Protein AF-A0A060Y637-F1 (afdb_monomer_lite)

InterPro domains:
  IPR036872 CH domain superfamily [G3DSA:1.10.418.10] (2-60)
  IPR043936 HOOK, N-terminal [PF19047] (12-56)

Structure (mmCIF, N/CA/C/O backbone):
data_AF-A0A060Y637-F1
#
_entry.id   AF-A0A060Y637-F1
#
loop_
_atom_site.group_PDB
_atom_site.id
_atom_site.type_symbol
_atom_site.label_atom_id
_atom_site.label_alt_id
_atom_site.label_comp_id
_atom_site.label_asym_id
_atom_site.label_entity_id
_atom_site.label_seq_id
_atom_site.pdbx_PDB_ins_code
_atom_site.Cartn_x
_atom_site.Cartn_y
_atom_site.Cartn_z
_atom_site.occupancy
_atom_site.B_iso_or_equiv
_atom_site.auth_seq_id
_atom_site.auth_comp_id
_atom_site.auth_asym_id
_atom_site.auth_atom_id
_atom_site.pdbx_PDB_model_num
ATOM 1 N N . MET A 1 1 ? 32.962 1.278 -113.875 1.00 40.97 1 MET A N 1
ATOM 2 C CA . MET A 1 1 ? 31.748 2.122 -113.823 1.00 40.97 1 MET A CA 1
ATOM 3 C C . MET A 1 1 ? 30.548 1.197 -113.685 1.00 40.97 1 MET A C 1
ATOM 5 O O . MET A 1 1 ? 29.930 0.857 -114.684 1.00 40.97 1 MET A O 1
ATOM 9 N N . SER A 1 2 ? 30.299 0.702 -112.469 1.00 35.88 2 SER A N 1
ATOM 10 C CA . SER A 1 2 ? 29.376 -0.433 -112.253 1.00 35.88 2 SER A CA 1
ATOM 11 C C . SER A 1 2 ? 28.592 -0.347 -110.934 1.00 35.88 2 SER A C 1
ATOM 13 O O . SER A 1 2 ? 27.801 -1.231 -110.637 1.00 35.88 2 SER A O 1
ATOM 15 N N . SER A 1 3 ? 28.829 0.700 -110.139 1.00 38.59 3 SER A N 1
ATOM 16 C CA . SER A 1 3 ? 28.263 0.930 -108.803 1.00 38.59 3 SER A CA 1
ATOM 17 C C . SER A 1 3 ? 27.109 1.941 -108.794 1.00 38.59 3 SER A C 1
ATOM 19 O O . SER A 1 3 ? 26.335 1.987 -107.848 1.00 38.59 3 SER A O 1
ATOM 21 N N . SER A 1 4 ? 26.948 2.737 -109.854 1.00 42.28 4 SER A N 1
ATOM 22 C CA . SER A 1 4 ? 26.045 3.897 -109.900 1.00 42.28 4 SER A CA 1
ATOM 23 C C . SER A 1 4 ? 24.557 3.574 -110.117 1.00 42.28 4 SER A C 1
ATOM 25 O O . SER A 1 4 ? 23.782 4.486 -110.381 1.00 42.28 4 SER A O 1
ATOM 27 N N . PHE A 1 5 ? 24.152 2.300 -110.058 1.00 39.03 5 PHE A N 1
ATOM 28 C CA . PHE A 1 5 ? 22.770 1.862 -110.323 1.00 39.03 5 PHE A CA 1
ATOM 29 C C . PHE A 1 5 ? 22.063 1.226 -109.112 1.00 39.03 5 PHE A C 1
ATOM 31 O O . PHE A 1 5 ? 20.906 0.835 -109.223 1.00 39.03 5 PHE A O 1
ATOM 38 N N . SER A 1 6 ? 22.728 1.135 -107.954 1.00 48.00 6 SER A N 1
ATOM 39 C CA . SER A 1 6 ? 22.127 0.681 -106.686 1.00 48.00 6 SER A CA 1
ATOM 40 C C . SER A 1 6 ? 21.584 1.828 -105.820 1.00 48.00 6 SER A C 1
ATOM 42 O O . SER A 1 6 ? 20.798 1.589 -104.904 1.00 48.00 6 SER A O 1
ATOM 44 N N . SER A 1 7 ? 21.967 3.077 -106.105 1.00 54.47 7 SER A N 1
ATOM 45 C CA . SER A 1 7 ? 21.582 4.264 -105.326 1.00 54.47 7 SER A CA 1
ATOM 46 C C . SER A 1 7 ? 20.120 4.690 -105.511 1.00 54.47 7 SER A C 1
ATOM 48 O O . SER A 1 7 ? 19.537 5.286 -104.605 1.00 54.47 7 SER A O 1
ATOM 50 N N . THR A 1 8 ? 19.497 4.372 -106.649 1.00 58.38 8 THR A N 1
ATOM 51 C CA . THR A 1 8 ? 18.103 4.744 -106.959 1.00 58.38 8 THR A CA 1
ATOM 52 C C . THR A 1 8 ? 17.073 4.010 -106.099 1.00 58.38 8 THR A C 1
ATOM 54 O O . THR A 1 8 ? 16.034 4.583 -105.792 1.00 58.38 8 THR A O 1
ATOM 57 N N . GLY A 1 9 ? 17.363 2.778 -105.665 1.00 66.50 9 GLY A N 1
ATOM 58 C CA . GLY A 1 9 ? 16.527 2.046 -104.706 1.00 66.50 9 GLY A CA 1
ATOM 59 C C . GLY A 1 9 ? 16.561 2.688 -103.317 1.00 66.50 9 GLY A C 1
ATOM 60 O O . GLY A 1 9 ? 15.528 3.125 -102.818 1.00 66.50 9 GLY A O 1
ATOM 61 N N . LYS A 1 10 ? 17.765 2.837 -102.742 1.00 66.00 10 LYS A N 1
ATOM 62 C CA . LYS A 1 10 ? 17.963 3.451 -101.416 1.00 66.00 10 LYS A CA 1
ATOM 63 C C . LYS A 1 10 ? 17.387 4.868 -101.327 1.00 66.00 10 LYS A C 1
ATOM 65 O O . LYS A 1 10 ? 16.640 5.169 -100.405 1.00 66.00 10 LYS A O 1
ATOM 70 N N . SER A 1 11 ? 17.645 5.718 -102.323 1.00 68.50 11 SER A N 1
ATOM 71 C CA . SER A 1 11 ? 17.098 7.086 -102.339 1.00 68.50 11 SER A CA 1
ATOM 72 C C . SER A 1 11 ? 15.568 7.133 -102.475 1.00 68.50 11 SER A C 1
ATOM 74 O O . SER A 1 11 ? 14.938 8.022 -101.907 1.00 68.50 11 SER A O 1
ATOM 76 N N . MET A 1 12 ? 14.937 6.166 -103.152 1.00 75.88 12 MET A N 1
ATOM 77 C CA . MET A 1 12 ? 13.473 6.042 -103.176 1.00 75.88 12 MET A CA 1
ATOM 78 C C . MET A 1 12 ? 12.916 5.626 -101.801 1.00 75.88 12 MET A C 1
ATOM 80 O O . MET A 1 12 ? 11.876 6.135 -101.381 1.00 75.88 12 MET A O 1
ATOM 84 N N . GLU A 1 13 ? 13.616 4.749 -101.074 1.00 76.88 13 GLU A N 1
ATOM 85 C CA . GLU A 1 13 ? 13.266 4.348 -99.703 1.00 76.88 13 GLU A CA 1
ATOM 86 C C . GLU A 1 13 ? 13.460 5.491 -98.695 1.00 76.88 13 GLU A C 1
ATOM 88 O O . GLU A 1 13 ? 12.581 5.724 -97.866 1.00 76.88 13 GLU A O 1
ATOM 93 N N . GLU A 1 14 ? 14.542 6.267 -98.797 1.00 76.94 14 GLU A N 1
ATOM 94 C CA . GLU A 1 14 ? 14.759 7.477 -97.990 1.00 76.94 14 GLU A CA 1
ATOM 95 C C . GLU A 1 14 ? 13.698 8.551 -98.267 1.00 76.94 14 GLU A C 1
ATOM 97 O O . GLU A 1 14 ? 13.168 9.147 -97.329 1.00 76.94 14 GLU A O 1
ATOM 102 N N . VAL A 1 15 ? 13.290 8.742 -99.528 1.00 80.12 15 VAL A N 1
ATOM 103 C CA . VAL A 1 15 ? 12.148 9.609 -99.863 1.00 80.12 15 VAL A CA 1
ATOM 104 C C . VAL A 1 15 ? 10.840 9.059 -99.274 1.00 80.12 15 VAL A C 1
ATOM 106 O O . VAL A 1 15 ? 10.046 9.852 -98.765 1.00 80.12 15 VAL A O 1
ATOM 109 N N . LYS A 1 16 ? 10.614 7.731 -99.240 1.00 82.00 16 LYS A N 1
ATOM 110 C CA . LYS A 1 16 ? 9.460 7.148 -98.516 1.00 82.00 16 LYS A CA 1
ATOM 111 C C . LYS A 1 16 ? 9.541 7.458 -97.016 1.00 82.00 16 LYS A C 1
ATOM 113 O O . LYS A 1 16 ? 8.542 7.894 -96.449 1.00 82.00 16 LYS A O 1
ATOM 118 N N . ARG A 1 17 ? 10.708 7.284 -96.379 1.00 80.19 17 ARG A N 1
ATOM 119 C CA . ARG A 1 17 ? 10.937 7.599 -94.952 1.00 80.19 17 ARG A CA 1
ATOM 120 C C . ARG A 1 17 ? 10.679 9.079 -94.647 1.00 80.19 17 ARG A C 1
ATOM 122 O O . ARG A 1 17 ? 9.985 9.384 -93.683 1.00 80.19 17 ARG A O 1
ATOM 129 N N . LEU A 1 18 ? 11.154 9.995 -95.493 1.00 82.00 18 LEU A N 1
ATOM 130 C CA . LEU A 1 18 ? 10.926 11.436 -95.340 1.00 82.00 18 LEU A CA 1
ATOM 131 C C . LEU A 1 18 ? 9.443 11.813 -95.499 1.00 82.00 18 LEU A C 1
ATOM 133 O O . LEU A 1 18 ? 8.919 12.603 -94.716 1.00 82.00 18 LEU A O 1
ATOM 137 N N . LEU A 1 19 ? 8.741 11.228 -96.476 1.00 83.94 19 LEU A N 1
ATOM 138 C CA . LEU A 1 19 ? 7.300 11.441 -96.658 1.00 83.94 19 LEU A CA 1
ATOM 139 C C . LEU A 1 19 ? 6.477 10.855 -95.498 1.00 83.94 19 LEU A C 1
ATOM 141 O O . LEU A 1 19 ? 5.510 11.482 -95.068 1.00 83.94 19 LEU A O 1
ATOM 145 N N . LEU A 1 20 ? 6.884 9.703 -94.956 1.00 83.19 20 LEU A N 1
ATOM 146 C CA . LEU A 1 20 ? 6.313 9.113 -93.742 1.00 83.19 20 LEU A CA 1
ATOM 147 C C . LEU A 1 20 ? 6.523 10.007 -92.514 1.00 83.19 20 LEU A C 1
ATOM 149 O O . LEU A 1 20 ? 5.576 10.227 -91.765 1.00 83.19 20 LEU A O 1
ATOM 153 N N . LEU A 1 21 ? 7.720 10.573 -92.337 1.00 82.50 21 LEU A N 1
ATOM 154 C CA . LEU A 1 21 ? 8.016 11.513 -91.252 1.00 82.50 21 LEU A CA 1
ATOM 155 C C . LEU A 1 21 ? 7.133 12.768 -91.343 1.00 82.50 21 LEU A C 1
ATOM 157 O O . LEU A 1 21 ? 6.507 13.154 -90.358 1.00 82.50 21 LEU A O 1
ATOM 161 N N . ILE A 1 22 ? 7.012 13.361 -92.536 1.00 83.69 22 ILE A N 1
ATOM 162 C CA . ILE A 1 22 ? 6.140 14.522 -92.781 1.00 83.69 22 ILE A CA 1
ATOM 163 C C . ILE A 1 22 ? 4.667 14.176 -92.500 1.00 83.69 22 ILE A C 1
ATOM 165 O O . ILE A 1 22 ? 3.960 14.977 -91.887 1.00 83.69 22 ILE A O 1
ATOM 169 N N . LEU A 1 23 ? 4.203 12.982 -92.892 1.00 84.88 23 LEU A N 1
ATOM 170 C CA . LEU A 1 23 ? 2.852 12.492 -92.595 1.00 84.88 23 LEU A CA 1
ATOM 171 C C . LEU A 1 23 ? 2.633 12.280 -91.086 1.00 84.88 23 LEU A C 1
ATOM 173 O O . LEU A 1 23 ? 1.582 12.657 -90.567 1.00 84.88 23 LEU A O 1
ATOM 177 N N . GLY A 1 24 ? 3.629 11.744 -90.375 1.00 82.06 24 GLY A N 1
ATOM 178 C CA . GLY A 1 24 ? 3.623 11.601 -88.919 1.00 82.06 24 GLY A CA 1
ATOM 179 C C . GLY A 1 24 ? 3.477 12.951 -88.220 1.00 82.06 24 GLY A C 1
ATOM 180 O O . GLY A 1 24 ? 2.516 13.154 -87.479 1.00 82.06 24 GLY A O 1
ATOM 181 N N . CYS A 1 25 ? 4.343 13.919 -88.541 1.00 82.50 25 CYS A N 1
ATOM 182 C CA . CYS A 1 25 ? 4.243 15.287 -88.024 1.00 82.50 25 CYS A CA 1
ATOM 183 C C . CYS A 1 25 ? 2.884 15.938 -88.345 1.00 82.50 25 CYS A C 1
ATOM 185 O O . CYS A 1 25 ? 2.314 16.624 -87.498 1.00 82.50 25 CYS A O 1
ATOM 187 N N . ALA A 1 26 ? 2.336 15.708 -89.542 1.00 82.81 26 ALA A N 1
ATOM 188 C CA . ALA A 1 26 ? 1.042 16.250 -89.952 1.00 82.81 26 ALA A CA 1
ATOM 189 C C . ALA A 1 26 ? -0.138 15.672 -89.144 1.00 82.81 26 ALA A C 1
ATOM 191 O O . ALA A 1 26 ? -1.065 16.406 -88.805 1.00 82.81 26 ALA A O 1
ATOM 192 N N . VAL A 1 27 ? -0.112 14.381 -88.799 1.00 81.38 27 VAL A N 1
ATOM 193 C CA . VAL A 1 27 ? -1.200 13.721 -88.049 1.00 81.38 27 VAL A CA 1
ATOM 194 C C . VAL A 1 27 ? -1.046 13.855 -86.529 1.00 81.38 27 VAL A C 1
ATOM 196 O O . VAL A 1 27 ? -2.046 13.845 -85.811 1.00 81.38 27 VAL A O 1
ATOM 199 N N . GLN A 1 28 ? 0.178 14.027 -86.030 1.00 76.62 28 GLN A N 1
ATOM 200 C CA . GLN A 1 28 ? 0.453 14.228 -84.603 1.00 76.62 28 GLN A CA 1
ATOM 201 C C . GLN A 1 28 ? 0.360 15.701 -84.159 1.00 76.62 28 GLN A C 1
ATOM 203 O O . GLN A 1 28 ? 0.325 15.965 -82.959 1.00 76.62 28 GLN A O 1
ATOM 208 N N . CYS A 1 29 ? 0.281 16.670 -85.081 1.00 81.56 29 CYS A N 1
ATOM 209 C CA . CYS A 1 29 ? 0.175 18.085 -84.714 1.00 81.56 29 CYS A CA 1
ATOM 210 C C . CYS A 1 29 ? -1.186 18.457 -84.090 1.00 81.56 29 CYS A C 1
ATOM 212 O O . CYS A 1 29 ? -2.215 17.823 -84.335 1.00 81.56 29 CYS A O 1
ATOM 214 N N . GLU A 1 30 ? -1.216 19.567 -83.346 1.00 80.38 30 GLU A N 1
ATOM 215 C CA . GLU A 1 30 ? -2.426 20.114 -82.705 1.00 80.38 30 GLU A CA 1
ATOM 216 C C . GLU A 1 30 ? -3.590 20.355 -83.688 1.00 80.38 30 GLU A C 1
ATOM 218 O O . GLU A 1 30 ? -4.753 20.304 -83.298 1.00 80.38 30 GLU A O 1
ATOM 223 N N . ARG A 1 31 ? -3.292 20.583 -84.977 1.00 82.50 31 ARG A N 1
ATOM 224 C CA . ARG A 1 31 ? -4.277 20.876 -86.036 1.00 82.50 31 ARG A CA 1
ATOM 225 C C . ARG A 1 31 ? -4.587 19.690 -86.952 1.00 82.50 31 ARG A C 1
ATOM 227 O O . ARG A 1 31 ? -5.079 19.881 -88.065 1.00 82.50 31 ARG A O 1
ATOM 234 N N . LYS A 1 32 ? -4.327 18.463 -86.489 1.00 83.31 32 LYS A N 1
ATOM 235 C CA . LYS A 1 32 ? -4.593 17.207 -87.215 1.00 83.31 32 LYS A CA 1
ATOM 236 C C . LYS A 1 32 ? -5.991 17.118 -87.839 1.00 83.31 32 LYS A C 1
ATOM 238 O O . LYS A 1 32 ? -6.143 16.522 -88.900 1.00 83.31 32 LYS A O 1
ATOM 243 N N . GLU A 1 33 ? -6.999 17.744 -87.234 1.00 83.75 33 GLU A N 1
ATOM 244 C CA . GLU A 1 33 ? -8.377 17.755 -87.740 1.00 83.75 33 GLU A CA 1
ATOM 245 C C . GLU A 1 33 ? -8.492 18.433 -89.116 1.00 83.75 33 GLU A C 1
ATOM 247 O O . GLU A 1 33 ? -9.048 17.831 -90.035 1.00 83.75 33 GLU A O 1
ATOM 252 N N . GLU A 1 34 ? -7.857 19.598 -89.320 1.00 83.31 34 GLU A N 1
ATOM 253 C CA . GLU A 1 34 ? -7.819 20.269 -90.632 1.00 83.31 34 GLU A CA 1
ATOM 254 C C . GLU A 1 34 ? -7.186 19.386 -91.724 1.00 83.31 34 GLU A C 1
ATOM 256 O O . GLU A 1 34 ? -7.480 19.521 -92.912 1.00 83.31 34 GLU A O 1
ATOM 261 N N . ILE A 1 35 ? -6.239 18.532 -91.333 1.00 83.75 35 ILE A N 1
ATOM 262 C CA . ILE A 1 35 ? -5.458 17.676 -92.231 1.00 83.75 35 ILE A CA 1
ATOM 263 C C . ILE A 1 35 ? -6.250 16.407 -92.557 1.00 83.75 35 ILE A C 1
ATOM 265 O O . ILE A 1 35 ? -6.316 16.007 -93.718 1.00 83.75 35 ILE A O 1
ATOM 269 N N . ILE A 1 36 ? -6.945 15.838 -91.571 1.00 83.44 36 ILE A N 1
ATOM 270 C CA . ILE A 1 36 ? -7.905 14.744 -91.755 1.00 83.44 36 ILE A CA 1
ATOM 271 C C . ILE A 1 36 ? -9.058 15.180 -92.673 1.00 83.44 36 ILE A C 1
ATOM 273 O O . ILE A 1 36 ? -9.468 14.403 -93.534 1.00 83.44 36 ILE A O 1
ATOM 277 N N . GLU A 1 37 ? -9.563 16.412 -92.559 1.00 85.62 37 GLU A N 1
ATOM 278 C CA . GLU A 1 37 ? -10.556 16.946 -93.504 1.00 85.62 37 GLU A CA 1
ATOM 279 C C . GLU A 1 37 ? -10.006 17.070 -94.929 1.00 85.62 37 GLU A C 1
ATOM 281 O O . GLU A 1 37 ? -10.662 16.630 -95.873 1.00 85.62 37 GLU A O 1
ATOM 286 N N . LYS A 1 38 ? -8.777 17.573 -95.102 1.00 84.62 38 LYS A N 1
ATOM 287 C CA . LYS A 1 38 ? -8.119 17.646 -96.421 1.00 84.62 38 LYS A CA 1
ATOM 288 C C . LYS A 1 38 ? -7.898 16.251 -97.032 1.00 84.62 38 LYS A C 1
ATOM 290 O O . LYS A 1 38 ? -8.083 16.088 -98.234 1.00 84.62 38 LYS A O 1
ATOM 295 N N . ILE A 1 39 ? -7.587 15.232 -96.222 1.00 83.88 39 ILE A N 1
ATOM 296 C CA . ILE A 1 39 ? -7.476 13.831 -96.672 1.00 83.88 39 ILE A CA 1
ATOM 297 C C . ILE A 1 39 ? -8.848 13.266 -97.085 1.00 83.88 39 ILE A C 1
ATOM 299 O O . ILE A 1 39 ? -8.940 12.612 -98.121 1.00 83.88 39 ILE A O 1
ATOM 303 N N . LYS A 1 40 ? -9.929 13.569 -96.350 1.00 84.31 40 LYS A N 1
ATOM 304 C CA . LYS A 1 40 ? -11.310 13.144 -96.682 1.00 84.31 40 LYS A CA 1
ATOM 305 C C . LYS A 1 40 ? -11.843 13.696 -98.016 1.00 84.31 40 LYS A C 1
ATOM 307 O O . LYS A 1 40 ? -12.863 13.203 -98.494 1.00 84.31 40 LYS A O 1
ATOM 312 N N . LEU A 1 41 ? -11.183 14.692 -98.615 1.00 88.00 41 LEU A N 1
ATOM 313 C CA . LEU A 1 41 ? -11.508 15.232 -99.944 1.00 88.00 41 LEU A CA 1
ATOM 314 C C . LEU A 1 41 ? -10.811 14.490 -101.102 1.00 88.00 41 LEU A C 1
ATOM 316 O O . LEU A 1 41 ? -11.107 14.769 -102.263 1.00 88.00 41 LEU A O 1
ATOM 320 N N . LEU A 1 42 ? -9.891 13.565 -100.811 1.00 86.50 42 LEU A N 1
ATOM 321 C CA . LEU A 1 42 ? -9.225 12.732 -101.817 1.00 86.50 42 LEU A CA 1
ATOM 322 C C . LEU A 1 42 ? -10.116 11.559 -102.256 1.00 86.50 42 LEU A C 1
ATOM 324 O O . LEU A 1 42 ? -11.121 11.237 -101.628 1.00 86.50 42 LEU A O 1
ATOM 328 N N . ASP A 1 43 ? -9.732 10.880 -103.328 1.00 87.44 43 ASP A N 1
ATOM 329 C CA . ASP A 1 43 ? -10.356 9.640 -103.786 1.00 87.44 43 ASP A CA 1
ATOM 330 C C . ASP A 1 43 ? -10.068 8.452 -102.852 1.00 87.44 43 ASP A C 1
ATOM 332 O O . ASP A 1 43 ? -9.023 8.378 -102.207 1.00 87.44 43 ASP A O 1
ATOM 336 N N . ILE A 1 44 ? -11.010 7.504 -102.789 1.00 87.50 44 ILE A N 1
ATOM 337 C CA . ILE A 1 44 ? -11.054 6.436 -101.772 1.00 87.50 44 ILE A CA 1
ATOM 338 C C . ILE A 1 44 ? -9.789 5.560 -101.779 1.00 87.50 44 ILE A C 1
ATOM 340 O O . ILE A 1 44 ? -9.315 5.174 -100.713 1.00 87.50 44 ILE A O 1
ATOM 344 N N . GLU A 1 45 ? -9.199 5.291 -102.946 1.00 87.31 45 GLU A N 1
ATOM 345 C CA . GLU A 1 45 ? -7.948 4.525 -103.054 1.00 87.31 45 GLU A CA 1
ATOM 346 C C . GLU A 1 45 ? -6.766 5.274 -102.418 1.00 87.31 45 GLU A C 1
ATOM 348 O O . GLU A 1 45 ? -6.012 4.691 -101.635 1.00 87.31 45 GLU A O 1
ATOM 353 N N . ARG A 1 46 ? -6.642 6.587 -102.669 1.00 87.06 46 ARG A N 1
ATOM 354 C CA . ARG A 1 46 ? -5.628 7.431 -102.016 1.00 87.06 46 ARG A CA 1
ATOM 355 C C . ARG A 1 46 ? -5.908 7.617 -100.527 1.00 87.06 46 ARG A C 1
ATOM 357 O O . ARG A 1 46 ? -4.959 7.593 -99.749 1.00 87.06 46 ARG A O 1
ATOM 364 N N . GLN A 1 47 ? -7.172 7.730 -100.109 1.00 83.81 47 GLN A N 1
ATOM 365 C CA . GLN A 1 47 ? -7.530 7.746 -98.685 1.00 83.81 47 GLN A CA 1
ATOM 366 C C . GLN A 1 47 ? -7.091 6.455 -97.985 1.00 83.81 47 GLN A C 1
ATOM 368 O O . GLN A 1 47 ? -6.411 6.527 -96.966 1.00 83.81 47 GLN A O 1
ATOM 373 N N . ALA A 1 48 ? -7.417 5.282 -98.538 1.00 85.25 48 ALA A N 1
ATOM 374 C CA . ALA A 1 48 ? -7.038 3.992 -97.964 1.00 85.25 48 ALA A CA 1
ATOM 375 C C . ALA A 1 48 ? -5.510 3.812 -97.904 1.00 85.25 48 ALA A C 1
ATOM 377 O O . ALA A 1 48 ? -4.975 3.406 -96.871 1.00 85.25 48 ALA A O 1
ATOM 378 N N . ALA A 1 49 ? -4.797 4.187 -98.973 1.00 86.44 49 ALA A N 1
ATOM 379 C CA . ALA A 1 49 ? -3.338 4.164 -99.000 1.00 86.44 49 ALA A CA 1
ATOM 380 C C . ALA A 1 49 ? -2.727 5.092 -97.935 1.00 86.44 49 ALA A C 1
ATOM 382 O O . ALA A 1 49 ? -1.826 4.673 -97.209 1.00 86.44 49 ALA A O 1
ATOM 383 N N . ILE A 1 50 ? -3.228 6.324 -97.792 1.00 86.81 50 ILE A N 1
ATOM 384 C CA . ILE A 1 50 ? -2.760 7.267 -96.766 1.00 86.81 50 ILE A CA 1
ATOM 385 C C . ILE A 1 50 ? -3.077 6.739 -95.362 1.00 86.81 50 ILE A C 1
ATOM 387 O O . ILE A 1 50 ? -2.187 6.732 -94.521 1.00 86.81 50 ILE A O 1
ATOM 391 N N . VAL A 1 51 ? -4.285 6.225 -95.106 1.00 85.94 51 VAL A N 1
ATOM 392 C CA . VAL A 1 51 ? -4.668 5.651 -93.800 1.00 85.94 51 VAL A CA 1
ATOM 393 C C . VAL A 1 51 ? -3.753 4.488 -93.398 1.00 85.94 51 VAL A C 1
ATOM 395 O O . VAL A 1 51 ? -3.341 4.429 -92.241 1.00 85.94 51 VAL A O 1
ATOM 398 N N . SER A 1 52 ? -3.351 3.625 -94.338 1.00 85.44 52 SER A N 1
ATOM 399 C CA . SER A 1 52 ? -2.378 2.555 -94.064 1.00 85.44 52 SER A CA 1
ATOM 400 C C . SER A 1 52 ? -1.008 3.099 -93.634 1.00 85.44 52 SER A C 1
ATOM 402 O O . SER A 1 52 ? -0.400 2.561 -92.711 1.00 85.44 52 SER A O 1
ATOM 404 N N . HIS A 1 53 ? -0.527 4.180 -94.257 1.00 85.69 53 HIS A N 1
ATOM 405 C CA . HIS A 1 53 ? 0.734 4.826 -93.869 1.00 85.69 53 HIS A CA 1
ATOM 406 C C . HIS A 1 53 ? 0.587 5.665 -92.582 1.00 85.69 53 HIS A C 1
ATOM 408 O O . HIS A 1 53 ? 1.549 5.816 -91.838 1.00 85.69 53 HIS A O 1
ATOM 414 N N . ILE A 1 54 ? -0.615 6.160 -92.258 1.00 84.00 54 ILE A N 1
ATOM 415 C CA . ILE A 1 54 ? -0.908 6.780 -90.956 1.00 84.00 54 ILE A CA 1
ATOM 416 C C . ILE A 1 54 ? -0.822 5.734 -89.840 1.00 84.00 54 ILE A C 1
ATOM 418 O O . ILE A 1 54 ? -0.226 6.006 -88.800 1.00 84.00 54 ILE A O 1
ATOM 422 N N . GLN A 1 55 ? -1.353 4.526 -90.049 1.00 82.44 55 GLN A N 1
ATOM 423 C CA . GLN A 1 55 ? -1.202 3.412 -89.104 1.00 82.44 55 GLN A CA 1
ATOM 424 C C . GLN A 1 55 ? 0.286 3.031 -88.923 1.00 82.44 55 GLN A C 1
ATOM 426 O O . GLN A 1 55 ? 0.737 2.874 -87.788 1.00 82.44 55 GLN A O 1
ATOM 431 N N . GLU A 1 56 ? 1.076 3.014 -90.008 1.00 82.81 56 GLU A N 1
ATOM 432 C CA . GLU A 1 56 ? 2.541 2.789 -90.003 1.00 82.81 56 GLU A CA 1
ATOM 433 C C . GLU A 1 56 ? 3.322 3.797 -89.118 1.00 82.81 56 GLU A C 1
ATOM 435 O O . GLU A 1 56 ? 4.386 3.443 -88.606 1.00 82.81 56 GLU A O 1
ATOM 440 N N . VAL A 1 57 ? 2.795 5.012 -88.881 1.00 79.56 57 VAL A N 1
ATOM 441 C CA . VAL A 1 57 ? 3.436 6.084 -88.069 1.00 79.56 57 VAL A CA 1
ATOM 442 C C . VAL A 1 57 ? 2.668 6.493 -86.801 1.00 79.56 57 VAL A C 1
ATOM 444 O O . VAL A 1 57 ? 3.020 7.476 -86.150 1.00 79.56 57 VAL A O 1
ATOM 447 N N . THR A 1 58 ? 1.609 5.765 -86.435 1.00 74.06 58 THR A N 1
ATOM 448 C CA . THR A 1 58 ? 0.835 6.020 -85.198 1.00 74.06 58 THR A CA 1
ATOM 449 C C . THR A 1 58 ? 0.535 4.767 -84.377 1.00 74.06 58 THR A C 1
ATOM 451 O O . THR A 1 58 ? 0.214 4.892 -83.200 1.00 74.06 58 THR A O 1
ATOM 454 N N . GLN A 1 59 ? 0.629 3.571 -84.968 1.00 70.50 59 GLN A N 1
ATOM 455 C CA . GLN A 1 59 ? 0.287 2.300 -84.314 1.00 70.50 59 GLN A CA 1
ATOM 456 C C . GLN A 1 59 ? 1.405 1.249 -84.407 1.00 70.50 59 GLN A C 1
ATOM 458 O O . GLN A 1 59 ? 1.370 0.263 -83.673 1.00 70.50 59 GLN A O 1
ATOM 463 N N . ASN A 1 60 ? 2.413 1.444 -85.268 1.00 73.56 60 ASN A N 1
ATOM 464 C CA . ASN A 1 60 ? 3.578 0.564 -85.305 1.00 73.56 60 ASN A CA 1
ATOM 465 C C . ASN A 1 60 ? 4.539 0.872 -84.145 1.00 73.56 60 ASN A C 1
ATOM 467 O O . ASN A 1 60 ? 5.242 1.884 -84.162 1.00 73.56 60 ASN A O 1
ATOM 471 N N . GLN A 1 61 ? 4.609 -0.046 -83.180 1.00 64.56 61 GLN A N 1
ATOM 472 C CA . GLN A 1 61 ? 5.482 0.048 -82.007 1.00 64.56 61 GLN A CA 1
ATOM 473 C C . GLN A 1 61 ? 6.976 0.119 -82.359 1.00 64.56 61 GLN A C 1
ATOM 475 O O . GLN A 1 61 ? 7.751 0.613 -81.553 1.00 64.56 61 GLN A O 1
ATOM 480 N N . GLU A 1 62 ? 7.406 -0.313 -83.552 1.00 67.12 62 GLU A N 1
ATOM 481 C CA . GLU A 1 62 ? 8.811 -0.151 -83.960 1.00 67.12 62 GLU A CA 1
ATOM 482 C C . GLU A 1 62 ? 9.191 1.293 -84.321 1.00 67.12 62 GLU A C 1
ATOM 484 O O . GLU A 1 62 ? 10.350 1.666 -84.140 1.00 67.12 62 GLU A O 1
ATOM 489 N N . ASN A 1 63 ? 8.224 2.095 -84.784 1.00 65.94 63 ASN A N 1
ATOM 490 C CA . ASN A 1 63 ? 8.438 3.441 -85.330 1.00 65.94 63 ASN A CA 1
ATOM 491 C C . ASN A 1 63 ? 8.046 4.574 -84.362 1.00 65.94 63 ASN A C 1
ATOM 493 O O . ASN A 1 63 ? 8.408 5.726 -84.593 1.00 65.94 63 ASN A O 1
ATOM 497 N N . VAL A 1 64 ? 7.251 4.280 -83.326 1.00 68.81 64 VAL A N 1
ATOM 498 C CA . VAL A 1 64 ? 6.615 5.289 -82.465 1.00 68.81 64 VAL A CA 1
ATOM 499 C C . VAL A 1 64 ? 7.103 5.145 -81.026 1.00 68.81 64 VAL A C 1
ATOM 501 O O . VAL A 1 64 ? 6.741 4.203 -80.325 1.00 68.81 64 VAL A O 1
ATOM 504 N N . LEU A 1 65 ? 7.897 6.117 -80.574 1.00 67.81 65 LEU A N 1
ATOM 505 C CA . LEU A 1 65 ? 8.260 6.276 -79.166 1.00 67.81 65 LEU A CA 1
ATOM 506 C C . LEU A 1 65 ? 7.063 6.836 -78.389 1.00 67.81 65 LEU A C 1
ATOM 508 O O . LEU A 1 65 ? 6.791 8.035 -78.446 1.00 67.81 65 LEU A O 1
ATOM 512 N N . ASP A 1 66 ? 6.356 5.975 -77.660 1.00 64.06 66 ASP A N 1
ATOM 513 C CA . ASP A 1 66 ? 5.311 6.424 -76.742 1.00 64.06 66 ASP A CA 1
ATOM 514 C C . ASP A 1 66 ? 5.933 7.116 -75.515 1.00 64.06 66 ASP A C 1
ATOM 516 O O . ASP A 1 66 ? 6.841 6.586 -74.869 1.00 64.06 66 ASP A O 1
ATOM 520 N N . LEU A 1 67 ? 5.440 8.317 -75.210 1.00 65.81 67 LEU A N 1
ATOM 521 C CA . LEU A 1 67 ? 5.897 9.184 -74.120 1.00 65.81 67 LEU A CA 1
ATOM 522 C C . LEU A 1 67 ? 4.831 9.377 -73.028 1.00 65.81 67 LEU A C 1
ATOM 524 O O . LEU A 1 67 ? 5.106 10.043 -72.034 1.00 65.81 67 LEU A O 1
ATOM 528 N N . GLN A 1 68 ? 3.640 8.776 -73.163 1.00 61.78 68 GLN A N 1
ATOM 529 C CA . GLN A 1 68 ? 2.522 8.941 -72.214 1.00 61.78 68 GLN A CA 1
ATOM 530 C C . GLN A 1 68 ? 2.866 8.507 -70.775 1.00 61.78 68 GLN A C 1
ATOM 532 O O . GLN A 1 68 ? 2.301 9.023 -69.814 1.00 61.78 68 GLN A O 1
ATOM 537 N N . TRP A 1 69 ? 3.838 7.605 -70.603 1.00 63.12 69 TRP A N 1
ATOM 538 C CA . TRP A 1 69 ? 4.342 7.174 -69.292 1.00 63.12 69 TRP A CA 1
ATOM 539 C C . TRP A 1 69 ? 5.081 8.276 -68.512 1.00 63.12 69 TRP A C 1
ATOM 541 O O . TRP A 1 69 ? 5.294 8.115 -67.314 1.00 63.12 69 TRP A O 1
ATOM 551 N N . LEU A 1 70 ? 5.457 9.391 -69.152 1.00 60.25 70 LEU A N 1
ATOM 552 C CA . LEU A 1 70 ? 6.089 10.534 -68.485 1.00 60.25 70 LEU A CA 1
ATOM 553 C C . LEU A 1 70 ? 5.076 11.402 -67.705 1.00 60.25 70 LEU A C 1
ATOM 555 O O . LEU A 1 70 ? 5.481 12.207 -66.869 1.00 60.25 70 LEU A O 1
ATOM 559 N N . GLU A 1 71 ? 3.771 11.242 -67.962 1.00 56.88 71 GLU A N 1
ATOM 560 C CA . GLU A 1 71 ? 2.700 12.058 -67.365 1.00 56.88 71 GLU A CA 1
ATOM 561 C C . GLU A 1 71 ? 1.914 11.348 -66.239 1.00 56.88 71 GLU A C 1
ATOM 563 O O . GLU A 1 71 ? 1.121 11.996 -65.551 1.00 56.88 71 GLU A O 1
ATOM 568 N N . LEU A 1 72 ? 2.139 10.047 -65.995 1.00 56.19 72 LEU A N 1
ATOM 569 C CA . LEU A 1 72 ? 1.522 9.304 -64.882 1.00 56.19 72 LEU A CA 1
ATOM 570 C C . LEU A 1 72 ? 2.484 9.155 -63.681 1.00 56.19 72 LEU A C 1
ATOM 572 O O . LEU A 1 72 ? 3.555 8.575 -63.850 1.00 56.19 72 LEU A O 1
ATOM 576 N N . PRO A 1 73 ? 2.116 9.603 -62.457 1.00 55.78 73 PRO A N 1
ATOM 577 C CA . PRO A 1 73 ? 3.020 9.560 -61.297 1.00 55.78 73 PRO A CA 1
ATOM 578 C C . PRO A 1 73 ? 3.337 8.165 -60.735 1.00 55.78 73 PRO A C 1
ATOM 580 O O . PRO A 1 73 ? 4.415 7.975 -60.179 1.00 55.78 73 PRO A O 1
ATOM 583 N N . ASP A 1 74 ? 2.410 7.211 -60.856 1.00 58.69 74 ASP A N 1
ATOM 584 C CA . ASP A 1 74 ? 2.497 5.877 -60.252 1.00 58.69 74 ASP A CA 1
ATOM 585 C C . ASP A 1 74 ? 2.109 4.802 -61.283 1.00 58.69 74 ASP A C 1
ATOM 587 O O . ASP A 1 74 ? 0.933 4.640 -61.608 1.00 58.69 74 ASP A O 1
ATOM 591 N N . MET A 1 75 ? 3.095 4.043 -61.772 1.00 61.16 75 MET A N 1
ATOM 592 C CA . MET A 1 75 ? 2.897 2.849 -62.607 1.00 61.16 75 MET A CA 1
ATOM 593 C C . MET A 1 75 ? 3.550 1.625 -61.943 1.00 61.16 75 MET A C 1
ATOM 595 O O . MET A 1 75 ? 4.644 1.751 -61.384 1.00 61.16 75 MET A O 1
ATOM 599 N N . PRO A 1 76 ? 2.921 0.434 -61.984 1.00 65.38 76 PRO A N 1
ATOM 600 C CA . PRO A 1 76 ? 3.450 -0.759 -61.329 1.00 65.38 76 PRO A CA 1
ATOM 601 C C . PRO A 1 76 ? 4.762 -1.232 -61.971 1.00 65.38 76 PRO A C 1
ATOM 603 O O . PRO A 1 76 ? 4.897 -1.319 -63.192 1.00 65.38 76 PRO A O 1
ATOM 606 N N . THR A 1 77 ? 5.730 -1.607 -61.132 1.00 61.62 77 THR A N 1
ATOM 607 C CA . THR A 1 77 ? 7.098 -1.965 -61.550 1.00 61.62 77 THR A CA 1
ATOM 608 C C . THR A 1 77 ? 7.155 -3.130 -62.547 1.00 61.62 77 THR A C 1
ATOM 610 O O . THR A 1 77 ? 8.082 -3.208 -63.349 1.00 61.62 77 THR A O 1
ATOM 613 N N . GLU A 1 78 ? 6.158 -4.018 -62.521 1.00 69.00 78 GLU A N 1
ATOM 614 C CA . GLU A 1 78 ? 6.042 -5.179 -63.415 1.00 69.00 78 GLU A CA 1
ATOM 615 C C . GLU A 1 78 ? 5.759 -4.783 -64.880 1.00 69.00 78 GLU A C 1
ATOM 617 O O . GLU A 1 78 ? 6.153 -5.506 -65.793 1.00 69.00 78 GLU A O 1
ATOM 622 N N . GLU A 1 79 ? 5.151 -3.614 -65.119 1.00 65.06 79 GLU A N 1
ATOM 623 C CA . GLU A 1 79 ? 4.902 -3.059 -66.462 1.00 65.06 79 GLU A CA 1
ATOM 624 C C . GLU A 1 79 ? 6.014 -2.087 -66.904 1.00 65.06 79 GLU A C 1
ATOM 626 O O . GLU A 1 79 ? 6.314 -1.963 -68.094 1.00 65.06 79 GLU A O 1
ATOM 631 N N . LEU A 1 80 ? 6.695 -1.449 -65.946 1.00 70.06 80 LEU A N 1
ATOM 632 C CA . LEU A 1 80 ? 7.830 -0.555 -66.199 1.00 70.06 80 LEU A CA 1
ATOM 633 C C . LEU A 1 80 ? 9.062 -1.296 -66.756 1.00 70.06 80 LEU A C 1
ATOM 635 O O . LEU A 1 80 ? 9.796 -0.761 -67.590 1.00 70.06 80 LEU A O 1
ATOM 639 N N . ASP A 1 81 ? 9.301 -2.529 -66.313 1.00 72.44 81 ASP A N 1
ATOM 640 C CA . ASP A 1 81 ? 10.460 -3.343 -66.699 1.00 72.44 81 ASP A CA 1
ATOM 641 C C . ASP A 1 81 ? 10.455 -3.771 -68.195 1.00 72.44 81 ASP A C 1
ATOM 643 O O . ASP A 1 81 ? 11.480 -3.597 -68.861 1.00 72.44 81 ASP A O 1
ATOM 647 N N . PRO A 1 82 ? 9.343 -4.238 -68.810 1.00 72.62 82 PRO A N 1
ATOM 648 C CA . PRO A 1 82 ? 9.279 -4.425 -70.265 1.00 72.62 82 PRO A CA 1
ATOM 649 C C . PRO A 1 82 ? 9.250 -3.101 -71.049 1.00 72.62 82 PRO A C 1
ATOM 651 O O . PRO A 1 82 ? 9.896 -3.009 -72.095 1.00 72.62 82 PRO A O 1
ATOM 654 N N . LEU A 1 83 ? 8.567 -2.060 -70.553 1.00 71.12 83 LEU A N 1
ATOM 655 C CA . LEU A 1 83 ? 8.484 -0.761 -71.238 1.00 71.12 83 LEU A CA 1
ATOM 656 C C . LEU A 1 83 ? 9.858 -0.079 -71.348 1.00 71.12 83 LEU A C 1
ATOM 658 O O . LEU A 1 83 ? 10.255 0.366 -72.426 1.00 71.12 83 LEU A O 1
ATOM 662 N N . SER A 1 84 ? 10.622 -0.056 -70.253 1.00 71.94 84 SER A N 1
ATOM 663 C CA . SER A 1 84 ? 11.977 0.509 -70.219 1.00 71.94 84 SER A CA 1
ATOM 664 C C . SER A 1 84 ? 12.969 -0.274 -71.086 1.00 71.94 84 SER A C 1
ATOM 666 O O . SER A 1 84 ? 13.833 0.336 -71.716 1.00 71.94 84 SER A O 1
ATOM 668 N N . ARG A 1 85 ? 12.819 -1.603 -71.204 1.00 78.56 85 ARG A N 1
ATOM 669 C CA . ARG A 1 85 ? 13.602 -2.427 -72.144 1.00 78.56 85 ARG A CA 1
ATOM 670 C C . ARG A 1 85 ? 13.287 -2.099 -73.596 1.00 78.56 85 ARG A C 1
ATOM 672 O O . ARG A 1 85 ? 14.222 -1.924 -74.373 1.00 78.56 85 ARG A O 1
ATOM 679 N N . ASN A 1 86 ? 12.011 -1.961 -73.953 1.00 76.19 86 ASN A N 1
ATOM 680 C CA . ASN A 1 86 ? 11.624 -1.548 -75.301 1.00 76.19 86 ASN A CA 1
ATOM 681 C C . ASN A 1 86 ? 12.186 -0.154 -75.612 1.00 76.19 86 ASN A C 1
ATOM 683 O O . ASN A 1 86 ? 12.898 0.005 -76.600 1.00 76.19 86 ASN A O 1
ATOM 687 N N . MET A 1 87 ? 11.997 0.830 -74.724 1.00 75.88 87 MET A N 1
ATOM 688 C CA . MET A 1 87 ? 12.596 2.163 -74.873 1.00 75.88 87 MET A CA 1
ATOM 689 C C . MET A 1 87 ? 14.124 2.104 -75.040 1.00 75.88 87 MET A C 1
ATOM 691 O O . MET A 1 87 ? 14.660 2.763 -75.928 1.00 75.88 87 MET A O 1
ATOM 695 N N . ALA A 1 88 ? 14.834 1.293 -74.250 1.00 77.12 88 ALA A N 1
ATOM 696 C CA . ALA A 1 88 ? 16.281 1.120 -74.388 1.00 77.12 88 ALA A CA 1
ATOM 697 C C . ALA A 1 88 ? 16.685 0.493 -75.737 1.00 77.12 88 ALA A C 1
ATOM 699 O O . ALA A 1 88 ? 17.736 0.844 -76.275 1.00 77.12 88 ALA A O 1
ATOM 700 N N . LEU A 1 89 ? 15.857 -0.389 -76.311 1.00 80.25 89 LEU A N 1
ATOM 701 C CA . LEU A 1 89 ? 16.054 -0.947 -77.652 1.00 80.25 89 LEU A CA 1
ATOM 702 C C . LEU A 1 89 ? 15.805 0.095 -78.754 1.00 80.25 89 LEU A C 1
ATOM 704 O O . LEU A 1 89 ? 16.620 0.184 -79.667 1.00 80.25 89 LEU A O 1
ATOM 708 N N . HIS A 1 90 ? 14.756 0.922 -78.665 1.00 80.00 90 HIS A N 1
ATOM 709 C CA . HIS A 1 90 ? 14.527 2.011 -79.630 1.00 80.00 90 HIS A CA 1
ATOM 710 C C . HIS A 1 90 ? 15.617 3.087 -79.545 1.00 80.00 90 HIS A C 1
ATOM 712 O O . HIS A 1 90 ? 16.139 3.512 -80.570 1.00 80.00 90 HIS A O 1
ATOM 718 N N . LEU A 1 91 ? 16.022 3.488 -78.334 1.00 79.12 91 LEU A N 1
ATOM 719 C CA . LEU A 1 91 ? 17.131 4.426 -78.134 1.00 79.12 91 LEU A CA 1
ATOM 720 C C . LEU A 1 91 ? 18.466 3.854 -78.626 1.00 79.12 91 LEU A C 1
ATOM 722 O O . LEU A 1 91 ? 19.299 4.617 -79.106 1.00 79.12 91 LEU A O 1
ATOM 726 N N . ARG A 1 92 ? 18.673 2.531 -78.543 1.00 83.06 92 ARG A N 1
ATOM 727 C CA . ARG A 1 92 ? 19.834 1.875 -79.155 1.00 83.06 92 ARG A CA 1
ATOM 728 C C . ARG A 1 92 ? 19.752 1.912 -80.678 1.00 83.06 92 ARG A C 1
ATOM 730 O O . ARG A 1 92 ? 20.646 2.498 -81.267 1.00 83.06 92 ARG A O 1
ATOM 737 N N . LYS A 1 93 ? 18.654 1.438 -81.285 1.00 82.06 93 LYS A N 1
ATOM 738 C CA . LYS A 1 93 ? 18.427 1.532 -82.741 1.00 82.06 93 LYS A CA 1
ATOM 739 C C . LYS A 1 93 ? 18.668 2.954 -83.266 1.00 82.06 93 LYS A C 1
ATOM 741 O O . LYS A 1 93 ? 19.384 3.112 -84.238 1.00 82.06 93 LYS A O 1
ATOM 746 N N . LEU A 1 94 ? 18.157 3.988 -82.591 1.00 79.75 94 LEU A N 1
ATOM 747 C CA . LEU A 1 94 ? 18.358 5.391 -82.983 1.00 79.75 94 LEU A CA 1
ATOM 748 C C . LEU A 1 94 ? 19.797 5.903 -82.796 1.00 79.75 94 LEU A C 1
ATOM 750 O O . LEU A 1 94 ? 20.201 6.828 -83.495 1.00 79.75 94 LEU A O 1
ATOM 754 N N . ILE A 1 95 ? 20.570 5.350 -81.857 1.00 81.12 95 ILE A N 1
ATOM 755 C CA . ILE A 1 95 ? 22.008 5.635 -81.725 1.00 81.12 95 ILE A CA 1
ATOM 756 C C . ILE A 1 95 ? 22.782 4.935 -82.843 1.00 81.12 95 ILE A C 1
ATOM 758 O O . ILE A 1 95 ? 23.616 5.572 -83.478 1.00 81.12 95 ILE A O 1
ATOM 762 N N . ASP A 1 96 ? 22.464 3.671 -83.110 1.00 82.75 96 ASP A N 1
ATOM 763 C CA . ASP A 1 96 ? 23.107 2.861 -84.140 1.00 82.75 96 ASP A CA 1
ATOM 764 C C . ASP A 1 96 ? 22.816 3.456 -85.542 1.00 82.75 96 ASP A C 1
ATOM 766 O O . ASP A 1 96 ? 23.743 3.738 -86.294 1.00 82.75 96 ASP A O 1
ATOM 770 N N . GLU A 1 97 ? 21.557 3.800 -85.852 1.00 80.31 97 GLU A N 1
ATOM 771 C CA . GLU A 1 97 ? 21.144 4.505 -87.082 1.00 80.31 97 GLU A CA 1
ATOM 772 C C . GLU A 1 97 ? 21.768 5.907 -87.208 1.00 80.31 97 GLU A C 1
ATOM 774 O O . GLU A 1 97 ? 22.139 6.326 -88.307 1.00 80.31 97 GLU A O 1
ATOM 779 N N . ARG A 1 98 ? 21.907 6.651 -86.098 1.00 84.56 98 ARG A N 1
ATOM 780 C CA . ARG A 1 98 ? 22.612 7.945 -86.083 1.00 84.56 98 ARG A CA 1
ATOM 781 C C . ARG A 1 98 ? 24.081 7.762 -86.440 1.00 84.56 98 ARG A C 1
ATOM 783 O O . ARG A 1 98 ? 24.613 8.590 -87.174 1.00 84.56 98 ARG A O 1
ATOM 790 N N . ASP A 1 99 ? 24.725 6.729 -85.912 1.00 83.25 99 ASP A N 1
ATOM 791 C CA . ASP A 1 99 ? 26.150 6.494 -86.118 1.00 83.25 99 ASP A CA 1
ATOM 792 C C . ASP A 1 99 ? 26.424 5.927 -87.519 1.00 83.25 99 ASP A C 1
ATOM 794 O O . ASP A 1 99 ? 27.333 6.427 -88.175 1.00 83.25 99 ASP A O 1
ATOM 798 N N . GLU A 1 100 ? 25.559 5.064 -88.068 1.00 83.25 100 GLU A N 1
ATOM 799 C CA . GLU A 1 100 ? 25.555 4.721 -89.504 1.00 83.25 100 GLU A CA 1
ATOM 800 C C . GLU A 1 100 ? 25.391 5.974 -90.389 1.00 83.25 100 GLU A C 1
ATOM 802 O O . GLU A 1 100 ? 26.108 6.149 -91.376 1.00 83.25 100 GLU A O 1
ATOM 807 N N . CYS A 1 101 ? 24.485 6.894 -90.031 1.00 75.94 101 CYS A N 1
ATOM 808 C CA . CYS A 1 101 ? 24.330 8.163 -90.750 1.00 75.94 101 CYS A CA 1
ATOM 809 C C . CYS A 1 101 ? 25.553 9.082 -90.591 1.00 75.94 101 CYS A C 1
ATOM 811 O O . CYS A 1 101 ? 25.900 9.798 -91.529 1.00 75.94 101 CYS A O 1
ATOM 813 N N . ALA A 1 102 ? 26.212 9.085 -89.431 1.00 78.00 102 ALA A N 1
ATOM 814 C CA . ALA A 1 102 ? 27.416 9.872 -89.186 1.00 78.00 102 ALA A CA 1
ATOM 815 C C . ALA A 1 102 ? 28.615 9.315 -89.967 1.00 78.00 102 ALA A C 1
ATOM 817 O O . ALA A 1 102 ? 29.349 10.095 -90.574 1.00 78.00 102 ALA A O 1
ATOM 818 N N . GLU A 1 103 ? 28.772 7.991 -90.024 1.00 82.12 103 GLU A N 1
ATOM 819 C CA . GLU A 1 103 ? 29.751 7.315 -90.877 1.00 82.12 103 GLU A CA 1
ATOM 820 C C . GLU A 1 103 ? 29.477 7.615 -92.354 1.00 82.12 103 GLU A C 1
ATOM 822 O O . GLU A 1 103 ? 30.377 8.099 -93.032 1.00 82.12 103 GLU A O 1
ATOM 827 N N . ALA A 1 104 ? 28.236 7.491 -92.835 1.00 79.31 104 ALA A N 1
ATOM 828 C CA . ALA A 1 104 ? 27.876 7.851 -94.210 1.00 79.31 104 ALA A CA 1
ATOM 829 C C . ALA A 1 104 ? 28.122 9.343 -94.530 1.00 79.31 104 ALA A C 1
ATOM 831 O O . ALA A 1 104 ? 28.585 9.681 -95.620 1.00 79.31 104 ALA A O 1
ATOM 832 N N . ILE A 1 105 ? 27.869 10.259 -93.586 1.00 79.56 105 ILE A N 1
ATOM 833 C CA . ILE A 1 105 ? 28.209 11.687 -93.727 1.00 79.56 105 ILE A CA 1
ATOM 834 C C . ILE A 1 105 ? 29.728 11.891 -93.785 1.00 79.56 105 ILE A C 1
ATOM 836 O O . ILE A 1 105 ? 30.190 12.753 -94.538 1.00 79.56 105 ILE A O 1
ATOM 840 N N . VAL A 1 106 ? 30.506 11.122 -93.019 1.00 80.31 106 VAL A N 1
ATOM 841 C CA . VAL A 1 106 ? 31.975 11.147 -93.041 1.00 80.31 106 VAL A CA 1
ATOM 842 C C . VAL A 1 106 ? 32.518 10.546 -94.339 1.00 80.31 106 VAL A C 1
ATOM 844 O O . VAL A 1 106 ? 33.400 11.160 -94.931 1.00 80.31 106 VAL A O 1
ATOM 847 N N . GLU A 1 107 ? 31.970 9.439 -94.841 1.00 81.56 107 GLU A N 1
ATOM 848 C CA . GLU A 1 107 ? 32.321 8.852 -96.141 1.00 81.56 107 GLU A CA 1
ATOM 849 C C . GLU A 1 107 ? 32.015 9.818 -97.289 1.00 81.56 107 GLU A C 1
ATOM 851 O O . GLU A 1 107 ? 32.907 10.128 -98.071 1.00 81.56 107 GLU A O 1
ATOM 856 N N . LEU A 1 108 ? 30.806 10.387 -97.353 1.00 78.38 108 LEU A N 1
ATOM 857 C CA . LEU A 1 108 ? 30.434 11.384 -98.369 1.00 78.38 108 LEU A CA 1
ATOM 858 C C . LEU A 1 108 ? 31.240 12.688 -98.234 1.00 78.38 108 LEU A C 1
ATOM 860 O O . LEU A 1 108 ? 31.500 13.371 -99.224 1.00 78.38 108 LEU A O 1
ATOM 864 N N . THR A 1 109 ? 31.669 13.036 -97.018 1.00 75.81 109 THR A N 1
ATOM 865 C CA . THR A 1 109 ? 32.592 14.150 -96.757 1.00 75.81 109 THR A CA 1
ATOM 866 C C . THR A 1 109 ? 33.997 13.842 -97.265 1.00 75.81 109 THR A C 1
ATOM 868 O O . THR A 1 109 ? 34.586 14.688 -97.932 1.00 75.81 109 THR A O 1
ATOM 871 N N . GLN A 1 110 ? 34.510 12.636 -97.027 1.00 78.94 110 GLN A N 1
ATOM 872 C CA . GLN A 1 110 ? 35.800 12.191 -97.548 1.00 78.94 110 GLN A CA 1
ATOM 873 C C . GLN A 1 110 ? 35.770 12.016 -99.068 1.00 78.94 110 GLN A C 1
ATOM 875 O O . GLN A 1 110 ? 36.728 12.403 -99.722 1.00 78.94 110 GLN A O 1
ATOM 880 N N . GLU A 1 111 ? 34.684 11.508 -99.658 1.00 77.25 111 GLU A N 1
ATOM 881 C CA . GLU A 1 111 ? 34.530 11.386 -101.111 1.00 77.25 111 GLU A CA 1
ATOM 882 C C . GLU A 1 111 ? 34.430 12.771 -101.766 1.00 77.25 111 GLU A C 1
ATOM 884 O O . GLU A 1 111 ? 35.110 13.024 -102.762 1.00 77.25 111 GLU A O 1
ATOM 889 N N . ARG A 1 112 ? 33.687 13.715 -101.164 1.00 76.38 112 ARG A N 1
ATOM 890 C CA . ARG A 1 112 ? 33.703 15.135 -101.557 1.00 76.38 112 ARG A CA 1
ATOM 891 C C . ARG A 1 112 ? 35.119 15.702 -101.509 1.00 76.38 112 ARG A C 1
ATOM 893 O O . ARG A 1 112 ? 35.573 16.249 -102.509 1.00 76.38 112 ARG A O 1
ATOM 900 N N . ASP A 1 113 ? 35.812 15.581 -100.380 1.00 75.00 113 ASP A N 1
ATOM 901 C CA . ASP A 1 113 ? 37.137 16.180 -100.187 1.00 75.00 113 ASP A CA 1
ATOM 902 C C . ASP A 1 113 ? 38.202 15.501 -101.068 1.00 75.00 113 ASP A C 1
ATOM 904 O O . ASP A 1 113 ? 39.103 16.165 -101.580 1.00 75.00 113 ASP A O 1
ATOM 908 N N . TYR A 1 114 ? 38.048 14.206 -101.350 1.00 73.12 114 TYR A N 1
ATOM 909 C CA . TYR A 1 114 ? 38.850 13.452 -102.311 1.00 73.12 114 TYR A CA 1
ATOM 910 C C . TYR A 1 114 ? 38.610 13.936 -103.746 1.00 73.12 114 TYR A C 1
ATOM 912 O O . TYR A 1 114 ? 39.572 14.273 -104.436 1.00 73.12 114 TYR A O 1
ATOM 920 N N . LEU A 1 115 ? 37.356 14.076 -104.187 1.00 70.00 115 LEU A N 1
ATOM 921 C CA . LEU A 1 115 ? 37.009 14.650 -105.495 1.00 70.00 115 LEU A CA 1
ATOM 922 C C . LEU A 1 115 ? 37.447 16.120 -105.620 1.00 70.00 115 LEU A C 1
ATOM 924 O O . LEU A 1 115 ? 37.856 16.560 -106.695 1.00 70.00 115 LEU A O 1
ATOM 928 N N . GLN A 1 116 ? 37.428 16.867 -104.517 1.00 61.06 116 GLN A N 1
ATOM 929 C CA . GLN A 1 116 ? 37.924 18.239 -104.435 1.00 61.06 116 GLN A CA 1
ATOM 930 C C . GLN A 1 116 ? 39.464 18.291 -104.478 1.00 61.06 116 GLN A C 1
ATOM 932 O O . GLN A 1 116 ? 40.018 19.203 -105.087 1.00 61.06 116 GLN A O 1
ATOM 937 N N . SER A 1 117 ? 40.157 17.272 -103.952 1.00 58.09 117 SER A N 1
ATOM 938 C CA . SER A 1 117 ? 41.608 17.074 -104.120 1.00 58.09 117 SER A CA 1
ATOM 939 C C . SER A 1 117 ? 42.009 16.569 -105.516 1.00 58.09 117 SER A C 1
ATOM 941 O O . SER A 1 117 ? 43.139 16.789 -105.944 1.00 58.09 117 SER A O 1
ATOM 943 N N . GLN A 1 118 ? 41.085 15.941 -106.256 1.00 51.28 118 GLN A N 1
ATOM 944 C CA . GLN A 1 118 ? 41.283 15.546 -107.656 1.00 51.28 118 GLN A CA 1
ATOM 945 C C . GLN A 1 118 ? 41.086 16.698 -108.659 1.00 51.28 118 GLN A C 1
ATOM 947 O O . GLN A 1 118 ? 41.339 16.509 -109.852 1.00 51.28 118 GLN A O 1
ATOM 952 N N . GLN A 1 119 ? 40.693 17.903 -108.224 1.00 43.12 119 GLN A N 1
ATOM 953 C CA . GLN A 1 119 ? 40.793 19.078 -109.094 1.00 43.12 119 GLN A CA 1
ATOM 954 C C . GLN A 1 119 ? 42.275 19.420 -109.343 1.00 43.12 119 GLN A C 1
ATOM 956 O O . GLN A 1 119 ? 43.025 19.620 -108.386 1.00 43.12 119 GLN A O 1
ATOM 961 N N . PRO A 1 120 ? 42.729 19.521 -110.608 1.00 46.09 120 PRO A N 1
ATOM 962 C CA . PRO A 1 120 ? 44.147 19.665 -110.915 1.00 46.09 120 PRO A CA 1
ATOM 963 C C . PRO A 1 120 ? 44.665 21.076 -110.604 1.00 46.09 120 PRO A C 1
ATOM 965 O O . PRO A 1 120 ? 44.653 21.966 -111.454 1.00 46.09 120 PRO A O 1
ATOM 968 N N . SER A 1 121 ? 45.204 21.257 -109.399 1.00 39.28 121 SER A N 1
ATOM 969 C CA . SER A 1 121 ? 46.165 22.326 -109.116 1.00 39.28 121 SER A CA 1
ATOM 970 C C . SER A 1 121 ? 47.578 21.804 -109.357 1.00 39.28 121 SER A C 1
ATOM 972 O O . SER A 1 121 ? 48.123 21.052 -108.552 1.00 39.28 121 SER A O 1
ATOM 974 N N . ASN A 1 122 ? 48.188 22.211 -110.473 1.00 42.50 122 ASN A N 1
ATOM 975 C CA . ASN A 1 122 ? 49.623 22.025 -110.680 1.00 42.50 122 ASN A CA 1
ATOM 976 C C . ASN A 1 122 ? 50.393 22.697 -109.534 1.00 42.50 122 ASN A C 1
ATOM 978 O O . ASN A 1 122 ? 50.227 23.895 -109.348 1.00 42.50 122 ASN A O 1
ATOM 982 N N . HIS A 1 123 ? 51.268 21.965 -108.844 1.00 36.97 123 HIS A N 1
ATOM 983 C CA . HIS A 1 123 ? 52.682 22.318 -108.644 1.00 36.97 123 HIS A CA 1
ATOM 984 C C . HIS A 1 123 ? 53.418 21.115 -108.023 1.00 36.97 123 HIS A C 1
ATOM 986 O O . HIS A 1 123 ? 52.896 20.435 -107.145 1.00 36.97 123 HIS A O 1
ATOM 992 N N . LEU A 1 124 ? 54.607 20.803 -108.546 1.00 39.19 124 LEU A N 1
ATOM 993 C CA . LEU A 1 124 ? 55.333 19.560 -108.258 1.00 39.19 124 LEU A CA 1
ATOM 994 C C . LEU A 1 124 ? 56.022 19.576 -106.888 1.00 39.19 124 LEU A C 1
ATOM 996 O O . LEU A 1 124 ? 56.569 20.595 -106.471 1.00 39.19 124 LEU A O 1
ATOM 1000 N N . GLY A 1 125 ? 56.085 18.407 -106.248 1.00 36.12 125 GLY A N 1
ATOM 1001 C CA . GLY A 1 125 ? 57.058 18.132 -105.192 1.00 36.12 125 GLY A CA 1
ATOM 1002 C C . GLY A 1 125 ? 58.365 17.546 -105.746 1.00 36.12 125 GLY A C 1
ATOM 1003 O O . GLY A 1 125 ? 58.353 16.964 -106.824 1.00 36.12 125 GLY A O 1
ATOM 1004 N N . TYR A 1 126 ? 59.445 17.721 -104.971 1.00 41.88 126 TYR A N 1
ATOM 1005 C CA . TYR A 1 126 ? 60.473 16.735 -104.565 1.00 41.88 126 TYR A CA 1
ATOM 1006 C C . TYR A 1 126 ? 61.012 15.681 -105.576 1.00 41.88 126 TYR A C 1
ATOM 1008 O O . TYR A 1 126 ? 60.228 15.066 -106.293 1.00 41.88 126 TYR A O 1
ATOM 1016 N N . PRO A 1 127 ? 62.333 15.355 -105.552 1.00 45.88 127 PRO A N 1
ATOM 1017 C CA . PRO A 1 127 ? 63.063 15.102 -104.299 1.00 45.88 127 PRO A CA 1
ATOM 1018 C C . PRO A 1 127 ? 64.520 15.618 -104.174 1.00 45.88 127 PRO A C 1
ATOM 1020 O O . PRO A 1 127 ? 65.109 16.193 -105.081 1.00 45.88 127 PRO A O 1
ATOM 1023 N N . ASN A 1 128 ? 65.055 15.390 -102.968 1.00 40.41 128 ASN A N 1
ATOM 1024 C CA . ASN A 1 128 ? 66.469 15.396 -102.535 1.00 40.41 128 ASN A CA 1
ATOM 1025 C C . ASN A 1 128 ? 67.167 14.075 -103.005 1.00 40.41 128 ASN A C 1
ATOM 1027 O O . ASN A 1 128 ? 66.441 13.247 -103.563 1.00 40.41 128 ASN A O 1
ATOM 1031 N N . PRO A 1 129 ? 68.450 13.743 -102.689 1.00 65.62 129 PRO A N 1
ATOM 1032 C CA . PRO A 1 129 ? 69.539 14.491 -102.015 1.00 65.62 129 PRO A CA 1
ATOM 1033 C C . PRO A 1 129 ? 70.938 14.382 -102.706 1.00 65.62 129 PRO A C 1
ATOM 1035 O O . PRO A 1 129 ? 71.051 13.722 -103.726 1.00 65.62 129 PRO A O 1
ATOM 1038 N N . GLU A 1 130 ? 72.005 14.984 -102.133 1.00 31.45 130 GLU A N 1
ATOM 1039 C CA . GLU A 1 130 ? 73.294 14.321 -101.745 1.00 31.45 130 GLU A CA 1
ATOM 1040 C C . GLU A 1 130 ? 74.552 15.236 -101.597 1.00 31.45 130 GLU A C 1
ATOM 1042 O O . GLU A 1 130 ? 74.713 16.251 -102.263 1.00 31.45 130 GLU A O 1
ATOM 1047 N N . ARG A 1 131 ? 75.432 14.802 -100.672 1.00 34.72 131 ARG A N 1
ATOM 1048 C CA . ARG A 1 131 ? 76.916 14.893 -100.550 1.00 34.72 131 ARG A CA 1
ATOM 1049 C C . ARG A 1 131 ? 77.732 16.205 -100.734 1.00 34.72 131 ARG A C 1
ATOM 1051 O O . ARG A 1 131 ? 78.071 16.624 -101.829 1.00 34.72 131 ARG A O 1
ATOM 1058 N N . THR A 1 132 ? 78.247 16.674 -99.586 1.00 35.16 132 THR A N 1
ATOM 1059 C CA . THR A 1 132 ? 79.688 16.650 -99.196 1.00 35.16 132 THR A CA 1
ATOM 1060 C C . THR A 1 132 ? 80.758 17.519 -99.909 1.00 35.16 132 THR A C 1
ATOM 1062 O O . THR A 1 132 ? 81.296 17.151 -100.942 1.00 35.16 132 THR A O 1
ATOM 1065 N N . ASP A 1 133 ? 81.195 18.549 -99.165 1.00 34.16 133 ASP A N 1
ATOM 1066 C CA . ASP A 1 133 ? 82.556 19.122 -99.001 1.00 34.16 133 ASP A CA 1
ATOM 1067 C C . ASP A 1 133 ? 83.368 19.859 -100.101 1.00 34.16 133 ASP A C 1
ATOM 1069 O O . ASP A 1 133 ? 83.497 19.456 -101.247 1.00 34.16 133 ASP A O 1
ATOM 1073 N N . LEU A 1 134 ? 84.064 20.897 -99.596 1.00 38.59 134 LEU A N 1
ATOM 1074 C CA . LEU A 1 134 ? 85.375 21.461 -99.987 1.00 38.59 134 LEU A CA 1
ATOM 1075 C C . LEU A 1 134 ? 85.659 21.926 -101.438 1.00 38.59 134 LEU A C 1
ATOM 1077 O O . LEU A 1 134 ? 85.778 21.139 -102.367 1.00 38.59 134 LEU A O 1
ATOM 1081 N N . GLY A 1 135 ? 86.078 23.197 -101.564 1.00 33.50 135 GLY A N 1
ATOM 1082 C CA . GLY A 1 135 ? 87.021 23.632 -102.614 1.00 33.50 135 GLY A CA 1
ATOM 1083 C C . GLY A 1 135 ? 86.676 24.949 -103.317 1.00 33.50 135 GLY A C 1
ATOM 1084 O O . GLY A 1 135 ? 85.600 25.109 -103.877 1.00 33.50 135 GLY A O 1
ATOM 1085 N N . LEU A 1 136 ? 87.605 25.913 -103.315 1.00 44.69 136 LEU A N 1
ATOM 1086 C CA . LEU A 1 136 ? 87.430 27.223 -103.962 1.00 44.69 136 LEU A CA 1
ATOM 1087 C C . LEU A 1 136 ? 87.284 27.116 -105.494 1.00 44.69 136 LEU A C 1
ATOM 1089 O O . LEU A 1 136 ? 88.214 26.688 -106.173 1.00 44.69 136 LEU A O 1
ATOM 1093 N N . GLY A 1 137 ? 86.196 27.665 -106.041 1.00 32.97 137 GLY A N 1
ATOM 1094 C CA . GLY A 1 137 ? 86.045 27.929 -107.478 1.00 32.97 137 GLY A CA 1
ATOM 1095 C C . GLY A 1 137 ? 84.680 28.532 -107.816 1.00 32.97 137 GLY A C 1
ATOM 1096 O O . GLY A 1 137 ? 83.685 27.822 -107.851 1.00 32.97 137 GLY A O 1
ATOM 1097 N N . GLY A 1 138 ? 84.606 29.850 -108.037 1.00 38.41 138 GLY A N 1
ATOM 1098 C CA . GLY A 1 138 ? 83.362 30.511 -108.474 1.00 38.41 138 GLY A CA 1
ATOM 1099 C C . GLY A 1 138 ? 82.987 30.171 -109.931 1.00 38.41 138 GLY A C 1
ATOM 1100 O O . GLY A 1 138 ? 83.858 29.700 -110.664 1.00 38.41 138 GLY A O 1
ATOM 1101 N N . PRO A 1 139 ? 81.752 30.482 -110.391 1.00 49.41 139 PRO A N 1
ATOM 1102 C CA . PRO A 1 139 ? 81.144 31.795 -110.143 1.00 49.41 139 PRO A CA 1
ATOM 1103 C C . PRO A 1 139 ? 79.626 31.831 -109.836 1.00 49.41 139 PRO A C 1
ATOM 1105 O O . PRO A 1 139 ? 78.870 30.947 -110.200 1.00 49.41 139 PRO A O 1
ATOM 1108 N N . ILE A 1 140 ? 79.193 32.966 -109.266 1.00 46.56 140 ILE A N 1
ATOM 1109 C CA . ILE A 1 140 ? 77.838 33.561 -109.336 1.00 46.56 140 ILE A CA 1
ATOM 1110 C C . ILE A 1 140 ? 76.643 32.630 -109.034 1.00 46.56 140 ILE A C 1
ATOM 1112 O O . ILE A 1 140 ? 76.129 31.943 -109.908 1.00 46.56 140 ILE A O 1
ATOM 1116 N N . CYS A 1 141 ? 76.027 32.830 -107.864 1.00 36.53 141 CYS A N 1
ATOM 1117 C CA . CYS A 1 141 ? 74.581 32.651 -107.722 1.00 36.53 141 CYS A CA 1
ATOM 1118 C C . CYS A 1 141 ? 73.963 33.905 -107.082 1.00 36.53 141 CYS A C 1
ATOM 1120 O O . CYS A 1 141 ? 74.176 34.201 -105.903 1.00 36.53 141 CYS A O 1
ATOM 1122 N N . ARG A 1 142 ? 73.241 34.700 -107.884 1.00 45.12 142 ARG A N 1
ATOM 1123 C CA . ARG A 1 142 ? 72.493 35.875 -107.410 1.00 45.12 142 ARG A CA 1
ATOM 1124 C C . ARG A 1 142 ? 71.127 35.429 -106.878 1.00 45.12 142 ARG A C 1
ATOM 1126 O O . ARG A 1 142 ? 70.130 35.594 -107.570 1.00 45.12 142 ARG A O 1
ATOM 1133 N N . LEU A 1 143 ? 71.083 34.938 -105.638 1.00 47.94 143 LEU A N 1
ATOM 1134 C CA . LEU A 1 143 ? 69.851 35.044 -104.844 1.00 47.94 143 LEU A CA 1
ATOM 1135 C C . LEU A 1 143 ? 69.465 36.523 -104.748 1.00 47.94 143 LEU A C 1
ATOM 1137 O O . LEU A 1 143 ? 70.346 37.372 -104.533 1.00 47.94 143 LEU A O 1
ATOM 1141 N N . SER A 1 144 ? 68.181 36.827 -104.902 1.00 52.88 144 SER A N 1
ATOM 1142 C CA . SER A 1 144 ? 67.688 38.195 -104.836 1.00 52.88 144 SER A CA 1
ATOM 1143 C C . SER A 1 144 ? 67.848 38.784 -103.429 1.00 52.88 144 SER A C 1
ATOM 1145 O O . SER A 1 144 ? 68.135 38.097 -102.440 1.00 52.88 144 SER A O 1
ATOM 1147 N N . LYS A 1 145 ? 67.655 40.103 -103.328 1.00 57.66 145 LYS A N 1
ATOM 1148 C CA . LYS A 1 145 ? 67.416 40.739 -102.030 1.00 57.66 145 LYS A CA 1
ATOM 1149 C C . LYS A 1 145 ? 66.112 40.234 -101.413 1.00 57.66 145 LYS A C 1
ATOM 1151 O O . LYS A 1 145 ? 66.104 40.054 -100.200 1.00 57.66 145 LYS A O 1
ATOM 1156 N N . GLU A 1 146 ? 65.087 39.958 -102.228 1.00 59.59 146 GLU A N 1
ATOM 1157 C CA . GLU A 1 146 ? 63.802 39.429 -101.756 1.00 59.59 146 GLU A CA 1
ATOM 1158 C C . GLU A 1 146 ? 63.977 38.090 -101.022 1.00 59.59 146 GLU A C 1
ATOM 1160 O O . GLU A 1 146 ? 63.659 38.016 -99.841 1.00 59.59 146 GLU A O 1
ATOM 1165 N N . ASP A 1 147 ? 64.569 37.060 -101.643 1.00 61.44 147 ASP A N 1
ATOM 1166 C CA . ASP A 1 147 ? 64.739 35.721 -101.034 1.00 61.44 147 ASP A CA 1
ATOM 1167 C C . ASP A 1 147 ? 65.412 35.784 -99.652 1.00 61.44 147 ASP A C 1
ATOM 1169 O O . ASP A 1 147 ? 65.006 35.136 -98.685 1.00 61.44 147 ASP A O 1
ATOM 1173 N N . ARG A 1 148 ? 66.445 36.629 -99.545 1.00 64.88 148 ARG A N 1
ATOM 1174 C CA . ARG A 1 148 ? 67.224 36.821 -98.316 1.00 64.88 148 ARG A CA 1
ATOM 1175 C C . ARG A 1 148 ? 66.488 37.661 -97.268 1.00 64.88 148 ARG A C 1
ATOM 1177 O O . ARG A 1 148 ? 66.846 37.602 -96.095 1.00 64.88 148 ARG A O 1
ATOM 1184 N N . GLN A 1 149 ? 65.483 38.434 -97.676 1.00 73.69 149 GLN A N 1
ATOM 1185 C CA . GLN A 1 149 ? 64.550 39.126 -96.789 1.00 73.69 149 GLN A CA 1
ATOM 1186 C C . GLN A 1 149 ? 63.419 38.191 -96.339 1.00 73.69 149 GLN A C 1
ATOM 1188 O O . GLN A 1 149 ? 63.111 38.185 -95.152 1.00 73.69 149 GLN A O 1
ATOM 1193 N N . HIS A 1 150 ? 62.874 37.343 -97.218 1.00 78.62 150 HIS A N 1
ATOM 1194 C CA . HIS A 1 150 ? 61.869 36.334 -96.864 1.00 78.62 150 HIS A CA 1
ATOM 1195 C C . HIS A 1 150 ? 62.400 35.351 -95.812 1.00 78.62 150 HIS A C 1
ATOM 1197 O O . HIS A 1 150 ? 61.818 35.248 -94.734 1.00 78.62 150 HIS A O 1
ATOM 1203 N N . LEU A 1 151 ? 63.578 34.755 -96.033 1.00 77.25 151 LEU A N 1
ATOM 1204 C CA . LEU A 1 151 ? 64.245 33.901 -95.037 1.00 77.25 151 LEU A CA 1
ATOM 1205 C C . LEU A 1 151 ? 64.542 34.633 -93.713 1.00 77.25 151 LEU A C 1
ATOM 1207 O O . LEU A 1 151 ? 64.495 34.031 -92.642 1.00 77.25 151 LEU A O 1
ATOM 1211 N N . ALA A 1 152 ? 64.826 35.940 -93.754 1.00 80.88 152 ALA A N 1
ATOM 1212 C CA . ALA A 1 152 ? 65.027 36.737 -92.543 1.00 80.88 152 ALA A CA 1
ATOM 1213 C C . ALA A 1 152 ? 63.712 37.021 -91.792 1.00 80.88 152 ALA A C 1
ATOM 1215 O O . ALA A 1 152 ? 63.724 37.070 -90.561 1.00 80.88 152 ALA A O 1
ATOM 1216 N N . VAL A 1 153 ? 62.589 37.170 -92.504 1.00 88.06 153 VAL A N 1
ATOM 1217 C CA . VAL A 1 153 ? 61.241 37.285 -91.923 1.00 88.06 153 VAL A CA 1
ATOM 1218 C C . VAL A 1 153 ? 60.805 35.953 -91.315 1.00 88.06 153 VAL A C 1
ATOM 1220 O O . VAL A 1 153 ? 60.402 35.938 -90.159 1.00 88.06 153 VAL A O 1
ATOM 1223 N N . GLU A 1 154 ? 60.987 34.824 -92.000 1.00 86.62 154 GLU A N 1
ATOM 1224 C CA . GLU A 1 154 ? 60.677 33.491 -91.456 1.00 86.62 154 GLU A CA 1
ATOM 1225 C C . GLU A 1 154 ? 61.507 33.161 -90.203 1.00 86.62 154 GLU A C 1
ATOM 1227 O O . GLU A 1 154 ? 60.993 32.616 -89.218 1.00 86.62 154 GLU A O 1
ATOM 1232 N N . LEU A 1 155 ? 62.789 33.546 -90.186 1.00 83.19 155 LEU A N 1
ATOM 1233 C CA . LEU A 1 155 ? 63.651 33.408 -89.010 1.00 83.19 155 LEU A CA 1
ATOM 1234 C C . LEU A 1 155 ? 63.228 34.372 -87.885 1.00 83.19 155 LEU A C 1
ATOM 1236 O O . LEU A 1 155 ? 63.271 34.009 -86.708 1.00 83.19 155 LEU A O 1
ATOM 1240 N N . ALA A 1 156 ? 62.752 35.578 -88.210 1.00 89.56 156 ALA A N 1
ATOM 1241 C CA . ALA A 1 156 ? 62.166 36.491 -87.230 1.00 89.56 156 ALA A CA 1
ATOM 1242 C C . ALA A 1 156 ? 60.842 35.955 -86.652 1.00 89.56 156 ALA A C 1
ATOM 1244 O O . ALA A 1 156 ? 60.653 36.019 -85.437 1.00 89.56 156 ALA A O 1
ATOM 1245 N N . ASP A 1 157 ? 59.975 35.364 -87.475 1.00 92.31 157 ASP A N 1
ATOM 1246 C CA . ASP A 1 157 ? 58.679 34.804 -87.082 1.00 92.31 157 ASP A CA 1
ATOM 1247 C C . ASP A 1 157 ? 58.819 33.531 -86.250 1.00 92.31 157 ASP A C 1
ATOM 1249 O O . ASP A 1 157 ? 58.147 33.382 -85.230 1.00 92.31 157 ASP A O 1
ATOM 1253 N N . THR A 1 158 ? 59.720 32.620 -86.619 1.00 86.19 158 THR A N 1
ATOM 1254 C CA . THR A 1 158 ? 60.047 31.447 -85.787 1.00 86.19 158 THR A CA 1
ATOM 1255 C C . THR A 1 158 ? 60.664 31.871 -84.452 1.00 86.19 158 THR A C 1
ATOM 1257 O O . THR A 1 158 ? 60.280 31.352 -83.403 1.00 86.19 158 THR A O 1
ATOM 1260 N N . LYS A 1 159 ? 61.522 32.899 -84.442 1.00 90.25 159 LYS A N 1
ATOM 1261 C CA . LYS A 1 159 ? 62.064 33.508 -83.215 1.00 90.25 159 LYS A CA 1
ATOM 1262 C C . LYS A 1 159 ? 61.005 34.259 -82.392 1.00 90.25 159 LYS A C 1
ATOM 1264 O O . LYS A 1 159 ? 61.114 34.304 -81.167 1.00 90.25 159 LYS A O 1
ATOM 1269 N N . ALA A 1 160 ? 59.971 34.817 -83.022 1.00 94.00 160 ALA A N 1
ATOM 1270 C CA . ALA A 1 160 ? 58.834 35.452 -82.353 1.00 94.00 160 ALA A CA 1
ATOM 1271 C C . ALA A 1 160 ? 57.835 34.426 -81.790 1.00 94.00 160 ALA A C 1
ATOM 1273 O O . ALA A 1 160 ? 57.311 34.632 -80.697 1.00 94.00 160 ALA A O 1
ATOM 1274 N N . LYS A 1 161 ? 57.614 33.302 -82.485 1.00 94.50 161 LYS A N 1
ATOM 1275 C CA . LYS A 1 161 ? 56.883 32.130 -81.973 1.00 94.50 161 LYS A CA 1
ATOM 1276 C C . LYS A 1 161 ? 57.603 31.551 -80.749 1.00 94.50 161 LYS A C 1
ATOM 1278 O O . LYS A 1 161 ? 56.992 31.437 -79.696 1.00 94.50 161 LYS A O 1
ATOM 1283 N N . LEU A 1 162 ? 58.919 31.325 -80.832 1.00 90.81 162 LEU A N 1
ATOM 1284 C CA . LEU A 1 162 ? 59.731 30.838 -79.707 1.00 90.81 162 LEU A CA 1
ATOM 1285 C C . LEU A 1 162 ? 59.719 31.781 -78.489 1.00 90.81 162 LEU A C 1
ATOM 1287 O O . LEU A 1 162 ? 59.784 31.310 -77.358 1.00 90.81 162 LEU A O 1
ATOM 1291 N N . ARG A 1 163 ? 59.643 33.103 -78.694 1.00 94.44 163 ARG A N 1
ATOM 1292 C CA . ARG A 1 163 ? 59.468 34.071 -77.596 1.00 94.44 163 ARG A CA 1
ATOM 1293 C C . ARG A 1 163 ? 58.096 33.951 -76.940 1.00 94.44 163 ARG A C 1
ATOM 1295 O O . ARG A 1 163 ? 58.043 33.886 -75.719 1.00 94.44 163 ARG A O 1
ATOM 1302 N N . ARG A 1 164 ? 57.022 33.876 -77.733 1.00 95.12 164 ARG A N 1
ATOM 1303 C CA . ARG A 1 164 ? 55.658 33.688 -77.218 1.00 95.12 164 ARG A CA 1
ATOM 1304 C C . ARG A 1 164 ? 55.540 32.398 -76.417 1.00 95.12 164 ARG A C 1
ATOM 1306 O O . ARG A 1 164 ? 55.191 32.470 -75.252 1.00 95.12 164 ARG A O 1
ATOM 1313 N N . SER A 1 165 ? 56.008 31.269 -76.944 1.00 90.06 165 SER A N 1
ATOM 1314 C CA . SER A 1 165 ? 55.980 30.000 -76.203 1.00 90.06 165 SER A CA 1
ATOM 1315 C C . SER A 1 165 ? 56.904 29.944 -74.980 1.00 90.06 165 SER A C 1
ATOM 1317 O O . SER A 1 165 ? 56.721 29.077 -74.135 1.00 90.06 165 SER A O 1
ATOM 1319 N N . ARG A 1 166 ? 57.874 30.860 -74.835 1.00 93.06 166 ARG A N 1
ATOM 1320 C CA . ARG A 1 166 ? 58.604 31.045 -73.566 1.00 93.06 166 ARG A CA 1
ATOM 1321 C C . ARG A 1 166 ? 57.803 31.865 -72.563 1.00 93.06 166 ARG A C 1
ATOM 1323 O O . ARG A 1 166 ? 57.682 31.429 -71.429 1.00 93.06 166 ARG A O 1
ATOM 1330 N N . GLN A 1 167 ? 57.210 32.977 -72.991 1.00 95.44 167 GLN A N 1
ATOM 1331 C CA . GLN A 1 167 ? 56.327 33.779 -72.145 1.00 95.44 167 GLN A CA 1
ATOM 1332 C C . GLN A 1 167 ? 55.112 32.957 -71.672 1.00 95.44 167 GLN A C 1
ATOM 1334 O O . GLN A 1 167 ? 54.806 32.945 -70.489 1.00 95.44 167 GLN A O 1
ATOM 1339 N N . GLU A 1 168 ? 54.488 32.185 -72.566 1.00 94.88 168 GLU A N 1
ATOM 1340 C CA . GLU A 1 168 ? 53.402 31.245 -72.251 1.00 94.88 168 GLU A CA 1
ATOM 1341 C C . GLU A 1 168 ? 53.840 30.196 -71.209 1.00 94.88 168 GLU A C 1
ATOM 1343 O O . GLU A 1 168 ? 53.054 29.835 -70.338 1.00 94.88 168 GLU A O 1
ATOM 1348 N N . LEU A 1 169 ? 55.091 29.714 -71.252 1.00 91.50 169 LEU A N 1
ATOM 1349 C CA . LEU A 1 169 ? 55.637 28.812 -70.228 1.00 91.50 169 LEU A CA 1
ATOM 1350 C C . LEU A 1 169 ? 55.908 29.533 -68.900 1.00 91.50 169 LEU A C 1
ATOM 1352 O O . LEU A 1 169 ? 55.598 28.980 -67.849 1.00 91.50 169 LEU A O 1
ATOM 1356 N N . GLU A 1 170 ? 56.451 30.750 -68.936 1.00 95.44 170 GLU A N 1
ATOM 1357 C CA . GLU A 1 170 ? 56.726 31.579 -67.754 1.00 95.44 170 GLU A CA 1
ATOM 1358 C C . GLU A 1 170 ? 55.413 31.917 -67.014 1.00 95.44 170 GLU A C 1
ATOM 1360 O O . GLU A 1 170 ? 55.274 31.587 -65.833 1.00 95.44 170 GLU A O 1
ATOM 1365 N N . GLU A 1 171 ? 54.393 32.405 -67.729 1.00 96.31 171 GLU A N 1
ATOM 1366 C CA . GLU A 1 171 ? 53.030 32.636 -67.218 1.00 96.31 171 GLU A CA 1
ATOM 1367 C C . GLU A 1 171 ? 52.388 31.351 -66.659 1.00 96.31 171 GLU A C 1
ATOM 1369 O O . GLU A 1 171 ? 51.690 31.386 -65.643 1.00 96.31 171 GLU A O 1
ATOM 1374 N N . LYS A 1 172 ? 52.637 30.186 -67.278 1.00 95.25 172 LYS A N 1
ATOM 1375 C CA . LYS A 1 172 ? 52.156 28.895 -66.755 1.00 95.25 172 LYS A CA 1
ATOM 1376 C C . LYS A 1 172 ? 52.911 28.433 -65.511 1.00 95.25 172 LYS A C 1
ATOM 1378 O O . LYS A 1 172 ? 52.301 27.764 -64.679 1.00 95.25 172 LYS A O 1
ATOM 1383 N N . THR A 1 173 ? 54.184 28.793 -65.336 1.00 94.00 173 THR A N 1
ATOM 1384 C CA . THR A 1 173 ? 54.909 28.516 -64.084 1.00 94.00 173 THR A CA 1
ATOM 1385 C C . THR A 1 173 ? 54.471 29.419 -62.933 1.00 94.00 173 THR A C 1
ATOM 1387 O O . THR A 1 173 ? 54.352 28.925 -61.814 1.00 94.00 173 THR A O 1
ATOM 1390 N N . GLU A 1 174 ? 54.148 30.688 -63.195 1.00 95.81 174 GLU A N 1
ATOM 1391 C CA . GLU A 1 174 ? 53.567 31.598 -62.196 1.00 95.81 174 GLU A CA 1
ATOM 1392 C C . GLU A 1 174 ? 52.184 31.095 -61.746 1.00 95.81 174 GLU A C 1
ATOM 1394 O O . GLU A 1 174 ? 51.972 30.831 -60.563 1.00 95.81 174 GLU A O 1
ATOM 1399 N N . GLN A 1 175 ? 51.301 30.776 -62.702 1.00 95.12 175 GLN A N 1
ATOM 1400 C CA . GLN A 1 175 ? 49.995 30.166 -62.420 1.00 95.12 175 GLN A CA 1
ATOM 1401 C C . GLN A 1 175 ? 50.108 28.842 -61.643 1.00 95.12 175 GLN A C 1
ATOM 1403 O O . GLN A 1 175 ? 49.253 28.549 -60.808 1.00 95.12 175 GLN A O 1
ATOM 1408 N N . LEU A 1 176 ? 51.141 28.025 -61.886 1.00 93.81 176 LEU A N 1
ATOM 1409 C CA . LEU A 1 176 ? 51.372 26.793 -61.123 1.00 93.81 176 LEU A CA 1
ATOM 1410 C C . LEU A 1 176 ? 51.738 27.100 -59.663 1.00 93.81 176 LEU A C 1
ATOM 1412 O O . LEU A 1 176 ? 51.216 26.440 -58.765 1.00 93.81 176 LEU A O 1
ATOM 1416 N N . MET A 1 177 ? 52.588 28.101 -59.419 1.00 96.69 177 MET A N 1
ATOM 1417 C CA . MET A 1 177 ? 52.981 28.516 -58.067 1.00 96.69 177 MET A CA 1
ATOM 1418 C C . MET A 1 177 ? 51.802 29.076 -57.261 1.00 96.69 177 MET A C 1
ATOM 1420 O O . MET A 1 177 ? 51.616 28.660 -56.118 1.00 96.69 177 MET A O 1
ATOM 1424 N N . ASP A 1 178 ? 50.961 29.922 -57.861 1.00 96.69 178 ASP A N 1
ATOM 1425 C CA . ASP A 1 178 ? 49.757 30.454 -57.204 1.00 96.69 178 ASP A CA 1
ATOM 1426 C C . ASP A 1 178 ? 48.781 29.336 -56.813 1.00 96.69 178 ASP A C 1
ATOM 1428 O O . ASP A 1 178 ? 48.367 29.234 -55.656 1.00 96.69 178 ASP A O 1
ATOM 1432 N N . ASN A 1 179 ? 48.468 28.431 -57.751 1.00 93.88 179 ASN A N 1
ATOM 1433 C CA . ASN A 1 179 ? 47.618 27.269 -57.473 1.00 93.88 179 ASN A CA 1
ATOM 1434 C C . ASN A 1 179 ? 48.219 26.369 -56.382 1.00 93.88 179 ASN A C 1
ATOM 1436 O O . ASN A 1 179 ? 47.488 25.808 -55.567 1.00 93.88 179 ASN A O 1
ATOM 1440 N N . LYS A 1 180 ? 49.549 26.236 -56.333 1.00 96.81 180 LYS A N 1
ATOM 1441 C CA . LYS A 1 180 ? 50.231 25.446 -55.305 1.00 96.81 180 LYS A CA 1
ATOM 1442 C C . LYS A 1 180 ? 50.115 26.086 -53.920 1.00 96.81 180 LYS A C 1
ATOM 1444 O O . LYS A 1 180 ? 49.837 25.373 -52.961 1.00 96.81 180 LYS A O 1
ATOM 1449 N N . HIS A 1 181 ? 50.275 27.404 -53.811 1.00 97.31 181 HIS A N 1
ATOM 1450 C CA . HIS A 1 181 ? 50.091 28.113 -52.545 1.00 97.31 181 HIS A CA 1
ATOM 1451 C C . HIS A 1 181 ? 48.626 28.123 -52.082 1.00 97.31 181 HIS A C 1
ATOM 1453 O O . HIS A 1 181 ? 48.374 28.026 -50.882 1.00 97.31 181 HIS A O 1
ATOM 1459 N N . GLU A 1 182 ? 47.657 28.150 -53.001 1.00 96.50 182 GLU A N 1
ATOM 1460 C CA . GLU A 1 182 ? 46.238 27.981 -52.662 1.00 96.50 182 GLU A CA 1
ATOM 1461 C C . GLU A 1 182 ? 45.932 26.559 -52.153 1.00 96.50 182 GLU A C 1
ATOM 1463 O O . GLU A 1 182 ? 45.220 26.404 -51.161 1.00 96.50 182 GLU A O 1
ATOM 1468 N N . VAL A 1 183 ? 46.535 25.516 -52.738 1.00 93.31 183 VAL A N 1
ATOM 1469 C CA . VAL A 1 183 ? 46.461 24.143 -52.197 1.00 93.31 183 VAL A CA 1
ATOM 1470 C C . VAL A 1 183 ? 47.108 24.056 -50.809 1.00 93.31 183 VAL A C 1
ATOM 1472 O O . VAL A 1 183 ? 46.488 23.531 -49.887 1.00 93.31 183 VAL A O 1
ATOM 1475 N N . GLU A 1 184 ? 48.302 24.627 -50.616 1.00 97.00 184 GLU A N 1
ATOM 1476 C CA . GLU A 1 184 ? 48.980 24.684 -49.309 1.00 97.00 184 GLU A CA 1
ATOM 1477 C C . GLU A 1 184 ? 48.127 25.436 -48.254 1.00 97.00 184 GLU A C 1
ATOM 1479 O O . GLU A 1 184 ? 48.076 25.034 -47.087 1.00 97.00 184 GLU A O 1
ATOM 1484 N N . ARG A 1 185 ? 47.389 26.483 -48.657 1.00 97.94 185 ARG A N 1
ATOM 1485 C CA . ARG A 1 185 ? 46.431 27.217 -47.809 1.00 97.94 185 ARG A CA 1
ATOM 1486 C C . ARG A 1 185 ? 45.215 26.359 -47.434 1.00 97.94 185 ARG A C 1
ATOM 1488 O O . ARG A 1 185 ? 44.839 26.322 -46.259 1.00 97.94 185 ARG A O 1
ATOM 1495 N N . LEU A 1 186 ? 44.620 25.669 -48.407 1.00 96.56 186 LEU A N 1
ATOM 1496 C CA . LEU A 1 186 ? 43.462 24.790 -48.219 1.00 96.56 186 LEU A CA 1
ATOM 1497 C C . LEU A 1 186 ? 43.800 23.553 -47.370 1.00 96.56 186 LEU A C 1
ATOM 1499 O O . LEU A 1 186 ? 42.982 23.139 -46.550 1.00 96.56 186 LEU A O 1
ATOM 1503 N N . ASP A 1 187 ? 45.013 23.004 -47.482 1.00 96.00 187 ASP A N 1
ATOM 1504 C CA . ASP A 1 187 ? 45.491 21.915 -46.620 1.00 96.00 187 ASP A CA 1
ATOM 1505 C C . ASP A 1 187 ? 45.573 22.347 -45.146 1.00 96.00 187 ASP A C 1
ATOM 1507 O O . ASP A 1 187 ? 45.146 21.610 -44.251 1.00 96.00 187 ASP A O 1
ATOM 1511 N N . LEU A 1 188 ? 46.070 23.559 -44.872 1.00 97.81 188 LEU A N 1
ATOM 1512 C CA . LEU A 1 188 ? 46.113 24.125 -43.518 1.00 97.81 188 LEU A CA 1
ATOM 1513 C C . LEU A 1 188 ? 44.708 24.416 -42.963 1.00 97.81 188 LEU A C 1
ATOM 1515 O O . LEU A 1 188 ? 44.466 24.231 -41.769 1.00 97.81 188 LEU A O 1
ATOM 1519 N N . GLU A 1 189 ? 43.775 24.849 -43.809 1.00 96.69 189 GLU A N 1
ATOM 1520 C CA . GLU A 1 189 ? 42.370 25.064 -43.443 1.00 96.69 189 GLU A CA 1
ATOM 1521 C C . GLU A 1 189 ? 41.657 23.734 -43.140 1.00 96.69 189 GLU A C 1
ATOM 1523 O O . GLU A 1 189 ? 41.054 23.578 -42.077 1.00 96.69 189 GLU A O 1
ATOM 1528 N N . MET A 1 190 ? 41.843 22.717 -43.987 1.00 93.88 190 MET A N 1
ATOM 1529 C CA . MET A 1 190 ? 41.374 21.351 -43.744 1.00 93.88 190 MET A CA 1
ATOM 1530 C C . MET A 1 190 ? 41.953 20.760 -42.448 1.00 93.88 190 MET A C 1
ATOM 1532 O O . MET A 1 190 ? 41.246 20.050 -41.728 1.00 93.88 190 MET A O 1
ATOM 1536 N N . GLN A 1 191 ? 43.224 21.020 -42.128 1.00 97.19 191 GLN A N 1
ATOM 1537 C CA . GLN A 1 191 ? 43.837 20.551 -40.881 1.00 97.19 191 GLN A CA 1
ATOM 1538 C C . GLN A 1 191 ? 43.202 21.199 -39.641 1.00 97.19 191 GLN A C 1
ATOM 1540 O O . GLN A 1 191 ? 42.952 20.485 -38.668 1.00 97.19 191 GLN A O 1
ATOM 1545 N N . LYS A 1 192 ? 42.876 22.499 -39.679 1.00 97.94 192 LYS A N 1
ATOM 1546 C CA . LYS A 1 192 ? 42.141 23.181 -38.596 1.00 97.94 192 LYS A CA 1
ATOM 1547 C C . LYS A 1 192 ? 40.744 22.594 -38.416 1.00 97.94 192 LYS A C 1
ATOM 1549 O O . LYS A 1 192 ? 40.429 22.120 -37.329 1.00 97.94 192 LYS A O 1
ATOM 1554 N N . LEU A 1 193 ? 39.968 22.490 -39.497 1.00 95.06 193 LEU A N 1
ATOM 1555 C CA . LEU A 1 193 ? 38.618 21.913 -39.468 1.00 95.06 193 LEU A CA 1
ATOM 1556 C C . LEU A 1 193 ? 38.614 20.458 -38.958 1.00 95.06 193 LEU A C 1
ATOM 1558 O O . LEU A 1 193 ? 37.700 20.049 -38.244 1.00 95.06 193 LEU A O 1
ATOM 1562 N N . LYS A 1 194 ? 39.658 19.669 -39.255 1.00 95.88 194 LYS A N 1
ATOM 1563 C CA . LYS A 1 194 ? 39.848 18.322 -38.683 1.00 95.88 194 LYS A CA 1
ATOM 1564 C C . LYS A 1 194 ? 40.128 18.351 -37.174 1.00 95.88 194 LYS A C 1
ATOM 1566 O O . LYS A 1 194 ? 39.609 17.495 -36.459 1.00 95.88 194 LYS A O 1
ATOM 1571 N N . GLN A 1 195 ? 40.916 19.307 -36.678 1.00 96.88 195 GLN A N 1
ATOM 1572 C CA . GLN A 1 195 ? 41.175 19.471 -35.240 1.00 96.88 195 GLN A CA 1
ATOM 1573 C C . GLN A 1 195 ? 39.922 19.945 -34.489 1.00 96.88 195 GLN A C 1
ATOM 1575 O O . GLN A 1 195 ? 39.578 19.364 -33.461 1.00 96.88 195 GLN A O 1
ATOM 1580 N N . GLU A 1 196 ? 39.203 20.927 -35.031 1.00 96.31 196 GLU A N 1
ATOM 1581 C CA . GLU A 1 196 ? 37.940 21.444 -34.487 1.00 96.31 196 GLU A CA 1
ATOM 1582 C C . GLU A 1 196 ? 36.863 20.350 -34.439 1.00 96.31 196 GLU A C 1
ATOM 1584 O O . GLU A 1 196 ? 36.243 20.134 -33.400 1.00 96.31 196 GLU A O 1
ATOM 1589 N N . ASN A 1 197 ? 36.701 19.562 -35.507 1.00 93.31 197 ASN A N 1
ATOM 1590 C CA . ASN A 1 197 ? 35.783 18.418 -35.523 1.00 93.31 197 ASN A CA 1
ATOM 1591 C C . ASN A 1 197 ? 36.168 17.362 -34.462 1.00 93.31 197 ASN A C 1
ATOM 1593 O O . ASN A 1 197 ? 35.313 16.869 -33.730 1.00 93.31 197 ASN A O 1
ATOM 1597 N N . MET A 1 198 ? 37.462 17.074 -34.277 1.00 96.06 198 MET A N 1
ATOM 1598 C CA . MET A 1 198 ? 37.928 16.176 -33.208 1.00 96.06 198 MET A CA 1
ATOM 1599 C C . MET A 1 198 ? 37.652 16.711 -31.790 1.00 96.06 198 MET A C 1
ATOM 1601 O O . MET A 1 198 ? 37.359 15.910 -30.895 1.00 96.06 198 MET A O 1
ATOM 1605 N N . GLN A 1 199 ? 37.699 18.033 -31.585 1.00 96.50 199 GLN A N 1
ATOM 1606 C CA . GLN A 1 199 ? 37.316 18.692 -30.328 1.00 96.50 199 GLN A CA 1
ATOM 1607 C C . GLN A 1 199 ? 35.799 18.617 -30.104 1.00 96.50 199 GLN A C 1
ATOM 1609 O O . GLN A 1 199 ? 35.365 18.095 -29.078 1.00 96.50 199 GLN A O 1
ATOM 1614 N N . LEU A 1 200 ? 34.991 18.990 -31.101 1.00 94.81 200 LEU A N 1
ATOM 1615 C CA . LEU A 1 200 ? 33.527 18.874 -31.062 1.00 94.81 200 LEU A CA 1
ATOM 1616 C C . LEU A 1 200 ? 33.066 17.426 -30.828 1.00 94.81 200 LEU A C 1
ATOM 1618 O O . LEU A 1 200 ? 32.116 17.185 -30.087 1.00 94.81 200 LEU A O 1
ATOM 1622 N N . LEU A 1 201 ? 33.768 16.429 -31.377 1.00 95.94 201 LEU A N 1
ATOM 1623 C CA . LEU A 1 201 ? 33.518 15.015 -31.085 1.00 95.94 201 LEU A CA 1
ATOM 1624 C C . LEU A 1 201 ? 33.888 14.631 -29.643 1.00 95.94 201 LEU A C 1
ATOM 1626 O O . LEU A 1 201 ? 33.285 13.713 -29.088 1.00 95.94 201 LEU A O 1
ATOM 1630 N N . ALA A 1 202 ? 34.889 15.263 -29.023 1.00 96.69 202 ALA A N 1
ATOM 1631 C CA . ALA A 1 202 ? 35.208 15.070 -27.604 1.00 96.69 202 ALA A CA 1
ATOM 1632 C C . ALA A 1 202 ? 34.140 15.703 -26.694 1.00 96.69 202 ALA A C 1
ATOM 1634 O O . ALA A 1 202 ? 33.640 15.032 -25.792 1.00 96.69 202 ALA A O 1
ATOM 1635 N N . GLU A 1 203 ? 33.702 16.925 -26.993 1.00 94.94 203 GLU A N 1
ATOM 1636 C CA . GLU A 1 203 ? 32.603 17.604 -26.292 1.00 94.94 203 GLU A CA 1
ATOM 1637 C C . GLU A 1 203 ? 31.277 16.846 -26.447 1.00 94.94 203 GLU A C 1
ATOM 1639 O O . GLU A 1 203 ? 30.585 16.563 -25.471 1.00 94.94 203 GLU A O 1
ATOM 1644 N N . ALA A 1 204 ? 30.963 16.365 -27.651 1.00 92.88 204 ALA A N 1
ATOM 1645 C CA . ALA A 1 204 ? 29.811 15.500 -27.892 1.00 92.88 204 ALA A CA 1
ATOM 1646 C C . ALA A 1 204 ? 29.917 14.126 -27.198 1.00 92.88 204 ALA A C 1
ATOM 1648 O O . ALA A 1 204 ? 28.941 13.373 -27.207 1.00 92.88 204 ALA A O 1
ATOM 1649 N N . ARG A 1 205 ? 31.069 13.749 -26.623 1.00 97.00 205 ARG A N 1
ATOM 1650 C CA . ARG A 1 205 ? 31.215 12.570 -25.748 1.00 97.00 205 ARG A CA 1
ATOM 1651 C C . ARG A 1 205 ? 31.032 12.939 -24.273 1.00 97.00 205 ARG A C 1
ATOM 1653 O O . ARG A 1 205 ? 30.288 12.234 -23.597 1.00 97.00 205 ARG A O 1
ATOM 1660 N N . SER A 1 206 ? 31.592 14.051 -23.789 1.00 95.12 206 SER A N 1
ATOM 1661 C CA . SER A 1 206 ? 31.350 14.510 -22.408 1.00 95.12 206 SER A CA 1
ATOM 1662 C C . SER A 1 206 ? 29.892 14.924 -22.177 1.00 95.12 206 SER A C 1
ATOM 1664 O O . SER A 1 206 ? 29.301 14.527 -21.180 1.00 95.12 206 SER A O 1
ATOM 1666 N N . VAL A 1 207 ? 29.250 15.600 -23.136 1.00 95.44 207 VAL A N 1
ATOM 1667 C CA . VAL A 1 207 ? 27.811 15.933 -23.085 1.00 95.44 207 VAL A CA 1
ATOM 1668 C C . VAL A 1 207 ? 26.921 14.683 -23.058 1.00 95.44 207 VAL A C 1
ATOM 1670 O O . VAL A 1 207 ? 25.829 14.737 -22.497 1.00 95.44 207 VAL A O 1
ATOM 1673 N N . ARG A 1 208 ? 27.365 13.549 -23.623 1.00 96.88 208 ARG A N 1
ATOM 1674 C CA . ARG A 1 208 ? 26.667 12.260 -23.463 1.00 96.88 208 ARG A CA 1
ATOM 1675 C C . ARG A 1 208 ? 26.842 11.713 -22.048 1.00 96.88 208 ARG A C 1
ATOM 1677 O O . ARG A 1 208 ? 25.835 11.525 -21.382 1.00 96.88 208 ARG A O 1
ATOM 1684 N N . ALA A 1 209 ? 28.075 11.620 -21.548 1.00 95.38 209 ALA A N 1
ATOM 1685 C CA . ALA A 1 209 ? 28.336 11.181 -20.174 1.00 95.38 209 ALA A CA 1
ATOM 1686 C C . ALA A 1 209 ? 27.564 12.010 -19.123 1.00 95.38 209 ALA A C 1
ATOM 1688 O O . ALA A 1 209 ? 26.958 11.443 -18.221 1.00 95.38 209 ALA A O 1
ATOM 1689 N N . TYR A 1 210 ? 27.484 13.337 -19.279 1.00 95.44 210 TYR A N 1
ATOM 1690 C CA . TYR A 1 210 ? 26.688 14.189 -18.386 1.00 95.44 210 TYR A CA 1
ATOM 1691 C C . TYR A 1 210 ? 25.170 13.976 -18.510 1.00 95.44 210 TYR A C 1
ATOM 1693 O O . TYR A 1 210 ? 24.452 14.191 -17.536 1.00 95.44 210 TYR A O 1
ATOM 1701 N N . ARG A 1 211 ? 24.651 13.547 -19.671 1.00 96.56 211 ARG A N 1
ATOM 1702 C CA . ARG A 1 211 ? 23.245 13.116 -19.786 1.00 96.56 211 ARG A CA 1
ATOM 1703 C C . ARG A 1 211 ? 23.029 11.795 -19.059 1.00 96.56 211 ARG A C 1
ATOM 1705 O O . ARG A 1 211 ? 22.106 11.719 -18.259 1.00 96.56 211 ARG A O 1
ATOM 1712 N N . ASP A 1 212 ? 23.918 10.826 -19.259 1.00 95.81 212 ASP A N 1
ATOM 1713 C CA . ASP A 1 212 ? 23.865 9.522 -18.591 1.00 95.81 212 ASP A CA 1
ATOM 1714 C C . ASP A 1 212 ? 23.930 9.682 -17.053 1.00 95.81 212 ASP A C 1
ATOM 1716 O O . ASP A 1 212 ? 23.171 9.047 -16.319 1.00 95.81 212 ASP A O 1
ATOM 1720 N N . GLU A 1 213 ? 24.765 10.601 -16.548 1.00 95.50 213 GLU A N 1
ATOM 1721 C CA . GLU A 1 213 ? 24.812 10.988 -15.129 1.00 95.50 213 GLU A CA 1
ATOM 1722 C C . GLU A 1 213 ? 23.515 11.661 -14.648 1.00 95.50 213 GLU A C 1
ATOM 1724 O O . GLU A 1 213 ? 23.005 11.314 -13.580 1.00 95.50 213 GLU A O 1
ATOM 1729 N N . VAL A 1 214 ? 22.958 12.604 -15.418 1.00 95.69 214 VAL A N 1
ATOM 1730 C CA . VAL A 1 214 ? 21.692 13.285 -15.088 1.00 95.69 214 VAL A CA 1
ATOM 1731 C C . VAL A 1 214 ? 20.513 12.312 -15.081 1.00 95.69 214 VAL A C 1
ATOM 1733 O O . VAL A 1 214 ? 19.664 12.400 -14.194 1.00 95.69 214 VAL A O 1
ATOM 1736 N N . ASP A 1 215 ? 20.460 11.359 -16.007 1.00 96.75 215 ASP A N 1
ATOM 1737 C CA . ASP A 1 215 ? 19.410 10.341 -16.057 1.00 96.75 215 ASP A CA 1
ATOM 1738 C C . ASP A 1 215 ? 19.569 9.315 -14.923 1.00 96.75 215 ASP A C 1
ATOM 1740 O O . ASP A 1 215 ? 18.596 9.022 -14.224 1.00 96.75 215 ASP A O 1
ATOM 1744 N N . ALA A 1 216 ? 20.798 8.907 -14.588 1.00 95.94 216 ALA A N 1
ATOM 1745 C CA . ALA A 1 216 ? 21.068 8.118 -13.383 1.00 95.94 216 ALA A CA 1
ATOM 1746 C C . ALA A 1 216 ? 20.748 8.872 -12.071 1.00 95.94 216 ALA A C 1
ATOM 1748 O O . ALA A 1 216 ? 20.461 8.243 -11.048 1.00 95.94 216 ALA A O 1
ATOM 1749 N N . LEU A 1 217 ? 20.799 10.210 -12.056 1.00 94.56 217 LEU A N 1
ATOM 1750 C CA . LEU A 1 217 ? 20.337 11.036 -10.931 1.00 94.56 217 LEU A CA 1
ATOM 1751 C C . LEU A 1 217 ? 18.806 11.164 -10.897 1.00 94.56 217 LEU A C 1
ATOM 1753 O O . LEU A 1 217 ? 18.228 11.103 -9.811 1.00 94.56 217 LEU A O 1
ATOM 1757 N N . ARG A 1 218 ? 18.137 11.257 -12.053 1.00 97.00 218 ARG A N 1
ATOM 1758 C CA . ARG A 1 218 ? 16.666 11.230 -12.167 1.00 97.00 218 ARG A CA 1
ATOM 1759 C C . ARG A 1 218 ? 16.084 9.904 -11.679 1.00 97.00 218 ARG A C 1
ATOM 1761 O O . ARG A 1 218 ? 15.123 9.922 -10.915 1.00 97.00 218 ARG A O 1
ATOM 1768 N N . GLU A 1 219 ? 16.688 8.768 -12.030 1.00 96.50 219 GLU A N 1
ATOM 1769 C CA . GLU A 1 219 ? 16.278 7.460 -11.499 1.00 96.50 219 GLU A CA 1
ATOM 1770 C C . GLU A 1 219 ? 16.452 7.365 -9.976 1.00 96.50 219 GLU A C 1
ATOM 1772 O O . GLU A 1 219 ? 15.587 6.823 -9.285 1.00 96.50 219 GLU A O 1
ATOM 1777 N N . LYS A 1 220 ? 17.543 7.922 -9.428 1.00 96.19 220 LYS A N 1
ATOM 1778 C CA . LYS A 1 220 ? 17.765 7.984 -7.973 1.00 96.19 220 LYS A CA 1
ATOM 1779 C C . LYS A 1 220 ? 16.722 8.860 -7.279 1.00 96.19 220 LYS A C 1
ATOM 1781 O O . LYS A 1 220 ? 16.188 8.425 -6.264 1.00 96.19 220 LYS A O 1
ATOM 1786 N N . ALA A 1 221 ? 16.394 10.030 -7.831 1.00 94.62 221 ALA A N 1
ATOM 1787 C CA . ALA A 1 221 ? 15.337 10.899 -7.308 1.00 94.62 221 ALA A CA 1
ATOM 1788 C C . ALA A 1 221 ? 13.973 10.186 -7.323 1.00 94.62 221 ALA A C 1
ATOM 1790 O O . ALA A 1 221 ? 13.375 9.995 -6.270 1.00 94.62 221 ALA A O 1
ATOM 1791 N N . ALA A 1 222 ? 13.570 9.632 -8.471 1.00 96.00 222 ALA A N 1
ATOM 1792 C CA . ALA A 1 222 ? 12.323 8.875 -8.603 1.00 96.00 222 ALA A CA 1
ATOM 1793 C C . ALA A 1 222 ? 12.266 7.612 -7.717 1.00 96.00 222 ALA A C 1
ATOM 1795 O O . ALA A 1 222 ? 11.181 7.103 -7.430 1.00 96.00 222 ALA A O 1
ATOM 1796 N N . LYS A 1 223 ? 13.416 7.075 -7.282 1.00 98.06 223 LYS A N 1
ATOM 1797 C CA . LYS A 1 223 ? 13.491 6.013 -6.268 1.00 98.06 223 LYS A CA 1
ATOM 1798 C C . LYS A 1 223 ? 13.305 6.552 -4.845 1.00 98.06 223 LYS A C 1
ATOM 1800 O O . LYS A 1 223 ? 12.658 5.872 -4.053 1.00 98.06 223 LYS A O 1
ATOM 1805 N N . VAL A 1 224 ? 13.840 7.732 -4.523 1.00 96.69 224 VAL A N 1
ATOM 1806 C CA . VAL A 1 224 ? 13.588 8.411 -3.239 1.00 96.69 224 VAL A CA 1
ATOM 1807 C C . VAL A 1 224 ? 12.103 8.747 -3.111 1.00 96.69 224 VAL A C 1
ATOM 1809 O O . VAL A 1 224 ? 11.499 8.319 -2.136 1.00 96.69 224 VAL A O 1
ATOM 1812 N N . ASP A 1 225 ? 11.485 9.346 -4.134 1.00 96.56 225 ASP A N 1
ATOM 1813 C CA . ASP A 1 225 ? 10.048 9.671 -4.136 1.00 96.56 225 ASP A CA 1
ATOM 1814 C C . ASP A 1 225 ? 9.177 8.437 -3.825 1.00 96.56 225 ASP A C 1
ATOM 1816 O O . ASP A 1 225 ? 8.267 8.484 -2.995 1.00 96.56 225 ASP A O 1
ATOM 1820 N N . ARG A 1 226 ? 9.490 7.285 -4.443 1.00 97.56 226 ARG A N 1
ATOM 1821 C CA . ARG A 1 226 ? 8.809 6.007 -4.161 1.00 97.56 226 ARG A CA 1
ATOM 1822 C C . ARG A 1 226 ? 8.993 5.583 -2.705 1.00 97.56 226 ARG A C 1
ATOM 1824 O O . ARG A 1 226 ? 8.001 5.293 -2.040 1.00 97.56 226 ARG A O 1
ATOM 1831 N N . LEU A 1 227 ? 10.227 5.590 -2.200 1.00 96.00 227 LEU A N 1
ATOM 1832 C CA . LEU A 1 227 ? 10.525 5.233 -0.811 1.00 96.00 227 LEU A CA 1
ATOM 1833 C C . LEU A 1 227 ? 9.839 6.175 0.190 1.00 96.00 227 LEU A C 1
ATOM 1835 O O . LEU A 1 227 ? 9.352 5.698 1.208 1.00 96.00 227 LEU A O 1
ATOM 1839 N N . ASP A 1 228 ? 9.715 7.470 -0.107 1.00 95.81 228 ASP A N 1
ATOM 1840 C CA . ASP A 1 228 ? 8.992 8.421 0.744 1.00 95.81 228 ASP A CA 1
ATOM 1841 C C . ASP A 1 228 ? 7.470 8.200 0.714 1.00 95.81 228 ASP A C 1
ATOM 1843 O O . ASP A 1 228 ? 6.816 8.322 1.756 1.00 95.81 228 ASP A O 1
ATOM 1847 N N . THR A 1 229 ? 6.886 7.780 -0.418 1.00 97.25 229 THR A N 1
ATOM 1848 C CA . THR A 1 229 ? 5.475 7.335 -0.443 1.00 97.25 229 THR A CA 1
ATOM 1849 C C . THR A 1 229 ? 5.259 6.025 0.321 1.00 97.25 229 THR A C 1
ATOM 1851 O O . THR A 1 229 ? 4.289 5.908 1.072 1.00 97.25 229 THR A O 1
ATOM 1854 N N . GLU A 1 230 ? 6.177 5.058 0.218 1.00 96.94 230 GLU A N 1
ATOM 1855 C CA . GLU A 1 230 ? 6.135 3.811 0.995 1.00 96.94 230 GLU A CA 1
ATOM 1856 C C . GLU A 1 230 ? 6.304 4.071 2.500 1.00 96.94 230 GLU A C 1
ATOM 1858 O O . GLU A 1 230 ? 5.582 3.494 3.315 1.00 96.94 230 GLU A O 1
ATOM 1863 N N . LEU A 1 231 ? 7.206 4.980 2.876 1.00 96.12 231 LEU A N 1
ATOM 1864 C CA . LEU A 1 231 ? 7.461 5.399 4.254 1.00 96.12 231 LEU A CA 1
ATOM 1865 C C . LEU A 1 231 ? 6.266 6.170 4.832 1.00 96.12 231 LEU A C 1
ATOM 1867 O O . LEU A 1 231 ? 5.901 5.952 5.988 1.00 96.12 231 LEU A O 1
ATOM 187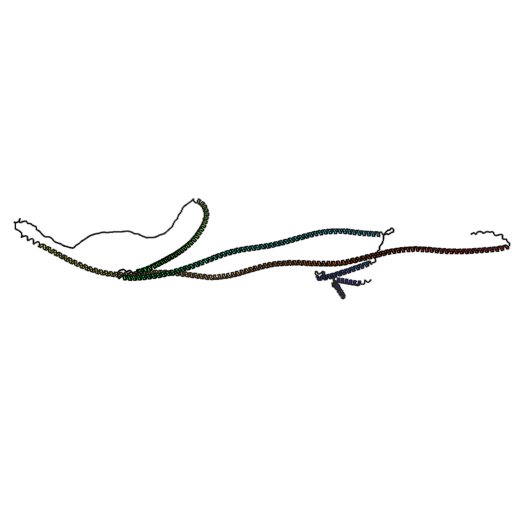1 N N . SER A 1 232 ? 5.610 7.014 4.034 1.00 97.19 232 SER A N 1
ATOM 1872 C CA . SER A 1 232 ? 4.369 7.704 4.415 1.00 97.19 232 SER A CA 1
ATOM 1873 C C . SER A 1 232 ? 3.224 6.714 4.635 1.00 97.19 232 SER A C 1
ATOM 1875 O O . SER A 1 232 ? 2.603 6.726 5.696 1.00 97.19 232 SER A O 1
ATOM 1877 N N . ARG A 1 233 ? 3.041 5.748 3.729 1.00 97.69 233 ARG A N 1
ATOM 1878 C CA . ARG A 1 233 ? 2.068 4.657 3.899 1.00 97.69 233 ARG A CA 1
ATOM 1879 C C . ARG A 1 233 ? 2.385 3.751 5.096 1.00 97.69 233 ARG A C 1
ATOM 1881 O O . ARG A 1 233 ? 1.481 3.222 5.742 1.00 97.69 233 ARG A O 1
ATOM 1888 N N . CYS A 1 234 ? 3.662 3.562 5.431 1.00 94.25 234 CYS A N 1
ATOM 1889 C CA . CYS A 1 234 ? 4.058 2.869 6.658 1.00 94.25 234 CYS A CA 1
ATOM 1890 C C . CYS A 1 234 ? 3.763 3.696 7.918 1.00 94.25 234 CYS A C 1
ATOM 1892 O O . CYS A 1 234 ? 3.361 3.111 8.922 1.00 94.25 234 CYS A O 1
ATOM 1894 N N . LYS A 1 235 ? 3.889 5.032 7.873 1.00 97.31 235 LYS A N 1
ATOM 1895 C CA . LYS A 1 235 ? 3.436 5.919 8.959 1.00 97.31 235 LYS A CA 1
ATOM 1896 C C . LYS A 1 235 ? 1.922 5.838 9.141 1.00 97.31 235 LYS A C 1
ATOM 1898 O O . LYS A 1 235 ? 1.488 5.680 10.273 1.00 97.31 235 LYS A O 1
ATOM 1903 N N . GLU A 1 236 ? 1.124 5.905 8.077 1.00 96.94 236 GLU A N 1
ATOM 1904 C CA . GLU A 1 236 ? -0.344 5.754 8.143 1.00 96.94 236 GLU A CA 1
ATOM 1905 C C . GLU A 1 236 ? -0.731 4.445 8.847 1.00 96.94 236 GLU A C 1
ATOM 1907 O O . GLU A 1 236 ? -1.397 4.467 9.880 1.00 96.94 236 GLU A O 1
ATOM 1912 N N . ARG A 1 237 ? -0.171 3.316 8.393 1.00 97.31 237 ARG A N 1
ATOM 1913 C CA . ARG A 1 237 ? -0.376 2.000 9.023 1.00 97.31 237 ARG A CA 1
ATOM 1914 C C . ARG A 1 237 ? 0.096 1.929 10.479 1.00 97.31 237 ARG A C 1
ATOM 1916 O O . ARG A 1 237 ? -0.430 1.125 11.244 1.00 97.31 237 ARG A O 1
ATOM 1923 N N . LEU A 1 238 ? 1.085 2.733 10.878 1.00 96.38 238 LEU A N 1
ATOM 1924 C CA . LEU A 1 238 ? 1.498 2.848 12.278 1.00 96.38 238 LEU A CA 1
ATOM 1925 C C . LEU A 1 238 ? 0.432 3.584 13.107 1.00 96.38 238 LEU A C 1
ATOM 1927 O O . LEU A 1 238 ? 0.134 3.149 14.216 1.00 96.38 238 LEU A O 1
ATOM 1931 N N . HIS A 1 239 ? -0.177 4.649 12.571 1.00 97.56 239 HIS A N 1
ATOM 1932 C CA . HIS A 1 239 ? -1.291 5.345 13.226 1.00 97.56 239 HIS A CA 1
ATOM 1933 C C . HIS A 1 239 ? -2.517 4.430 13.356 1.00 97.56 239 HIS A C 1
ATOM 1935 O O . HIS A 1 239 ? -3.099 4.383 14.437 1.00 97.56 239 HIS A O 1
ATOM 1941 N N . ASP A 1 240 ? -2.843 3.635 12.328 1.00 98.06 240 ASP A N 1
ATOM 1942 C CA . ASP A 1 240 ? -3.886 2.600 12.413 1.00 98.06 240 ASP A CA 1
ATOM 1943 C C . ASP A 1 240 ? -3.601 1.618 13.562 1.00 98.06 240 ASP A C 1
ATOM 1945 O O . ASP A 1 240 ? -4.464 1.345 14.394 1.00 98.06 240 ASP A O 1
ATOM 1949 N N . VAL A 1 241 ? -2.369 1.100 13.647 1.00 96.69 241 VAL A N 1
ATOM 1950 C CA . VAL A 1 241 ? -1.952 0.171 14.711 1.00 96.69 241 VAL A CA 1
ATOM 1951 C C . VAL A 1 241 ? -2.005 0.828 16.094 1.00 96.69 241 VAL A C 1
ATOM 1953 O O . VAL A 1 241 ? -2.429 0.174 17.045 1.00 96.69 241 VAL A O 1
ATOM 1956 N N . HIS A 1 242 ? -1.637 2.105 16.227 1.00 96.25 242 HIS A N 1
ATOM 1957 C CA . HIS A 1 242 ? -1.797 2.848 17.480 1.00 96.25 242 HIS A CA 1
ATOM 1958 C C . HIS A 1 242 ? -3.274 3.037 17.853 1.00 96.25 242 HIS A C 1
ATOM 1960 O O . HIS A 1 242 ? -3.635 2.769 18.996 1.00 96.25 242 HIS A O 1
ATOM 1966 N N . PHE A 1 243 ? -4.134 3.407 16.901 1.00 98.31 243 PHE A N 1
ATOM 1967 C CA . PHE A 1 243 ? -5.578 3.532 17.112 1.00 98.31 243 PHE A CA 1
ATOM 1968 C C . PHE A 1 243 ? -6.205 2.203 17.560 1.00 98.31 243 PHE A C 1
ATOM 1970 O O . PHE A 1 243 ? -6.894 2.157 18.579 1.00 98.31 243 PHE A O 1
ATOM 1977 N N . TYR A 1 244 ? -5.911 1.098 16.867 1.00 97.94 244 TYR A N 1
ATOM 1978 C CA . TYR A 1 244 ? -6.394 -0.225 17.270 1.00 97.94 244 TYR A CA 1
ATOM 1979 C C . TYR A 1 244 ? -5.801 -0.690 18.606 1.00 97.94 244 TYR A C 1
ATOM 1981 O O . TYR A 1 244 ? -6.503 -1.358 19.361 1.00 97.94 244 TYR A O 1
ATOM 1989 N N . LYS A 1 245 ? -4.553 -0.324 18.939 1.00 98.19 245 LYS A N 1
ATOM 1990 C CA . LYS A 1 245 ? -3.966 -0.593 20.262 1.00 98.19 245 LYS A CA 1
ATOM 1991 C C . LYS A 1 245 ? -4.767 0.112 21.356 1.00 98.19 245 LYS A C 1
ATOM 1993 O O . LYS A 1 245 ? -5.244 -0.569 22.256 1.00 98.19 245 LYS A O 1
ATOM 1998 N N . THR A 1 246 ? -4.971 1.426 21.240 1.00 97.94 246 THR A N 1
ATOM 1999 C CA . THR A 1 246 ? -5.750 2.209 22.210 1.00 97.94 246 THR A CA 1
ATOM 2000 C C . THR A 1 246 ? -7.180 1.686 22.318 1.00 97.94 246 THR A C 1
ATOM 2002 O O . THR A 1 246 ? -7.635 1.428 23.426 1.00 97.94 246 THR A O 1
ATOM 2005 N N . ARG A 1 247 ? -7.856 1.381 21.200 1.00 98.31 247 ARG A N 1
ATOM 2006 C CA . ARG A 1 247 ? -9.220 0.827 21.243 1.00 98.31 247 ARG A CA 1
ATOM 2007 C C . ARG A 1 247 ? -9.296 -0.565 21.889 1.00 98.31 247 ARG A C 1
ATOM 2009 O O . ARG A 1 247 ? -10.315 -0.912 22.476 1.00 98.31 247 ARG A O 1
ATOM 2016 N N . VAL A 1 248 ? -8.238 -1.372 21.801 1.00 97.69 248 VAL A N 1
ATOM 2017 C CA . VAL A 1 248 ? -8.130 -2.666 22.504 1.00 97.69 248 VAL A CA 1
ATOM 2018 C C . VAL A 1 248 ? -7.756 -2.491 23.983 1.00 97.69 248 VAL A C 1
ATOM 2020 O O . VAL A 1 248 ? -8.035 -3.379 24.782 1.00 97.69 248 VAL A O 1
ATOM 2023 N N . GLU A 1 249 ? -7.145 -1.372 24.365 1.00 96.69 249 GLU A N 1
ATOM 2024 C CA . GLU A 1 249 ? -6.860 -1.024 25.763 1.00 96.69 249 GLU A CA 1
ATOM 2025 C C . GLU A 1 249 ? -8.129 -0.488 26.449 1.00 96.69 249 GLU A C 1
ATOM 2027 O O . GLU A 1 249 ? -8.532 -1.068 27.454 1.00 96.69 249 GLU A O 1
ATOM 2032 N N . GLU A 1 250 ? -8.861 0.440 25.820 1.00 97.00 250 GLU A N 1
ATOM 2033 C CA . GLU A 1 250 ? -10.224 0.849 26.218 1.00 97.00 250 GLU A CA 1
ATOM 2034 C C . GLU A 1 250 ? -11.139 -0.370 26.435 1.00 97.00 250 GLU A C 1
ATOM 2036 O O . GLU A 1 250 ? -11.700 -0.562 27.510 1.00 97.00 250 GLU A O 1
ATOM 2041 N N . LEU A 1 251 ? -11.225 -1.270 25.445 1.00 97.31 251 LEU A N 1
ATOM 2042 C CA . LEU A 1 251 ? -12.067 -2.466 25.542 1.00 97.31 251 LEU A CA 1
ATOM 2043 C C . LEU A 1 251 ? -11.603 -3.466 26.617 1.00 97.31 251 LEU A C 1
ATOM 2045 O O . LEU A 1 251 ? -12.386 -4.335 27.000 1.00 97.31 251 LEU A O 1
ATOM 2049 N N . ARG A 1 252 ? -10.361 -3.391 27.112 1.00 97.38 252 ARG A N 1
ATOM 2050 C CA . ARG A 1 252 ? -9.914 -4.192 28.268 1.00 97.38 252 ARG A CA 1
ATOM 2051 C C . ARG A 1 252 ? -10.343 -3.563 29.586 1.00 97.38 252 ARG A C 1
ATOM 2053 O O . ARG A 1 252 ? -10.699 -4.310 30.488 1.00 97.38 252 ARG A O 1
ATOM 2060 N N . GLU A 1 253 ? -10.342 -2.239 29.682 1.00 97.31 253 GLU A N 1
ATOM 2061 C CA . GLU A 1 253 ? -10.839 -1.498 30.847 1.00 97.31 253 GLU A CA 1
ATOM 2062 C C . GLU A 1 253 ? -12.371 -1.640 30.966 1.00 97.31 253 GLU A C 1
ATOM 2064 O O . GLU A 1 253 ? -12.878 -1.983 32.038 1.00 97.31 253 GLU A O 1
ATOM 2069 N N . ASP A 1 254 ? -13.098 -1.550 29.843 1.00 97.38 254 ASP A N 1
ATOM 2070 C CA . ASP A 1 254 ? -14.528 -1.890 29.752 1.00 97.38 254 ASP A CA 1
ATOM 2071 C C . ASP A 1 254 ? -14.792 -3.331 30.244 1.00 97.38 254 ASP A C 1
ATOM 2073 O O . ASP A 1 254 ? -15.656 -3.570 31.086 1.00 97.38 254 ASP A O 1
ATOM 2077 N N . ASN A 1 255 ? -14.024 -4.321 29.766 1.00 96.50 255 ASN A N 1
ATOM 2078 C CA . ASN A 1 255 ? -14.196 -5.715 30.198 1.00 96.50 255 ASN A CA 1
ATOM 2079 C C . ASN A 1 255 ? -13.767 -5.960 31.657 1.00 96.50 255 ASN A C 1
ATOM 2081 O O . ASN A 1 255 ? -14.345 -6.826 32.310 1.00 96.50 255 ASN A O 1
ATOM 2085 N N . ALA A 1 256 ? -12.788 -5.220 32.185 1.00 97.31 256 ALA A N 1
ATOM 2086 C CA . ALA A 1 256 ? -12.383 -5.319 33.586 1.00 97.31 256 ALA A CA 1
ATOM 2087 C C . ALA A 1 256 ? -13.503 -4.831 34.515 1.00 97.31 256 ALA A C 1
ATOM 2089 O O . ALA A 1 256 ? -13.924 -5.574 35.399 1.00 97.31 256 ALA A O 1
ATOM 2090 N N . THR A 1 257 ? -14.071 -3.652 34.252 1.00 97.94 257 THR A N 1
ATOM 2091 C CA . THR A 1 257 ? -15.191 -3.112 35.047 1.00 97.94 257 THR A CA 1
ATOM 2092 C C . THR A 1 257 ? -16.471 -3.952 34.914 1.00 97.94 257 THR A C 1
ATOM 2094 O O . THR A 1 257 ? -17.201 -4.137 35.892 1.00 97.94 257 THR A O 1
ATOM 2097 N N . LEU A 1 258 ? -16.726 -4.559 33.746 1.00 97.69 258 LEU A N 1
ATOM 2098 C CA . LEU A 1 258 ? -17.795 -5.555 33.574 1.00 97.69 258 LEU A CA 1
ATOM 2099 C C . LEU A 1 258 ? -17.545 -6.845 34.376 1.00 97.69 258 LEU A C 1
ATOM 2101 O O . LEU A 1 258 ? -18.489 -7.433 34.903 1.00 97.69 258 LEU A O 1
ATOM 2105 N N . MET A 1 259 ? -16.291 -7.283 34.518 1.00 97.62 259 MET A N 1
ATOM 2106 C CA . MET A 1 259 ? -15.942 -8.425 35.369 1.00 97.62 259 MET A CA 1
ATOM 2107 C C . MET A 1 259 ? -16.045 -8.093 36.864 1.00 97.62 259 MET A C 1
ATOM 2109 O O . MET A 1 259 ? -16.566 -8.912 37.615 1.00 97.62 259 MET A O 1
ATOM 2113 N N . GLU A 1 260 ? -15.630 -6.898 37.290 1.00 97.69 260 GLU A N 1
ATOM 2114 C CA . GLU A 1 260 ? -15.758 -6.421 38.677 1.00 97.69 260 GLU A CA 1
ATOM 2115 C C . GLU A 1 260 ? -17.230 -6.297 39.100 1.00 97.69 260 GLU A C 1
ATOM 2117 O O . GLU A 1 260 ? -17.639 -6.822 40.141 1.00 97.69 260 GLU A O 1
ATOM 2122 N N . THR A 1 261 ? -18.062 -5.672 38.259 1.00 97.69 261 THR A N 1
ATOM 2123 C CA . THR A 1 261 ? -19.513 -5.578 38.492 1.00 97.69 261 THR A CA 1
ATOM 2124 C C . THR A 1 261 ? -20.191 -6.948 38.457 1.00 97.69 261 THR A C 1
ATOM 2126 O O . THR A 1 261 ? -21.060 -7.205 39.291 1.00 97.69 261 THR A O 1
ATOM 2129 N N . LYS A 1 262 ? -19.756 -7.873 37.587 1.00 97.94 262 LYS A N 1
ATOM 2130 C CA . LYS A 1 262 ? -20.190 -9.278 37.632 1.00 97.94 262 LYS A CA 1
ATOM 2131 C C . LYS A 1 262 ? -19.842 -9.934 38.970 1.00 97.94 262 LYS A C 1
ATOM 2133 O O . LYS A 1 262 ? -20.733 -10.526 39.575 1.00 97.94 262 LYS A O 1
ATOM 2138 N N . THR A 1 263 ? -18.601 -9.825 39.453 1.00 97.81 263 THR A N 1
ATOM 2139 C CA . THR A 1 263 ? -18.210 -10.432 40.739 1.00 97.81 263 THR A CA 1
ATOM 2140 C C . THR A 1 263 ? -18.994 -9.847 41.911 1.00 97.81 263 THR A C 1
ATOM 2142 O O . THR A 1 263 ? -19.481 -10.606 42.743 1.00 97.81 263 THR A O 1
ATOM 2145 N N . LEU A 1 264 ? -19.238 -8.532 41.923 1.00 98.06 264 LEU A N 1
ATOM 2146 C CA . LEU A 1 264 ? -20.069 -7.878 42.938 1.00 98.06 264 LEU A CA 1
ATOM 2147 C C . LEU A 1 264 ? -21.522 -8.392 42.922 1.00 98.06 264 LEU A C 1
ATOM 2149 O O . LEU A 1 264 ? -22.128 -8.583 43.976 1.00 98.06 264 LEU A O 1
ATOM 2153 N N . LEU A 1 265 ? -22.092 -8.650 41.740 1.00 96.88 265 LEU A N 1
ATOM 2154 C CA . LEU A 1 265 ? -23.429 -9.242 41.607 1.00 96.88 265 LEU A CA 1
ATOM 2155 C C . LEU A 1 265 ? -23.456 -10.725 42.015 1.00 96.88 265 LEU A C 1
ATOM 2157 O O . LEU A 1 265 ? -24.428 -11.170 42.627 1.00 96.88 265 LEU A O 1
ATOM 2161 N N . GLU A 1 266 ? -22.396 -11.487 41.735 1.00 97.25 266 GLU A N 1
ATOM 2162 C CA . GLU A 1 266 ? -22.240 -12.873 42.201 1.00 97.25 266 GLU A CA 1
ATOM 2163 C C . GLU A 1 266 ? -22.106 -12.945 43.735 1.00 97.25 266 GLU A C 1
ATOM 2165 O O . GLU A 1 266 ? -22.740 -13.799 44.360 1.00 97.25 266 GLU A O 1
ATOM 2170 N N . GLU A 1 267 ? -21.390 -12.005 44.360 1.00 97.38 267 GLU A N 1
ATOM 2171 C CA . GLU A 1 267 ? -21.315 -11.842 45.819 1.00 97.38 267 GLU A CA 1
ATOM 2172 C C . GLU A 1 267 ? -22.665 -11.440 46.431 1.00 97.38 267 GLU A C 1
ATOM 2174 O O . GLU A 1 267 ? -23.108 -12.056 47.403 1.00 97.38 267 GLU A O 1
ATOM 2179 N N . GLN A 1 268 ? -23.372 -10.464 45.850 1.00 97.19 268 GLN A N 1
ATOM 2180 C CA . GLN A 1 268 ? -24.712 -10.066 46.306 1.00 97.19 268 GLN A CA 1
ATOM 2181 C C . GLN A 1 268 ? -25.727 -11.211 46.181 1.00 97.19 268 GLN A C 1
ATOM 2183 O O . GLN A 1 268 ? -26.563 -11.401 47.073 1.00 97.19 268 GLN A O 1
ATOM 2188 N N . LEU A 1 269 ? -25.645 -12.013 45.114 1.00 95.81 269 LEU A N 1
ATOM 2189 C CA . LEU A 1 269 ? -26.452 -13.218 44.933 1.00 95.81 269 LEU A CA 1
ATOM 2190 C C . LEU A 1 269 ? -26.080 -14.301 45.957 1.00 95.81 269 LEU A C 1
ATOM 2192 O O . LEU A 1 269 ? -26.975 -14.914 46.539 1.00 95.81 269 LEU A O 1
ATOM 2196 N N . GLY A 1 270 ? -24.788 -14.504 46.226 1.00 97.50 270 GLY A N 1
ATOM 2197 C CA . GLY A 1 270 ? -24.287 -15.416 47.258 1.00 97.50 270 GLY A CA 1
ATOM 2198 C C . GLY A 1 270 ? -24.766 -15.036 48.660 1.00 97.50 270 GLY A C 1
ATOM 2199 O O . GLY A 1 270 ? -25.346 -15.863 49.361 1.00 97.50 270 GLY A O 1
ATOM 2200 N N . ALA A 1 271 ? -24.639 -13.763 49.037 1.00 97.12 271 ALA A N 1
ATOM 2201 C CA . ALA A 1 271 ? -25.157 -13.233 50.296 1.00 97.12 271 ALA A CA 1
ATOM 2202 C C . ALA A 1 271 ? -26.688 -13.351 50.390 1.00 97.12 271 ALA A C 1
ATOM 2204 O O . ALA A 1 271 ? -27.230 -13.562 51.474 1.00 97.12 271 ALA A O 1
ATOM 2205 N N . SER A 1 272 ? -27.400 -13.226 49.267 1.00 92.19 272 SER A N 1
ATOM 2206 C CA . SER A 1 272 ? -28.857 -13.401 49.221 1.00 92.19 272 SER A CA 1
ATOM 2207 C C . SER A 1 272 ? -29.270 -14.863 49.390 1.00 92.19 272 SER A C 1
ATOM 2209 O O . SER A 1 272 ? -30.200 -15.128 50.146 1.00 92.19 272 SER A O 1
ATOM 2211 N N . ARG A 1 273 ? -28.531 -15.808 48.792 1.00 96.75 273 ARG A N 1
ATOM 2212 C CA . ARG A 1 273 ? -28.693 -17.251 49.034 1.00 96.75 273 ARG A CA 1
ATOM 2213 C C . ARG A 1 273 ? -28.422 -17.606 50.495 1.00 96.75 273 ARG A C 1
ATOM 2215 O O . ARG A 1 273 ? -29.313 -18.147 51.130 1.00 96.75 273 ARG A O 1
ATOM 2222 N N . GLY A 1 274 ? -27.305 -17.160 51.072 1.00 96.50 274 GLY A N 1
ATOM 2223 C CA . GLY A 1 274 ? -26.990 -17.407 52.487 1.00 96.50 274 GLY A CA 1
ATOM 2224 C C . GLY A 1 274 ? -28.043 -16.866 53.470 1.00 96.50 274 GLY A C 1
ATOM 2225 O O . GLY A 1 274 ? -28.303 -17.488 54.499 1.00 96.50 274 GLY A O 1
ATOM 2226 N N . ARG A 1 275 ? -28.718 -15.750 53.143 1.00 96.50 275 ARG A N 1
ATOM 2227 C CA . ARG A 1 275 ? -29.891 -15.280 53.910 1.00 96.50 275 ARG A CA 1
ATOM 2228 C C . ARG A 1 275 ? -31.099 -16.210 53.762 1.00 96.50 275 ARG A C 1
ATOM 2230 O O . ARG A 1 275 ? -31.785 -16.441 54.752 1.00 96.50 275 ARG A O 1
ATOM 2237 N N . CYS A 1 276 ? -31.352 -16.757 52.572 1.00 95.44 276 CYS A N 1
ATOM 2238 C CA . CYS A 1 276 ? -32.376 -17.784 52.372 1.00 95.44 276 CYS A CA 1
ATOM 2239 C C . CYS A 1 276 ? -32.030 -19.086 53.109 1.00 95.44 276 CYS A C 1
ATOM 2241 O O . CYS A 1 276 ? -32.911 -19.668 53.732 1.00 95.44 276 CYS A O 1
ATOM 2243 N N . ASP A 1 277 ? -30.773 -19.528 53.098 1.00 96.50 277 ASP A N 1
ATOM 2244 C CA . ASP A 1 277 ? -30.336 -20.751 53.780 1.00 96.50 277 ASP A CA 1
ATOM 2245 C C . ASP A 1 277 ? -30.528 -20.624 55.303 1.00 96.50 277 ASP A C 1
ATOM 2247 O O . ASP A 1 277 ? -31.168 -21.476 55.923 1.00 96.50 277 ASP A O 1
ATOM 2251 N N . LYS A 1 278 ? -30.109 -19.497 55.903 1.00 97.12 278 LYS A N 1
ATOM 2252 C CA . LYS A 1 278 ? -30.361 -19.201 57.327 1.00 97.12 278 LYS A CA 1
ATOM 2253 C C . LYS A 1 278 ? -31.857 -19.067 57.646 1.00 97.12 278 LYS A C 1
ATOM 2255 O O . LYS A 1 278 ? -32.262 -19.397 58.758 1.00 97.12 278 LYS A O 1
ATOM 2260 N N . LEU A 1 279 ? -32.689 -18.627 56.697 1.00 95.62 279 LEU A N 1
ATOM 2261 C CA . LEU A 1 279 ? -34.148 -18.611 56.857 1.00 95.62 279 LEU A CA 1
ATOM 2262 C C . LEU A 1 279 ? -34.713 -20.042 56.917 1.00 95.62 279 LEU A C 1
ATOM 2264 O O . LEU A 1 279 ? -35.455 -20.338 57.848 1.00 95.62 279 LEU A O 1
ATOM 2268 N N . HIS A 1 280 ? -34.296 -20.949 56.026 1.00 96.12 280 HIS A N 1
ATOM 2269 C CA . HIS A 1 280 ? -34.699 -22.365 56.081 1.00 96.12 280 HIS A CA 1
ATOM 2270 C C . HIS A 1 280 ? -34.219 -23.065 57.368 1.00 96.12 280 HIS A C 1
ATOM 2272 O O . HIS A 1 280 ? -34.931 -23.909 57.916 1.00 96.12 280 HIS A O 1
ATOM 2278 N N . GLU A 1 281 ? -33.035 -22.716 57.889 1.00 96.50 281 GLU A N 1
ATOM 2279 C CA . GLU A 1 281 ? -32.585 -23.186 59.208 1.00 96.50 281 GLU A CA 1
ATOM 2280 C C . GLU A 1 281 ? -33.522 -22.709 60.329 1.00 96.50 281 GLU A C 1
ATOM 2282 O O . GLU A 1 281 ? -33.970 -23.523 61.135 1.00 96.50 281 GLU A O 1
ATOM 2287 N N . LEU A 1 282 ? -33.882 -21.420 60.347 1.00 95.19 282 LEU A N 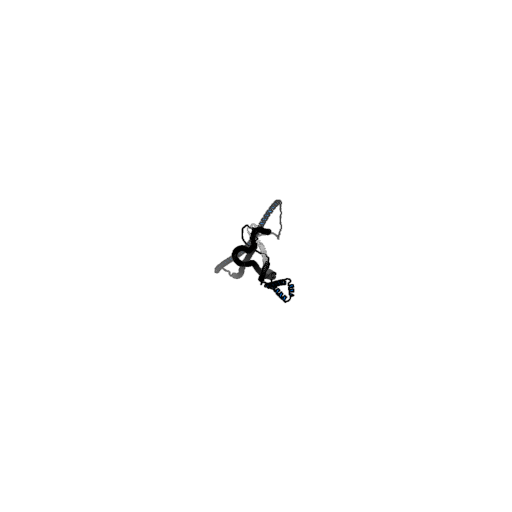1
ATOM 2288 C CA . LEU A 1 282 ? -34.802 -20.854 61.340 1.00 95.19 282 LEU A CA 1
ATOM 2289 C C . LEU A 1 282 ? -36.227 -21.416 61.214 1.00 95.19 282 LEU A C 1
ATOM 2291 O O . LEU A 1 282 ? -36.890 -21.618 62.228 1.00 95.19 282 LEU A O 1
ATOM 2295 N N . GLU A 1 283 ? -36.706 -21.721 60.005 1.00 96.38 283 GLU A N 1
ATOM 2296 C CA . GLU A 1 283 ? -37.985 -22.414 59.797 1.00 96.38 283 GLU A CA 1
ATOM 2297 C C . GLU A 1 283 ? -37.947 -23.850 60.330 1.00 96.38 283 GLU A C 1
ATOM 2299 O O . GLU A 1 283 ? -38.880 -24.283 61.008 1.00 96.38 283 GLU A O 1
ATOM 2304 N N . LYS A 1 284 ? -36.849 -24.579 60.098 1.00 97.31 284 LYS A N 1
ATOM 2305 C CA . LYS A 1 284 ? -36.629 -25.920 60.657 1.00 97.31 284 LYS A CA 1
ATOM 2306 C C . LYS A 1 284 ? -36.583 -25.892 62.188 1.00 97.31 284 LYS A C 1
ATOM 2308 O O . LYS A 1 284 ? -37.216 -26.734 62.824 1.00 97.31 284 LYS A O 1
ATOM 2313 N N . GLU A 1 285 ? -35.887 -24.923 62.780 1.00 96.50 285 GLU A N 1
ATOM 2314 C CA . GLU A 1 285 ? -35.882 -24.681 64.230 1.00 96.50 285 GLU A CA 1
ATOM 2315 C C . GLU A 1 285 ? -37.298 -24.335 64.738 1.00 96.50 285 GLU A C 1
ATOM 2317 O O . GLU A 1 285 ? -37.750 -24.893 65.738 1.00 96.50 285 GLU A O 1
ATOM 2322 N N . ASN A 1 286 ? -38.058 -23.499 64.016 1.00 94.31 286 ASN A N 1
ATOM 2323 C CA . ASN A 1 286 ? -39.440 -23.147 64.365 1.00 94.31 286 ASN A CA 1
ATOM 2324 C C . ASN A 1 286 ? -40.377 -24.367 64.338 1.00 94.31 286 ASN A C 1
ATOM 2326 O O . ASN A 1 286 ? -41.183 -24.539 65.249 1.00 94.31 286 ASN A O 1
ATOM 2330 N N . LEU A 1 287 ? -40.251 -25.242 63.335 1.00 96.94 287 LEU A N 1
ATOM 2331 C CA . LEU A 1 287 ? -41.007 -26.496 63.244 1.00 96.94 287 LEU A CA 1
ATOM 2332 C C . LEU A 1 287 ? -40.644 -27.470 64.376 1.00 96.94 287 LEU A C 1
ATOM 2334 O O . LEU A 1 287 ? -41.537 -28.089 64.953 1.00 96.94 287 LEU A O 1
ATOM 2338 N N . GLN A 1 288 ? -39.365 -27.567 64.750 1.00 96.81 288 GLN A N 1
ATOM 2339 C CA . GLN A 1 288 ? -38.933 -28.370 65.902 1.00 96.81 288 GLN A CA 1
ATOM 2340 C C . GLN A 1 288 ? -39.485 -27.829 67.228 1.00 96.81 288 GLN A C 1
ATOM 2342 O O . GLN A 1 288 ? -39.927 -28.612 68.067 1.00 96.81 288 GLN A O 1
ATOM 2347 N N . LEU A 1 289 ? -39.507 -26.506 67.414 1.00 95.75 289 LEU A N 1
ATOM 2348 C CA . LEU A 1 289 ? -40.107 -25.874 68.593 1.00 95.75 289 LEU A CA 1
ATOM 2349 C C . LEU A 1 289 ? -41.630 -26.062 68.637 1.00 95.75 289 LEU A C 1
ATOM 2351 O O . LEU A 1 289 ? -42.166 -26.322 69.709 1.00 95.75 289 LEU A O 1
ATOM 2355 N N . ARG A 1 290 ? -42.325 -26.010 67.490 1.00 97.25 290 ARG A N 1
ATOM 2356 C CA . ARG A 1 290 ? -43.760 -26.343 67.402 1.00 97.25 290 ARG A CA 1
ATOM 2357 C C . ARG A 1 290 ? -44.044 -27.800 67.758 1.00 97.25 290 ARG A C 1
ATOM 2359 O O . ARG A 1 290 ? -45.022 -28.041 68.452 1.00 97.25 290 ARG A O 1
ATOM 2366 N N . SER A 1 291 ? -43.200 -28.741 67.321 1.00 96.62 291 SER A N 1
ATOM 2367 C CA . SER A 1 291 ? -43.320 -30.152 67.720 1.00 96.62 291 SER A CA 1
ATOM 2368 C C . SER A 1 291 ? -43.204 -30.284 69.235 1.00 96.62 291 SER A C 1
ATOM 2370 O O . SER A 1 291 ? -44.157 -30.718 69.861 1.00 96.62 291 SER A O 1
ATOM 2372 N N . LYS A 1 292 ? -42.112 -29.781 69.831 1.00 97.44 292 LYS A N 1
ATOM 2373 C CA . LYS A 1 292 ? -41.898 -29.828 71.288 1.00 97.44 292 LYS A CA 1
ATOM 2374 C C . LYS A 1 292 ? -43.030 -29.182 72.085 1.00 97.44 292 LYS A C 1
ATOM 2376 O O . LYS A 1 292 ? -43.384 -29.673 73.149 1.00 97.44 292 LYS A O 1
ATOM 2381 N N . LEU A 1 293 ? -43.580 -28.072 71.591 1.00 95.69 293 LEU A N 1
ATOM 2382 C CA . LEU A 1 293 ? -44.713 -27.409 72.231 1.00 95.69 293 LEU A CA 1
ATOM 2383 C C . LEU A 1 293 ? -45.970 -28.284 72.158 1.00 95.69 293 LEU A C 1
ATOM 2385 O O . LEU A 1 293 ? -46.660 -28.404 73.161 1.00 95.69 293 LEU A O 1
ATOM 2389 N N . HIS A 1 294 ? -46.228 -28.943 71.026 1.00 97.31 294 HIS A N 1
ATOM 2390 C CA . HIS A 1 294 ? -47.325 -29.904 70.902 1.00 97.31 294 HIS A CA 1
ATOM 2391 C C . HIS A 1 294 ? -47.124 -31.147 71.785 1.00 97.31 294 HIS A C 1
ATOM 2393 O O . HIS A 1 294 ? -48.081 -31.601 72.405 1.00 97.31 294 HIS A O 1
ATOM 2399 N N . ASP A 1 295 ? -45.893 -31.654 71.894 1.00 96.81 295 ASP A N 1
ATOM 2400 C CA . ASP A 1 295 ? -45.539 -32.768 72.781 1.00 96.81 295 ASP A CA 1
ATOM 2401 C C . ASP A 1 295 ? -45.868 -32.401 74.248 1.00 96.81 295 ASP A C 1
ATOM 2403 O O . ASP A 1 295 ? -46.629 -33.105 74.909 1.00 96.81 295 ASP A O 1
ATOM 2407 N N . VAL A 1 296 ? -45.433 -31.221 74.714 1.00 95.44 296 VAL A N 1
ATOM 2408 C CA . VAL A 1 296 ? -45.745 -30.690 76.060 1.00 95.44 296 VAL A CA 1
ATOM 2409 C C . VAL A 1 296 ? -47.240 -30.384 76.249 1.00 95.44 296 VAL A C 1
ATOM 2411 O O . VAL A 1 296 ? -47.772 -30.547 77.347 1.00 95.44 296 VAL A O 1
ATOM 2414 N N . GLU A 1 297 ? -47.959 -29.961 75.205 1.00 96.12 297 GLU A N 1
ATOM 2415 C CA . GLU A 1 297 ? -49.421 -29.823 75.261 1.00 96.12 297 GLU A CA 1
ATOM 2416 C C . GLU A 1 297 ? -50.126 -31.174 75.422 1.00 96.12 297 GLU A C 1
ATOM 2418 O O . GLU A 1 297 ? -51.121 -31.244 76.143 1.00 96.12 297 GLU A O 1
ATOM 2423 N N . MET A 1 298 ? -49.618 -32.241 74.796 1.00 95.12 298 MET A N 1
ATOM 2424 C CA . MET A 1 298 ? -50.132 -33.599 74.980 1.00 95.12 298 MET A CA 1
ATOM 2425 C C . MET A 1 298 ? -49.826 -34.135 76.377 1.00 95.12 298 MET A C 1
ATOM 2427 O O . MET A 1 298 ? -50.745 -34.654 77.010 1.00 95.12 298 MET A O 1
ATOM 2431 N N . ASP A 1 299 ? -48.609 -33.941 76.892 1.00 95.69 299 ASP A N 1
ATOM 2432 C CA . ASP A 1 299 ? -48.245 -34.321 78.263 1.00 95.69 299 ASP A CA 1
ATOM 2433 C C . ASP A 1 299 ? -49.163 -33.616 79.278 1.00 95.69 299 ASP A C 1
ATOM 2435 O O . ASP A 1 299 ? -49.889 -34.284 80.021 1.00 95.69 299 ASP A O 1
ATOM 2439 N N . ARG A 1 300 ? -49.282 -32.280 79.201 1.00 95.50 300 ARG A N 1
ATOM 2440 C CA . ARG A 1 300 ? -50.213 -31.472 80.014 1.00 95.50 300 ARG A CA 1
ATOM 2441 C C . ARG A 1 300 ? -51.662 -31.957 79.904 1.00 95.50 300 ARG A C 1
ATOM 2443 O O . ARG A 1 300 ? -52.388 -31.995 80.898 1.00 95.50 300 ARG A O 1
ATOM 2450 N N . ASP A 1 301 ? -52.112 -32.319 78.706 1.00 96.00 301 ASP A N 1
ATOM 2451 C CA . ASP A 1 301 ? -53.466 -32.827 78.488 1.00 96.00 301 ASP A CA 1
ATOM 2452 C C . ASP A 1 301 ? -53.640 -34.282 78.961 1.00 96.00 301 ASP A C 1
ATOM 2454 O O . ASP A 1 301 ? -54.783 -34.723 79.117 1.00 96.00 301 ASP A O 1
ATOM 2458 N N . THR A 1 302 ? -52.568 -35.045 79.207 1.00 95.69 302 THR A N 1
ATOM 2459 C CA . THR A 1 302 ? -52.629 -36.323 79.940 1.00 95.69 302 THR A CA 1
ATOM 2460 C C . THR A 1 302 ? -52.613 -36.115 81.450 1.00 95.69 302 THR A C 1
ATOM 2462 O O . THR A 1 302 ? -53.480 -36.676 82.119 1.00 95.69 302 THR A O 1
ATOM 2465 N N . ASP A 1 303 ? -51.764 -35.229 81.979 1.00 94.38 303 ASP A N 1
ATOM 2466 C CA . ASP A 1 303 ? -51.764 -34.846 83.397 1.00 94.38 303 ASP A CA 1
ATOM 2467 C C . ASP A 1 303 ? -53.117 -34.277 83.824 1.00 94.38 303 ASP A C 1
ATOM 2469 O O . ASP A 1 303 ? -53.646 -34.646 84.869 1.00 94.38 303 ASP A O 1
ATOM 2473 N N . LYS A 1 304 ? -53.747 -33.450 82.981 1.00 96.88 304 LYS A N 1
ATOM 2474 C CA . LYS A 1 304 ? -55.104 -32.942 83.217 1.00 96.88 304 LYS A CA 1
ATOM 2475 C C . LYS A 1 304 ? -56.126 -34.074 83.371 1.00 96.88 304 LYS A C 1
ATOM 2477 O O . LYS A 1 304 ? -56.912 -34.038 84.312 1.00 96.88 304 LYS A O 1
ATOM 2482 N N . LYS A 1 305 ? -56.085 -35.094 82.504 1.00 96.00 305 LYS A N 1
ATOM 2483 C CA . LYS A 1 305 ? -56.955 -36.284 82.612 1.00 96.00 305 LYS A CA 1
ATOM 2484 C C . LYS A 1 305 ? -56.624 -37.119 83.851 1.00 96.00 305 LYS A C 1
ATOM 2486 O O . LYS A 1 305 ? -57.517 -37.709 84.450 1.00 96.00 305 LYS A O 1
ATOM 2491 N N . HIS A 1 306 ? -55.352 -37.173 84.245 1.00 95.69 306 HIS A N 1
ATOM 2492 C CA . HIS A 1 306 ? -54.918 -37.915 85.425 1.00 95.69 306 HIS A CA 1
ATOM 2493 C C . HIS A 1 306 ? -55.351 -37.214 86.722 1.00 95.69 306 HIS A C 1
ATOM 2495 O O . HIS A 1 306 ? -55.828 -37.876 87.639 1.00 95.69 306 HIS A O 1
ATOM 2501 N N . LEU A 1 307 ? -55.286 -35.879 86.766 1.00 92.56 307 LEU A N 1
ATOM 2502 C CA . LEU A 1 307 ? -55.854 -35.043 87.827 1.00 92.56 307 LEU A CA 1
ATOM 2503 C C . LEU A 1 307 ? -57.384 -35.140 87.878 1.00 92.56 307 LEU A C 1
ATOM 2505 O O . LEU A 1 307 ? -57.935 -35.249 88.967 1.00 92.56 307 LEU A O 1
ATOM 2509 N N . GLU A 1 308 ? -58.068 -35.147 86.731 1.00 94.38 308 GLU A N 1
ATOM 2510 C CA . GLU A 1 308 ? -59.518 -35.386 86.652 1.00 94.38 308 GLU A CA 1
ATOM 2511 C C . GLU A 1 308 ? -59.880 -36.758 87.249 1.00 94.38 308 GLU A C 1
ATOM 2513 O O . GLU A 1 308 ? -60.716 -36.822 88.150 1.00 94.38 308 GLU A O 1
ATOM 2518 N N . GLY A 1 309 ? -59.172 -37.826 86.865 1.00 94.00 309 GLY A N 1
ATOM 2519 C CA . GLY A 1 309 ? -59.344 -39.161 87.452 1.00 94.00 309 GLY A CA 1
ATOM 2520 C C . GLY A 1 309 ? -59.038 -39.221 88.955 1.00 94.00 309 GLY A C 1
ATOM 2521 O O . GLY A 1 309 ? -59.804 -39.810 89.709 1.00 94.00 309 GLY A O 1
ATOM 2522 N N . LEU A 1 310 ? -57.978 -38.557 89.428 1.00 93.62 310 LEU A N 1
ATOM 2523 C CA . LEU A 1 310 ? -57.661 -38.470 90.862 1.00 93.62 310 LEU A CA 1
ATOM 2524 C C . LEU A 1 310 ? -58.710 -37.668 91.651 1.00 93.62 310 LEU A C 1
ATOM 2526 O O . LEU A 1 310 ? -58.945 -37.960 92.822 1.00 93.62 310 LEU A O 1
ATOM 2530 N N . ILE A 1 311 ? -59.359 -36.673 91.040 1.00 93.44 311 ILE A N 1
ATOM 2531 C CA . ILE A 1 311 ? -60.483 -35.944 91.645 1.00 93.44 311 ILE A CA 1
ATOM 2532 C C . ILE A 1 311 ? -61.723 -36.845 91.725 1.00 93.44 311 ILE A C 1
ATOM 2534 O O . ILE A 1 311 ? -62.390 -36.850 92.760 1.00 93.44 311 ILE A O 1
ATOM 2538 N N . GLU A 1 312 ? -62.009 -37.640 90.690 1.00 94.00 312 GLU A N 1
ATOM 2539 C CA . GLU A 1 312 ? -63.086 -38.639 90.707 1.00 94.00 312 GLU A CA 1
ATOM 2540 C C . GLU A 1 312 ? -62.837 -39.730 91.765 1.00 94.00 312 GLU A C 1
ATOM 2542 O O . GLU A 1 312 ? -63.721 -40.004 92.578 1.00 94.00 312 GLU A O 1
ATOM 2547 N N . GLU A 1 313 ? -61.627 -40.293 91.835 1.00 92.88 313 GLU A N 1
ATOM 2548 C CA . GLU A 1 313 ? -61.230 -41.261 92.869 1.00 92.88 313 GLU A CA 1
ATOM 2549 C C . GLU A 1 313 ? -61.335 -40.667 94.279 1.00 92.88 313 GLU A C 1
ATOM 2551 O O . GLU A 1 313 ? -61.907 -41.294 95.170 1.00 92.88 313 GLU A O 1
ATOM 2556 N N . ASN A 1 314 ? -60.845 -39.444 94.496 1.00 90.62 314 ASN A N 1
ATOM 2557 C CA . ASN A 1 314 ? -60.911 -38.782 95.800 1.00 90.62 314 ASN A CA 1
ATOM 2558 C C . ASN A 1 314 ? -62.364 -38.449 96.196 1.00 90.62 314 ASN A C 1
ATOM 2560 O O . ASN A 1 314 ? -62.745 -38.625 97.350 1.00 90.62 314 ASN A O 1
ATOM 2564 N N . MET A 1 315 ? -63.219 -38.067 95.241 1.00 93.25 315 MET A N 1
ATOM 2565 C CA . MET A 1 315 ? -64.658 -37.891 95.472 1.00 93.25 315 MET A CA 1
ATOM 2566 C C . MET A 1 315 ? -65.349 -39.219 95.827 1.00 93.25 315 MET A C 1
ATOM 2568 O O . MET A 1 315 ? -66.169 -39.255 96.746 1.00 93.25 315 MET A O 1
ATOM 2572 N N . LEU A 1 316 ? -65.005 -40.321 95.153 1.00 93.94 316 LEU A N 1
ATOM 2573 C CA . LEU A 1 316 ? -65.510 -41.661 95.478 1.00 93.94 316 LEU A CA 1
ATOM 2574 C C . LEU A 1 316 ? -65.030 -42.136 96.858 1.00 93.94 316 LEU A C 1
ATOM 2576 O O . LEU A 1 316 ? -65.823 -42.694 97.618 1.00 93.94 316 LEU A O 1
ATOM 2580 N N . LEU A 1 317 ? -63.772 -41.868 97.218 1.00 90.81 317 LEU A N 1
ATOM 2581 C CA . LEU A 1 317 ? -63.221 -42.151 98.544 1.00 90.81 317 LEU A CA 1
ATOM 2582 C C . LEU A 1 317 ? -63.889 -41.304 99.632 1.00 90.81 317 LEU A C 1
ATOM 2584 O O . LEU A 1 317 ? -64.230 -41.845 100.680 1.00 90.81 317 LEU A O 1
ATOM 2588 N N . GLU A 1 318 ? -64.160 -40.019 99.392 1.00 90.00 318 GLU A N 1
ATOM 2589 C CA . GLU A 1 318 ? -64.872 -39.160 100.346 1.00 90.00 318 GLU A CA 1
ATOM 2590 C C . GLU A 1 318 ? -66.338 -39.607 100.526 1.00 90.00 318 GLU A C 1
ATOM 2592 O O . GLU A 1 318 ? -66.862 -39.604 101.642 1.00 90.00 318 GLU A O 1
ATOM 2597 N N . ILE A 1 319 ? -67.002 -40.063 99.455 1.00 90.62 319 ILE A N 1
ATOM 2598 C CA . ILE A 1 319 ? -68.335 -40.686 99.520 1.00 90.62 319 ILE A CA 1
ATOM 2599 C C . ILE A 1 319 ? -68.283 -41.993 100.322 1.00 90.62 319 ILE A C 1
ATOM 2601 O O . ILE A 1 319 ? -69.099 -42.179 101.226 1.00 90.62 319 ILE A O 1
ATOM 2605 N N . SER A 1 320 ? -67.309 -42.866 100.052 1.00 86.88 320 SER A N 1
ATOM 2606 C CA . SER A 1 320 ? -67.114 -44.126 100.781 1.00 86.88 320 SER A CA 1
ATOM 2607 C C . SER A 1 320 ? -66.779 -43.887 102.257 1.00 86.88 320 SER A C 1
ATOM 2609 O O . SER A 1 320 ? -67.276 -44.604 103.124 1.00 86.88 320 SER A O 1
ATOM 2611 N N . GLN A 1 321 ? -65.985 -42.859 102.570 1.00 88.38 321 GLN A N 1
ATOM 2612 C CA . GLN A 1 321 ? -65.678 -42.448 103.937 1.00 88.38 321 GLN A CA 1
ATOM 2613 C C . GLN A 1 321 ? -66.934 -41.929 104.641 1.00 88.38 321 GLN A C 1
ATOM 2615 O O . GLN A 1 321 ? -67.194 -42.317 105.776 1.00 88.38 321 GLN A O 1
ATOM 2620 N N . LYS A 1 322 ? -67.753 -41.102 103.979 1.00 89.44 322 LYS A N 1
ATOM 2621 C CA . LYS A 1 322 ? -69.039 -40.629 104.523 1.00 89.44 322 LYS A CA 1
ATOM 2622 C C . LYS A 1 322 ? -70.015 -41.784 104.757 1.00 89.44 322 LYS A C 1
ATOM 2624 O O . LYS A 1 322 ? -70.684 -41.800 105.786 1.00 89.44 322 LYS A O 1
ATOM 2629 N N . GLN A 1 323 ? -70.068 -42.770 103.861 1.00 84.75 323 GLN A N 1
ATOM 2630 C CA . GLN A 1 323 ? -70.861 -43.992 104.041 1.00 84.75 323 GLN A CA 1
ATOM 2631 C C . GLN A 1 323 ? -70.365 -44.805 105.244 1.00 84.75 323 GLN A C 1
ATOM 2633 O O . GLN A 1 323 ? -71.142 -45.045 106.163 1.00 84.75 323 GLN A O 1
ATOM 2638 N N . SER A 1 324 ? -69.066 -45.105 105.318 1.00 81.00 324 SER A N 1
ATOM 2639 C CA . SER A 1 324 ? -68.464 -45.837 106.442 1.00 81.00 324 SER A CA 1
ATOM 2640 C C . SER A 1 324 ? -68.582 -45.094 107.783 1.00 81.00 324 SER A C 1
ATOM 2642 O O . SER A 1 324 ? -68.798 -45.717 108.822 1.00 81.00 324 SER A O 1
ATOM 2644 N N . MET A 1 325 ? -68.521 -43.758 107.787 1.00 78.31 325 MET A N 1
ATOM 2645 C CA . MET A 1 325 ? -68.786 -42.930 108.971 1.00 78.31 325 MET A CA 1
ATOM 2646 C C . MET A 1 325 ? -70.260 -42.978 109.393 1.00 78.31 325 MET A C 1
ATOM 2648 O O . MET A 1 325 ? -70.538 -43.027 110.588 1.00 78.31 325 MET A O 1
ATOM 2652 N N . ASN A 1 326 ? -71.202 -43.010 108.445 1.00 83.38 326 ASN A N 1
ATOM 2653 C CA . ASN A 1 326 ? -72.628 -43.178 108.742 1.00 83.38 326 ASN A CA 1
ATOM 2654 C C . ASN A 1 326 ? -72.935 -44.588 109.273 1.00 83.38 326 ASN A C 1
ATOM 2656 O O . ASN A 1 326 ? -73.682 -44.722 110.237 1.00 83.38 326 ASN A O 1
ATOM 2660 N N . GLU A 1 327 ? -72.323 -45.629 108.705 1.00 80.31 327 GLU A N 1
ATOM 2661 C CA . GLU A 1 327 ? -72.394 -47.008 109.211 1.00 80.31 327 GLU A CA 1
ATOM 2662 C C . GLU A 1 327 ? -71.784 -47.114 110.615 1.00 80.31 327 GLU A C 1
ATOM 2664 O O . GLU A 1 327 ? -72.394 -47.687 111.514 1.00 80.31 327 GLU A O 1
ATOM 2669 N N . SER A 1 328 ? -70.631 -46.479 110.847 1.00 73.88 328 SER A N 1
ATOM 2670 C CA . SER A 1 328 ? -69.983 -46.410 112.164 1.00 73.88 328 SER A CA 1
ATOM 2671 C C . SER A 1 328 ? -70.817 -45.631 113.185 1.00 73.88 328 SER A C 1
ATOM 2673 O O . SER A 1 328 ? -70.860 -46.009 114.353 1.00 73.88 328 SER A O 1
ATOM 2675 N N . ALA A 1 329 ? -71.522 -44.577 112.766 1.00 71.88 329 ALA A N 1
ATOM 2676 C CA . ALA A 1 329 ? -72.472 -43.857 113.612 1.00 71.88 329 ALA A CA 1
ATOM 2677 C C . ALA A 1 329 ? -73.734 -44.690 113.900 1.00 71.88 329 ALA A C 1
ATOM 2679 O O . ALA A 1 329 ? -74.257 -44.637 115.012 1.00 71.88 329 ALA A O 1
ATOM 2680 N N . HIS A 1 330 ? -74.196 -45.499 112.943 1.00 73.44 330 HIS A N 1
ATOM 2681 C CA . HIS A 1 330 ? -75.331 -46.404 113.125 1.00 73.44 330 HIS A CA 1
ATOM 2682 C C . HIS A 1 330 ? -74.985 -47.565 114.073 1.00 73.44 330 HIS A C 1
ATOM 2684 O O . HIS A 1 330 ? -75.761 -47.856 114.982 1.00 73.44 330 HIS A O 1
ATOM 2690 N N . LEU A 1 331 ? -73.798 -48.162 113.927 1.00 70.06 331 LEU A N 1
ATOM 2691 C CA . LEU A 1 331 ? -73.243 -49.157 114.851 1.00 70.06 331 LEU A CA 1
ATOM 2692 C C . LEU A 1 331 ? -72.943 -48.546 116.227 1.00 70.06 331 LEU A C 1
ATOM 2694 O O . LEU A 1 331 ? -73.190 -49.178 117.248 1.00 70.06 331 LEU A O 1
ATOM 2698 N N . GLY A 1 332 ? -72.465 -47.300 116.278 1.00 65.00 332 GLY A N 1
ATOM 2699 C CA . GLY A 1 332 ? -72.298 -46.544 117.520 1.00 65.00 332 GLY A CA 1
ATOM 2700 C C . GLY A 1 332 ? -73.626 -46.330 118.248 1.00 65.00 332 GLY A C 1
ATOM 2701 O O . GLY A 1 332 ? -73.701 -46.532 119.456 1.00 65.00 332 GLY A O 1
ATOM 2702 N N . TRP A 1 333 ? -74.693 -46.010 117.512 1.00 65.12 333 TRP A N 1
ATOM 2703 C CA . TRP A 1 333 ? -76.052 -45.908 118.046 1.00 65.12 333 TRP A CA 1
ATOM 2704 C C . TRP A 1 333 ? -76.578 -47.260 118.552 1.00 65.12 333 TRP A C 1
ATOM 2706 O O . TRP A 1 333 ? -77.142 -47.312 119.642 1.00 65.12 333 TRP A O 1
ATOM 2716 N N . GLU A 1 334 ? -76.339 -48.366 117.838 1.00 66.44 334 GLU A N 1
ATOM 2717 C CA . GLU A 1 334 ? -76.682 -49.718 118.315 1.00 66.44 334 GLU A CA 1
ATOM 2718 C C . GLU A 1 334 ? -75.894 -50.109 119.578 1.00 66.44 334 GLU A C 1
ATOM 2720 O O . GLU A 1 334 ? -76.473 -50.617 120.542 1.00 66.44 334 GLU A O 1
ATOM 2725 N N . LEU A 1 335 ? -74.597 -49.796 119.634 1.00 57.88 335 LEU A N 1
ATOM 2726 C CA . LEU A 1 335 ? -73.764 -49.984 120.824 1.00 57.88 335 LEU A CA 1
ATOM 2727 C C . LEU A 1 335 ? -74.237 -49.116 122.001 1.00 57.88 335 LEU A C 1
ATOM 2729 O O . LEU A 1 335 ? -74.207 -49.581 123.137 1.00 57.88 335 LEU A O 1
ATOM 2733 N N . GLU A 1 336 ? -74.745 -47.904 121.762 1.00 54.53 336 GLU A N 1
ATOM 2734 C CA . GLU A 1 336 ? -75.307 -47.043 122.813 1.00 54.53 336 GLU A CA 1
ATOM 2735 C C . GLU A 1 336 ? -76.724 -47.460 123.269 1.00 54.53 336 GLU A C 1
ATOM 2737 O O . GLU A 1 336 ? -77.177 -47.043 124.342 1.00 54.53 336 GLU A O 1
ATOM 2742 N N . GLN A 1 337 ? -77.426 -48.298 122.495 1.00 51.00 337 GLN A N 1
ATOM 2743 C CA . GLN A 1 337 ? -78.617 -49.023 122.961 1.00 51.00 337 GLN A CA 1
ATOM 2744 C C . GLN A 1 337 ? -78.225 -50.250 123.798 1.00 51.00 337 GLN A C 1
ATOM 2746 O O . GLN A 1 337 ? -78.838 -50.511 124.835 1.00 51.00 337 GLN A O 1
ATOM 2751 N N . LEU A 1 338 ? -77.179 -50.982 123.397 1.00 47.97 338 LEU A N 1
ATOM 2752 C CA . LEU A 1 338 ? -76.676 -52.143 124.142 1.00 47.97 338 LEU A CA 1
ATOM 2753 C C . LEU A 1 338 ? -76.035 -51.742 125.481 1.00 47.97 338 LEU A C 1
ATOM 2755 O O . LEU A 1 338 ? -76.323 -52.369 126.495 1.00 47.97 338 LEU A O 1
ATOM 2759 N N . ALA A 1 339 ? -75.277 -50.643 125.524 1.00 44.69 339 ALA A N 1
ATOM 2760 C CA . ALA A 1 339 ? -74.656 -50.103 126.739 1.00 44.69 339 ALA A CA 1
ATOM 2761 C C . ALA A 1 339 ? -75.658 -49.620 127.810 1.00 44.69 339 ALA A C 1
ATOM 2763 O O . ALA A 1 339 ? -75.254 -49.268 128.916 1.00 44.69 339 ALA A O 1
ATOM 2764 N N . LYS A 1 340 ? -76.966 -49.604 127.511 1.00 43.09 340 LYS A N 1
ATOM 2765 C CA . LYS A 1 340 ? -78.034 -49.333 128.489 1.00 43.09 340 LYS A CA 1
ATOM 2766 C C . LYS A 1 340 ? -78.550 -50.600 129.194 1.00 43.09 340 LYS A C 1
ATOM 2768 O O . LYS A 1 340 ? -79.472 -50.493 129.998 1.00 43.09 340 LYS A O 1
ATOM 2773 N N . ASN A 1 341 ? -77.958 -51.776 128.944 1.00 36.91 341 ASN A N 1
ATOM 2774 C CA . ASN A 1 341 ? -78.226 -53.017 129.680 1.00 36.91 341 ASN A CA 1
ATOM 2775 C C . ASN A 1 341 ? -76.920 -53.734 130.092 1.00 36.91 341 ASN A C 1
ATOM 2777 O O . ASN A 1 341 ? -76.083 -54.027 129.246 1.00 36.91 341 ASN A O 1
ATOM 2781 N N . ASN A 1 342 ? -76.832 -54.106 131.377 1.00 32.81 342 ASN A N 1
ATOM 2782 C CA . ASN A 1 342 ? -75.723 -54.777 132.088 1.00 32.81 342 ASN A CA 1
ATOM 2783 C C . ASN A 1 342 ? -74.431 -53.973 132.348 1.00 32.81 342 ASN A C 1
ATOM 2785 O O . ASN A 1 342 ? -73.567 -53.833 131.487 1.00 32.81 342 ASN A O 1
ATOM 2789 N N . ASP A 1 343 ? -74.219 -53.642 133.625 1.00 31.56 343 ASP A N 1
ATOM 2790 C CA . ASP A 1 343 ? -72.884 -53.493 134.213 1.00 31.56 343 ASP A CA 1
ATOM 2791 C C . ASP A 1 343 ? -72.212 -54.869 134.404 1.00 31.56 343 ASP A C 1
ATOM 2793 O O . ASP A 1 343 ? -72.857 -55.791 134.914 1.00 31.56 343 ASP A O 1
ATOM 2797 N N . ASN A 1 344 ? -70.913 -54.992 134.086 1.00 31.16 344 ASN A N 1
ATOM 2798 C CA . ASN A 1 344 ? -69.820 -55.387 135.010 1.00 31.16 344 ASN A CA 1
ATOM 2799 C C . ASN A 1 344 ? -68.567 -55.954 134.297 1.00 31.16 344 ASN A C 1
ATOM 2801 O O . ASN A 1 344 ? -68.662 -56.785 133.404 1.00 31.16 344 ASN A O 1
ATOM 2805 N N . ASN A 1 345 ? -67.403 -55.559 134.825 1.00 31.53 345 ASN A N 1
ATOM 2806 C CA . ASN A 1 345 ? -66.082 -56.212 134.808 1.00 31.53 345 ASN A CA 1
ATOM 2807 C C . ASN A 1 345 ? -65.502 -56.830 133.511 1.00 31.53 345 ASN A C 1
ATOM 2809 O O . ASN A 1 345 ? -65.750 -57.982 133.180 1.00 31.53 345 ASN A O 1
ATOM 2813 N N . ASP A 1 346 ? -64.564 -56.080 132.923 1.00 33.38 346 ASP A N 1
ATOM 2814 C CA . ASP A 1 346 ? -63.104 -56.320 133.004 1.00 33.38 346 ASP A CA 1
ATOM 2815 C C . ASP A 1 346 ? -62.468 -57.651 132.509 1.00 33.38 346 ASP A C 1
ATOM 2817 O O . ASP A 1 346 ? -62.929 -58.757 132.764 1.00 33.38 346 ASP A O 1
ATOM 2821 N N . MET A 1 347 ? -61.272 -57.494 131.924 1.00 36.81 347 MET A N 1
ATOM 2822 C CA . MET A 1 347 ? -60.227 -58.506 131.687 1.00 36.81 347 MET A CA 1
ATOM 2823 C C . MET A 1 347 ? -60.495 -59.688 130.722 1.00 36.81 347 MET A C 1
ATOM 2825 O O . MET A 1 347 ? -60.983 -60.735 131.125 1.00 36.81 347 MET A O 1
ATOM 2829 N N . HIS A 1 348 ? -59.939 -59.618 129.499 1.00 35.84 348 HIS A N 1
ATOM 2830 C CA . HIS A 1 348 ? -59.074 -60.687 128.945 1.00 35.84 348 HIS A CA 1
ATOM 2831 C C . HIS A 1 348 ? -58.329 -60.234 127.668 1.00 35.84 348 HIS A C 1
ATOM 2833 O O . HIS A 1 348 ? -58.939 -59.776 126.706 1.00 35.84 348 HIS A O 1
ATOM 2839 N N . LYS A 1 349 ? -56.999 -60.416 127.622 1.00 48.19 349 LYS A N 1
ATOM 2840 C CA . LYS A 1 349 ? -56.174 -60.282 126.401 1.00 48.19 349 LYS A CA 1
ATOM 2841 C C . LYS A 1 349 ? -55.811 -61.665 125.852 1.00 48.19 349 LYS A C 1
ATOM 2843 O O . LYS A 1 349 ? -55.345 -62.485 126.638 1.00 48.19 349 LYS A O 1
ATOM 2848 N N . SER A 1 350 ? -55.907 -61.880 124.534 1.00 57.00 350 SER A N 1
ATOM 2849 C CA . SER A 1 350 ? -54.978 -62.731 123.757 1.00 57.00 350 SER A CA 1
ATOM 2850 C C . SER A 1 350 ? -55.203 -62.611 122.233 1.00 57.00 350 SER A C 1
ATOM 2852 O O . SER A 1 350 ? -56.203 -62.050 121.789 1.00 57.00 350 SER A O 1
ATOM 2854 N N . PHE A 1 351 ? -54.275 -63.173 121.451 1.00 47.59 351 PHE A N 1
ATOM 2855 C CA . PHE A 1 351 ? -54.292 -63.444 120.001 1.00 47.59 351 PHE A CA 1
ATOM 2856 C C . PHE A 1 351 ? -54.378 -62.260 119.017 1.00 47.59 351 PHE A C 1
ATOM 2858 O O . PHE A 1 351 ? -53.589 -62.209 118.076 1.00 47.59 351 PHE A O 1
ATOM 2865 N N . VAL A 1 352 ? -55.259 -61.272 119.220 1.00 55.97 352 VAL A N 1
ATOM 2866 C CA . VAL A 1 352 ? -55.392 -60.124 118.288 1.00 55.97 352 VAL A CA 1
ATOM 2867 C C . VAL A 1 352 ? -54.082 -59.331 118.172 1.00 55.97 352 VAL A C 1
ATOM 2869 O O . VAL A 1 352 ? -53.762 -58.817 117.104 1.00 55.97 352 VAL A O 1
ATOM 2872 N N . PHE A 1 353 ? -53.289 -59.276 119.247 1.00 53.97 353 PHE A N 1
ATOM 2873 C CA . PHE A 1 353 ? -52.032 -58.528 119.280 1.00 53.97 353 PHE A CA 1
ATOM 2874 C C . PHE A 1 353 ? -50.958 -59.100 118.339 1.00 53.97 353 PHE A C 1
ATOM 2876 O O . PHE A 1 353 ? -50.289 -58.324 117.672 1.00 53.97 353 PHE A O 1
ATOM 2883 N N . GLU A 1 354 ? -50.824 -60.425 118.217 1.00 57.69 354 GLU A N 1
ATOM 2884 C CA . GLU A 1 354 ? -49.779 -61.053 117.384 1.00 57.69 354 GLU A CA 1
ATOM 2885 C C . GLU A 1 354 ? -50.076 -60.907 115.884 1.00 57.69 354 GLU A C 1
ATOM 2887 O O . GLU A 1 354 ? -49.184 -60.603 115.088 1.00 57.69 354 GLU A O 1
ATOM 2892 N N . LEU A 1 355 ? -51.350 -61.042 115.493 1.00 59.31 355 LEU A N 1
ATOM 2893 C CA . LEU A 1 355 ? -51.788 -60.721 114.132 1.00 59.31 355 LEU A CA 1
ATOM 2894 C C . LEU A 1 355 ? -51.636 -59.226 113.838 1.00 59.31 355 LEU A C 1
ATOM 2896 O O . LEU A 1 355 ? -51.164 -58.875 112.759 1.00 59.31 355 LEU A O 1
ATOM 2900 N N . ASN A 1 356 ? -51.967 -58.352 114.794 1.00 57.12 356 ASN A N 1
ATOM 2901 C CA . ASN A 1 356 ? -51.781 -56.914 114.633 1.00 57.12 356 ASN A CA 1
ATOM 2902 C C . ASN A 1 356 ? -50.300 -56.522 114.560 1.00 57.12 356 ASN A C 1
ATOM 2904 O O . ASN A 1 356 ? -49.968 -55.628 113.796 1.00 57.12 356 ASN A O 1
ATOM 2908 N N . GLU A 1 357 ? -49.398 -57.177 115.290 1.00 61.19 357 GLU A N 1
ATOM 2909 C CA . GLU A 1 357 ? -47.956 -56.906 115.239 1.00 61.19 357 GLU A CA 1
ATOM 2910 C C . GLU A 1 357 ? -47.330 -57.424 113.934 1.00 61.19 357 GLU A C 1
ATOM 2912 O O . GLU A 1 357 ? -46.535 -56.721 113.310 1.00 61.19 357 GLU A O 1
ATOM 2917 N N . SER A 1 358 ? -47.762 -58.590 113.436 1.00 60.28 358 SER A N 1
ATOM 2918 C CA . SER A 1 358 ? -47.359 -59.089 112.112 1.00 60.28 358 SER A CA 1
ATOM 2919 C C . SER A 1 358 ? -47.880 -58.203 110.974 1.00 60.28 358 SER A C 1
ATOM 2921 O O . SER A 1 358 ? -47.118 -57.831 110.076 1.00 60.28 358 SER A O 1
ATOM 2923 N N . ALA A 1 359 ? -49.158 -57.809 111.035 1.00 62.88 359 ALA A N 1
ATOM 2924 C CA . ALA A 1 359 ? -49.767 -56.890 110.082 1.00 62.88 359 ALA A CA 1
ATOM 2925 C C . ALA A 1 359 ? -49.094 -55.515 110.148 1.00 62.88 359 ALA A C 1
ATOM 2927 O O . ALA A 1 359 ? -48.611 -55.049 109.125 1.00 62.88 359 ALA A O 1
ATOM 2928 N N . SER A 1 360 ? -48.957 -54.920 111.337 1.00 60.34 360 SER A N 1
ATOM 2929 C CA . SER A 1 360 ? -48.309 -53.618 111.540 1.00 60.34 360 SER A CA 1
ATOM 2930 C C . SER A 1 360 ? -46.829 -53.637 111.179 1.00 60.34 360 SER A C 1
ATOM 2932 O O . SER A 1 360 ? -46.333 -52.636 110.696 1.00 60.34 360 SER A O 1
ATOM 2934 N N . SER A 1 361 ? -46.097 -54.745 111.327 1.00 69.31 361 SER A N 1
ATOM 2935 C CA . SER A 1 361 ? -44.701 -54.818 110.862 1.00 69.31 361 SER A CA 1
ATOM 2936 C C . SER A 1 361 ? -44.606 -54.783 109.330 1.00 69.31 361 SER A C 1
ATOM 2938 O O . SER A 1 361 ? -43.704 -54.159 108.767 1.00 69.31 361 SER A O 1
ATOM 2940 N N . ARG A 1 362 ? -45.567 -55.407 108.635 1.00 73.38 362 ARG A N 1
ATOM 2941 C CA . ARG A 1 362 ? -45.673 -55.369 107.168 1.00 73.38 362 ARG A CA 1
ATOM 2942 C C . ARG A 1 362 ? -46.223 -54.037 106.664 1.00 73.38 362 ARG A C 1
ATOM 2944 O O . ARG A 1 362 ? -45.723 -53.520 105.673 1.00 73.38 362 ARG A O 1
ATOM 2951 N N . LEU A 1 363 ? -47.208 -53.485 107.366 1.00 73.06 363 LEU A N 1
ATOM 2952 C CA . LEU A 1 363 ? -47.861 -52.221 107.057 1.00 73.06 363 LEU A CA 1
ATOM 2953 C C . LEU A 1 363 ? -46.914 -51.054 107.350 1.00 73.06 363 LEU A C 1
ATOM 2955 O O . LEU A 1 363 ? -46.749 -50.239 106.468 1.00 73.06 363 LEU A O 1
ATOM 2959 N N . LEU A 1 364 ? -46.150 -51.060 108.449 1.00 74.94 364 LEU A N 1
ATOM 2960 C CA . LEU A 1 364 ? -45.086 -50.083 108.732 1.00 74.94 364 LEU A CA 1
ATOM 2961 C C . LEU A 1 364 ? -43.905 -50.195 107.752 1.00 74.94 364 LEU A C 1
ATOM 2963 O O . LEU A 1 364 ? -43.241 -49.200 107.470 1.00 74.94 364 LEU A O 1
ATOM 2967 N N . LYS A 1 365 ? -43.617 -51.390 107.214 1.00 77.69 365 LYS A N 1
ATOM 2968 C CA . LYS A 1 365 ? -42.665 -51.528 106.099 1.00 77.69 365 LYS A CA 1
ATOM 2969 C C . LYS A 1 365 ? -43.213 -50.912 104.822 1.00 77.69 365 LYS A C 1
ATOM 2971 O O . LYS A 1 365 ? -42.519 -50.100 104.231 1.00 77.69 365 LYS A O 1
ATOM 2976 N N . LEU A 1 366 ? -44.449 -51.230 104.445 1.00 74.88 366 LEU A N 1
ATOM 2977 C CA . LEU A 1 366 ? -45.101 -50.624 103.286 1.00 74.88 366 LEU A CA 1
ATOM 2978 C C . LEU A 1 366 ? -45.359 -49.125 103.484 1.00 74.88 366 LEU A C 1
ATOM 2980 O O . LEU A 1 366 ? -45.289 -48.393 102.516 1.00 74.88 366 LEU A O 1
ATOM 2984 N N . GLU A 1 367 ? -45.565 -48.631 104.702 1.00 74.75 367 GLU A N 1
ATOM 2985 C CA . GLU A 1 367 ? -45.628 -47.204 105.029 1.00 74.75 367 GLU A CA 1
ATOM 2986 C C . GLU A 1 367 ? -44.250 -46.566 104.961 1.00 74.75 367 GLU A C 1
ATOM 2988 O O . GLU A 1 367 ? -44.172 -45.437 104.520 1.00 74.75 367 GLU A O 1
ATOM 2993 N N . LYS A 1 368 ? -43.156 -47.244 105.327 1.00 79.62 368 LYS A N 1
ATOM 2994 C CA . LYS A 1 368 ? -41.797 -46.708 105.131 1.00 79.62 368 LYS A CA 1
ATOM 2995 C C . LYS A 1 368 ? -41.308 -46.798 103.692 1.00 79.62 368 LYS A C 1
ATOM 2997 O O . LYS A 1 368 ? -40.525 -45.955 103.276 1.00 79.62 368 LYS A O 1
ATOM 3002 N N . GLU A 1 369 ? -41.760 -47.783 102.930 1.00 79.25 369 GLU A N 1
ATOM 3003 C CA . GLU A 1 369 ? -41.485 -47.908 101.499 1.00 79.25 369 GLU A CA 1
ATOM 3004 C C . GLU A 1 369 ? -42.378 -46.947 100.701 1.00 79.25 369 GLU A C 1
ATOM 3006 O O . GLU A 1 369 ? -41.888 -46.314 99.778 1.00 79.25 369 GLU A O 1
ATOM 3011 N N . ASN A 1 370 ? -43.634 -46.725 101.102 1.00 72.75 370 ASN A N 1
ATOM 3012 C CA . ASN A 1 370 ? -44.536 -45.740 100.496 1.00 72.75 370 ASN A CA 1
ATOM 3013 C C . ASN A 1 370 ? -44.247 -44.312 100.986 1.00 72.75 370 ASN A C 1
ATOM 3015 O O . ASN A 1 370 ? -44.329 -43.406 100.182 1.00 72.75 370 ASN A O 1
ATOM 3019 N N . GLN A 1 371 ? -43.805 -44.078 102.227 1.00 76.06 371 GLN A N 1
ATOM 3020 C CA . GLN A 1 371 ? -43.204 -42.797 102.643 1.00 76.06 371 GLN A CA 1
ATOM 3021 C C . GLN A 1 371 ? -41.846 -42.595 101.979 1.00 76.06 371 GLN A C 1
ATOM 3023 O O . GLN A 1 371 ? -41.534 -41.481 101.609 1.00 76.06 371 GLN A O 1
ATOM 3028 N N . GLY A 1 372 ? -41.045 -43.644 101.781 1.00 79.06 372 GLY A N 1
ATOM 3029 C CA . GLY A 1 372 ? -39.782 -43.557 101.046 1.00 79.06 372 GLY A CA 1
ATOM 3030 C C . GLY A 1 372 ? -39.997 -43.229 99.570 1.00 79.06 372 GLY A C 1
ATOM 3031 O O . GLY A 1 372 ? -39.280 -42.404 99.020 1.00 79.06 372 GLY A O 1
ATOM 3032 N N . LEU A 1 373 ? -41.024 -43.810 98.943 1.00 77.50 373 LEU A N 1
ATOM 3033 C CA . LEU A 1 373 ? -41.447 -43.490 97.581 1.00 77.50 373 LEU A CA 1
ATOM 3034 C C . LEU A 1 373 ? -42.192 -42.156 97.505 1.00 77.50 373 LEU A C 1
ATOM 3036 O O . LEU A 1 373 ? -42.005 -41.450 96.531 1.00 77.50 373 LEU A O 1
ATOM 3040 N N . GLN A 1 374 ? -42.978 -41.761 98.508 1.00 73.81 374 GLN A N 1
ATOM 3041 C CA . GLN A 1 374 ? -43.596 -40.434 98.578 1.00 73.81 374 GLN A CA 1
ATOM 3042 C C . GLN A 1 374 ? -42.544 -39.359 98.813 1.00 73.81 374 GLN A C 1
ATOM 3044 O O . GLN A 1 374 ? -42.615 -38.348 98.143 1.00 73.81 374 GLN A O 1
ATOM 3049 N N . SER A 1 375 ? -41.543 -39.578 99.667 1.00 77.06 375 SER A N 1
ATOM 3050 C CA . SER A 1 375 ? -40.382 -38.698 99.812 1.00 77.06 375 SER A CA 1
ATOM 3051 C C . SER A 1 375 ? -39.538 -38.691 98.548 1.00 77.06 375 SER A C 1
ATOM 3053 O O . SER A 1 375 ? -39.186 -37.614 98.116 1.00 77.06 375 SER A O 1
ATOM 3055 N N . ALA A 1 376 ? -39.294 -39.819 97.877 1.00 79.94 376 ALA A N 1
ATOM 3056 C CA . ALA A 1 376 ? -38.578 -39.816 96.598 1.00 79.94 376 ALA A CA 1
ATOM 3057 C C . ALA A 1 376 ? -39.386 -39.150 95.468 1.00 79.94 376 ALA A C 1
ATOM 3059 O O . ALA A 1 376 ? -38.810 -38.470 94.632 1.00 79.94 376 ALA A O 1
ATOM 3060 N N . ILE A 1 377 ? -40.714 -39.298 95.434 1.00 76.69 377 ILE A N 1
ATOM 3061 C CA . ILE A 1 377 ? -41.607 -38.607 94.489 1.00 76.69 377 ILE A CA 1
ATOM 3062 C C . ILE A 1 377 ? -41.743 -37.129 94.861 1.00 76.69 377 ILE A C 1
ATOM 3064 O O . ILE A 1 377 ? -41.858 -36.305 93.966 1.00 76.69 377 ILE A O 1
ATOM 3068 N N . GLN A 1 378 ? -41.705 -36.776 96.145 1.00 80.00 378 GLN A N 1
ATOM 3069 C CA . GLN A 1 378 ? -41.722 -35.399 96.627 1.00 80.00 378 GLN A CA 1
ATOM 3070 C C . GLN A 1 378 ? -40.379 -34.726 96.347 1.00 80.00 378 GLN A C 1
ATOM 3072 O O . GLN A 1 378 ? -40.390 -33.639 95.809 1.00 80.00 378 GLN A O 1
ATOM 3077 N N . GLU A 1 379 ? -39.245 -35.387 96.577 1.00 78.69 379 GLU A N 1
ATOM 3078 C CA . GLU A 1 379 ? -37.897 -34.938 96.206 1.00 78.69 379 GLU A CA 1
ATOM 3079 C C . GLU A 1 379 ? -37.737 -34.859 94.684 1.00 78.69 379 GLU A C 1
ATOM 3081 O O . GLU A 1 379 ? -37.143 -33.910 94.195 1.00 78.69 379 GLU A O 1
ATOM 3086 N N . LEU A 1 380 ? -38.302 -35.791 93.905 1.00 76.00 380 LEU A N 1
ATOM 3087 C CA . LEU A 1 380 ? -38.316 -35.704 92.439 1.00 76.00 380 LEU A CA 1
ATOM 3088 C C . LEU A 1 380 ? -39.286 -34.635 91.925 1.00 76.00 380 LEU A C 1
ATOM 3090 O O . LEU A 1 380 ? -39.005 -34.032 90.898 1.00 76.00 380 LEU A O 1
ATOM 3094 N N . ARG A 1 381 ? -40.397 -34.358 92.618 1.00 79.06 381 ARG A N 1
ATOM 3095 C CA . ARG A 1 381 ? -41.301 -33.241 92.300 1.00 79.06 381 ARG A CA 1
ATOM 3096 C C . ARG A 1 381 ? -40.721 -31.906 92.727 1.00 79.06 381 ARG A C 1
ATOM 3098 O O . ARG A 1 381 ? -40.868 -30.958 91.983 1.00 79.06 381 ARG A O 1
ATOM 3105 N N . GLU A 1 382 ? -40.044 -31.823 93.861 1.00 76.44 382 GLU A N 1
ATOM 3106 C CA . GLU A 1 382 ? -39.353 -30.627 94.343 1.00 76.44 382 GLU A CA 1
ATOM 3107 C C . GLU A 1 382 ? -38.088 -30.370 93.526 1.00 76.44 382 GLU A C 1
ATOM 3109 O O . GLU A 1 382 ? -37.809 -29.219 93.241 1.00 76.44 382 GLU A O 1
ATOM 3114 N N . ALA A 1 383 ? -37.390 -31.403 93.043 1.00 77.81 383 ALA A N 1
ATOM 3115 C CA . ALA A 1 383 ? -36.312 -31.263 92.066 1.00 77.81 383 ALA A CA 1
ATOM 3116 C C . ALA A 1 383 ? -36.831 -31.000 90.644 1.00 77.81 383 ALA A C 1
ATOM 3118 O O . ALA A 1 383 ? -36.155 -30.322 89.884 1.00 77.81 383 ALA A O 1
ATOM 3119 N N . SER A 1 384 ? -38.015 -31.490 90.257 1.00 74.50 384 SER A N 1
ATOM 3120 C CA . SER A 1 384 ? -38.641 -31.125 88.977 1.00 74.50 384 SER A CA 1
ATOM 3121 C C . SER A 1 384 ? -39.167 -29.694 89.019 1.00 74.50 384 SER A C 1
ATOM 3123 O O . SER A 1 384 ? -38.954 -28.956 88.071 1.00 74.50 384 SER A O 1
ATOM 3125 N N . LEU A 1 385 ? -39.782 -29.278 90.129 1.00 79.12 385 LEU A N 1
ATOM 3126 C CA . LEU A 1 385 ? -40.213 -27.905 90.374 1.00 79.12 385 LEU A CA 1
ATOM 3127 C C . LEU A 1 385 ? -39.014 -26.979 90.544 1.00 79.12 385 LEU A C 1
ATOM 3129 O O . LEU A 1 385 ? -39.059 -25.892 90.000 1.00 79.12 385 LEU A O 1
ATOM 3133 N N . SER A 1 386 ? -37.922 -27.393 91.199 1.00 76.81 386 SER A N 1
ATOM 3134 C CA . SER A 1 386 ? -36.698 -26.588 91.239 1.00 76.81 386 SER A CA 1
ATOM 3135 C C . SER A 1 386 ? -35.984 -26.581 89.894 1.00 76.81 386 SER A C 1
ATOM 3137 O O . SER A 1 386 ? -35.323 -25.605 89.602 1.00 76.81 386 SER A O 1
ATOM 3139 N N . LEU A 1 387 ? -36.114 -27.612 89.050 1.00 79.56 387 LEU A N 1
ATOM 3140 C CA . LEU A 1 387 ? -35.580 -27.602 87.684 1.00 79.56 387 LEU A CA 1
ATOM 3141 C C . LEU A 1 387 ? -36.468 -26.788 86.731 1.00 79.56 387 LEU A C 1
ATOM 3143 O O . LEU A 1 387 ? -35.954 -26.214 85.778 1.00 79.56 387 LEU A O 1
ATOM 3147 N N . GLU A 1 388 ? -37.780 -26.716 86.956 1.00 77.50 388 GLU A N 1
ATOM 3148 C CA . GLU A 1 388 ? -38.699 -25.805 86.263 1.00 77.50 388 GLU A CA 1
ATOM 3149 C C . GLU A 1 388 ? -38.532 -24.364 86.752 1.00 77.50 388 GLU A C 1
ATOM 3151 O O . GLU A 1 388 ? -38.545 -23.451 85.937 1.00 77.50 388 GLU A O 1
ATOM 3156 N N . GLU A 1 389 ? -38.307 -24.150 88.048 1.00 78.00 389 GLU A N 1
ATOM 3157 C CA . GLU A 1 389 ? -38.000 -22.856 88.658 1.00 78.00 389 GLU A CA 1
ATOM 3158 C C . GLU A 1 389 ? -36.587 -22.403 88.274 1.00 78.00 389 GLU A C 1
ATOM 3160 O O . GLU A 1 389 ? -36.422 -21.249 87.913 1.00 78.00 389 GLU A O 1
ATOM 3165 N N . ASP A 1 390 ? -35.586 -23.287 88.212 1.00 75.81 390 ASP A N 1
ATOM 3166 C CA . ASP A 1 390 ? -34.255 -22.996 87.659 1.00 75.81 390 ASP A CA 1
ATOM 3167 C C . ASP A 1 390 ? -34.305 -22.793 86.140 1.00 75.81 390 ASP A C 1
ATOM 3169 O O . ASP A 1 390 ? -33.545 -21.980 85.625 1.00 75.81 390 ASP A O 1
ATOM 3173 N N . GLN A 1 391 ? -35.200 -23.460 85.398 1.00 79.62 391 GLN A N 1
ATOM 3174 C CA . GLN A 1 391 ? -35.425 -23.171 83.974 1.00 79.62 391 GLN A CA 1
ATOM 3175 C C . GLN A 1 391 ? -36.160 -21.847 83.768 1.00 79.62 391 GLN A C 1
ATOM 3177 O O . GLN A 1 391 ? -35.795 -21.099 82.867 1.00 79.62 391 GLN A O 1
ATOM 3182 N N . LEU A 1 392 ? -37.153 -21.514 84.594 1.00 80.88 392 LEU A N 1
ATOM 3183 C CA . LEU A 1 392 ? -37.829 -20.218 84.578 1.00 80.88 392 LEU A CA 1
ATOM 3184 C C . LEU A 1 392 ? -36.852 -19.115 84.973 1.00 80.88 392 LEU A C 1
ATOM 3186 O O . LEU A 1 392 ? -36.693 -18.175 84.208 1.00 80.88 392 LEU A O 1
ATOM 3190 N N . ASN A 1 393 ? -36.108 -19.278 86.066 1.00 80.38 393 ASN A N 1
ATOM 3191 C CA . ASN A 1 393 ? -35.030 -18.388 86.482 1.00 80.38 393 ASN A CA 1
ATOM 3192 C C . ASN A 1 393 ? -33.933 -18.303 85.417 1.00 80.38 393 ASN A C 1
ATOM 3194 O O . ASN A 1 393 ? -33.426 -17.216 85.188 1.00 80.38 393 ASN A O 1
ATOM 3198 N N . ALA A 1 394 ? -33.578 -19.381 84.711 1.00 77.31 394 ALA A N 1
ATOM 3199 C CA . ALA A 1 394 ? -32.626 -19.324 83.602 1.00 77.31 394 ALA A CA 1
ATOM 3200 C C . ALA A 1 394 ? -33.209 -18.606 82.378 1.00 77.31 394 ALA A C 1
ATOM 3202 O O . ALA A 1 394 ? -32.509 -17.808 81.771 1.00 77.31 394 ALA A O 1
ATOM 3203 N N . MET A 1 395 ? -34.482 -18.809 82.030 1.00 78.44 395 MET A N 1
ATOM 3204 C CA . MET A 1 395 ? -35.159 -18.098 80.936 1.00 78.44 395 MET A CA 1
ATOM 3205 C C . MET A 1 395 ? -35.464 -16.634 81.282 1.00 78.44 395 MET A C 1
ATOM 3207 O O . MET A 1 395 ? -35.534 -15.792 80.386 1.00 78.44 395 MET A O 1
ATOM 3211 N N . GLU A 1 396 ? -35.648 -16.307 82.557 1.00 81.12 396 GLU A N 1
ATOM 3212 C CA . GLU A 1 396 ? -35.776 -14.945 83.064 1.00 81.12 396 GLU A CA 1
ATOM 3213 C C . GLU A 1 396 ? -34.407 -14.282 83.145 1.00 81.12 396 GLU A C 1
ATOM 3215 O O . GLU A 1 396 ? -34.261 -13.209 82.580 1.00 81.12 396 GLU A O 1
ATOM 3220 N N . LEU A 1 397 ? -33.370 -14.942 83.663 1.00 81.56 397 LEU A N 1
ATOM 3221 C CA . LEU A 1 397 ? -31.981 -14.483 83.582 1.00 81.56 397 LEU A CA 1
ATOM 3222 C C . LEU A 1 397 ? -31.474 -14.416 82.138 1.00 81.56 397 LEU A C 1
ATOM 3224 O O . LEU A 1 397 ? -30.626 -13.583 81.857 1.00 81.56 397 LEU A O 1
ATOM 3228 N N . GLU A 1 398 ? -31.976 -15.210 81.192 1.00 77.44 398 GLU A N 1
ATOM 3229 C CA . GLU A 1 398 ? -31.688 -15.051 79.762 1.00 77.44 398 GLU A CA 1
ATOM 3230 C C . GLU A 1 398 ? -32.486 -13.901 79.150 1.00 77.44 398 GLU A C 1
ATOM 3232 O O . GLU A 1 398 ? -31.935 -13.160 78.341 1.00 77.44 398 GLU A O 1
ATOM 3237 N N . ARG A 1 399 ? -33.751 -13.676 79.530 1.00 85.25 399 ARG A N 1
ATOM 3238 C CA . ARG A 1 399 ? -34.500 -12.476 79.110 1.00 85.25 399 ARG A CA 1
ATOM 3239 C C . ARG A 1 399 ? -33.910 -11.202 79.703 1.00 85.25 399 ARG A C 1
ATOM 3241 O O . ARG A 1 399 ? -33.856 -10.187 79.010 1.00 85.25 399 ARG A O 1
ATOM 3248 N N . GLU A 1 400 ? -33.440 -11.250 80.942 1.00 83.00 400 GLU A N 1
ATOM 3249 C CA . GLU A 1 400 ? -32.745 -10.169 81.619 1.00 83.00 400 GLU A CA 1
ATOM 3250 C C . GLU A 1 400 ? -31.343 -9.999 81.055 1.00 83.00 400 GLU A C 1
ATOM 3252 O O . GLU A 1 400 ? -31.009 -8.871 80.740 1.00 83.00 400 GLU A O 1
ATOM 3257 N N . ASN A 1 401 ? -30.558 -11.050 80.797 1.00 79.75 401 ASN A N 1
ATOM 3258 C CA . ASN A 1 401 ? -29.260 -10.916 80.126 1.00 79.75 401 ASN A CA 1
ATOM 3259 C C . ASN A 1 401 ? -29.414 -10.454 78.678 1.00 79.75 401 ASN A C 1
ATOM 3261 O O . ASN A 1 401 ? -28.694 -9.560 78.271 1.00 79.75 401 ASN A O 1
ATOM 3265 N N . GLN A 1 402 ? -30.383 -10.937 77.899 1.00 84.94 402 GLN A N 1
ATOM 3266 C CA . GLN A 1 402 ? -30.672 -10.378 76.572 1.00 84.94 402 GLN A CA 1
ATOM 3267 C C . GLN A 1 402 ? -31.201 -8.943 76.667 1.00 84.94 402 GLN A C 1
ATOM 3269 O O . GLN A 1 402 ? -30.914 -8.122 75.799 1.00 84.94 402 GLN A O 1
ATOM 3274 N N . GLY A 1 403 ? -31.979 -8.620 77.699 1.00 84.88 403 GLY A N 1
ATOM 3275 C CA . GLY A 1 403 ? -32.480 -7.277 77.974 1.00 84.88 403 GLY A CA 1
ATOM 3276 C C . GLY A 1 403 ? -31.379 -6.323 78.433 1.00 84.88 403 GLY A C 1
ATOM 3277 O O . GLY A 1 403 ? -31.397 -5.157 78.054 1.00 84.88 403 GLY A O 1
ATOM 3278 N N . LEU A 1 404 ? -30.405 -6.815 79.196 1.00 81.88 404 LEU A N 1
ATOM 3279 C CA . LEU A 1 404 ? -29.217 -6.125 79.683 1.00 81.88 404 LEU A CA 1
ATOM 3280 C C . LEU A 1 404 ? -28.166 -6.021 78.585 1.00 81.88 404 LEU A C 1
ATOM 3282 O O . LEU A 1 404 ? -27.590 -4.958 78.468 1.00 81.88 404 LEU A O 1
ATOM 3286 N N . SER A 1 405 ? -27.993 -7.016 77.716 1.00 83.56 405 SER A N 1
ATOM 3287 C CA . SER A 1 405 ? -27.203 -6.930 76.484 1.00 83.56 405 SER A CA 1
ATOM 3288 C C . SER A 1 405 ? -27.825 -5.930 75.521 1.00 83.56 405 SER A C 1
ATOM 3290 O O . SER A 1 405 ? -27.129 -5.025 75.098 1.00 83.56 405 SER A O 1
ATOM 3292 N N . LYS A 1 406 ? -29.140 -5.962 75.268 1.00 87.56 406 LYS A N 1
ATOM 3293 C CA . LYS A 1 406 ? -29.815 -4.938 74.445 1.00 87.56 406 LYS A CA 1
ATOM 3294 C C . LYS A 1 406 ? -29.783 -3.554 75.104 1.00 87.56 406 LYS A C 1
ATOM 3296 O O . LYS A 1 406 ? -29.720 -2.548 74.403 1.00 87.56 406 LYS A O 1
ATOM 3301 N N . LYS A 1 407 ? -29.800 -3.463 76.441 1.00 86.75 407 LYS A N 1
ATOM 3302 C CA . LYS A 1 407 ? -29.540 -2.210 77.177 1.00 86.75 407 LYS A CA 1
ATOM 3303 C C . LYS A 1 407 ? -28.066 -1.810 77.113 1.00 86.75 407 LYS A C 1
ATOM 3305 O O . LYS A 1 407 ? -27.824 -0.622 77.042 1.00 86.75 407 LYS A O 1
ATOM 3310 N N . LEU A 1 408 ? -27.108 -2.733 77.102 1.00 82.06 408 LEU A N 1
ATOM 3311 C CA . LEU A 1 408 ? -25.669 -2.474 77.008 1.00 82.06 408 LEU A CA 1
ATOM 3312 C C . LEU A 1 408 ? -25.275 -2.086 75.588 1.00 82.06 408 LEU A C 1
ATOM 3314 O O . LEU A 1 408 ? -24.516 -1.153 75.443 1.00 82.06 408 LEU A O 1
ATOM 3318 N N . GLU A 1 409 ? -25.841 -2.692 74.548 1.00 85.56 409 GLU A N 1
ATOM 3319 C CA . GLU A 1 409 ? -25.726 -2.262 73.149 1.00 85.56 409 GLU A CA 1
ATOM 3320 C C . GLU A 1 409 ? -26.317 -0.860 72.964 1.00 85.56 409 GLU A C 1
ATOM 3322 O O . GLU A 1 409 ? -25.695 0.005 72.351 1.00 85.56 409 GLU A O 1
ATOM 3327 N N . ARG A 1 410 ? -27.496 -0.589 73.545 1.00 85.94 410 ARG A N 1
ATOM 3328 C CA . ARG A 1 410 ? -28.090 0.760 73.554 1.00 85.94 410 ARG A CA 1
ATOM 3329 C C . ARG A 1 410 ? -27.251 1.747 74.355 1.00 85.94 410 ARG A C 1
ATOM 3331 O O . ARG A 1 410 ? -26.998 2.833 73.868 1.00 85.94 410 ARG A O 1
ATOM 3338 N N . MET A 1 411 ? -26.785 1.386 75.545 1.00 81.31 411 MET A N 1
ATOM 3339 C CA . MET A 1 411 ? -25.922 2.235 76.368 1.00 81.31 411 MET A CA 1
ATOM 3340 C C . MET A 1 411 ? -24.533 2.393 75.757 1.00 81.31 411 MET A C 1
ATOM 3342 O O . MET A 1 411 ? -23.938 3.431 75.966 1.00 81.31 411 MET A O 1
ATOM 3346 N N . GLN A 1 412 ? -24.028 1.431 74.985 1.00 83.06 412 GLN A N 1
ATOM 3347 C CA . GLN A 1 412 ? -22.764 1.511 74.257 1.00 83.06 412 GLN A CA 1
ATOM 3348 C C . GLN A 1 412 ? -22.923 2.407 73.031 1.00 83.06 412 GLN A C 1
ATOM 3350 O O . GLN A 1 412 ? -22.114 3.299 72.848 1.00 83.06 412 GLN A O 1
ATOM 3355 N N . THR A 1 413 ? -23.993 2.259 72.245 1.00 85.62 413 THR A N 1
ATOM 3356 C CA . THR A 1 413 ? -24.291 3.185 71.137 1.00 85.62 413 THR A CA 1
ATOM 3357 C C . THR A 1 413 ? -24.624 4.590 71.632 1.00 85.62 413 THR A C 1
ATOM 3359 O O . THR A 1 413 ? -24.188 5.547 71.006 1.00 85.62 413 THR A O 1
ATOM 3362 N N . LEU A 1 414 ? -25.298 4.744 72.776 1.00 85.12 414 LEU A N 1
ATOM 3363 C CA . LEU A 1 414 ? -25.494 6.035 73.444 1.00 85.12 414 LEU A CA 1
ATOM 3364 C C . LEU A 1 414 ? -24.198 6.570 74.062 1.00 85.12 414 LEU A C 1
ATOM 3366 O O . LEU A 1 414 ? -23.992 7.770 74.026 1.00 85.12 414 LEU A O 1
ATOM 3370 N N . LEU A 1 415 ? -23.309 5.719 74.582 1.00 86.00 415 LEU A N 1
ATOM 3371 C CA . LEU A 1 415 ? -21.990 6.109 75.096 1.00 86.00 415 LEU A CA 1
ATOM 3372 C C . LEU A 1 415 ? -21.025 6.460 73.959 1.00 86.00 415 LEU A C 1
ATOM 3374 O O . LEU A 1 415 ? -20.148 7.288 74.151 1.00 86.00 415 LEU A O 1
ATOM 3378 N N . ASP A 1 416 ? -21.165 5.852 72.785 1.00 86.06 416 ASP A N 1
ATOM 3379 C CA . ASP A 1 416 ? -20.366 6.149 71.597 1.00 86.06 416 ASP A CA 1
ATOM 3380 C C . ASP A 1 416 ? -20.932 7.364 70.838 1.00 86.06 416 ASP A C 1
ATOM 3382 O O . ASP A 1 416 ? -20.160 8.147 70.294 1.00 86.06 416 ASP A O 1
ATOM 3386 N N . GLN A 1 417 ? -22.248 7.608 70.902 1.00 84.06 417 GLN A N 1
ATOM 3387 C CA . GLN A 1 417 ? -22.873 8.884 70.526 1.00 84.06 417 GLN A CA 1
ATOM 3388 C C . GLN A 1 417 ? -22.528 10.006 71.519 1.00 84.06 417 GLN A C 1
ATOM 3390 O O . GLN A 1 417 ? -22.205 11.107 71.087 1.00 84.06 417 GLN A O 1
ATOM 3395 N N . GLU A 1 418 ? -22.526 9.747 72.830 1.00 76.25 418 GLU A N 1
ATOM 3396 C CA . GLU A 1 418 ? -22.001 10.668 73.848 1.00 76.25 418 GLU A CA 1
ATOM 3397 C C . GLU A 1 418 ? -20.515 10.922 73.593 1.00 76.25 418 GLU A C 1
ATOM 3399 O O . GLU A 1 418 ? -20.127 12.072 73.508 1.00 76.25 418 GLU A O 1
ATOM 3404 N N . LYS A 1 419 ? -19.677 9.902 73.352 1.00 84.62 419 LYS A N 1
ATOM 3405 C CA . LYS A 1 419 ? -18.264 10.107 72.976 1.00 84.62 419 LYS A CA 1
ATOM 3406 C C . LYS A 1 419 ? -18.138 10.975 71.734 1.00 84.62 419 LYS A C 1
ATOM 3408 O O . LYS A 1 419 ? -17.397 11.946 71.792 1.00 84.62 419 LYS A O 1
ATOM 3413 N N . GLN A 1 420 ? -18.865 10.675 70.656 1.00 81.12 420 GLN A N 1
ATOM 3414 C CA . GLN A 1 420 ? -18.824 11.483 69.439 1.00 81.12 420 GLN A CA 1
ATOM 3415 C C . GLN A 1 420 ? -19.253 12.923 69.731 1.00 81.12 420 GLN A C 1
ATOM 3417 O O . GLN A 1 420 ? -18.498 13.840 69.449 1.00 81.12 420 GLN A O 1
ATOM 3422 N N . THR A 1 421 ? -20.386 13.134 70.404 1.00 76.94 421 THR A N 1
ATOM 3423 C CA . THR A 1 421 ? -20.835 14.484 70.774 1.00 76.94 421 THR A CA 1
ATOM 3424 C C . THR A 1 421 ? -19.921 15.163 71.790 1.00 76.94 421 THR A C 1
ATOM 3426 O O . THR A 1 421 ? -19.814 16.378 71.743 1.00 76.94 421 THR A O 1
ATOM 3429 N N . THR A 1 422 ? -19.200 14.445 72.656 1.00 79.00 422 THR A N 1
ATOM 3430 C CA . THR A 1 422 ? -18.157 15.024 73.519 1.00 79.00 422 THR A CA 1
ATOM 3431 C C . THR A 1 422 ? -16.885 15.334 72.749 1.00 79.00 422 THR A C 1
ATOM 3433 O O . THR A 1 422 ? -16.261 16.322 73.087 1.00 79.00 422 THR A O 1
ATOM 3436 N N . GLN A 1 423 ? -16.532 14.602 71.689 1.00 80.25 423 GLN A N 1
ATOM 3437 C CA . GLN A 1 423 ? -15.429 14.954 70.785 1.00 80.25 423 GLN A CA 1
ATOM 3438 C C . GLN A 1 423 ? -15.799 16.153 69.905 1.00 80.25 423 GLN A C 1
ATOM 3440 O O . GLN A 1 423 ? -15.002 17.076 69.761 1.00 80.25 423 GLN A O 1
ATOM 3445 N N . ASP A 1 424 ? -17.032 16.201 69.398 1.00 84.00 424 ASP A N 1
ATOM 3446 C CA . ASP A 1 424 ? -17.582 17.340 68.662 1.00 84.00 424 ASP A CA 1
ATOM 3447 C C . ASP A 1 424 ? -17.688 18.570 69.581 1.00 84.00 424 ASP A C 1
ATOM 3449 O O . ASP A 1 424 ? -17.309 19.675 69.196 1.00 84.00 424 ASP A O 1
ATOM 3453 N N . MET A 1 425 ? -18.135 18.384 70.829 1.00 76.75 425 MET A N 1
ATOM 3454 C CA . MET A 1 425 ? -18.180 19.426 71.859 1.00 76.75 425 MET A CA 1
ATOM 3455 C C . MET A 1 425 ? -16.802 19.759 72.435 1.00 76.75 425 MET A C 1
ATOM 3457 O O . MET A 1 425 ? -16.640 20.864 72.934 1.00 76.75 425 MET A O 1
ATOM 3461 N N . GLU A 1 426 ? -15.803 18.877 72.361 1.00 77.81 426 GLU A N 1
ATOM 3462 C CA . GLU A 1 426 ? -14.406 19.176 72.698 1.00 77.81 426 GLU A CA 1
ATOM 3463 C C . GLU A 1 426 ? -13.736 19.964 71.575 1.00 77.81 426 GLU A C 1
ATOM 3465 O O . GLU A 1 426 ? -13.057 20.938 71.874 1.00 77.81 426 GLU A O 1
ATOM 3470 N N . GLY A 1 427 ? -14.019 19.660 70.306 1.00 83.06 427 GLY A N 1
ATOM 3471 C CA . GLY A 1 427 ? -13.646 20.498 69.164 1.00 83.06 427 GLY A CA 1
ATOM 3472 C C . GLY A 1 427 ? -14.306 21.878 69.229 1.00 83.06 427 GLY A C 1
ATOM 3473 O O . GLY A 1 427 ? -13.620 22.899 69.177 1.00 83.06 427 GLY A O 1
ATOM 3474 N N . LEU A 1 428 ? -15.622 21.931 69.466 1.00 81.44 428 LEU A N 1
ATOM 3475 C CA . LEU A 1 428 ? -16.347 23.183 69.707 1.00 81.44 428 LEU A CA 1
ATOM 3476 C C . LEU A 1 428 ? -15.862 23.901 70.969 1.00 81.44 428 LEU A C 1
ATOM 3478 O O . LEU A 1 428 ? -15.856 25.123 70.980 1.00 81.44 428 LEU A O 1
ATOM 3482 N N . LYS A 1 429 ? -15.432 23.194 72.020 1.00 75.12 429 LYS A N 1
ATOM 3483 C CA . LYS A 1 429 ? -14.830 23.782 73.229 1.00 75.12 429 LYS A CA 1
ATOM 3484 C C . LYS A 1 429 ? -13.412 24.267 72.977 1.00 75.12 429 LYS A C 1
ATOM 3486 O O . LYS A 1 429 ? -13.032 25.267 73.564 1.00 75.12 429 LYS A O 1
ATOM 3491 N N . GLU A 1 430 ? -12.627 23.623 72.122 1.00 82.31 430 GLU A N 1
ATOM 3492 C CA . GLU A 1 430 ? -11.339 24.151 71.686 1.00 82.31 430 GLU A CA 1
ATOM 3493 C C . GLU A 1 430 ? -11.525 25.416 70.847 1.00 82.31 430 GLU A C 1
ATOM 3495 O O . GLU A 1 430 ? -10.788 26.380 71.036 1.00 82.31 430 GLU A O 1
ATOM 3500 N N . ASP A 1 431 ? -12.501 25.446 69.941 1.00 83.75 431 ASP A N 1
ATOM 3501 C CA . ASP A 1 431 ? -12.810 26.631 69.138 1.00 83.75 431 ASP A CA 1
ATOM 3502 C C . ASP A 1 431 ? -13.443 27.744 69.983 1.00 83.75 431 ASP A C 1
ATOM 3504 O O . ASP A 1 431 ? -13.030 28.900 69.878 1.00 83.75 431 ASP A O 1
ATOM 3508 N N . LEU A 1 432 ? -14.320 27.401 70.928 1.00 74.69 432 LEU A N 1
ATOM 3509 C CA . LEU A 1 432 ? -14.810 28.317 71.956 1.00 74.69 432 LEU A CA 1
ATOM 3510 C C . LEU A 1 432 ? -13.715 28.732 72.939 1.00 74.69 432 LEU A C 1
ATOM 3512 O O . LEU A 1 432 ? -13.807 29.840 73.429 1.00 74.69 432 LEU A O 1
ATOM 3516 N N . LEU A 1 433 ? -12.661 27.947 73.191 1.00 76.56 433 LEU A N 1
ATOM 3517 C CA . LEU A 1 433 ? -11.481 28.377 73.959 1.00 76.56 433 LEU A CA 1
ATOM 3518 C C . LEU A 1 433 ? -10.587 29.301 73.128 1.00 76.56 433 LEU A C 1
ATOM 3520 O O . LEU A 1 433 ? -10.029 30.258 73.659 1.00 76.56 433 LEU A O 1
ATOM 3524 N N . LYS A 1 434 ? -10.464 29.067 71.816 1.00 80.56 434 LYS A N 1
ATOM 3525 C CA . LYS A 1 434 ? -9.788 29.985 70.885 1.00 80.56 434 LYS A CA 1
ATOM 3526 C C . LYS A 1 434 ? -10.548 31.315 70.814 1.00 80.56 434 LYS A C 1
ATOM 3528 O O . LYS A 1 434 ? -9.901 32.358 70.732 1.00 80.56 434 LYS A O 1
ATOM 3533 N N . ASP A 1 435 ? -11.879 31.306 70.882 1.00 80.12 435 ASP A N 1
ATOM 3534 C CA . ASP A 1 435 ? -12.725 32.507 70.913 1.00 80.12 435 ASP A CA 1
ATOM 3535 C C . ASP A 1 435 ? -12.858 33.134 72.308 1.00 80.12 435 ASP A C 1
ATOM 3537 O O . ASP A 1 435 ? -12.810 34.356 72.421 1.00 80.12 435 ASP A O 1
ATOM 3541 N N . GLU A 1 436 ? -12.893 32.350 73.382 1.00 73.25 436 GLU A N 1
ATOM 3542 C CA . GLU A 1 436 ? -12.829 32.813 74.770 1.00 73.25 436 GLU A CA 1
ATOM 3543 C C . GLU A 1 436 ? -11.484 33.486 75.019 1.00 73.25 436 GLU A C 1
ATOM 3545 O O . GLU A 1 436 ? -11.460 34.615 75.475 1.00 73.25 436 GLU A O 1
ATOM 3550 N N . GLN A 1 437 ? -10.359 32.933 74.564 1.00 73.81 437 GLN A N 1
ATOM 3551 C CA . GLN A 1 437 ? -9.065 33.622 74.634 1.00 73.81 437 GLN A CA 1
ATOM 3552 C C . GLN A 1 437 ? -8.975 34.888 73.760 1.00 73.81 437 GLN A C 1
ATOM 3554 O O . GLN A 1 437 ? -8.045 35.680 73.952 1.00 73.81 437 GLN A O 1
ATOM 3559 N N . LYS A 1 438 ? -9.874 35.099 72.786 1.00 74.88 438 LYS A N 1
ATOM 3560 C CA . LYS A 1 438 ? -10.018 36.386 72.072 1.00 74.88 438 LYS A CA 1
ATOM 3561 C C . LYS A 1 438 ? -10.917 37.338 72.870 1.00 74.88 438 LYS A C 1
ATOM 3563 O O . LYS A 1 438 ? -10.583 38.516 73.000 1.00 74.88 438 LYS A O 1
ATOM 3568 N N . LEU A 1 439 ? -12.016 36.827 73.426 1.00 70.50 439 LEU A N 1
ATOM 3569 C CA . LEU A 1 439 ? -13.030 37.569 74.173 1.00 70.50 439 LEU A CA 1
ATOM 3570 C C . LEU A 1 439 ? -12.559 37.976 75.569 1.00 70.50 439 LEU A C 1
ATOM 3572 O O . LEU A 1 439 ? -12.754 39.125 75.931 1.00 70.50 439 LEU A O 1
ATOM 3576 N N . GLU A 1 440 ? -11.866 37.123 76.313 1.00 69.44 440 GLU A N 1
ATOM 3577 C CA . GLU A 1 440 ? -11.183 37.400 77.580 1.00 69.44 440 GLU A CA 1
ATOM 3578 C C . GLU A 1 440 ? -10.161 38.523 77.389 1.00 69.44 440 GLU A C 1
ATOM 3580 O O . GLU A 1 440 ? -10.248 39.551 78.054 1.00 69.44 440 GLU A O 1
ATOM 3585 N N . LYS A 1 441 ? -9.331 38.451 76.338 1.00 72.44 441 LYS A N 1
ATOM 3586 C CA . LYS A 1 441 ? -8.453 39.564 75.932 1.00 72.44 441 LYS A CA 1
ATOM 3587 C C . LYS A 1 441 ? -9.209 40.845 75.551 1.00 72.44 441 LYS A C 1
ATOM 3589 O O . LYS A 1 441 ? -8.566 41.885 75.401 1.00 72.44 441 LYS A O 1
ATOM 3594 N N . THR A 1 442 ? -10.531 40.831 75.351 1.00 70.94 442 THR A N 1
ATOM 3595 C CA . THR A 1 442 ? -11.376 42.047 75.252 1.00 70.94 442 THR A CA 1
ATOM 3596 C C . THR A 1 442 ? -12.143 42.364 76.539 1.00 70.94 442 THR A C 1
ATOM 3598 O O . THR A 1 442 ? -12.417 43.531 76.802 1.00 70.94 442 THR A O 1
ATOM 3601 N N . LEU A 1 443 ? -12.438 41.366 77.371 1.00 64.50 443 LEU A N 1
ATOM 3602 C CA . LEU A 1 443 ? -13.159 41.498 78.628 1.00 64.50 443 LEU A CA 1
ATOM 3603 C C . LEU A 1 443 ? -12.245 41.967 79.751 1.00 64.50 443 LEU A C 1
ATOM 3605 O O . LEU A 1 443 ? -12.686 42.824 80.493 1.00 64.50 443 LEU A O 1
ATOM 3609 N N . GLU A 1 444 ? -10.975 41.562 79.833 1.00 65.56 444 GLU A N 1
ATOM 3610 C CA . GLU A 1 444 ? -9.987 42.188 80.728 1.00 65.56 444 GLU A CA 1
ATOM 3611 C C . GLU A 1 444 ? -9.935 43.707 80.497 1.00 65.56 444 GLU A C 1
ATOM 3613 O O . GLU A 1 444 ? -10.060 44.495 81.438 1.00 65.56 444 GLU A O 1
ATOM 3618 N N . ARG A 1 445 ? -9.872 44.118 79.219 1.00 63.91 445 ARG A N 1
ATOM 3619 C CA . ARG A 1 445 ? -9.926 45.527 78.792 1.00 63.91 445 ARG A CA 1
ATOM 3620 C C . ARG A 1 445 ? -11.213 46.242 79.227 1.00 63.91 445 ARG A C 1
ATOM 3622 O O . ARG A 1 445 ? -11.155 47.432 79.494 1.00 63.91 445 ARG A O 1
ATOM 3629 N N . LEU A 1 446 ? -12.344 45.542 79.336 1.00 56.22 446 LEU A N 1
ATOM 3630 C CA . LEU A 1 446 ? -13.637 46.106 79.760 1.00 56.22 446 LEU A CA 1
ATOM 3631 C C . LEU A 1 446 ? -13.939 45.918 81.262 1.00 56.22 446 LEU A C 1
ATOM 3633 O O . LEU A 1 446 ? -14.802 46.601 81.811 1.00 56.22 446 LEU A O 1
ATOM 3637 N N . HIS A 1 447 ? -13.261 44.999 81.948 1.00 50.34 447 HIS A N 1
ATOM 3638 C CA . HIS A 1 447 ? -13.512 44.630 83.344 1.00 50.34 447 HIS A CA 1
ATOM 3639 C C . HIS A 1 447 ? -12.731 45.533 84.303 1.00 50.34 447 HIS A C 1
ATOM 3641 O O . HIS A 1 447 ? -13.264 45.911 85.348 1.00 50.34 447 HIS A O 1
ATOM 3647 N N . VAL A 1 448 ? -11.533 45.978 83.895 1.00 56.19 448 VAL A N 1
ATOM 3648 C CA . VAL A 1 448 ? -10.813 47.092 84.538 1.00 56.19 448 VAL A CA 1
ATOM 3649 C C . VAL A 1 448 ? -11.670 48.367 84.532 1.00 56.19 448 VAL A C 1
ATOM 3651 O O . VAL A 1 448 ? -11.798 49.016 85.570 1.00 56.19 448 VAL A O 1
ATOM 3654 N N . ASP A 1 449 ? -12.330 48.676 83.411 1.00 51.72 449 ASP A N 1
ATOM 3655 C CA . ASP A 1 449 ? -13.241 49.825 83.305 1.00 51.72 449 ASP A CA 1
ATOM 3656 C C . ASP A 1 449 ? -14.519 49.648 84.150 1.00 51.72 449 ASP A C 1
ATOM 3658 O O . ASP A 1 449 ? -14.987 50.591 84.795 1.00 51.72 449 ASP A O 1
ATOM 3662 N N . LYS A 1 450 ? -15.103 48.439 84.166 1.00 42.31 450 LYS A N 1
ATOM 3663 C CA . LYS A 1 450 ? -16.445 48.204 84.728 1.00 42.31 450 LYS A CA 1
ATOM 3664 C C . LYS A 1 450 ? -16.483 47.912 86.232 1.00 42.31 450 LYS A C 1
ATOM 3666 O O . LYS A 1 450 ? -17.472 48.262 86.875 1.00 42.31 450 LYS A O 1
ATOM 3671 N N . ASN A 1 451 ? -15.428 47.360 86.837 1.00 40.84 451 ASN A N 1
ATOM 3672 C CA . ASN A 1 451 ? -15.409 47.023 88.275 1.00 40.84 451 ASN A CA 1
ATOM 3673 C C . ASN A 1 451 ? -15.377 48.235 89.231 1.00 40.84 451 ASN A C 1
ATOM 3675 O O . ASN A 1 451 ? -15.209 48.072 90.440 1.00 40.84 451 ASN A O 1
ATOM 3679 N N . ARG A 1 452 ? -15.568 49.462 88.729 1.00 46.34 452 ARG A N 1
ATOM 3680 C CA . ARG A 1 452 ? -15.577 50.686 89.542 1.00 46.34 452 ARG A CA 1
ATOM 3681 C C . ARG A 1 452 ? -16.947 51.060 90.135 1.00 46.34 452 ARG A C 1
ATOM 3683 O O . ARG A 1 452 ? -16.976 51.972 90.961 1.00 46.34 452 ARG A O 1
ATOM 3690 N N . GLN A 1 453 ? -18.068 50.433 89.732 1.00 30.38 453 GLN A N 1
ATOM 3691 C CA . GLN A 1 453 ? -19.432 50.886 90.102 1.00 30.38 453 GLN A CA 1
ATOM 3692 C C . GLN A 1 453 ? -20.520 49.778 90.248 1.00 30.38 453 GLN A C 1
ATOM 3694 O O . GLN A 1 453 ? -21.091 49.355 89.252 1.00 30.38 453 GLN A O 1
ATOM 3699 N N . ALA A 1 454 ? -20.908 49.471 91.505 1.00 29.88 454 ALA A N 1
ATOM 3700 C CA . ALA A 1 454 ? -22.219 48.936 91.977 1.00 29.88 454 ALA A CA 1
ATOM 3701 C C . ALA A 1 454 ? -22.760 47.570 91.435 1.00 29.88 454 ALA A C 1
ATOM 3703 O O . ALA A 1 454 ? -22.273 47.036 90.451 1.00 29.88 454 ALA A O 1
ATOM 3704 N N . GLY A 1 455 ? -23.783 46.916 92.028 1.00 29.67 455 GLY A N 1
ATOM 3705 C CA . GLY A 1 455 ? -24.380 47.066 93.375 1.00 29.67 455 GLY A CA 1
ATOM 3706 C C . GLY A 1 455 ? -25.898 46.737 93.528 1.00 29.67 455 GLY A C 1
ATOM 3707 O O . GLY A 1 455 ? -26.732 47.547 93.145 1.00 29.67 455 GLY A O 1
ATOM 3708 N N . THR A 1 456 ? -26.241 45.655 94.261 1.00 30.50 456 THR A N 1
ATOM 3709 C CA . THR A 1 456 ? -27.524 45.329 94.986 1.00 30.50 456 THR A CA 1
ATOM 3710 C C . THR A 1 456 ? -28.859 44.909 94.291 1.00 30.50 456 THR A C 1
ATOM 3712 O O . THR A 1 456 ? -29.314 45.568 93.367 1.00 30.50 456 THR A O 1
ATOM 3715 N N . LYS A 1 457 ? -29.571 43.944 94.950 1.00 28.75 457 LYS A N 1
ATOM 3716 C CA . LYS A 1 457 ? -31.046 43.605 94.957 1.00 28.75 457 LYS A CA 1
ATOM 3717 C C . LYS A 1 457 ? -31.648 42.827 93.740 1.00 28.75 457 LYS A C 1
ATOM 3719 O O . LYS A 1 457 ? -31.077 42.906 92.667 1.00 28.75 457 LYS A O 1
ATOM 3724 N N . CYS A 1 458 ? -32.764 42.050 93.806 1.00 26.62 458 CYS A N 1
ATOM 3725 C CA . CYS A 1 458 ? -33.724 41.667 94.888 1.00 26.62 458 CYS A CA 1
ATOM 3726 C C . CYS A 1 458 ? -34.559 40.357 94.612 1.00 26.62 458 CYS A C 1
ATOM 3728 O O . CYS A 1 458 ? -34.499 39.820 93.516 1.00 26.62 458 CYS A O 1
ATOM 3730 N N . THR A 1 459 ? -35.348 39.921 95.623 1.00 26.41 459 THR A N 1
ATOM 3731 C CA . THR A 1 459 ? -36.596 39.064 95.725 1.00 26.41 459 THR A CA 1
ATOM 3732 C C . THR A 1 459 ? -37.406 38.655 94.455 1.00 26.41 459 THR A C 1
ATOM 3734 O O . THR A 1 459 ? -37.371 39.407 93.494 1.00 26.41 459 THR A O 1
ATOM 3737 N N . SER A 1 460 ? -38.216 37.571 94.303 1.00 27.14 460 SER A N 1
ATOM 3738 C CA . SER A 1 460 ? -39.028 36.629 95.159 1.00 27.14 460 SER A CA 1
ATOM 3739 C C . SER A 1 460 ? -40.415 37.162 95.665 1.00 27.14 460 SER A C 1
ATOM 3741 O O . SER A 1 460 ? -40.547 38.374 95.777 1.00 27.14 460 SER A O 1
ATOM 3743 N N . THR A 1 461 ? -41.537 36.434 95.935 1.00 28.73 461 THR A N 1
ATOM 3744 C CA . THR A 1 461 ? -41.934 34.998 96.175 1.00 28.73 461 THR A CA 1
ATOM 3745 C C . THR A 1 461 ? -43.409 34.684 95.685 1.00 28.73 461 THR A C 1
ATOM 3747 O O . THR A 1 461 ? -43.878 35.392 94.802 1.00 28.73 461 THR A O 1
ATOM 3750 N N . PHE A 1 462 ? -44.154 33.717 96.301 1.00 24.50 462 PHE A N 1
ATOM 3751 C CA . PHE A 1 462 ? -45.636 33.427 96.257 1.00 24.50 462 PHE A CA 1
ATOM 3752 C C . PHE A 1 462 ? -46.202 32.552 95.086 1.00 24.50 462 PHE A C 1
ATOM 3754 O O . PHE A 1 462 ? -45.596 32.533 94.026 1.00 24.50 462 PHE A O 1
ATOM 3761 N N . THR A 1 463 ? -47.281 31.721 95.184 1.00 27.95 463 THR A N 1
ATOM 3762 C CA . THR A 1 463 ? -48.492 31.628 96.078 1.00 27.95 463 THR A CA 1
ATOM 3763 C C . THR A 1 463 ? -49.183 30.217 96.138 1.00 27.95 463 THR A C 1
ATOM 3765 O O . THR A 1 463 ? -49.293 29.588 95.097 1.00 27.95 463 THR A O 1
ATOM 3768 N N . HIS A 1 464 ? -49.813 29.854 97.287 1.00 26.91 464 HIS A N 1
ATOM 3769 C CA . HIS A 1 464 ? -51.129 29.140 97.509 1.00 26.91 464 HIS A CA 1
ATOM 3770 C C . HIS A 1 464 ? -51.445 27.695 96.977 1.00 26.91 464 HIS A C 1
ATOM 3772 O O . HIS A 1 464 ? -50.826 27.249 96.027 1.00 26.91 464 HIS A O 1
ATOM 3778 N N . ALA A 1 465 ? -52.470 26.927 97.449 1.00 27.66 465 ALA A N 1
ATOM 3779 C CA . ALA A 1 465 ? -53.202 26.802 98.752 1.00 27.66 465 ALA A CA 1
ATOM 3780 C C . ALA A 1 465 ? -54.310 25.682 98.755 1.00 27.66 465 ALA A C 1
ATOM 3782 O O . ALA A 1 465 ? -54.722 25.243 97.685 1.00 27.66 465 ALA A O 1
ATOM 3783 N N . LYS A 1 466 ? -54.897 25.403 99.953 1.00 27.62 466 LYS A N 1
ATOM 3784 C CA . LYS A 1 466 ? -56.175 24.689 100.318 1.00 27.62 466 LYS A CA 1
ATOM 3785 C C . LYS A 1 466 ? -56.113 23.172 100.636 1.00 27.62 466 LYS A C 1
ATOM 3787 O O . LYS A 1 466 ? -55.303 22.492 100.028 1.00 27.62 466 LYS A O 1
ATOM 3792 N N . CYS A 1 467 ? -56.959 22.519 101.470 1.00 29.34 467 CYS A N 1
ATOM 3793 C CA . CYS A 1 467 ? -57.915 22.791 102.603 1.00 29.34 467 CYS A CA 1
ATOM 3794 C C . CYS A 1 467 ? -59.130 21.804 102.510 1.00 29.34 467 CYS A C 1
ATOM 3796 O O . CYS A 1 467 ? -59.407 21.390 101.392 1.00 29.34 467 CYS A O 1
ATOM 3798 N N . THR A 1 468 ? -60.004 21.453 103.489 1.00 27.70 468 THR A N 1
ATOM 3799 C CA . THR A 1 468 ? -60.110 21.381 104.990 1.00 27.70 468 THR A CA 1
ATOM 3800 C C . THR A 1 468 ? -61.538 20.806 105.337 1.00 27.70 468 THR A C 1
ATOM 3802 O O . THR A 1 468 ? -62.298 20.573 104.404 1.00 27.70 468 THR A O 1
ATOM 3805 N N . ILE A 1 469 ? -61.941 20.688 106.630 1.00 29.11 469 ILE A N 1
ATOM 3806 C CA . ILE A 1 469 ? -63.338 20.643 107.205 1.00 29.11 469 ILE A CA 1
ATOM 3807 C C . ILE A 1 469 ? -63.925 19.234 107.545 1.00 29.11 469 ILE A C 1
ATOM 3809 O O . ILE A 1 469 ? -63.655 18.277 106.834 1.00 29.11 469 ILE A O 1
ATOM 3813 N N . SER A 1 470 ? -64.831 19.060 108.537 1.00 26.20 470 SER A N 1
ATOM 3814 C CA . SER A 1 470 ? -64.661 19.069 110.024 1.00 26.20 470 SER A CA 1
ATOM 3815 C C . SER A 1 470 ? -65.990 18.870 110.817 1.00 26.20 470 SER A C 1
ATOM 3817 O O . SER A 1 470 ? -67.014 19.365 110.371 1.00 26.20 470 SER A O 1
ATOM 3819 N N . TRP A 1 471 ? -65.924 18.241 112.012 1.00 28.62 471 TRP A N 1
ATOM 3820 C CA . TRP A 1 471 ? -66.613 18.502 113.323 1.00 28.62 471 TRP A CA 1
ATOM 3821 C C . TRP A 1 471 ? -67.924 19.336 113.412 1.00 28.62 471 TRP A C 1
ATOM 3823 O O . TRP A 1 471 ? -68.003 20.387 112.780 1.00 28.62 471 TRP A O 1
ATOM 3833 N N . PRO A 1 472 ? -68.906 18.978 114.292 1.00 38.78 472 PRO A N 1
ATOM 3834 C CA . PRO A 1 472 ? -68.815 19.138 115.777 1.00 38.78 472 PRO A CA 1
ATOM 3835 C C . PRO A 1 472 ? -69.503 18.010 116.617 1.00 38.78 472 PRO A C 1
ATOM 3837 O O . PRO A 1 472 ? -70.059 17.089 116.037 1.00 38.78 472 PRO A O 1
ATOM 3840 N N . GLY A 1 473 ? -69.553 17.982 117.968 1.00 26.78 473 GLY A N 1
ATOM 3841 C CA . GLY A 1 473 ? -68.911 18.777 119.043 1.00 26.78 473 GLY A CA 1
ATOM 3842 C C . GLY A 1 473 ? -69.635 18.691 120.425 1.00 26.78 473 GLY A C 1
ATOM 3843 O O . GLY A 1 473 ? -70.846 18.520 120.466 1.00 26.78 473 GLY A O 1
ATOM 3844 N N . GLY A 1 474 ? -68.908 18.865 121.550 1.00 27.98 474 GLY A N 1
ATOM 3845 C CA . GLY A 1 474 ? -69.423 18.903 122.955 1.00 27.98 474 GLY A CA 1
ATOM 3846 C C . GLY A 1 474 ? -69.417 17.535 123.682 1.00 27.98 474 GLY A C 1
ATOM 3847 O O . GLY A 1 474 ? -69.797 16.551 123.068 1.00 27.98 474 GLY A O 1
ATOM 3848 N N . LYS A 1 475 ? -68.919 17.285 124.915 1.00 29.42 475 LYS A N 1
ATOM 3849 C CA . LYS A 1 475 ? -68.624 18.007 126.194 1.00 29.42 475 LYS A CA 1
ATOM 3850 C C . LYS A 1 475 ? -69.800 18.229 127.171 1.00 29.42 475 LYS A C 1
ATOM 3852 O O . LYS A 1 475 ? -70.530 19.190 126.984 1.00 29.42 475 LYS A O 1
ATOM 3857 N N . LEU A 1 476 ? -69.849 17.445 128.269 1.00 27.70 476 LEU A N 1
ATOM 3858 C CA . LEU A 1 476 ? -70.344 17.750 129.645 1.00 27.70 476 LEU A CA 1
ATOM 3859 C C . LEU A 1 476 ? -70.265 16.469 130.537 1.00 27.70 476 LEU A C 1
ATOM 3861 O O . LEU A 1 476 ? -70.045 15.385 130.012 1.00 27.70 476 LEU A O 1
ATOM 3865 N N . SER A 1 477 ? -70.487 16.526 131.863 1.00 27.05 477 SER A N 1
ATOM 3866 C CA . SER A 1 477 ? -69.443 16.765 132.889 1.00 27.05 477 SER A CA 1
ATOM 3867 C C . SER A 1 477 ? -69.932 16.535 134.351 1.00 27.05 477 SER A C 1
ATOM 3869 O O . SER A 1 477 ? -70.696 17.358 134.844 1.00 27.05 477 SER A O 1
ATOM 3871 N N . ARG A 1 478 ? -69.312 15.585 135.090 1.00 32.53 478 ARG A N 1
ATOM 3872 C CA . ARG A 1 478 ? -69.168 15.505 136.584 1.00 32.53 478 ARG A CA 1
ATOM 3873 C C . ARG A 1 478 ? -70.396 15.193 137.497 1.00 32.53 478 ARG A C 1
ATOM 3875 O O . ARG A 1 478 ? -71.538 15.334 137.094 1.00 32.53 478 ARG A O 1
ATOM 3882 N N . VAL A 1 479 ? -70.055 14.912 138.780 1.00 28.23 479 VAL A N 1
ATOM 3883 C CA . VAL A 1 479 ? -70.849 14.854 140.054 1.00 28.23 479 VAL A CA 1
ATOM 3884 C C . VAL A 1 479 ? -71.572 13.501 140.319 1.00 28.23 479 VAL A C 1
ATOM 3886 O O . VAL A 1 479 ? -72.291 13.048 139.442 1.00 28.23 479 VAL A O 1
ATOM 3889 N N . LEU A 1 480 ? -71.253 12.671 141.347 1.00 29.31 480 LEU A N 1
ATOM 3890 C CA . LEU A 1 480 ? -71.428 12.721 142.845 1.00 29.31 480 LEU A CA 1
ATOM 3891 C C . LEU A 1 480 ? -72.920 12.696 143.302 1.00 29.31 480 LEU A C 1
ATOM 3893 O O . LEU A 1 480 ? -73.743 13.270 142.609 1.00 29.31 480 LEU A O 1
ATOM 3897 N N . THR A 1 481 ? -73.423 12.052 144.380 1.00 27.62 481 THR A N 1
ATOM 3898 C CA . THR A 1 481 ? -73.074 11.911 145.839 1.00 27.62 481 THR A CA 1
ATOM 3899 C C . THR A 1 481 ? -73.964 10.736 146.393 1.00 27.62 481 THR A C 1
ATOM 3901 O O . THR A 1 481 ? -75.036 10.559 145.825 1.00 27.62 481 THR A O 1
ATOM 3904 N N . VAL A 1 482 ? -73.677 9.794 147.327 1.00 35.41 482 VAL A N 1
ATOM 3905 C CA . VAL A 1 482 ? -73.047 9.721 148.687 1.00 35.41 482 VAL A CA 1
ATOM 3906 C C . VAL A 1 482 ? -73.971 10.265 149.820 1.00 35.41 482 VAL A C 1
ATOM 3908 O O . VAL A 1 482 ? -74.496 11.356 149.651 1.00 35.41 482 VAL A O 1
ATOM 3911 N N . ALA A 1 483 ? -74.248 9.634 150.990 1.00 32.94 483 ALA A N 1
ATOM 3912 C CA . ALA A 1 483 ? -73.840 8.345 151.619 1.00 32.94 483 ALA A CA 1
ATOM 3913 C C . ALA A 1 483 ? -75.054 7.396 151.948 1.00 32.94 483 ALA A C 1
ATOM 3915 O O . ALA A 1 483 ? -75.694 7.012 150.979 1.00 32.94 483 ALA A O 1
ATOM 3916 N N . LEU A 1 484 ? -75.474 6.932 153.158 1.00 25.30 484 LEU A N 1
ATOM 3917 C CA . LEU A 1 484 ? -75.108 7.103 154.596 1.00 25.30 484 LEU A CA 1
ATOM 3918 C C . LEU A 1 484 ? -75.688 5.933 155.483 1.00 25.30 484 LEU A C 1
ATOM 3920 O O . LEU A 1 484 ? -76.615 5.262 155.043 1.00 25.30 484 LEU A O 1
ATOM 3924 N N . VAL A 1 485 ? -75.160 5.671 156.702 1.00 34.00 485 VAL A N 1
ATOM 3925 C CA . VAL A 1 485 ? -75.506 4.579 157.694 1.00 34.00 485 VAL A CA 1
ATOM 3926 C C . VAL A 1 485 ? -75.025 4.978 159.134 1.00 34.00 485 VAL A C 1
ATOM 3928 O O . VAL A 1 485 ? -74.400 6.044 159.167 1.00 34.00 485 VAL A O 1
ATOM 3931 N N . PRO A 1 486 ? -75.203 4.264 160.307 1.00 51.50 486 PRO A N 1
ATOM 3932 C CA . PRO A 1 486 ? -75.533 2.834 160.629 1.00 51.50 486 PRO A CA 1
ATOM 3933 C C . PRO A 1 486 ? -76.481 2.605 161.886 1.00 51.50 486 PRO A C 1
ATOM 3935 O O . PRO A 1 486 ? -77.293 3.477 162.169 1.00 51.50 486 PRO A O 1
ATOM 3938 N N . LEU A 1 487 ? -76.305 1.493 162.666 1.00 25.03 487 LEU A N 1
ATOM 3939 C CA . LEU A 1 487 ? -76.715 1.167 164.089 1.00 25.03 487 LEU A CA 1
ATOM 3940 C C . LEU A 1 487 ? -77.961 0.252 164.350 1.00 25.03 487 LEU A C 1
ATOM 3942 O O . LEU A 1 487 ? -78.889 0.275 163.554 1.00 25.03 487 LEU A O 1
ATOM 3946 N N . MET A 1 488 ? -78.133 -0.473 165.491 1.00 25.02 488 MET A N 1
ATOM 3947 C CA . MET A 1 488 ? -77.255 -1.404 166.276 1.00 25.02 488 MET A CA 1
ATOM 3948 C C . MET A 1 488 ? -77.982 -2.077 167.497 1.00 25.02 488 MET A C 1
ATOM 3950 O O . MET A 1 488 ? -78.705 -1.401 168.214 1.00 25.02 488 MET A O 1
ATOM 3954 N N . SER A 1 489 ? -77.638 -3.343 167.817 1.00 26.12 489 SER A N 1
ATOM 3955 C CA . SER A 1 489 ? -77.612 -4.017 169.159 1.00 26.12 489 SER A CA 1
ATOM 3956 C C . SER A 1 489 ? -78.861 -4.395 170.029 1.00 26.12 489 SER A C 1
ATOM 3958 O O . SER A 1 489 ? -79.588 -3.537 170.509 1.00 26.12 489 SER A O 1
ATOM 3960 N N . SER A 1 490 ? -78.877 -5.679 170.460 1.00 27.94 490 SER A N 1
ATOM 3961 C CA . SER A 1 490 ? -79.006 -6.190 171.866 1.00 27.94 490 SER A CA 1
ATOM 3962 C C . SER A 1 490 ? -80.327 -6.697 172.533 1.00 27.94 490 SER A C 1
ATOM 3964 O O . SER A 1 490 ? -81.252 -5.938 172.782 1.00 27.94 490 SER A O 1
ATOM 3966 N N . PHE A 1 491 ? -80.258 -7.968 172.994 1.00 23.48 491 PHE A N 1
ATOM 3967 C CA . PHE A 1 491 ? -80.717 -8.595 174.273 1.00 23.48 491 PHE A CA 1
ATOM 3968 C C . PHE A 1 491 ? -82.199 -8.712 174.745 1.00 23.48 491 PHE A C 1
ATOM 3970 O O . PHE A 1 491 ? -82.863 -7.716 174.977 1.00 23.48 491 PHE A O 1
ATOM 3977 N N . CYS A 1 492 ? -82.572 -9.972 175.080 1.00 27.34 492 CYS A N 1
ATOM 3978 C CA . CYS A 1 492 ? -83.399 -10.520 176.198 1.00 27.34 492 CYS A CA 1
ATOM 3979 C C . CYS A 1 492 ? -84.759 -9.876 176.609 1.00 27.34 492 CYS A C 1
ATOM 3981 O O . CYS A 1 492 ? -84.945 -8.674 176.555 1.00 27.34 492 CYS A O 1
ATOM 3983 N N . HIS A 1 493 ? -85.773 -10.599 177.122 1.00 24.59 493 HIS A N 1
ATOM 3984 C CA . HIS A 1 493 ? -85.837 -11.960 177.711 1.00 24.59 493 HIS A CA 1
ATOM 3985 C C . HIS A 1 493 ? -87.193 -12.665 177.335 1.00 24.59 493 HIS A C 1
ATOM 3987 O O . HIS A 1 493 ? -87.642 -12.428 176.222 1.00 24.59 493 HIS A O 1
ATOM 3993 N N . LEU A 1 494 ? -87.924 -13.546 178.057 1.00 24.22 494 LEU A N 1
ATOM 3994 C CA . LEU A 1 494 ? -87.954 -14.025 179.461 1.00 24.22 494 LEU A CA 1
ATOM 3995 C C . LEU A 1 494 ? -88.447 -15.511 179.565 1.00 24.22 494 LEU A C 1
ATOM 3997 O O . LEU A 1 494 ? -87.916 -16.365 178.864 1.00 24.22 494 LEU A O 1
ATOM 4001 N N . THR A 1 495 ? -89.395 -15.827 180.466 1.00 26.39 495 THR A N 1
ATOM 4002 C CA . THR A 1 495 ? -89.850 -17.136 181.030 1.00 26.39 495 THR A CA 1
ATOM 4003 C C . THR A 1 495 ? -91.250 -16.934 181.717 1.00 26.39 495 THR A C 1
ATOM 4005 O O . THR A 1 495 ? -91.755 -15.817 181.622 1.00 26.39 495 THR A O 1
ATOM 4008 N N . VAL A 1 496 ? -92.005 -17.826 182.413 1.00 35.44 496 VAL A N 1
ATOM 4009 C CA . VAL A 1 496 ? -91.937 -19.246 182.897 1.00 35.44 496 VAL A CA 1
ATOM 4010 C C . VAL A 1 496 ? -93.368 -19.767 183.273 1.00 35.44 496 VAL A C 1
ATOM 4012 O O . VAL A 1 496 ? -94.324 -19.005 183.139 1.00 35.44 496 VAL A O 1
ATOM 4015 N N . PHE A 1 497 ? -93.553 -20.998 183.809 1.00 28.19 497 PHE A N 1
ATOM 4016 C CA . PHE A 1 497 ? -94.838 -21.467 184.403 1.00 28.19 497 PHE A CA 1
ATOM 4017 C C . PHE A 1 497 ? -94.714 -22.297 185.730 1.00 28.19 497 PHE A C 1
ATOM 4019 O O . PHE A 1 497 ? -94.146 -23.379 185.690 1.00 28.19 497 PHE A O 1
ATOM 4026 N N . MET A 1 498 ? -95.287 -21.781 186.849 1.00 39.97 498 MET A N 1
ATOM 4027 C CA . MET A 1 498 ? -95.809 -22.368 188.146 1.00 39.97 498 MET A CA 1
ATOM 4028 C C . MET A 1 498 ? -95.036 -23.467 188.955 1.00 39.97 498 MET A C 1
ATOM 4030 O O . MET A 1 498 ? -94.326 -24.267 188.369 1.00 39.97 498 MET A O 1
ATOM 4034 N N . CYS A 1 499 ? -95.125 -23.648 190.303 1.00 39.56 499 CYS A N 1
ATOM 4035 C CA . CYS A 1 499 ? -95.979 -23.172 191.450 1.00 39.56 499 CYS A CA 1
ATOM 4036 C C . CYS A 1 499 ? -95.093 -23.004 192.762 1.00 39.56 499 CYS A C 1
ATOM 4038 O O . CYS A 1 499 ? -93.914 -22.745 192.563 1.00 39.56 499 CYS A O 1
ATOM 4040 N N . VAL A 1 500 ? -95.402 -23.078 194.093 1.00 38.28 500 VAL A N 1
ATOM 4041 C CA . VAL A 1 500 ? -96.542 -23.397 195.029 1.00 38.28 500 VAL A CA 1
ATOM 4042 C C . VAL A 1 500 ? -96.337 -22.721 196.443 1.00 38.28 500 VAL A C 1
ATOM 4044 O O . VAL A 1 500 ? -95.470 -21.857 196.543 1.00 38.28 500 VAL A O 1
ATOM 4047 N N . ARG A 1 501 ? -97.118 -23.002 197.529 1.00 46.53 501 ARG A N 1
ATOM 4048 C CA . ARG A 1 501 ? -97.185 -22.162 198.783 1.00 46.53 501 ARG A CA 1
ATOM 4049 C C . ARG A 1 501 ? -97.748 -22.813 200.094 1.00 46.53 501 ARG A C 1
ATOM 4051 O O . ARG A 1 501 ? -98.720 -23.544 199.947 1.00 46.53 501 ARG A O 1
ATOM 4058 N N . GLN A 1 502 ? -97.288 -22.429 201.326 1.00 42.62 502 GLN A N 1
ATOM 4059 C CA . GLN A 1 502 ? -98.030 -22.203 202.640 1.00 42.62 502 GLN A CA 1
ATOM 4060 C C . GLN A 1 502 ? -97.098 -22.043 203.901 1.00 42.62 502 GLN A C 1
ATOM 4062 O O . GLN A 1 502 ? -95.925 -22.342 203.730 1.00 42.62 502 GLN A O 1
ATOM 4067 N N . ILE A 1 503 ? -97.437 -21.601 205.153 1.00 43.47 503 ILE A N 1
ATOM 4068 C CA . ILE A 1 503 ? -98.628 -20.996 205.866 1.00 43.47 503 ILE A CA 1
ATOM 4069 C C . ILE A 1 503 ? -98.201 -19.960 206.992 1.00 43.47 503 ILE A C 1
ATOM 4071 O O . ILE A 1 503 ? -97.312 -19.174 206.687 1.00 43.47 503 ILE A O 1
ATOM 4075 N N . SER A 1 504 ? -98.818 -19.857 208.205 1.00 52.91 504 SER A N 1
ATOM 4076 C CA . SER A 1 504 ? -98.534 -18.855 209.296 1.00 52.91 504 SER A CA 1
ATOM 4077 C C . SER A 1 504 ? -99.026 -19.258 210.740 1.00 52.91 504 SER A C 1
ATOM 4079 O O . SER A 1 504 ? -99.330 -20.430 210.944 1.00 52.91 504 SER A O 1
ATOM 4081 N N . GLU A 1 505 ? -99.052 -18.315 211.711 1.00 58.28 505 GLU A N 1
ATOM 4082 C CA . GLU A 1 505 ? -98.933 -18.412 213.206 1.00 58.28 505 GLU A CA 1
ATOM 4083 C C . GLU A 1 505 ? -100.245 -18.371 214.064 1.00 58.28 505 GLU A C 1
ATOM 4085 O O . GLU A 1 505 ? -101.343 -18.275 213.517 1.00 58.28 505 GLU A O 1
ATOM 4090 N N . LEU A 1 506 ? -100.122 -18.384 215.416 1.00 43.25 506 LEU A N 1
ATOM 4091 C CA . LEU A 1 506 ? -101.163 -18.043 216.422 1.00 43.25 506 LEU A CA 1
ATOM 4092 C C . LEU A 1 506 ? -100.590 -17.505 217.768 1.00 43.25 506 LEU A C 1
ATOM 4094 O O . LEU A 1 506 ? -99.489 -17.886 218.152 1.00 43.25 506 LEU A O 1
ATOM 4098 N N . GLU A 1 507 ? -101.427 -16.742 218.497 1.00 39.97 507 GLU A N 1
ATOM 4099 C CA . GLU A 1 507 ? -101.387 -16.386 219.945 1.00 39.97 507 GLU A CA 1
ATOM 4100 C C . GLU A 1 507 ? -100.221 -15.521 220.512 1.00 39.97 507 GLU A C 1
ATOM 4102 O O . GLU A 1 507 ? -99.109 -15.525 220.001 1.00 39.97 507 GLU A O 1
ATOM 4107 N N . GLN A 1 508 ? -100.408 -14.708 221.571 1.00 36.03 508 GLN A N 1
ATOM 4108 C CA . GLN A 1 508 ? -101.575 -14.523 222.463 1.00 36.03 508 GLN A CA 1
ATOM 4109 C C . GLN A 1 508 ? -101.747 -13.053 222.918 1.00 36.03 508 GLN A C 1
ATOM 4111 O O . GLN A 1 508 ? -100.769 -12.316 223.051 1.00 36.03 508 GLN A O 1
ATOM 4116 N N . GLU A 1 509 ? -102.979 -12.639 223.236 1.00 49.12 509 GLU A N 1
ATOM 4117 C CA . GLU A 1 509 ? -103.221 -11.484 224.118 1.00 49.12 509 GLU A CA 1
ATOM 4118 C C . GLU A 1 509 ? -102.847 -11.823 225.576 1.00 49.12 509 GLU A C 1
ATOM 4120 O O . GLU A 1 509 ? -102.941 -12.979 225.978 1.00 49.12 509 GLU A O 1
ATOM 4125 N N . LYS A 1 510 ? -102.585 -10.808 226.415 1.00 37.19 510 LYS A N 1
ATOM 4126 C CA . LYS A 1 510 ? -103.554 -10.398 227.459 1.00 37.19 510 LYS A CA 1
ATOM 4127 C C . LYS A 1 510 ? -103.089 -9.149 228.209 1.00 37.19 510 LYS A C 1
ATOM 4129 O O . LYS A 1 510 ? -102.082 -9.167 228.911 1.00 37.19 510 LYS A O 1
ATOM 4134 N N . GLU A 1 511 ? -103.872 -8.081 228.110 1.00 55.84 511 GLU A N 1
ATOM 4135 C CA . GLU A 1 511 ? -103.669 -6.851 228.880 1.00 55.84 511 GLU A CA 1
ATOM 4136 C C . GLU A 1 511 ? -104.523 -6.841 230.164 1.00 55.84 511 GLU A C 1
ATOM 4138 O O . GLU A 1 511 ? -105.480 -7.603 230.289 1.00 55.84 511 GLU A O 1
ATOM 4143 N N . HIS A 1 512 ? -104.176 -5.951 231.100 1.00 49.03 512 HIS A N 1
ATOM 4144 C CA . HIS A 1 512 ? -104.873 -5.653 232.359 1.00 49.03 512 HIS A CA 1
ATOM 4145 C C . HIS A 1 512 ? -105.098 -6.849 233.316 1.00 49.03 512 HIS A C 1
ATOM 4147 O O . HIS A 1 512 ? -105.880 -7.763 233.087 1.00 49.03 512 HIS A O 1
ATOM 4153 N N . LEU A 1 513 ? -104.473 -6.901 234.495 1.00 46.84 513 LEU A N 1
ATOM 4154 C CA . LEU A 1 513 ? -104.066 -5.803 235.381 1.00 46.84 513 LEU A CA 1
ATOM 4155 C C . LEU A 1 513 ? -105.234 -4.866 235.753 1.00 46.84 513 LEU A C 1
ATOM 4157 O O . LEU A 1 513 ? -105.332 -3.718 235.326 1.00 46.84 513 LEU A O 1
ATOM 4161 N N . SER A 1 514 ? -106.072 -5.345 236.666 1.00 39.91 514 SER A N 1
ATOM 4162 C CA . SER A 1 514 ? -106.164 -4.667 237.961 1.00 39.91 514 SER A CA 1
ATOM 4163 C C . SER A 1 514 ? -105.732 -5.674 239.024 1.00 39.91 514 SER A C 1
ATOM 4165 O O . SER A 1 514 ? -106.161 -6.822 239.036 1.00 39.91 514 SER A O 1
ATOM 4167 N N . GLN A 1 515 ? -104.701 -5.361 239.801 1.00 40.81 515 GLN A N 1
ATOM 4168 C CA . GLN A 1 515 ? -104.908 -4.674 241.072 1.00 40.81 515 GLN A CA 1
ATOM 4169 C C . GLN A 1 515 ? -106.026 -5.330 241.886 1.00 40.81 515 GLN A C 1
ATOM 4171 O O . GLN A 1 515 ? -107.124 -4.813 242.040 1.00 40.81 515 GLN A O 1
ATOM 4176 N N . ALA A 1 516 ? -105.681 -6.486 242.449 1.00 37.94 516 ALA A N 1
ATOM 4177 C CA . ALA A 1 516 ? -105.536 -6.559 243.894 1.00 37.94 516 ALA A CA 1
ATOM 4178 C C . ALA A 1 516 ? -106.609 -5.788 244.686 1.00 37.94 516 ALA A C 1
ATOM 4180 O O . ALA A 1 516 ? -106.332 -4.748 245.280 1.00 37.94 516 ALA A O 1
ATOM 4181 N N . VAL A 1 517 ? -107.781 -6.407 244.814 1.00 44.06 517 VAL A N 1
ATOM 4182 C CA . VAL A 1 517 ? -108.604 -6.304 246.024 1.00 44.06 517 VAL A CA 1
ATOM 4183 C C . VAL A 1 517 ? -108.272 -7.525 246.900 1.00 44.06 517 VAL A C 1
ATOM 4185 O O . VAL A 1 517 ? -108.869 -8.583 246.761 1.00 44.06 517 VAL A O 1
ATOM 4188 N N . SER A 1 518 ? -107.265 -7.510 247.775 1.00 50.25 518 SER A N 1
ATOM 4189 C CA . SER A 1 518 ? -106.273 -6.466 248.079 1.00 50.25 518 SER A CA 1
ATOM 4190 C C . SER A 1 518 ? -105.003 -7.129 248.626 1.00 50.25 518 SER A C 1
ATOM 4192 O O . SER A 1 518 ? -104.948 -7.462 249.809 1.00 50.25 518 SER A O 1
ATOM 4194 N N . SER A 1 519 ? -104.031 -7.399 247.747 1.00 41.38 519 SER A N 1
ATOM 4195 C CA . SER A 1 519 ? -102.836 -8.228 248.017 1.00 41.38 519 SER A CA 1
ATOM 4196 C C . SER A 1 519 ? -103.161 -9.601 248.627 1.00 41.38 519 SER A C 1
ATOM 4198 O O . SER A 1 519 ? -102.449 -10.079 249.502 1.00 41.38 519 SER A O 1
ATOM 4200 N N . LEU A 1 520 ? -104.235 -10.225 248.117 1.00 43.31 520 LEU A N 1
ATOM 4201 C CA . LEU A 1 520 ? -104.930 -11.401 248.662 1.00 43.31 520 LEU A CA 1
ATOM 4202 C C . LEU A 1 520 ? -105.570 -11.141 250.042 1.00 43.31 520 LEU A C 1
ATOM 4204 O O . LEU A 1 520 ? -104.873 -10.755 250.968 1.00 43.31 520 LEU A O 1
ATOM 4208 N N . ARG A 1 521 ? -106.823 -11.585 250.245 1.00 44.12 521 ARG A N 1
ATOM 4209 C CA . ARG A 1 521 ? -107.342 -12.150 251.528 1.00 44.12 521 ARG A CA 1
ATOM 4210 C C . ARG A 1 521 ? -106.526 -13.331 252.118 1.00 44.12 521 ARG A C 1
ATOM 4212 O O . ARG A 1 521 ? -106.961 -13.937 253.083 1.00 44.12 521 ARG A O 1
ATOM 4219 N N . GLN A 1 522 ? -105.412 -13.681 251.467 1.00 52.06 522 GLN A N 1
ATOM 4220 C CA . GLN A 1 522 ? -104.590 -14.897 251.538 1.00 52.06 522 GLN A CA 1
ATOM 4221 C C . GLN A 1 522 ? -105.349 -16.234 251.388 1.00 52.06 522 GLN A C 1
ATOM 4223 O O . GLN A 1 522 ? -105.564 -16.944 252.361 1.00 52.06 522 GLN A O 1
ATOM 4228 N N . HIS A 1 523 ? -105.633 -16.606 250.126 1.00 43.75 523 HIS A N 1
ATOM 4229 C CA . HIS A 1 523 ? -106.418 -17.786 249.696 1.00 43.75 523 HIS A CA 1
ATOM 4230 C C . HIS A 1 523 ? -107.919 -17.704 250.104 1.00 43.75 523 HIS A C 1
ATOM 4232 O O . HIS A 1 523 ? -108.253 -17.125 251.127 1.00 43.75 523 HIS A O 1
ATOM 4238 N N . ALA A 1 524 ? -108.906 -18.182 249.336 1.00 46.88 524 ALA A N 1
ATOM 4239 C CA . ALA A 1 524 ? -108.903 -18.876 248.042 1.00 46.88 524 ALA A CA 1
ATOM 4240 C C . ALA A 1 524 ? -110.156 -18.502 247.198 1.00 46.88 524 ALA A C 1
ATOM 4242 O O . ALA A 1 524 ? -111.133 -18.024 247.763 1.00 46.88 524 ALA A O 1
ATOM 4243 N N . GLN A 1 525 ? -110.266 -18.828 245.902 1.00 45.56 525 GLN A N 1
ATOM 4244 C CA . GLN A 1 525 ? -109.406 -18.540 244.731 1.00 45.56 525 GLN A CA 1
ATOM 4245 C C . GLN A 1 525 ? -109.993 -19.225 243.477 1.00 45.56 525 GLN A C 1
ATOM 4247 O O . GLN A 1 525 ? -110.496 -20.329 243.601 1.00 45.56 525 GLN A O 1
ATOM 4252 N N . VAL A 1 526 ? -109.827 -18.596 242.299 1.00 52.22 526 VAL A N 1
ATOM 4253 C CA . VAL A 1 526 ? -109.896 -19.194 240.938 1.00 52.22 526 VAL A CA 1
ATOM 4254 C C . VAL A 1 526 ? -111.191 -19.954 240.565 1.00 52.22 526 VAL A C 1
ATOM 4256 O O . VAL A 1 526 ? -111.366 -21.090 240.975 1.00 52.22 526 VAL A O 1
ATOM 4259 N N . ASP A 1 527 ? -112.053 -19.348 239.722 1.00 51.69 527 ASP A N 1
ATOM 4260 C CA . ASP A 1 527 ? -112.477 -19.938 238.417 1.00 51.69 527 ASP A CA 1
ATOM 4261 C C . ASP A 1 527 ? -113.599 -19.166 237.676 1.00 51.69 527 ASP A C 1
ATOM 4263 O O . ASP A 1 527 ? -113.598 -19.085 236.448 1.00 51.69 527 ASP A O 1
ATOM 4267 N N . SER A 1 528 ? -114.604 -18.635 238.381 1.00 49.78 528 SER A N 1
ATOM 4268 C CA . SER A 1 528 ? -115.976 -18.596 237.826 1.00 49.78 528 SER A CA 1
ATOM 4269 C C . SER A 1 528 ? -116.296 -17.594 236.701 1.00 49.78 528 SER A C 1
ATOM 4271 O O . SER A 1 528 ? -117.206 -17.863 235.919 1.00 49.78 528 SER A O 1
ATOM 4273 N N . GLU A 1 529 ? -115.610 -16.453 236.583 1.00 49.41 529 GLU A N 1
ATOM 4274 C CA . GLU A 1 529 ? -116.060 -15.343 235.707 1.00 49.41 529 GLU A CA 1
ATOM 4275 C C . GLU A 1 529 ? -115.400 -15.280 234.314 1.00 49.41 529 GLU A C 1
ATOM 4277 O O . GLU A 1 529 ? -115.725 -14.409 233.509 1.00 49.41 529 GLU A O 1
ATOM 4282 N N . ALA A 1 530 ? -114.505 -16.214 233.974 1.00 53.03 530 ALA A N 1
ATOM 4283 C CA . ALA A 1 530 ? -113.771 -16.172 232.701 1.00 53.03 530 ALA A CA 1
ATOM 4284 C C . ALA A 1 530 ? -114.637 -16.425 231.443 1.00 53.03 530 ALA A C 1
ATOM 4286 O O . ALA A 1 530 ? -114.248 -16.038 230.344 1.00 53.03 530 ALA A O 1
ATOM 4287 N N . ARG A 1 531 ? -115.806 -17.067 231.582 1.00 55.94 531 ARG A N 1
ATOM 4288 C CA . ARG A 1 531 ? -116.501 -17.758 230.473 1.00 55.94 531 ARG A CA 1
ATOM 4289 C C . ARG A 1 531 ? -117.448 -16.912 229.608 1.00 55.94 531 ARG A C 1
ATOM 4291 O O . ARG A 1 531 ? -118.039 -17.454 228.682 1.00 55.94 531 ARG A O 1
ATOM 4298 N N . PHE A 1 532 ? -117.646 -15.622 229.895 1.00 51.16 532 PHE A N 1
ATOM 4299 C CA . PHE A 1 532 ? -118.690 -14.835 229.208 1.00 51.16 532 PHE A CA 1
ATOM 4300 C C . PHE A 1 532 ? -118.221 -14.083 227.947 1.00 51.16 532 PHE A C 1
ATOM 4302 O O . PHE A 1 532 ? -119.040 -13.778 227.089 1.00 51.16 532 PHE A O 1
ATOM 4309 N N . ARG A 1 533 ? -116.922 -13.776 227.800 1.00 52.91 533 ARG A N 1
ATOM 4310 C CA . ARG A 1 533 ? -116.424 -12.918 226.696 1.00 52.91 533 ARG A CA 1
ATOM 4311 C C . ARG A 1 533 ? -116.017 -13.661 225.419 1.00 52.91 533 ARG A C 1
ATOM 4313 O O . ARG A 1 533 ? -115.794 -13.023 224.398 1.00 52.91 533 ARG A O 1
ATOM 4320 N N . GLU A 1 534 ? -115.914 -14.982 225.477 1.00 56.16 534 GLU A N 1
ATOM 4321 C CA . GLU A 1 534 ? -115.372 -15.818 224.394 1.00 56.16 534 GLU A CA 1
ATOM 4322 C C . GLU A 1 534 ? -116.403 -16.090 223.278 1.00 56.16 534 GLU A C 1
ATOM 4324 O O . GLU A 1 534 ? -116.044 -16.321 222.131 1.00 56.16 534 GLU A O 1
ATOM 4329 N N . VAL A 1 535 ? -117.702 -15.990 223.591 1.00 61.34 535 VAL A N 1
ATOM 4330 C CA . VAL A 1 535 ? -118.809 -16.421 222.711 1.00 61.34 535 VAL A CA 1
ATOM 4331 C C . VAL A 1 535 ? -119.266 -15.339 221.712 1.00 61.34 535 VAL A C 1
ATOM 4333 O O . VAL A 1 535 ? -119.854 -15.654 220.676 1.00 61.34 535 VAL A O 1
ATOM 4336 N N . GLU A 1 536 ? -119.007 -14.053 221.979 1.00 57.56 536 GLU A N 1
ATOM 4337 C CA . GLU A 1 536 ? -119.469 -12.950 221.111 1.00 57.56 536 GLU A CA 1
ATOM 4338 C C . GLU A 1 536 ? -118.541 -12.655 219.916 1.00 57.56 536 GLU A C 1
ATOM 4340 O O . GLU A 1 536 ? -118.966 -12.020 218.945 1.00 57.56 536 GLU A O 1
ATOM 4345 N N . THR A 1 537 ? -117.282 -13.099 219.953 1.00 58.84 537 THR A N 1
ATOM 4346 C CA . THR A 1 537 ? -116.273 -12.784 218.926 1.00 58.84 537 THR A CA 1
ATOM 4347 C C . THR A 1 537 ? -116.337 -13.722 217.719 1.00 58.84 537 THR A C 1
ATOM 4349 O O . THR A 1 537 ? -116.319 -13.244 216.581 1.00 58.84 537 THR A O 1
ATOM 4352 N N . GLU A 1 538 ? -116.483 -15.035 217.934 1.00 61.00 538 GLU A N 1
ATOM 4353 C CA . GLU A 1 538 ? -116.475 -16.045 216.861 1.00 61.00 538 GLU A CA 1
ATOM 4354 C C . GLU A 1 538 ? -117.572 -15.812 215.804 1.00 61.00 538 GLU A C 1
ATOM 4356 O O . GLU A 1 538 ? -117.333 -15.931 214.598 1.00 61.00 538 GLU A O 1
ATOM 4361 N N . ASN A 1 539 ? -118.769 -15.398 216.238 1.00 55.47 539 ASN A N 1
ATOM 4362 C CA . ASN A 1 539 ? -119.937 -15.238 215.363 1.00 55.47 539 ASN A CA 1
ATOM 4363 C C . ASN A 1 539 ? -119.764 -14.173 214.261 1.00 55.47 539 ASN A C 1
ATOM 4365 O O . ASN A 1 539 ? -120.423 -14.247 213.224 1.00 55.47 539 ASN A O 1
ATOM 4369 N N . ARG A 1 540 ? -118.872 -13.186 214.434 1.00 63.28 540 ARG A N 1
ATOM 4370 C CA . ARG A 1 540 ? -118.643 -12.148 213.408 1.00 63.28 540 ARG A CA 1
ATOM 4371 C C . ARG A 1 540 ? -117.745 -12.611 212.262 1.00 63.28 540 ARG A C 1
ATOM 4373 O O . ARG A 1 540 ? -117.882 -12.098 211.153 1.00 63.28 540 ARG A O 1
ATOM 4380 N N . VAL A 1 541 ? -116.854 -13.576 212.494 1.00 63.88 541 VAL A N 1
ATOM 4381 C CA . VAL A 1 541 ? -115.857 -14.004 211.494 1.00 63.88 541 VAL A CA 1
ATOM 4382 C C . VAL A 1 541 ? -116.508 -14.804 210.359 1.00 63.88 541 VAL A C 1
ATOM 4384 O O . VAL A 1 541 ? -116.186 -14.601 209.187 1.00 63.88 541 VAL A O 1
ATOM 4387 N N . LEU A 1 542 ? -117.482 -15.663 210.683 1.00 61.34 542 LEU A N 1
ATOM 4388 C CA . LEU A 1 542 ? -118.142 -16.555 209.720 1.00 61.34 542 LEU A CA 1
ATOM 4389 C C . LEU A 1 542 ? -118.859 -15.811 208.578 1.00 61.34 542 LEU A C 1
ATOM 4391 O O . LEU A 1 542 ? -118.846 -16.278 207.436 1.00 61.34 542 LEU A O 1
ATOM 4395 N N . HIS A 1 543 ? -119.429 -14.633 208.847 1.00 54.41 543 HIS A N 1
ATOM 4396 C CA . HIS A 1 543 ? -120.149 -13.852 207.836 1.00 54.41 543 HIS A CA 1
ATOM 4397 C C . HIS A 1 543 ? -119.248 -13.293 206.720 1.00 54.41 543 HIS A C 1
ATOM 4399 O O . HIS A 1 543 ? -119.707 -13.155 205.585 1.00 54.41 543 HIS A O 1
ATOM 4405 N N . GLN A 1 544 ? -117.966 -13.021 206.993 1.00 62.09 544 GLN A N 1
ATOM 4406 C CA . GLN A 1 544 ? -117.063 -12.419 206.003 1.00 62.09 544 GLN A CA 1
ATOM 4407 C C . GLN A 1 544 ? -116.530 -13.437 204.976 1.00 62.09 544 GLN A C 1
ATOM 4409 O O . GLN A 1 544 ? -116.180 -13.075 203.848 1.00 62.09 544 GLN A O 1
ATOM 4414 N N . THR A 1 545 ? -116.483 -14.722 205.331 1.00 63.91 545 THR A N 1
ATOM 4415 C CA . THR A 1 545 ? -115.923 -15.779 204.472 1.00 63.91 545 THR A CA 1
ATOM 4416 C C . THR A 1 545 ? -116.840 -16.128 203.296 1.00 63.91 545 THR A C 1
ATOM 4418 O O . THR A 1 545 ? -116.362 -16.359 202.185 1.00 63.91 545 THR A O 1
ATOM 4421 N N . ILE A 1 546 ? -118.160 -16.118 203.514 1.00 59.56 546 ILE A N 1
ATOM 4422 C CA . ILE A 1 546 ? -119.164 -16.583 202.539 1.00 59.56 546 ILE A CA 1
ATOM 4423 C C . ILE A 1 546 ? -119.270 -15.643 201.324 1.00 59.56 546 ILE A C 1
ATOM 4425 O O . ILE A 1 546 ? -119.417 -16.100 200.193 1.00 59.56 546 ILE A O 1
ATOM 4429 N N . ILE A 1 547 ? -119.140 -14.329 201.524 1.00 66.56 547 ILE A N 1
ATOM 4430 C CA . ILE A 1 547 ? -119.263 -13.334 200.440 1.00 66.56 547 ILE A CA 1
ATOM 4431 C C . ILE A 1 547 ? -118.101 -13.453 199.432 1.00 66.56 547 ILE A C 1
ATOM 4433 O O . ILE A 1 547 ? -118.276 -13.241 198.230 1.00 66.56 547 ILE A O 1
ATOM 4437 N N . ASN A 1 548 ? -116.912 -13.840 199.903 1.00 64.50 548 ASN A N 1
ATOM 4438 C CA . ASN A 1 548 ? -115.685 -13.867 199.103 1.00 64.50 548 ASN A CA 1
ATOM 4439 C C . ASN A 1 548 ? -115.543 -15.089 198.177 1.00 64.50 548 ASN A C 1
ATOM 4441 O O . ASN A 1 548 ? -114.697 -15.076 197.280 1.00 64.50 548 ASN A O 1
ATOM 4445 N N . THR A 1 549 ? -116.344 -16.144 198.359 1.00 64.94 549 THR A N 1
ATOM 4446 C CA . THR A 1 549 ? -116.328 -17.320 197.470 1.00 64.94 549 THR A CA 1
ATOM 4447 C C . THR A 1 549 ? -117.241 -17.136 196.257 1.00 64.94 549 THR A C 1
ATOM 4449 O O . THR A 1 549 ? -116.843 -17.480 195.142 1.00 64.94 549 THR A O 1
ATOM 4452 N N . GLY A 1 550 ? -118.417 -16.521 196.432 1.00 58.72 550 GLY A N 1
ATOM 4453 C CA . GLY A 1 550 ? -119.391 -16.311 195.352 1.00 58.72 550 GLY A CA 1
ATOM 4454 C C . GLY A 1 550 ? -118.876 -15.440 194.198 1.00 58.72 550 GLY A C 1
ATOM 4455 O O . GLY A 1 550 ? -119.132 -15.736 193.031 1.00 58.72 550 GLY A O 1
ATOM 4456 N N . THR A 1 551 ? -118.082 -14.406 194.491 1.00 63.81 551 THR A N 1
ATOM 4457 C CA . THR A 1 551 ? -117.589 -13.448 193.478 1.00 63.81 551 THR A CA 1
ATOM 4458 C C . THR A 1 551 ? -116.537 -14.020 192.522 1.00 63.81 551 THR A C 1
ATOM 4460 O O . THR A 1 551 ? -116.347 -13.476 191.433 1.00 63.81 551 THR A O 1
ATOM 4463 N N . LYS A 1 552 ? -115.864 -15.126 192.874 1.00 64.50 552 LYS A N 1
ATOM 4464 C CA . LYS A 1 552 ? -114.904 -15.797 191.976 1.00 64.50 552 LYS A CA 1
ATOM 4465 C C . LYS A 1 552 ? -115.581 -16.647 190.901 1.00 64.50 552 LYS A C 1
ATOM 4467 O O . LYS A 1 552 ? -115.075 -16.695 189.783 1.00 64.50 552 LYS A O 1
ATOM 4472 N N . LEU A 1 553 ? -116.709 -17.287 191.220 1.00 59.75 553 LEU A N 1
ATOM 4473 C CA . LEU A 1 553 ? -117.395 -18.226 190.321 1.00 59.75 553 LEU A CA 1
ATOM 4474 C C . LEU A 1 553 ? -117.890 -17.536 189.040 1.00 59.75 553 LEU A C 1
ATOM 4476 O O . LEU A 1 553 ? -117.524 -17.944 187.938 1.00 59.75 553 LEU A O 1
ATOM 4480 N N . ALA A 1 554 ? -118.602 -16.415 189.190 1.00 56.94 554 ALA A N 1
ATOM 4481 C CA . ALA A 1 554 ? -119.156 -15.638 188.075 1.00 56.94 554 ALA A CA 1
ATOM 4482 C C . ALA A 1 554 ? -118.098 -15.117 187.076 1.00 56.94 554 ALA A C 1
ATOM 4484 O O . ALA A 1 554 ? -118.421 -14.792 185.933 1.00 56.94 554 ALA A O 1
ATOM 4485 N N . ARG A 1 555 ? -116.821 -15.030 187.480 1.00 62.81 555 ARG A N 1
ATOM 4486 C CA . ARG A 1 555 ? -115.738 -14.522 186.623 1.00 62.81 555 ARG A CA 1
ATOM 4487 C C . ARG A 1 555 ? -115.207 -15.570 185.638 1.00 62.81 555 ARG A C 1
ATOM 4489 O O . ARG A 1 555 ? -114.711 -15.188 184.582 1.00 62.81 555 ARG A O 1
ATOM 4496 N N . LEU A 1 556 ? -115.330 -16.860 185.961 1.00 67.25 556 LEU A N 1
ATOM 4497 C CA . LEU A 1 556 ? -114.869 -17.963 185.109 1.00 67.25 556 LEU A CA 1
ATOM 4498 C C . LEU A 1 556 ? -115.881 -18.292 183.998 1.00 67.25 556 LEU A C 1
ATOM 4500 O O . LEU A 1 556 ? -115.485 -18.515 182.855 1.00 67.25 556 LEU A O 1
ATOM 4504 N N . GLU A 1 557 ? -117.186 -18.234 184.290 1.00 58.56 557 GLU A N 1
ATOM 4505 C CA . GLU A 1 557 ? -118.244 -18.472 183.290 1.00 58.56 557 GLU A CA 1
ATOM 4506 C C . GLU A 1 557 ? -118.195 -17.483 182.113 1.00 58.56 557 GLU A C 1
ATOM 4508 O O . GLU A 1 557 ? -118.490 -17.845 180.972 1.00 58.56 557 GLU A O 1
ATOM 4513 N N . ALA A 1 558 ? -117.792 -16.235 182.374 1.00 62.06 558 ALA A N 1
ATOM 4514 C CA . ALA A 1 558 ? -117.633 -15.213 181.343 1.00 62.06 558 ALA A CA 1
ATOM 4515 C C . ALA A 1 558 ? -116.503 -15.551 180.351 1.00 62.06 558 ALA A C 1
ATOM 4517 O O . ALA A 1 558 ? -116.652 -15.325 179.152 1.00 62.06 558 ALA A O 1
ATOM 4518 N N . GLN A 1 559 ? -115.396 -16.130 180.831 1.00 64.50 559 GLN A N 1
ATOM 4519 C CA . GLN A 1 559 ? -114.239 -16.465 179.993 1.00 64.50 559 GLN A CA 1
ATOM 4520 C C . GLN A 1 559 ? -114.540 -17.635 179.043 1.00 64.50 559 GLN A C 1
ATOM 4522 O O . GLN A 1 559 ? -114.136 -17.598 177.881 1.00 64.50 559 GLN A O 1
ATOM 4527 N N . GLY A 1 560 ? -115.325 -18.625 179.487 1.00 59.03 560 GLY A N 1
ATOM 4528 C CA . GLY A 1 560 ? -115.726 -19.762 178.648 1.00 59.03 560 GLY A CA 1
ATOM 4529 C C . GLY A 1 560 ? -116.527 -19.370 177.397 1.00 59.03 560 GLY A C 1
ATOM 4530 O O . GLY A 1 560 ? -116.384 -20.008 176.359 1.00 59.03 560 GLY A O 1
ATOM 4531 N N . LYS A 1 561 ? -117.320 -18.290 177.462 1.00 61.16 561 LYS A N 1
ATOM 4532 C CA . LYS A 1 561 ? -118.140 -17.795 176.335 1.00 61.16 561 LYS A CA 1
ATOM 4533 C C . LYS A 1 561 ? -117.366 -16.956 175.309 1.00 61.16 561 LYS A C 1
ATOM 4535 O O . LYS A 1 561 ? -117.892 -16.695 174.228 1.00 61.16 561 LYS A O 1
ATOM 4540 N N . GLN A 1 562 ? -116.149 -16.522 175.640 1.00 61.34 562 GLN A N 1
ATOM 4541 C CA . GLN A 1 562 ? -115.277 -15.781 174.727 1.00 61.34 562 GLN A CA 1
ATOM 4542 C C . GLN A 1 562 ? -114.599 -16.746 173.740 1.00 61.34 562 GLN A C 1
ATOM 4544 O O . GLN A 1 562 ? -114.755 -16.606 172.528 1.00 61.34 562 GLN A O 1
ATOM 4549 N N . ALA A 1 563 ? -113.935 -17.783 174.266 1.00 60.28 563 ALA A N 1
ATOM 4550 C CA . ALA A 1 563 ? -113.128 -18.726 173.487 1.00 60.28 563 ALA A CA 1
ATOM 4551 C C . ALA A 1 563 ? -113.917 -19.492 172.405 1.00 60.28 563 ALA A C 1
ATOM 4553 O O . ALA A 1 563 ? -113.368 -19.834 171.360 1.00 60.28 563 ALA A O 1
ATOM 4554 N N . THR A 1 564 ? -115.216 -19.737 172.613 1.00 57.25 564 THR A N 1
ATOM 4555 C CA . THR A 1 564 ? -116.061 -20.439 171.632 1.00 57.25 564 THR A CA 1
ATOM 4556 C C . THR A 1 564 ? -116.276 -19.656 170.336 1.00 57.25 564 THR A C 1
ATOM 4558 O O . THR A 1 564 ? -116.404 -20.279 169.288 1.00 57.25 564 THR A O 1
ATOM 4561 N N . LYS A 1 565 ? -116.286 -18.314 170.373 1.00 64.81 565 LYS A N 1
ATOM 4562 C CA . LYS A 1 565 ? -116.503 -17.488 169.167 1.00 64.81 565 LYS A CA 1
ATOM 4563 C C . LYS A 1 565 ? -115.278 -17.414 168.260 1.00 64.81 565 LYS A C 1
ATOM 4565 O O . LYS A 1 565 ? -115.408 -17.282 167.048 1.00 64.81 565 LYS A O 1
ATOM 4570 N N . GLU A 1 566 ? -114.084 -17.481 168.840 1.00 63.50 566 GLU A N 1
ATOM 4571 C CA . GLU A 1 566 ? -112.831 -17.313 168.097 1.00 63.50 566 GLU A CA 1
ATOM 4572 C C . GLU A 1 566 ? -112.588 -18.504 167.147 1.00 63.50 566 GLU A C 1
ATOM 4574 O O . GLU A 1 566 ? -112.147 -18.310 166.013 1.00 63.50 566 GLU A O 1
ATOM 4579 N N . LEU A 1 567 ? -113.000 -19.716 167.545 1.00 63.75 567 LEU A N 1
ATOM 4580 C CA . LEU A 1 567 ? -112.903 -20.932 166.727 1.00 63.75 567 LEU A CA 1
ATOM 4581 C C . LEU A 1 567 ? -113.761 -20.907 165.449 1.00 63.75 567 LEU A C 1
ATOM 4583 O O . LEU A 1 567 ? -113.320 -21.426 164.424 1.00 63.75 567 LEU A O 1
ATOM 4587 N N . GLU A 1 568 ? -114.952 -20.302 165.474 1.00 57.91 568 GLU A N 1
ATOM 4588 C CA . GLU A 1 568 ? -115.825 -20.235 164.290 1.00 57.91 568 GLU A CA 1
ATOM 4589 C C . GLU A 1 568 ? -115.191 -19.368 163.188 1.00 57.91 568 GLU A C 1
ATOM 4591 O O . GLU A 1 568 ? -115.097 -19.797 162.036 1.00 57.91 568 GLU A O 1
ATOM 4596 N N . THR A 1 569 ? -114.622 -18.213 163.557 1.00 65.38 569 THR A N 1
ATOM 4597 C CA . THR A 1 569 ? -113.979 -17.277 162.609 1.00 65.38 569 THR A CA 1
ATOM 4598 C C . THR A 1 569 ? -112.743 -17.844 161.898 1.00 65.38 569 THR A C 1
ATOM 4600 O O . THR A 1 569 ? -112.394 -17.405 160.800 1.00 65.38 569 THR A O 1
ATOM 4603 N N . LEU A 1 570 ? -112.070 -18.833 162.496 1.00 68.12 570 LEU A N 1
ATOM 4604 C CA . LEU A 1 570 ? -110.926 -19.512 161.882 1.00 68.12 570 LEU A CA 1
ATOM 4605 C C . LEU A 1 570 ? -111.358 -20.538 160.824 1.00 68.12 570 LEU A C 1
ATOM 4607 O O . LEU A 1 570 ? -110.608 -20.780 159.878 1.00 68.12 570 LEU A O 1
ATOM 4611 N N . ARG A 1 571 ? -112.562 -21.112 160.949 1.00 71.00 571 ARG A N 1
ATOM 4612 C CA . ARG A 1 571 ? -113.082 -22.122 160.018 1.00 71.00 571 ARG A CA 1
ATOM 4613 C C . ARG A 1 571 ? -113.454 -21.515 158.667 1.00 71.00 571 ARG A C 1
ATOM 4615 O O . ARG A 1 571 ? -112.995 -22.004 157.638 1.00 71.00 571 ARG A O 1
ATOM 4622 N N . GLU A 1 572 ? -114.224 -20.427 158.670 1.00 67.81 572 GLU A N 1
ATOM 4623 C CA . GLU A 1 572 ? -114.655 -19.723 157.447 1.00 67.81 572 GLU A CA 1
ATOM 4624 C C . GLU A 1 572 ? -113.453 -19.279 156.595 1.00 67.81 572 GLU A C 1
ATOM 4626 O O . GLU A 1 572 ? -113.442 -19.403 155.368 1.00 67.81 572 GLU A O 1
ATOM 4631 N N . ARG A 1 573 ? -112.391 -18.829 157.273 1.00 69.75 573 ARG A N 1
ATOM 4632 C CA . ARG A 1 573 ? -111.142 -18.352 156.670 1.00 69.75 573 ARG A CA 1
ATOM 4633 C C . ARG A 1 573 ? -110.313 -19.457 156.003 1.00 69.75 573 ARG A C 1
ATOM 4635 O O . ARG A 1 573 ? -109.495 -19.148 155.140 1.00 69.75 573 ARG A O 1
ATOM 4642 N N . GLY A 1 574 ? -110.529 -20.724 156.366 1.00 68.88 574 GLY A N 1
ATOM 4643 C CA . GLY A 1 574 ? -109.940 -21.877 155.679 1.00 68.88 574 GLY A CA 1
ATOM 4644 C C . GLY A 1 574 ? -110.571 -22.103 154.303 1.00 68.88 574 GLY A C 1
ATOM 4645 O O . GLY A 1 574 ? -109.867 -22.142 153.294 1.00 68.88 574 GLY A O 1
ATOM 4646 N N . GLU A 1 575 ? -111.904 -22.154 154.238 1.00 70.31 575 GLU A N 1
ATOM 4647 C CA . GLU A 1 575 ? -112.620 -22.414 152.981 1.00 70.31 575 GLU A CA 1
ATOM 4648 C C . GLU A 1 575 ? -112.449 -21.291 151.936 1.00 70.31 575 GLU A C 1
ATOM 4650 O O . GLU A 1 575 ? -112.618 -21.506 150.734 1.00 70.31 575 GLU A O 1
ATOM 4655 N N . GLU A 1 576 ? -112.158 -20.055 152.356 1.00 68.12 576 GLU A N 1
ATOM 4656 C CA . GLU A 1 576 ? -111.870 -18.957 151.421 1.00 68.12 576 GLU A CA 1
ATOM 4657 C C . GLU A 1 576 ? -110.520 -19.145 150.698 1.00 68.12 576 GLU A C 1
ATOM 4659 O O . GLU A 1 576 ? -110.362 -18.714 149.553 1.00 68.12 576 GLU A O 1
ATOM 4664 N N . LEU A 1 577 ? -109.549 -19.805 151.341 1.00 71.12 577 LEU A N 1
ATOM 4665 C CA . LEU A 1 577 ? -108.233 -20.077 150.760 1.00 71.12 577 LEU A CA 1
ATOM 4666 C C . LEU A 1 577 ? -108.303 -21.197 149.716 1.00 71.12 577 LEU A C 1
ATOM 4668 O O . LEU A 1 577 ? -107.791 -21.017 148.613 1.00 71.12 577 LEU A O 1
ATOM 4672 N N . GLU A 1 578 ? -109.005 -22.297 150.000 1.00 68.81 578 GLU A N 1
ATOM 4673 C CA . GLU A 1 578 ? -109.181 -23.408 149.046 1.00 68.81 578 GLU A CA 1
ATOM 4674 C C . GLU A 1 578 ? -109.811 -22.940 147.724 1.00 68.81 578 GLU A C 1
ATOM 4676 O O . GLU A 1 578 ? -109.331 -23.270 146.635 1.00 68.81 578 GLU A O 1
ATOM 4681 N N . ARG A 1 579 ? -110.843 -22.086 147.806 1.00 74.50 579 ARG A N 1
ATOM 4682 C CA . ARG A 1 579 ? -111.499 -21.497 146.626 1.00 74.50 579 ARG A CA 1
ATOM 4683 C C . ARG A 1 579 ? -110.513 -20.689 145.768 1.00 74.50 579 ARG A C 1
ATOM 4685 O O . ARG A 1 579 ? -110.567 -20.788 144.541 1.00 74.50 579 ARG A O 1
ATOM 4692 N N . LYS A 1 580 ? -109.579 -19.955 146.390 1.00 73.31 580 LYS A N 1
ATOM 4693 C CA . LYS A 1 580 ? -108.528 -19.185 145.695 1.00 73.31 580 LYS A CA 1
ATOM 4694 C C . LYS A 1 580 ? -107.485 -20.092 145.035 1.00 73.31 580 LYS A C 1
ATOM 4696 O O . LYS A 1 580 ? -107.111 -19.819 143.895 1.00 73.31 580 LYS A O 1
ATOM 4701 N N . THR A 1 581 ? -107.077 -21.187 145.679 1.00 71.69 581 THR A N 1
ATOM 4702 C CA . THR A 1 581 ? -106.126 -22.157 145.101 1.00 71.69 581 THR A CA 1
ATOM 4703 C C . THR A 1 581 ? -106.640 -22.718 143.773 1.00 71.69 581 THR A C 1
ATOM 4705 O O . THR A 1 581 ? -105.968 -22.575 142.752 1.00 71.69 581 THR A O 1
ATOM 4708 N N . THR A 1 582 ? -107.883 -23.219 143.733 1.00 73.25 582 THR A N 1
ATOM 4709 C CA . THR A 1 582 ? -108.435 -23.798 142.488 1.00 73.25 582 THR A CA 1
ATOM 4710 C C . THR A 1 582 ? -108.617 -22.772 141.361 1.00 73.25 582 THR A C 1
ATOM 4712 O O . THR A 1 582 ? -108.694 -23.135 140.185 1.00 73.25 582 THR A O 1
ATOM 4715 N N . HIS A 1 583 ? -108.721 -21.477 141.676 1.00 79.62 583 HIS A N 1
ATOM 4716 C CA . HIS A 1 583 ? -108.779 -20.423 140.661 1.00 79.62 583 HIS A CA 1
ATOM 4717 C C . HIS A 1 583 ? -107.402 -20.188 140.016 1.00 79.62 583 HIS A C 1
ATOM 4719 O O . HIS A 1 583 ? -107.304 -20.092 138.791 1.00 79.62 583 HIS A O 1
ATOM 4725 N N . LEU A 1 584 ? -106.336 -20.179 140.823 1.00 77.38 584 LEU A N 1
ATOM 4726 C CA . LEU A 1 584 ? -104.955 -20.037 140.348 1.00 77.38 584 LEU A CA 1
ATOM 4727 C C . LEU A 1 584 ? -104.513 -21.221 139.474 1.00 77.38 584 LEU A C 1
ATOM 4729 O O . LEU A 1 584 ? -103.824 -21.015 138.477 1.00 77.38 584 LEU A O 1
ATOM 4733 N N . GLU A 1 585 ? -104.947 -22.442 139.791 1.00 74.88 585 GLU A N 1
ATOM 4734 C CA . GLU A 1 585 ? -104.633 -23.640 138.998 1.00 74.88 585 GLU A CA 1
ATOM 4735 C C . GLU A 1 585 ? -105.224 -23.570 137.580 1.00 74.88 585 GLU A C 1
ATOM 4737 O O . GLU A 1 585 ? -104.502 -23.763 136.602 1.00 74.88 585 GLU A O 1
ATOM 4742 N N . ARG A 1 586 ? -106.500 -23.178 137.444 1.00 79.88 586 ARG A N 1
ATOM 4743 C CA . ARG A 1 586 ? -107.143 -22.976 136.129 1.00 79.88 586 ARG A CA 1
ATOM 4744 C C . ARG A 1 586 ? -106.463 -21.870 135.310 1.00 79.88 586 ARG A C 1
ATOM 4746 O O . ARG A 1 586 ? -106.311 -22.010 134.098 1.00 79.88 586 ARG A O 1
ATOM 4753 N N . SER A 1 587 ? -106.028 -20.794 135.971 1.00 77.19 587 SER A N 1
ATOM 4754 C CA . SER A 1 587 ? -105.277 -19.697 135.342 1.00 77.19 587 SER A CA 1
ATOM 4755 C C . SER A 1 587 ? -103.910 -20.166 134.817 1.00 77.19 587 SER A C 1
ATOM 4757 O O . SER A 1 587 ? -103.559 -19.916 133.662 1.00 77.19 587 SER A O 1
ATOM 4759 N N . LYS A 1 588 ? -103.176 -20.950 135.620 1.00 80.75 588 LYS A N 1
ATOM 4760 C CA . LYS A 1 588 ? -101.902 -21.574 135.232 1.00 80.75 588 LYS A CA 1
ATOM 4761 C C . LYS A 1 588 ? -102.050 -22.463 133.992 1.00 80.75 588 LYS A C 1
ATOM 4763 O O . LYS A 1 588 ? -101.236 -22.352 133.077 1.00 80.75 588 LYS A O 1
ATOM 4768 N N . GLU A 1 589 ? -103.082 -23.306 133.930 1.00 82.25 589 GLU A N 1
ATOM 4769 C CA . GLU A 1 589 ? -103.338 -24.135 132.744 1.00 82.25 589 GLU A CA 1
ATOM 4770 C C . GLU A 1 589 ? -103.621 -23.305 131.485 1.00 82.25 589 GLU A C 1
ATOM 4772 O O . GLU A 1 589 ? -103.175 -23.667 130.397 1.00 82.25 589 GLU A O 1
ATOM 4777 N N . GLN A 1 590 ? -104.372 -22.204 131.604 1.00 81.81 590 GLN A N 1
ATOM 4778 C CA . GLN A 1 590 ? -104.663 -21.342 130.458 1.00 81.81 590 GLN A CA 1
ATOM 4779 C C . GLN A 1 590 ? -103.380 -20.709 129.904 1.00 81.81 590 GLN A C 1
ATOM 4781 O O . GLN A 1 590 ? -103.117 -20.829 128.707 1.00 81.81 590 GLN A O 1
ATOM 4786 N N . LEU A 1 591 ? -102.535 -20.151 130.775 1.00 79.44 591 LEU A N 1
ATOM 4787 C CA . LEU A 1 591 ? -101.236 -19.596 130.385 1.00 79.44 591 LEU A CA 1
ATOM 4788 C C . LEU A 1 591 ? -100.326 -20.649 129.726 1.00 79.44 591 LEU A C 1
ATOM 4790 O O . LEU A 1 591 ? -99.616 -20.337 128.772 1.00 79.44 591 LEU A O 1
ATOM 4794 N N . GLN A 1 592 ? -100.373 -21.913 130.164 1.00 80.00 592 GLN A N 1
ATOM 4795 C CA . GLN A 1 592 ? -99.625 -22.998 129.514 1.00 80.00 592 GLN A CA 1
ATOM 4796 C C . GLN A 1 592 ? -100.106 -23.287 128.079 1.00 80.00 592 GLN A C 1
ATOM 4798 O O . GLN A 1 592 ? -99.276 -23.573 127.214 1.00 80.00 592 GLN A O 1
ATOM 4803 N N . ARG A 1 593 ? -101.413 -23.173 127.792 1.00 83.94 593 ARG A N 1
ATOM 4804 C CA . ARG A 1 593 ? -101.953 -23.303 126.421 1.00 83.94 593 ARG A CA 1
ATOM 4805 C C . ARG A 1 593 ? -101.537 -22.123 125.540 1.00 83.94 593 ARG A C 1
ATOM 4807 O O . ARG A 1 593 ? -101.145 -22.328 124.393 1.00 83.94 593 ARG A O 1
ATOM 4814 N N . GLU A 1 594 ? -101.570 -20.908 126.083 1.00 81.25 594 GLU A N 1
ATOM 4815 C CA . GLU A 1 594 ? -101.157 -19.691 125.374 1.00 81.25 594 GLU A CA 1
ATOM 4816 C C . GLU A 1 594 ? -99.661 -19.742 125.014 1.00 81.25 594 GLU A C 1
ATOM 4818 O O . GLU A 1 594 ? -99.315 -19.568 123.844 1.00 81.25 594 GLU A O 1
ATOM 4823 N N . VAL A 1 595 ? -98.784 -20.126 125.952 1.00 82.81 595 VAL A N 1
ATOM 4824 C CA . VAL A 1 595 ? -97.344 -20.349 125.695 1.00 82.81 595 VAL A CA 1
ATOM 4825 C C . VAL A 1 595 ? -97.101 -21.417 124.620 1.00 82.81 595 VAL A C 1
ATOM 4827 O O . VAL A 1 595 ? -96.254 -21.220 123.748 1.00 82.81 595 VAL A O 1
ATOM 4830 N N . ALA A 1 596 ? -97.852 -22.524 124.630 1.00 82.62 596 ALA A N 1
ATOM 4831 C CA . ALA A 1 596 ? -97.740 -23.554 123.595 1.00 82.62 596 ALA A CA 1
ATOM 4832 C C . ALA A 1 596 ? -98.149 -23.029 122.204 1.00 82.62 596 ALA A C 1
ATOM 4834 O O . ALA A 1 596 ? -97.461 -23.299 121.220 1.00 82.62 596 ALA A O 1
ATOM 4835 N N . SER A 1 597 ? -99.223 -22.235 122.122 1.00 85.50 597 SER A N 1
ATOM 4836 C CA . SER A 1 597 ? -99.666 -21.628 120.859 1.00 85.50 597 SER A CA 1
ATOM 4837 C C . SER A 1 597 ? -98.673 -20.594 120.315 1.00 85.50 597 SER A C 1
ATOM 4839 O O . SER A 1 597 ? -98.365 -20.612 119.124 1.00 85.50 597 SER A O 1
ATOM 4841 N N . LEU A 1 598 ? -98.101 -19.758 121.192 1.00 84.31 598 LEU A N 1
ATOM 4842 C CA . LEU A 1 598 ? -97.087 -18.770 120.825 1.00 84.31 598 LEU A CA 1
ATOM 4843 C C . LEU A 1 598 ? -95.822 -19.441 120.285 1.00 84.31 598 LEU A C 1
ATOM 4845 O O . LEU A 1 598 ? -95.273 -18.984 119.283 1.00 84.31 598 LEU A O 1
ATOM 4849 N N . LYS A 1 599 ? -95.397 -20.562 120.882 1.00 86.62 599 LYS A N 1
ATOM 4850 C CA . LYS A 1 599 ? -94.232 -21.309 120.398 1.00 86.62 599 LYS A CA 1
ATOM 4851 C C . LYS A 1 599 ? -94.420 -21.800 118.958 1.00 86.62 599 LYS A C 1
ATOM 4853 O O . LYS A 1 599 ? -93.577 -21.509 118.119 1.00 86.62 599 LYS A O 1
ATOM 4858 N N . ILE A 1 600 ? -95.574 -22.398 118.645 1.00 89.06 600 ILE A N 1
ATOM 4859 C CA . ILE A 1 600 ? -95.919 -22.825 117.275 1.00 89.06 600 ILE A CA 1
ATOM 4860 C C . ILE A 1 600 ? -95.910 -21.635 116.294 1.00 89.06 600 ILE A C 1
ATOM 4862 O O . ILE A 1 600 ? -95.510 -21.787 115.138 1.00 89.06 600 ILE A O 1
ATOM 4866 N N . THR A 1 601 ? -96.323 -20.435 116.727 1.00 82.94 601 THR A N 1
ATOM 4867 C CA . THR A 1 601 ? -96.235 -19.239 115.869 1.00 82.94 601 THR A CA 1
ATOM 4868 C C . THR A 1 601 ? -94.807 -18.730 115.669 1.00 82.94 601 THR A C 1
ATOM 4870 O O . THR A 1 601 ? -94.510 -18.263 114.572 1.00 82.94 601 THR A O 1
ATOM 4873 N N . CYS A 1 602 ? -93.914 -18.872 116.656 1.00 81.56 602 CYS A N 1
ATOM 4874 C CA . CYS A 1 602 ? -92.487 -18.573 116.492 1.00 81.56 602 CYS A CA 1
ATOM 4875 C C . CYS A 1 602 ? -91.821 -19.559 115.524 1.00 81.56 602 CYS A C 1
ATOM 4877 O O . CYS A 1 602 ? -91.218 -19.123 114.547 1.00 81.56 602 CYS A O 1
ATOM 4879 N N . ASP A 1 603 ? -92.016 -20.867 115.724 1.00 89.62 603 ASP A N 1
ATOM 4880 C CA . ASP A 1 603 ? -91.452 -21.920 114.864 1.00 89.62 603 ASP A CA 1
ATOM 4881 C C . ASP A 1 603 ? -91.850 -21.700 113.383 1.00 89.62 603 ASP A C 1
ATOM 4883 O O . ASP A 1 603 ? -91.044 -21.865 112.463 1.00 89.62 603 ASP A O 1
ATOM 4887 N N . ARG A 1 604 ? -93.093 -21.248 113.145 1.00 89.38 604 ARG A N 1
ATOM 4888 C CA . ARG A 1 604 ? -93.604 -20.878 111.813 1.00 89.38 604 ARG A CA 1
ATOM 4889 C C . ARG A 1 604 ? -93.026 -19.566 111.269 1.00 89.38 604 ARG A C 1
ATOM 4891 O O . ARG A 1 604 ? -92.857 -19.457 110.056 1.00 89.38 604 ARG A O 1
ATOM 4898 N N . ALA A 1 605 ? -92.755 -18.575 112.117 1.00 85.00 605 ALA A N 1
ATOM 4899 C CA . ALA A 1 605 ? -92.126 -17.324 111.696 1.00 85.00 605 ALA A CA 1
ATOM 4900 C C . ALA A 1 605 ? -90.685 -17.574 111.225 1.00 85.00 605 ALA A C 1
ATOM 4902 O O . ALA A 1 605 ? -90.337 -17.183 110.114 1.00 85.00 605 ALA A O 1
ATOM 4903 N N . GLU A 1 606 ? -89.894 -18.330 111.995 1.00 87.44 606 GLU A N 1
ATOM 4904 C CA . GLU A 1 606 ? -88.527 -18.692 111.604 1.00 87.44 606 GLU A CA 1
ATOM 4905 C C . GLU A 1 606 ? -88.478 -19.505 110.295 1.00 87.44 606 GLU A C 1
ATOM 4907 O O . GLU A 1 606 ? -87.524 -19.398 109.527 1.00 87.44 606 GLU A O 1
ATOM 4912 N N . ALA A 1 607 ? -89.484 -20.346 110.022 1.00 88.56 607 ALA A N 1
ATOM 4913 C CA . ALA A 1 607 ? -89.585 -21.063 108.749 1.00 88.56 607 ALA A CA 1
ATOM 4914 C C . ALA A 1 607 ? -89.756 -20.095 107.563 1.00 88.56 607 ALA A C 1
ATOM 4916 O O . ALA A 1 607 ? -89.020 -20.189 106.584 1.00 88.56 607 ALA A O 1
ATOM 4917 N N . LEU A 1 608 ? -90.654 -19.112 107.686 1.00 89.44 608 LEU A N 1
ATOM 4918 C CA . LEU A 1 608 ? -90.871 -18.089 106.656 1.00 89.44 608 LEU A CA 1
ATOM 4919 C C . LEU A 1 608 ? -89.655 -17.166 106.472 1.00 89.44 608 LEU A C 1
ATOM 4921 O O . LEU A 1 608 ? -89.382 -16.736 105.352 1.00 89.44 608 LEU A O 1
ATOM 4925 N N . GLU A 1 609 ? -88.899 -16.883 107.536 1.00 87.81 609 GLU A N 1
ATOM 4926 C CA . GLU A 1 609 ? -87.628 -16.155 107.437 1.00 87.81 609 GLU A CA 1
ATOM 4927 C C . GLU A 1 609 ? -86.584 -16.952 106.641 1.00 87.81 609 GLU A C 1
ATOM 4929 O O . GLU A 1 609 ? -85.968 -16.405 105.723 1.00 87.81 609 GLU A O 1
ATOM 4934 N N . ARG A 1 610 ? -86.431 -18.257 106.918 1.00 89.06 610 ARG A N 1
ATOM 4935 C CA . ARG A 1 610 ? -85.541 -19.151 106.151 1.00 89.06 610 ARG A CA 1
ATOM 4936 C C . ARG A 1 610 ? -85.927 -19.175 104.670 1.00 89.06 610 ARG A C 1
ATOM 4938 O O . ARG A 1 610 ? -85.072 -18.890 103.829 1.00 89.06 610 ARG A O 1
ATOM 4945 N N . ASP A 1 611 ? -87.201 -19.407 104.358 1.00 90.56 611 ASP A N 1
ATOM 4946 C CA . ASP A 1 611 ? -87.713 -19.423 102.981 1.00 90.56 611 ASP A CA 1
ATOM 4947 C C . ASP A 1 611 ? -87.443 -18.091 102.258 1.00 90.56 611 ASP A C 1
ATOM 4949 O O . ASP A 1 611 ? -86.927 -18.078 101.136 1.00 90.56 611 ASP A O 1
ATOM 4953 N N . ASN A 1 612 ? -87.699 -16.954 102.917 1.00 88.62 612 ASN A N 1
ATOM 4954 C CA . ASN A 1 612 ? -87.436 -15.634 102.345 1.00 88.62 612 ASN A CA 1
ATOM 4955 C C . ASN A 1 612 ? -85.934 -15.396 102.092 1.00 88.62 612 ASN A C 1
ATOM 4957 O O . ASN A 1 612 ? -85.569 -14.875 101.037 1.00 88.62 612 ASN A O 1
ATOM 4961 N N . THR A 1 613 ? -85.038 -15.840 102.985 1.00 90.50 613 THR A N 1
ATOM 4962 C CA . THR A 1 613 ? -83.584 -15.751 102.728 1.00 90.50 613 THR A CA 1
ATOM 4963 C C . THR A 1 613 ? -83.111 -16.643 101.574 1.00 90.50 613 THR A C 1
ATOM 4965 O O . THR A 1 613 ? -82.115 -16.306 100.928 1.00 90.50 613 THR A O 1
ATOM 4968 N N . SER A 1 614 ? -83.813 -17.742 101.264 1.00 92.38 614 SER A N 1
ATOM 4969 C CA . SER A 1 614 ? -83.552 -18.535 100.053 1.00 92.38 614 SER A CA 1
ATOM 4970 C C . SER A 1 614 ? -84.023 -17.790 98.803 1.00 92.38 614 SER A C 1
ATOM 4972 O O . SER A 1 614 ? -83.250 -17.611 97.862 1.00 92.38 614 SER A O 1
ATOM 4974 N N . LEU A 1 615 ? -85.252 -17.262 98.816 1.00 90.62 615 LEU A N 1
ATOM 4975 C CA . LEU A 1 615 ? -85.810 -16.489 97.701 1.00 90.62 615 LEU A CA 1
ATOM 4976 C C . LEU A 1 615 ? -84.997 -15.219 97.399 1.00 90.62 615 LEU A C 1
ATOM 4978 O O . LEU A 1 615 ? -84.847 -14.851 96.232 1.00 90.62 615 LEU A O 1
ATOM 4982 N N . GLU A 1 616 ? -84.412 -14.570 98.407 1.00 89.62 616 GLU A N 1
ATOM 4983 C CA . GLU A 1 616 ? -83.448 -13.485 98.200 1.00 89.62 616 GLU A CA 1
ATOM 4984 C C . GLU A 1 616 ? -82.152 -13.957 97.526 1.00 89.62 616 GLU A C 1
ATOM 4986 O O . GLU A 1 616 ? -81.636 -13.268 96.642 1.00 89.62 616 GLU A O 1
ATOM 4991 N N . GLN A 1 617 ? -81.610 -15.115 97.912 1.00 90.19 617 GLN A N 1
ATOM 4992 C CA . GLN A 1 617 ? -80.410 -15.673 97.281 1.00 90.19 617 GLN A CA 1
ATOM 4993 C C . GLN A 1 617 ? -80.666 -16.045 95.820 1.00 90.19 617 GLN A C 1
ATOM 4995 O O . GLN A 1 617 ? -79.846 -15.716 94.959 1.00 90.19 617 GLN A O 1
ATOM 5000 N N . ASP A 1 618 ? -81.812 -16.652 95.516 1.00 90.88 618 ASP A N 1
ATOM 5001 C CA . ASP A 1 618 ? -82.163 -17.027 94.148 1.00 90.88 618 ASP A CA 1
ATOM 5002 C C . ASP A 1 618 ? -82.511 -15.808 93.280 1.00 90.88 618 ASP A C 1
ATOM 5004 O O . ASP A 1 618 ? -82.063 -15.744 92.137 1.00 90.88 618 ASP A O 1
ATOM 5008 N N . ASN A 1 619 ? -83.141 -14.756 93.822 1.00 88.00 619 ASN A N 1
ATOM 5009 C CA . ASN A 1 619 ? -83.258 -13.469 93.116 1.00 88.00 619 ASN A CA 1
ATOM 5010 C C . ASN A 1 619 ? -81.881 -12.859 92.792 1.00 88.00 619 ASN A C 1
ATOM 5012 O O . ASN A 1 619 ? -81.655 -12.386 91.675 1.00 88.00 619 ASN A O 1
ATOM 5016 N N . ARG A 1 620 ? -80.921 -12.907 93.729 1.00 91.06 620 ARG A N 1
ATOM 5017 C CA . ARG A 1 620 ? -79.541 -12.437 93.492 1.00 91.06 620 ARG A CA 1
ATOM 5018 C C . ARG A 1 620 ? -78.803 -13.301 92.455 1.00 91.06 620 ARG A C 1
ATOM 5020 O O . ARG A 1 620 ? -77.979 -12.769 91.711 1.00 91.06 620 ARG A O 1
ATOM 5027 N N . ARG A 1 621 ? -79.091 -14.607 92.370 1.00 92.00 621 ARG A N 1
ATOM 5028 C CA . ARG A 1 621 ? -78.559 -15.521 91.336 1.00 92.00 621 ARG A CA 1
ATOM 5029 C C . ARG A 1 621 ? -79.165 -15.238 89.961 1.00 92.00 621 ARG A C 1
ATOM 5031 O O . ARG A 1 621 ? -78.412 -15.031 89.012 1.00 92.00 621 ARG A O 1
ATOM 5038 N N . LEU A 1 622 ? -80.491 -15.150 89.868 1.00 90.12 622 LEU A N 1
ATOM 5039 C CA . LEU A 1 622 ? -81.214 -14.830 88.634 1.00 90.12 622 LEU A CA 1
ATOM 5040 C C . LEU A 1 622 ? -80.804 -13.460 88.085 1.00 90.12 622 LEU A C 1
ATOM 5042 O O . LEU A 1 622 ? -80.536 -13.339 86.893 1.00 90.12 622 LEU A O 1
ATOM 5046 N N . LYS A 1 623 ? -80.654 -12.438 88.941 1.00 91.81 623 LYS A N 1
ATOM 5047 C CA . LYS A 1 623 ? -80.173 -11.120 88.501 1.00 91.81 623 LYS A CA 1
ATOM 5048 C C . LYS A 1 623 ? -78.760 -11.195 87.910 1.00 91.81 623 LYS A C 1
ATOM 5050 O O . LYS A 1 623 ? -78.548 -10.678 86.819 1.00 91.81 623 LYS A O 1
ATOM 5055 N N . LYS A 1 624 ? -77.829 -11.921 88.546 1.00 91.94 624 LYS A N 1
ATOM 5056 C CA . LYS A 1 624 ? -76.495 -12.177 87.969 1.00 91.94 624 LYS A CA 1
ATOM 5057 C C . LYS A 1 624 ? -76.564 -12.897 86.617 1.00 91.94 624 LYS A C 1
ATOM 5059 O O . LYS A 1 624 ? -75.803 -12.542 85.728 1.00 91.94 624 LYS A O 1
ATOM 5064 N N . GLN A 1 625 ? -77.460 -13.873 86.447 1.00 89.75 625 GLN A N 1
ATOM 5065 C CA . GLN A 1 625 ? -77.650 -14.575 85.168 1.00 89.75 625 GLN A CA 1
ATOM 5066 C C . GLN A 1 625 ? -78.219 -13.656 84.071 1.00 89.75 625 GLN A C 1
ATOM 5068 O O . GLN A 1 625 ? -77.758 -13.693 82.930 1.00 89.75 625 GLN A O 1
ATOM 5073 N N . VAL A 1 626 ? -79.178 -12.787 84.401 1.00 90.94 626 VAL A N 1
ATOM 5074 C CA . VAL A 1 626 ? -79.668 -11.749 83.476 1.00 90.94 626 VAL A CA 1
ATOM 5075 C C . VAL A 1 626 ? -78.526 -10.811 83.074 1.00 90.94 626 VAL A C 1
ATOM 5077 O O . VAL A 1 626 ? -78.319 -10.561 81.890 1.00 90.94 626 VAL A O 1
ATOM 5080 N N . ASP A 1 627 ? -77.723 -10.358 84.035 1.00 91.81 627 ASP A N 1
ATOM 5081 C CA . ASP A 1 627 ? -76.610 -9.450 83.758 1.00 91.81 627 ASP A CA 1
ATOM 5082 C C . ASP A 1 627 ? -75.514 -10.124 82.908 1.00 91.81 627 ASP A C 1
ATOM 5084 O O . ASP A 1 627 ? -74.972 -9.495 81.997 1.00 91.81 627 ASP A O 1
ATOM 5088 N N . THR A 1 628 ? -75.205 -11.412 83.115 1.00 91.88 628 THR A N 1
ATOM 5089 C CA . THR A 1 628 ? -74.260 -12.131 82.239 1.00 91.88 628 THR A CA 1
ATOM 5090 C C . THR A 1 628 ? -74.824 -12.371 80.840 1.00 91.88 628 THR A C 1
ATOM 5092 O O . THR A 1 628 ? -74.102 -12.154 79.868 1.00 91.88 628 THR A O 1
ATOM 5095 N N . THR A 1 629 ? -76.100 -12.746 80.698 1.00 89.44 629 THR A N 1
ATOM 5096 C CA . THR A 1 629 ? -76.727 -12.930 79.372 1.00 89.44 629 THR A CA 1
ATOM 5097 C C . THR A 1 629 ? -76.816 -11.623 78.583 1.00 89.44 629 THR A C 1
ATOM 5099 O O . THR A 1 629 ? -76.528 -11.622 77.387 1.00 89.44 629 THR A O 1
ATOM 5102 N N . GLN A 1 630 ? -77.090 -10.490 79.239 1.00 92.00 630 GLN A N 1
ATOM 5103 C CA . GLN A 1 630 ? -77.051 -9.169 78.604 1.00 92.00 630 GLN A CA 1
ATOM 5104 C C . GLN A 1 630 ? -75.635 -8.805 78.118 1.00 92.00 630 GLN A C 1
ATOM 5106 O O . GLN A 1 630 ? -75.474 -8.331 76.995 1.00 92.00 630 GLN A O 1
ATOM 5111 N N . ASN A 1 631 ? -74.596 -9.085 78.913 1.00 93.56 631 ASN A N 1
ATOM 5112 C CA . ASN A 1 631 ? -73.202 -8.871 78.503 1.00 93.56 631 ASN A CA 1
ATOM 5113 C C . ASN A 1 631 ? -72.771 -9.779 77.335 1.00 93.56 631 ASN A C 1
ATOM 5115 O O . ASN A 1 631 ? -72.018 -9.340 76.467 1.00 93.56 631 ASN A O 1
ATOM 5119 N N . VAL A 1 632 ? -73.251 -11.027 77.277 1.00 92.75 632 VAL A N 1
ATOM 5120 C CA . VAL A 1 632 ? -73.010 -11.927 76.133 1.00 92.75 632 VAL A CA 1
ATOM 5121 C C . VAL A 1 632 ? -73.740 -11.429 74.883 1.00 92.75 632 VAL A C 1
ATOM 5123 O O . VAL A 1 632 ? -73.132 -11.379 73.819 1.00 92.75 632 VAL A O 1
ATOM 5126 N N . SER A 1 633 ? -74.996 -10.987 75.005 1.00 92.00 633 SER A N 1
ATOM 5127 C CA . SER A 1 633 ? -75.757 -10.435 73.876 1.00 92.00 633 SER A CA 1
ATOM 5128 C C . SER A 1 633 ? -75.090 -9.195 73.273 1.00 92.00 633 SER A C 1
ATOM 5130 O O . SER A 1 633 ? -75.014 -9.087 72.053 1.00 92.00 633 SER A O 1
ATOM 5132 N N . LEU A 1 634 ? -74.551 -8.298 74.106 1.00 93.25 634 LEU A N 1
ATOM 5133 C CA . LEU A 1 634 ? -73.803 -7.127 73.634 1.00 93.25 634 LEU A CA 1
ATOM 5134 C C . LEU A 1 634 ? -72.511 -7.516 72.894 1.00 93.25 634 LEU A C 1
ATOM 5136 O O . LEU A 1 634 ? -72.179 -6.890 71.893 1.00 93.25 634 LEU A O 1
ATOM 5140 N N . ARG A 1 635 ? -71.807 -8.564 73.349 1.00 93.06 635 ARG A N 1
ATOM 5141 C CA . ARG A 1 635 ? -70.593 -9.076 72.685 1.00 93.06 635 ARG A CA 1
ATOM 5142 C C . ARG A 1 635 ? -70.878 -9.771 71.354 1.00 93.06 635 ARG A C 1
ATOM 5144 O O . ARG A 1 635 ? -70.071 -9.659 70.436 1.00 93.06 635 ARG A O 1
ATOM 5151 N N . LEU A 1 636 ? -72.004 -10.477 71.244 1.00 92.56 636 LEU A N 1
ATOM 5152 C CA . LEU A 1 636 ? -72.453 -11.041 69.969 1.00 92.56 636 LEU A CA 1
ATOM 5153 C C . LEU A 1 636 ? -72.753 -9.918 68.974 1.00 92.56 636 LEU A C 1
ATOM 5155 O O . LEU A 1 636 ? -72.180 -9.918 67.892 1.00 92.56 636 LEU A O 1
ATOM 5159 N N . ALA A 1 637 ? -73.512 -8.898 69.387 1.00 92.31 637 ALA A N 1
ATOM 5160 C CA . ALA A 1 637 ? -73.810 -7.749 68.537 1.00 92.31 637 ALA A CA 1
ATOM 5161 C C . ALA A 1 637 ? -72.545 -7.010 68.051 1.00 92.31 637 ALA A C 1
ATOM 5163 O O . ALA A 1 637 ? -72.510 -6.570 66.906 1.00 92.31 637 ALA A O 1
ATOM 5164 N N . THR A 1 638 ? -71.483 -6.883 68.860 1.00 94.38 638 THR A N 1
ATOM 5165 C CA . THR A 1 638 ? -70.210 -6.319 68.361 1.00 94.38 638 THR A CA 1
ATOM 5166 C C . THR A 1 638 ? -69.552 -7.215 67.310 1.00 94.38 638 THR A C 1
ATOM 5168 O O . THR A 1 638 ? -69.190 -6.718 66.251 1.00 94.38 638 THR A O 1
ATOM 5171 N N . LEU A 1 639 ? -69.486 -8.532 67.540 1.00 92.56 639 LEU A N 1
ATOM 5172 C CA . LEU A 1 639 ? -68.869 -9.477 66.598 1.00 92.56 639 LEU A CA 1
ATOM 5173 C C . LEU A 1 639 ? -69.655 -9.614 65.281 1.00 92.56 639 LEU A C 1
ATOM 5175 O O . LEU A 1 639 ? -69.056 -9.812 64.229 1.00 92.56 639 LEU A O 1
ATOM 5179 N N . GLU A 1 640 ? -70.982 -9.482 65.324 1.00 93.56 640 GLU A N 1
ATOM 5180 C CA . GLU A 1 640 ? -71.846 -9.440 64.136 1.00 93.56 640 GLU A CA 1
ATOM 5181 C C . GLU A 1 640 ? -71.568 -8.190 63.282 1.00 93.56 640 GLU A C 1
ATOM 5183 O O . GLU A 1 640 ? -71.477 -8.291 62.058 1.00 93.56 640 GLU A O 1
ATOM 5188 N N . ASN A 1 641 ? -71.359 -7.026 63.915 1.00 94.25 641 ASN A N 1
ATOM 5189 C CA . ASN A 1 641 ? -70.939 -5.812 63.207 1.00 94.25 641 ASN A CA 1
ATOM 5190 C C . ASN A 1 641 ? -69.526 -5.970 62.619 1.00 94.25 641 ASN A C 1
ATOM 5192 O O . ASN A 1 641 ? -69.344 -5.718 61.427 1.00 94.25 641 ASN A O 1
ATOM 5196 N N . ASP A 1 642 ? -68.554 -6.444 63.406 1.00 93.50 642 ASP A N 1
ATOM 5197 C CA . ASP A 1 642 ? -67.170 -6.654 62.954 1.00 93.50 642 ASP A CA 1
ATOM 5198 C C . ASP A 1 642 ? -67.104 -7.617 61.751 1.00 93.50 642 ASP A C 1
ATOM 5200 O O . ASP A 1 642 ? -66.403 -7.351 60.774 1.00 93.50 642 ASP A O 1
ATOM 5204 N N . HIS A 1 643 ? -67.885 -8.705 61.767 1.00 92.12 643 HIS A N 1
ATOM 5205 C CA . HIS A 1 643 ? -67.979 -9.636 60.637 1.00 92.12 643 HIS A CA 1
ATOM 5206 C C . HIS A 1 643 ? -68.608 -8.978 59.398 1.00 92.12 643 HIS A C 1
ATOM 5208 O O . HIS A 1 643 ? -68.123 -9.199 58.287 1.00 92.12 643 HIS A O 1
ATOM 5214 N N . SER A 1 644 ? -69.645 -8.147 59.563 1.00 93.69 644 SER A N 1
ATOM 5215 C CA . SER A 1 644 ? -70.270 -7.449 58.429 1.00 93.69 644 SER A CA 1
ATOM 5216 C C . SER A 1 644 ? -69.317 -6.461 57.744 1.00 93.69 644 SER A C 1
ATOM 5218 O O . SER A 1 644 ? -69.278 -6.407 56.517 1.00 93.69 644 SER A O 1
ATOM 5220 N N . LEU A 1 645 ? -68.477 -5.761 58.517 1.00 94.75 645 LEU A N 1
ATOM 5221 C CA . LEU A 1 645 ? -67.442 -4.867 57.989 1.00 94.75 645 LEU A CA 1
ATOM 5222 C C . LEU A 1 645 ? -66.366 -5.648 57.221 1.00 94.75 645 LEU A C 1
ATOM 5224 O O . LEU A 1 645 ? -65.996 -5.261 56.114 1.00 94.75 645 LEU A O 1
ATOM 5228 N N . LEU A 1 646 ? -65.913 -6.786 57.759 1.00 92.81 646 LEU A N 1
ATOM 5229 C CA . LEU A 1 646 ? -64.956 -7.664 57.078 1.00 92.81 646 LEU A CA 1
ATOM 5230 C C . LEU A 1 646 ? -65.520 -8.259 55.777 1.00 92.81 646 LEU A C 1
ATOM 5232 O O . LEU A 1 646 ? -64.762 -8.456 54.823 1.00 92.81 646 LEU A O 1
ATOM 5236 N N . ASP A 1 647 ? -66.825 -8.531 55.704 1.00 92.94 647 ASP A N 1
ATOM 5237 C CA . ASP A 1 647 ? -67.480 -8.980 54.471 1.00 92.94 647 ASP A CA 1
ATOM 5238 C C . ASP A 1 647 ? -67.583 -7.851 53.430 1.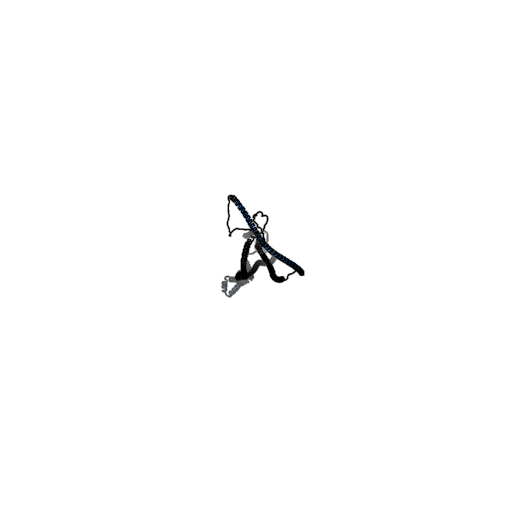00 92.94 647 ASP A C 1
ATOM 5240 O O . ASP A 1 647 ? -67.340 -8.099 52.244 1.00 92.94 647 ASP A O 1
ATOM 5244 N N . GLU A 1 648 ? -67.867 -6.610 53.846 1.00 93.38 648 GLU A N 1
ATOM 5245 C CA . GLU A 1 648 ? -67.827 -5.438 52.958 1.00 93.38 648 GLU A CA 1
ATOM 5246 C C . GLU A 1 648 ? -66.408 -5.193 52.414 1.00 93.38 648 GLU A C 1
ATOM 5248 O O . GLU A 1 648 ? -66.235 -5.126 51.192 1.00 93.38 648 GLU A O 1
ATOM 5253 N N . GLU A 1 649 ? -65.379 -5.179 53.272 1.00 93.56 649 GLU A N 1
ATOM 5254 C CA . GLU A 1 649 ? -63.969 -5.062 52.862 1.00 93.56 649 GLU A CA 1
ATOM 5255 C C . GLU A 1 649 ? -63.557 -6.177 51.886 1.00 93.56 649 GLU A C 1
ATOM 5257 O O . GLU A 1 649 ? -62.955 -5.911 50.841 1.00 93.56 649 GLU A O 1
ATOM 5262 N N . ASN A 1 650 ? -63.930 -7.434 52.157 1.00 92.62 650 ASN A N 1
ATOM 5263 C CA . ASN A 1 650 ? -63.676 -8.555 51.245 1.00 92.62 650 ASN A CA 1
ATOM 5264 C C . ASN A 1 650 ? -64.346 -8.362 49.876 1.00 92.62 650 ASN A C 1
ATOM 5266 O O . ASN A 1 650 ? -63.807 -8.788 48.848 1.00 92.62 650 ASN A O 1
ATOM 5270 N N . LEU A 1 651 ? -65.525 -7.744 49.839 1.00 94.06 651 LEU A N 1
ATOM 5271 C CA . LEU A 1 651 ? -66.275 -7.505 48.611 1.00 94.06 651 LEU A CA 1
ATOM 5272 C C . LEU A 1 651 ? -65.684 -6.325 47.814 1.00 94.06 651 LEU A C 1
ATOM 5274 O O . LEU A 1 651 ? -65.634 -6.388 46.582 1.00 94.06 651 LEU A O 1
ATOM 5278 N N . GLU A 1 652 ? -65.129 -5.309 48.479 1.00 93.62 652 GLU A N 1
ATOM 5279 C CA . GLU A 1 652 ? -64.336 -4.248 47.837 1.00 93.62 652 GLU A CA 1
ATOM 5280 C C . GLU A 1 652 ? -62.977 -4.745 47.317 1.00 93.62 652 GLU A C 1
ATOM 5282 O O . GLU A 1 652 ? -62.601 -4.447 46.177 1.00 93.62 652 GLU A O 1
ATOM 5287 N N . LEU A 1 653 ? -62.273 -5.587 48.079 1.00 92.00 653 LEU A N 1
ATOM 5288 C CA . LEU A 1 653 ? -61.044 -6.250 47.626 1.00 92.00 653 LEU A CA 1
ATOM 5289 C C . LEU A 1 653 ? -61.299 -7.130 46.391 1.00 92.00 653 LEU A C 1
ATOM 5291 O O . LEU A 1 653 ? -60.523 -7.110 45.436 1.00 92.00 653 LEU A O 1
ATOM 5295 N N . ARG A 1 654 ? -62.436 -7.835 46.332 1.00 93.94 654 ARG A N 1
ATOM 5296 C CA . ARG A 1 654 ? -62.848 -8.566 45.120 1.00 93.94 654 ARG A CA 1
ATOM 5297 C C . ARG A 1 654 ? -63.110 -7.624 43.943 1.00 93.94 654 ARG A C 1
ATOM 5299 O O . ARG A 1 654 ? -62.599 -7.880 42.857 1.00 93.94 654 ARG A O 1
ATOM 5306 N N . ARG A 1 655 ? -63.838 -6.517 44.145 1.00 92.38 655 ARG A N 1
ATOM 5307 C CA . ARG A 1 655 ? -64.098 -5.505 43.095 1.00 92.38 655 ARG A CA 1
ATOM 5308 C C . ARG A 1 655 ? -62.810 -4.885 42.540 1.00 92.38 655 ARG A C 1
ATOM 5310 O O . ARG A 1 655 ? -62.733 -4.656 41.335 1.00 92.38 655 ARG A O 1
ATOM 5317 N N . THR A 1 656 ? -61.810 -4.625 43.383 1.00 92.38 656 THR A N 1
ATOM 5318 C CA . THR A 1 656 ? -60.517 -4.061 42.950 1.00 92.38 656 THR A CA 1
ATOM 5319 C C . THR A 1 656 ? -59.642 -5.082 42.219 1.00 92.38 656 THR A C 1
ATOM 5321 O O . THR A 1 656 ? -59.048 -4.747 41.197 1.00 92.38 656 THR A O 1
ATOM 5324 N N . VAL A 1 657 ? -59.626 -6.351 42.640 1.00 90.69 657 VAL A N 1
ATOM 5325 C CA . VAL A 1 657 ? -58.987 -7.432 41.862 1.00 90.69 657 VAL A CA 1
ATOM 5326 C C . VAL A 1 657 ? -59.659 -7.601 40.492 1.00 90.69 657 VAL A C 1
ATOM 5328 O O . VAL A 1 657 ? -58.971 -7.727 39.478 1.00 90.69 657 VAL A O 1
ATOM 5331 N N . GLU A 1 658 ? -60.992 -7.541 40.433 1.00 91.06 658 GLU A N 1
ATOM 5332 C CA . GLU A 1 658 ? -61.756 -7.652 39.185 1.00 91.06 658 GLU A CA 1
ATOM 5333 C C . GLU A 1 658 ? -61.495 -6.466 38.232 1.00 91.06 658 GLU A C 1
ATOM 5335 O O . GLU A 1 658 ? -61.373 -6.665 37.023 1.00 91.06 658 GLU A O 1
ATOM 5340 N N . SER A 1 659 ? -61.335 -5.241 38.753 1.00 91.81 659 SER A N 1
ATOM 5341 C CA . SER A 1 659 ? -61.040 -4.047 37.942 1.00 91.81 659 SER A CA 1
ATOM 5342 C C . SER A 1 659 ? -59.575 -3.938 37.498 1.00 91.81 659 SER A C 1
ATOM 5344 O O . SER A 1 659 ? -59.300 -3.328 36.464 1.00 91.81 659 SER A O 1
ATOM 5346 N N . LEU A 1 660 ? -58.639 -4.576 38.210 1.00 91.56 660 LEU A N 1
ATOM 5347 C CA . LEU A 1 660 ? -57.235 -4.720 37.794 1.00 91.56 660 LEU A CA 1
ATOM 5348 C C . LEU A 1 660 ? -57.021 -5.866 36.788 1.00 91.56 660 LEU A C 1
ATOM 5350 O O . LEU A 1 660 ? -56.023 -5.881 36.061 1.00 91.56 660 LEU A O 1
ATOM 5354 N N . ARG A 1 661 ? -57.967 -6.807 36.685 1.00 95.00 661 ARG A N 1
ATOM 5355 C CA . ARG A 1 661 ? -57.901 -7.976 35.789 1.00 95.00 661 ARG A CA 1
ATOM 5356 C C . ARG A 1 661 ? -57.639 -7.623 34.308 1.00 95.00 661 ARG A C 1
ATOM 5358 O O . ARG A 1 661 ? -56.790 -8.282 33.706 1.00 95.00 661 ARG A O 1
ATOM 5365 N N . PRO A 1 662 ? -58.249 -6.576 33.707 1.00 93.50 662 PRO A N 1
ATOM 5366 C CA . PRO A 1 662 ? -57.930 -6.149 32.341 1.00 93.50 662 PRO A CA 1
ATOM 5367 C C . PRO A 1 662 ? -56.513 -5.577 32.194 1.00 93.50 662 PRO A C 1
ATOM 5369 O O . PRO A 1 662 ? -55.890 -5.760 31.150 1.00 93.50 662 PRO A O 1
ATOM 5372 N N . ALA A 1 663 ? -55.975 -4.923 33.231 1.00 90.88 663 ALA A N 1
ATOM 5373 C CA . ALA A 1 663 ? -54.608 -4.403 33.214 1.00 90.88 663 ALA A CA 1
ATOM 5374 C C . ALA A 1 663 ? -53.576 -5.544 33.232 1.00 90.88 663 ALA A C 1
ATOM 5376 O O . ALA A 1 663 ? -52.599 -5.489 32.489 1.00 90.88 663 ALA A O 1
ATOM 5377 N N . ALA A 1 664 ? -53.835 -6.618 33.988 1.00 91.44 664 ALA A N 1
ATOM 5378 C CA . ALA A 1 664 ? -53.019 -7.834 33.949 1.00 91.44 664 ALA A CA 1
ATOM 5379 C C . ALA A 1 664 ? -53.044 -8.510 32.562 1.00 91.44 664 ALA A C 1
ATOM 5381 O O . ALA A 1 664 ? -52.000 -8.918 32.056 1.00 91.44 664 ALA A O 1
ATOM 5382 N N . VAL A 1 665 ? -54.210 -8.562 31.901 1.00 94.19 665 VAL A N 1
ATOM 5383 C CA . VAL A 1 665 ? -54.319 -9.065 30.516 1.00 94.19 665 VAL A CA 1
ATOM 5384 C C . VAL A 1 665 ? -53.556 -8.171 29.533 1.00 94.19 665 VAL A C 1
ATOM 5386 O O . VAL A 1 665 ? -52.833 -8.693 28.684 1.00 94.19 665 VAL A O 1
ATOM 5389 N N . ARG A 1 666 ? -53.645 -6.837 29.651 1.00 95.00 666 ARG A N 1
ATOM 5390 C CA . ARG A 1 666 ? -52.881 -5.927 28.778 1.00 95.00 666 ARG A CA 1
ATOM 5391 C C . ARG A 1 666 ? -51.374 -6.009 29.031 1.00 95.00 666 ARG A C 1
ATOM 5393 O O . ARG A 1 666 ? -50.612 -5.905 28.077 1.00 95.00 666 ARG A O 1
ATOM 5400 N N . LEU A 1 667 ? -50.938 -6.244 30.270 1.00 91.81 667 LEU A N 1
ATOM 5401 C CA . LEU A 1 667 ? -49.529 -6.489 30.590 1.00 91.81 667 LEU A CA 1
ATOM 5402 C C . LEU A 1 667 ? -49.019 -7.777 29.926 1.00 91.81 667 LEU A C 1
ATOM 5404 O O . LEU A 1 667 ? -47.955 -7.751 29.317 1.00 91.81 667 LEU A O 1
ATOM 5408 N N . ALA A 1 668 ? -49.792 -8.866 29.971 1.00 92.31 668 ALA A N 1
ATOM 5409 C CA . ALA A 1 668 ? -49.440 -10.116 29.294 1.00 92.31 668 ALA A CA 1
ATOM 5410 C C . ALA A 1 668 ? -49.378 -9.957 27.760 1.00 92.31 668 ALA A C 1
ATOM 5412 O O . ALA A 1 668 ? -48.458 -10.471 27.128 1.00 92.31 668 ALA A O 1
ATOM 5413 N N . GLN A 1 669 ? -50.302 -9.190 27.163 1.00 93.19 669 GLN A N 1
ATOM 5414 C CA . GLN A 1 669 ? -50.235 -8.823 25.740 1.00 93.19 669 GLN A CA 1
ATOM 5415 C C . GLN A 1 669 ? -48.971 -8.020 25.419 1.00 93.19 669 GLN A C 1
ATOM 5417 O O . GLN A 1 669 ? -48.254 -8.372 24.492 1.00 93.19 669 GLN A O 1
ATOM 5422 N N . LEU A 1 670 ? -48.654 -6.989 26.209 1.00 92.62 670 LEU A N 1
ATOM 5423 C CA . LEU A 1 670 ? -47.438 -6.189 26.033 1.00 92.62 670 LEU A CA 1
ATOM 5424 C C . LEU A 1 670 ? -46.162 -7.029 26.198 1.00 92.62 670 LEU A C 1
ATOM 5426 O O . LEU A 1 670 ? -45.194 -6.802 25.482 1.00 92.62 670 LEU A O 1
ATOM 5430 N N . GLN A 1 671 ? -46.149 -8.018 27.095 1.00 93.38 671 GLN A N 1
ATOM 5431 C CA . GLN A 1 671 ? -45.035 -8.963 27.232 1.00 93.38 671 GLN A CA 1
ATOM 5432 C C . GLN A 1 671 ? -44.889 -9.870 26.000 1.00 93.38 671 GLN A C 1
ATOM 5434 O O . GLN A 1 671 ? -43.763 -10.122 25.569 1.00 93.38 671 GLN A O 1
ATOM 5439 N N . GLN A 1 672 ? -45.998 -10.321 25.403 1.00 95.31 672 GLN A N 1
ATOM 5440 C CA . GLN A 1 672 ? -45.969 -11.057 24.138 1.00 95.31 672 GLN A CA 1
ATOM 5441 C C . GLN A 1 672 ? -45.465 -10.168 22.989 1.00 95.31 672 GLN A C 1
ATOM 5443 O O . GLN A 1 672 ? -44.474 -10.539 22.360 1.00 95.31 672 GLN A O 1
ATOM 5448 N N . GLU A 1 673 ? -46.085 -8.997 22.782 1.00 94.06 673 GLU A N 1
ATOM 5449 C CA . GLU A 1 673 ? -45.712 -7.985 21.775 1.00 94.06 673 GLU A CA 1
ATOM 5450 C C . GLU A 1 673 ? -44.212 -7.653 21.868 1.00 94.06 673 GLU A C 1
ATOM 5452 O O . GLU A 1 673 ? -43.499 -7.673 20.867 1.00 94.06 673 GLU A O 1
ATOM 5457 N N . ASN A 1 674 ? -43.694 -7.433 23.083 1.00 91.50 674 ASN A N 1
ATOM 5458 C CA . ASN A 1 674 ? -42.277 -7.155 23.295 1.00 91.50 674 ASN A CA 1
ATOM 5459 C C . ASN A 1 674 ? -41.401 -8.371 22.942 1.00 91.50 674 ASN A C 1
ATOM 5461 O O . ASN A 1 674 ? -40.402 -8.206 22.256 1.00 91.50 674 ASN A O 1
ATOM 5465 N N . SER A 1 675 ? -41.793 -9.600 23.308 1.00 95.00 675 SER A N 1
ATOM 5466 C CA . SER A 1 675 ? -41.041 -10.809 22.923 1.00 95.00 675 SER A CA 1
ATOM 5467 C C . SER A 1 675 ? -41.005 -11.047 21.406 1.00 95.00 675 SER A C 1
ATOM 5469 O O . SER A 1 675 ? -40.069 -11.656 20.891 1.00 95.00 675 SER A O 1
ATOM 5471 N N . GLU A 1 676 ? -42.035 -10.621 20.677 1.00 95.19 676 GLU A N 1
ATOM 5472 C CA . GLU A 1 676 ? -42.101 -10.718 19.216 1.00 95.19 676 GLU A CA 1
ATOM 5473 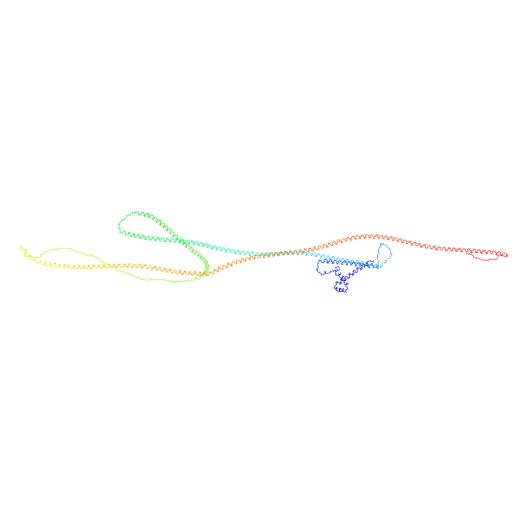C C . GLU A 1 676 ? -41.162 -9.681 18.582 1.00 95.19 676 GLU A C 1
ATOM 5475 O O . GLU A 1 676 ? -40.298 -10.055 17.790 1.00 95.19 676 GLU A O 1
ATOM 5480 N N . LEU A 1 677 ? -41.201 -8.431 19.056 1.00 93.38 677 LEU A N 1
ATOM 5481 C CA . LEU A 1 677 ? -40.258 -7.373 18.667 1.00 93.38 677 LEU A CA 1
ATOM 5482 C C . LEU A 1 677 ? -38.792 -7.700 19.009 1.00 93.38 677 LEU A C 1
ATOM 5484 O O . LEU A 1 677 ? -37.886 -7.302 18.278 1.00 93.38 677 LEU A O 1
ATOM 5488 N N . GLU A 1 678 ? -38.524 -8.431 20.095 1.00 92.00 678 GLU A N 1
ATOM 5489 C CA . GLU A 1 678 ? -37.166 -8.875 20.436 1.00 92.00 678 GLU A CA 1
ATOM 5490 C C . GLU A 1 678 ? -36.626 -9.935 19.468 1.00 92.00 678 GLU A C 1
ATOM 5492 O O . GLU A 1 678 ? -35.451 -9.866 19.101 1.00 92.00 678 GLU A O 1
ATOM 5497 N N . ARG A 1 679 ? -37.482 -10.844 18.977 1.00 96.00 679 ARG A N 1
ATOM 5498 C CA . ARG A 1 679 ? -37.118 -11.791 17.908 1.00 96.00 679 ARG A CA 1
ATOM 5499 C C . ARG A 1 679 ? -36.882 -11.064 16.586 1.00 96.00 679 ARG A C 1
ATOM 5501 O O . ARG A 1 679 ? -35.840 -11.267 15.975 1.00 96.00 679 ARG A O 1
ATOM 5508 N N . GLU A 1 680 ? -37.775 -10.153 16.191 1.00 94.75 680 GLU A N 1
ATOM 5509 C CA . GLU A 1 680 ? -37.586 -9.335 14.982 1.00 94.75 680 GLU A CA 1
ATOM 5510 C C . GLU A 1 680 ? -36.287 -8.515 15.046 1.00 94.75 680 GLU A C 1
ATOM 5512 O O . GLU A 1 680 ? -35.540 -8.450 14.070 1.00 94.75 680 GLU A O 1
ATOM 5517 N N . ARG A 1 681 ? -35.960 -7.935 16.210 1.00 93.19 681 ARG A N 1
ATOM 5518 C CA . ARG A 1 681 ? -34.679 -7.253 16.464 1.00 93.19 681 ARG A CA 1
ATOM 5519 C C . ARG A 1 681 ? -33.487 -8.190 16.266 1.00 93.19 681 ARG A C 1
ATOM 5521 O O . ARG A 1 681 ? -32.478 -7.762 15.704 1.00 93.19 681 ARG A O 1
ATOM 5528 N N . GLU A 1 682 ? -33.563 -9.429 16.739 1.00 94.88 682 GLU A N 1
ATOM 5529 C CA . GLU A 1 682 ? -32.482 -10.416 16.627 1.00 94.88 682 GLU A CA 1
ATOM 5530 C C . GLU A 1 682 ? -32.307 -10.922 15.188 1.00 94.88 682 GLU A C 1
ATOM 5532 O O . GLU A 1 682 ? -31.181 -10.909 14.683 1.00 94.88 682 GLU A O 1
ATOM 5537 N N . ASP A 1 683 ? -33.397 -11.222 14.479 1.00 95.06 683 ASP A N 1
ATOM 5538 C CA . ASP A 1 683 ? -33.386 -11.591 13.057 1.00 95.06 683 ASP A CA 1
ATOM 5539 C C . ASP A 1 683 ? -32.850 -10.447 12.173 1.00 95.06 683 ASP A C 1
ATOM 5541 O O . ASP A 1 683 ? -32.013 -10.664 11.288 1.00 95.06 683 ASP A O 1
ATOM 5545 N N . LEU A 1 684 ? -33.257 -9.200 12.443 1.00 93.94 684 LEU A N 1
ATOM 5546 C CA . LEU A 1 684 ? -32.720 -8.007 11.777 1.00 93.94 684 LEU A CA 1
ATOM 5547 C C . LEU A 1 684 ? -31.242 -7.775 12.117 1.00 93.94 684 LEU A C 1
ATOM 5549 O O . LEU A 1 684 ? -30.470 -7.386 11.239 1.00 93.94 684 LEU A O 1
ATOM 5553 N N . THR A 1 685 ? -30.819 -8.039 13.355 1.00 95.38 685 THR A N 1
ATOM 5554 C CA . THR A 1 685 ? -29.406 -7.928 13.756 1.00 95.38 685 THR A CA 1
ATOM 5555 C C . THR A 1 685 ? -28.559 -8.968 13.027 1.00 95.38 685 THR A C 1
ATOM 5557 O O . THR A 1 685 ? -27.547 -8.603 12.428 1.00 95.38 685 THR A O 1
ATOM 5560 N N . SER A 1 686 ? -29.007 -10.226 12.979 1.00 94.19 686 SER A N 1
ATOM 5561 C CA . SER A 1 686 ? -28.356 -11.301 12.222 1.00 94.19 686 SER A CA 1
ATOM 5562 C C . SER A 1 686 ? -28.263 -10.964 10.729 1.00 94.19 686 SER A C 1
ATOM 5564 O O . SER A 1 686 ? -27.185 -11.031 10.136 1.00 94.19 686 SER A O 1
ATOM 5566 N N . SER A 1 687 ? -29.354 -10.460 10.142 1.00 94.25 687 SER A N 1
ATOM 5567 C CA . SER A 1 687 ? -29.398 -9.992 8.748 1.00 94.25 687 SER A CA 1
ATOM 5568 C C . SER A 1 687 ? -28.397 -8.859 8.480 1.00 94.25 687 SER A C 1
ATOM 5570 O O . SER A 1 687 ? -27.693 -8.859 7.468 1.00 94.25 687 SER A O 1
ATOM 5572 N N . VAL A 1 688 ? -28.278 -7.895 9.399 1.00 93.38 688 VAL A N 1
ATOM 5573 C CA . VAL A 1 688 ? -27.298 -6.800 9.315 1.00 93.38 688 VAL A CA 1
ATOM 5574 C C . VAL A 1 688 ? -25.862 -7.314 9.463 1.00 93.38 688 VAL A C 1
ATOM 5576 O O . VAL A 1 688 ? -24.964 -6.806 8.788 1.00 93.38 688 VAL A O 1
ATOM 5579 N N . GLU A 1 689 ? -25.609 -8.321 10.297 1.00 93.50 689 GLU A N 1
ATOM 5580 C CA . GLU A 1 689 ? -24.295 -8.961 10.406 1.00 93.50 689 GLU A CA 1
ATOM 5581 C C . GLU A 1 689 ? -23.928 -9.778 9.167 1.00 93.50 689 GLU A C 1
ATOM 5583 O O . GLU A 1 689 ? -22.791 -9.680 8.690 1.00 93.50 689 GLU A O 1
ATOM 5588 N N . GLU A 1 690 ? -24.882 -10.492 8.569 1.00 94.62 690 GLU A N 1
ATOM 5589 C CA . GLU A 1 690 ? -24.647 -11.183 7.308 1.00 94.62 690 GLU A CA 1
ATOM 5590 C C . GLU A 1 690 ? -24.363 -10.181 6.179 1.00 94.62 690 GLU A C 1
ATOM 5592 O O . GLU A 1 690 ? -23.358 -10.341 5.481 1.00 94.62 690 GLU A O 1
ATOM 5597 N N . LEU A 1 691 ? -25.136 -9.095 6.057 1.00 92.88 691 LEU A N 1
ATOM 5598 C CA . LEU A 1 691 ? -24.875 -8.007 5.102 1.00 92.88 691 LEU A CA 1
ATOM 5599 C C . LEU A 1 691 ? -23.514 -7.330 5.342 1.00 92.88 691 LEU A C 1
ATOM 5601 O O . LEU A 1 691 ? -22.779 -7.067 4.387 1.00 92.88 691 LEU A O 1
ATOM 5605 N N . ARG A 1 692 ? -23.106 -7.111 6.601 1.00 94.38 692 ARG A N 1
ATOM 5606 C CA . ARG A 1 692 ? -21.741 -6.655 6.947 1.00 94.38 692 ARG A CA 1
ATOM 5607 C C . ARG A 1 692 ? -20.679 -7.668 6.503 1.00 94.38 692 ARG A C 1
ATOM 5609 O O . ARG A 1 692 ? -19.601 -7.262 6.067 1.00 94.38 692 ARG A O 1
ATOM 5616 N N . SER A 1 693 ? -20.957 -8.971 6.588 1.00 93.56 693 SER A N 1
ATOM 5617 C CA . SER A 1 693 ? -20.055 -10.023 6.100 1.00 93.56 693 SER A CA 1
ATOM 5618 C C . SER A 1 693 ? -19.965 -10.036 4.568 1.00 93.56 693 SER A C 1
ATOM 5620 O O . SER A 1 693 ? -18.867 -10.141 4.022 1.00 93.56 693 SER A O 1
ATOM 5622 N N . GLN A 1 694 ? -21.091 -9.849 3.870 1.00 93.44 694 GLN A N 1
ATOM 5623 C CA . GLN A 1 694 ? -21.164 -9.766 2.412 1.00 93.44 694 GLN A CA 1
ATOM 5624 C C . GLN A 1 694 ? -20.436 -8.518 1.901 1.00 93.44 694 GLN A C 1
ATOM 5626 O O . GLN A 1 694 ? -19.612 -8.635 0.997 1.00 93.44 694 GLN A O 1
ATOM 5631 N N . ARG A 1 695 ? -20.616 -7.359 2.549 1.00 94.88 695 ARG A N 1
ATOM 5632 C CA . ARG A 1 695 ? -19.836 -6.144 2.268 1.00 94.88 695 ARG A CA 1
ATOM 5633 C C . ARG A 1 695 ? -18.329 -6.391 2.417 1.00 94.88 695 ARG A C 1
ATOM 5635 O O . ARG A 1 695 ? -17.581 -6.102 1.492 1.00 94.88 695 ARG A O 1
ATOM 5642 N N . LYS A 1 696 ? -17.881 -7.019 3.513 1.00 94.81 696 LYS A N 1
ATOM 5643 C CA . LYS A 1 696 ? -16.461 -7.388 3.708 1.00 94.81 696 LYS A CA 1
ATOM 5644 C C . LYS A 1 696 ? -15.938 -8.397 2.673 1.00 94.81 696 LYS A C 1
ATOM 5646 O O . LYS A 1 696 ? -14.729 -8.473 2.461 1.00 94.81 696 LYS A O 1
ATOM 5651 N N . ARG A 1 697 ? -16.808 -9.198 2.040 1.00 94.69 697 ARG A N 1
ATOM 5652 C CA . ARG A 1 697 ? -16.454 -10.055 0.890 1.00 94.69 697 ARG A CA 1
ATOM 5653 C C . ARG A 1 697 ? -16.348 -9.224 -0.396 1.00 94.69 697 ARG A C 1
ATOM 5655 O O . ARG A 1 697 ? -15.381 -9.410 -1.127 1.00 94.69 697 ARG A O 1
ATOM 5662 N N . ALA A 1 698 ? -17.268 -8.288 -0.634 1.00 91.50 698 ALA A N 1
ATOM 5663 C CA . ALA A 1 698 ? -17.230 -7.368 -1.773 1.00 91.50 698 ALA A CA 1
ATOM 5664 C C . ALA A 1 698 ? -15.971 -6.481 -1.755 1.00 91.50 698 ALA A C 1
ATOM 5666 O O . ALA A 1 698 ? -15.218 -6.503 -2.720 1.00 91.50 698 ALA A O 1
ATOM 5667 N N . GLU A 1 699 ? -15.652 -5.837 -0.628 1.00 93.69 699 GLU A N 1
ATOM 5668 C CA . GLU A 1 699 ? -14.441 -5.011 -0.457 1.00 93.69 699 GLU A CA 1
ATOM 5669 C C . GLU A 1 699 ? -13.147 -5.805 -0.754 1.00 93.69 699 GLU A C 1
ATOM 5671 O O . GLU A 1 699 ? -12.197 -5.289 -1.343 1.00 93.69 699 GLU A O 1
ATOM 5676 N N . ARG A 1 700 ? -13.103 -7.102 -0.408 1.00 93.62 700 ARG A N 1
ATOM 5677 C CA . ARG A 1 700 ? -11.981 -7.996 -0.762 1.00 93.62 700 ARG A CA 1
ATOM 5678 C C . ARG A 1 700 ? -11.924 -8.313 -2.257 1.00 93.62 700 ARG A C 1
ATOM 5680 O O . ARG A 1 700 ? -10.828 -8.407 -2.806 1.00 93.62 700 ARG A O 1
ATOM 5687 N N . LEU A 1 701 ? -13.074 -8.492 -2.907 1.00 93.12 701 LEU A N 1
ATOM 5688 C CA . LEU A 1 701 ? -13.153 -8.719 -4.352 1.00 93.12 701 LEU A CA 1
ATOM 5689 C C . LEU A 1 701 ? -12.773 -7.456 -5.133 1.00 93.12 701 LEU A C 1
ATOM 5691 O O . LEU A 1 701 ? -12.013 -7.562 -6.087 1.00 93.12 701 LEU A O 1
ATOM 5695 N N . GLU A 1 702 ? -13.197 -6.272 -4.692 1.00 94.56 702 GLU A N 1
ATOM 5696 C CA . GLU A 1 702 ? -12.793 -4.978 -5.260 1.00 94.56 702 GLU A CA 1
ATOM 5697 C C . GLU A 1 702 ? -11.274 -4.774 -5.174 1.00 94.56 702 GLU A C 1
ATOM 5699 O O . GLU A 1 702 ? -10.636 -4.458 -6.180 1.00 94.56 702 GLU A O 1
ATOM 5704 N N . LEU A 1 703 ? -10.662 -5.048 -4.014 1.00 93.50 703 LEU A N 1
ATOM 5705 C CA . LEU A 1 703 ? -9.202 -5.028 -3.856 1.00 93.50 703 LEU A CA 1
ATOM 5706 C C . LEU A 1 703 ? -8.499 -6.058 -4.759 1.00 93.50 703 LEU A C 1
ATOM 5708 O O . LEU A 1 703 ? -7.458 -5.752 -5.343 1.00 93.50 703 LEU A O 1
ATOM 5712 N N . SER A 1 704 ? -9.068 -7.258 -4.918 1.00 95.38 704 SER A N 1
ATOM 5713 C CA . SER A 1 704 ? -8.531 -8.288 -5.818 1.00 95.38 704 SER A CA 1
ATOM 5714 C C . SER A 1 704 ? -8.628 -7.876 -7.290 1.00 95.38 704 SER A C 1
ATOM 5716 O O . SER A 1 704 ? -7.669 -8.061 -8.036 1.00 95.38 704 SER A O 1
ATOM 5718 N N . ILE A 1 705 ? -9.751 -7.288 -7.711 1.00 94.25 705 ILE A N 1
ATOM 5719 C CA . ILE A 1 705 ? -9.965 -6.769 -9.070 1.00 94.25 705 ILE A CA 1
ATOM 5720 C C . ILE A 1 705 ? -9.019 -5.592 -9.337 1.00 94.25 705 ILE A C 1
ATOM 5722 O O . ILE A 1 705 ? -8.400 -5.542 -10.396 1.00 94.25 705 ILE A O 1
ATOM 5726 N N . GLY A 1 706 ? -8.828 -4.695 -8.365 1.00 95.06 706 GLY A N 1
ATOM 5727 C CA . GLY A 1 706 ? -7.852 -3.608 -8.447 1.00 95.06 706 GLY A CA 1
ATOM 5728 C C . GLY A 1 706 ? -6.411 -4.111 -8.591 1.00 95.06 706 GLY A C 1
ATOM 5729 O O . GLY A 1 706 ? -5.668 -3.606 -9.432 1.00 95.06 706 GLY A O 1
ATOM 5730 N N . SER A 1 707 ? -6.024 -5.144 -7.833 1.00 94.62 707 SER A N 1
ATOM 5731 C CA . SER A 1 707 ? -4.702 -5.777 -7.949 1.00 94.62 707 SER A CA 1
ATOM 5732 C C . SER A 1 707 ? -4.497 -6.431 -9.319 1.00 94.62 707 SER A C 1
ATOM 5734 O O . SER A 1 707 ? -3.480 -6.187 -9.967 1.00 94.62 707 SER A O 1
ATOM 5736 N N . LEU A 1 708 ? -5.478 -7.207 -9.794 1.00 92.75 708 LEU A N 1
ATOM 5737 C CA . LEU A 1 708 ? -5.442 -7.835 -11.119 1.00 92.75 708 LEU A CA 1
ATOM 5738 C C . LEU A 1 708 ? -5.446 -6.792 -12.247 1.00 92.75 708 LEU A C 1
ATOM 5740 O O . LEU A 1 708 ? -4.766 -6.978 -13.250 1.00 92.75 708 LEU A O 1
ATOM 5744 N N . GLY A 1 709 ? -6.147 -5.668 -12.078 1.00 95.62 709 GLY A N 1
ATOM 5745 C CA . GLY A 1 709 ? -6.125 -4.541 -13.012 1.00 95.62 709 GLY A CA 1
ATOM 5746 C C . GLY A 1 709 ? -4.745 -3.886 -13.116 1.00 95.62 709 GLY A C 1
ATOM 5747 O O . GLY A 1 709 ? -4.266 -3.647 -14.223 1.00 95.62 709 GLY A O 1
ATOM 5748 N N . GLN A 1 710 ? -4.067 -3.662 -11.984 1.00 95.44 710 GLN A N 1
ATOM 5749 C CA . GLN A 1 710 ? -2.688 -3.153 -11.965 1.00 95.44 710 GLN A CA 1
ATOM 5750 C C . GLN A 1 710 ? -1.696 -4.143 -12.589 1.00 95.44 710 GLN A C 1
ATOM 5752 O O . GLN A 1 710 ? -0.783 -3.733 -13.304 1.00 95.44 710 GLN A O 1
ATOM 5757 N N . GLU A 1 711 ? -1.857 -5.442 -12.335 1.00 93.88 711 GLU A N 1
ATOM 5758 C CA . GLU A 1 711 ? -1.011 -6.477 -12.932 1.00 93.88 711 GLU A CA 1
ATOM 5759 C C . GLU A 1 711 ? -1.233 -6.587 -14.446 1.00 93.88 711 GLU A C 1
ATOM 5761 O O . GLU A 1 711 ? -0.267 -6.571 -15.208 1.00 93.88 711 GLU A O 1
ATOM 5766 N N . ASN A 1 712 ? -2.488 -6.559 -14.900 1.00 93.81 712 ASN A N 1
ATOM 5767 C CA . ASN A 1 712 ? -2.827 -6.535 -16.320 1.00 93.81 712 ASN A CA 1
ATOM 5768 C C . ASN A 1 712 ? -2.281 -5.271 -17.013 1.00 93.81 712 ASN A C 1
ATOM 5770 O O . ASN A 1 712 ? -1.706 -5.367 -18.091 1.00 93.81 712 ASN A O 1
ATOM 5774 N N . GLN A 1 713 ? -2.340 -4.097 -16.370 1.00 95.06 713 GLN A N 1
ATOM 5775 C CA . GLN A 1 713 ? -1.731 -2.867 -16.898 1.00 95.06 713 GLN A CA 1
ATOM 5776 C C . GLN A 1 713 ? -0.198 -2.972 -17.024 1.00 95.06 713 GLN A C 1
ATOM 5778 O O . GLN A 1 713 ? 0.371 -2.488 -18.002 1.00 95.06 713 GLN A O 1
ATOM 5783 N N . ARG A 1 714 ? 0.486 -3.637 -16.081 1.00 95.88 714 ARG A N 1
ATOM 5784 C CA . ARG A 1 714 ? 1.936 -3.907 -16.177 1.00 95.88 714 ARG A CA 1
ATOM 5785 C C . ARG A 1 714 ? 2.261 -4.884 -17.308 1.00 95.88 714 ARG A C 1
ATOM 5787 O O . ARG A 1 714 ? 3.234 -4.669 -18.028 1.00 95.88 714 ARG A O 1
ATOM 5794 N N . LEU A 1 715 ? 1.456 -5.934 -17.481 1.00 94.38 715 LEU A N 1
ATOM 5795 C CA . LEU A 1 715 ? 1.601 -6.894 -18.581 1.00 94.38 715 LEU A CA 1
ATOM 5796 C C . LEU A 1 715 ? 1.358 -6.224 -19.940 1.00 94.38 715 LEU A C 1
ATOM 5798 O O . LEU A 1 715 ? 2.160 -6.406 -20.851 1.00 94.38 715 LEU A O 1
ATOM 5802 N N . GLN A 1 716 ? 0.330 -5.381 -20.046 1.00 94.56 716 GLN A N 1
ATOM 5803 C CA . GLN A 1 716 ? 0.035 -4.548 -21.214 1.00 94.56 716 GLN A CA 1
ATOM 5804 C C . GLN A 1 716 ? 1.230 -3.641 -21.565 1.00 94.56 716 GLN A C 1
ATOM 5806 O O . GLN A 1 716 ? 1.723 -3.691 -22.688 1.00 94.56 716 GLN A O 1
ATOM 5811 N N . GLN A 1 717 ? 1.777 -2.895 -20.598 1.00 94.88 717 GLN A N 1
ATOM 5812 C CA . GLN A 1 717 ? 2.972 -2.064 -20.812 1.00 94.88 717 GLN A CA 1
ATOM 5813 C C . GLN A 1 717 ? 4.205 -2.896 -21.207 1.00 94.88 717 GLN A C 1
ATOM 5815 O O . GLN A 1 717 ? 5.001 -2.476 -22.044 1.00 94.88 717 GLN A O 1
ATOM 5820 N N . SER A 1 718 ? 4.377 -4.098 -20.647 1.00 94.44 718 SER A N 1
ATOM 5821 C CA . SER A 1 718 ? 5.452 -5.020 -21.039 1.00 94.44 718 SER A CA 1
ATOM 5822 C C . SER A 1 718 ? 5.275 -5.549 -22.472 1.00 94.44 718 SER A C 1
ATOM 5824 O O . SER A 1 718 ? 6.250 -5.671 -23.220 1.00 94.44 718 SER A O 1
ATOM 5826 N N . LEU A 1 719 ? 4.032 -5.795 -22.895 1.00 94.38 719 LEU A N 1
ATOM 5827 C CA . LEU A 1 719 ? 3.679 -6.190 -24.258 1.00 94.38 719 LEU A CA 1
ATOM 5828 C C . LEU A 1 719 ? 3.882 -5.040 -25.258 1.00 94.38 719 LEU A C 1
ATOM 5830 O O . LEU A 1 719 ? 4.415 -5.255 -26.341 1.00 94.38 719 LEU A O 1
ATOM 5834 N N . GLU A 1 720 ? 3.539 -3.808 -24.889 1.00 96.00 720 GLU A N 1
ATOM 5835 C CA . GLU A 1 720 ? 3.771 -2.606 -25.701 1.00 96.00 720 GLU A CA 1
ATOM 5836 C C . GLU A 1 720 ? 5.276 -2.301 -25.836 1.00 96.00 720 GLU A C 1
ATOM 5838 O O . GLU A 1 720 ? 5.765 -2.058 -26.943 1.00 96.00 720 GLU A O 1
ATOM 5843 N N . ASN A 1 721 ? 6.047 -2.424 -24.750 1.00 96.00 721 ASN A N 1
ATOM 5844 C CA . ASN A 1 721 ? 7.507 -2.269 -24.753 1.00 96.00 721 ASN A CA 1
ATOM 5845 C C . ASN A 1 721 ? 8.228 -3.374 -25.551 1.00 96.00 721 ASN A C 1
ATOM 5847 O O . ASN A 1 721 ? 9.213 -3.109 -26.241 1.00 96.00 721 ASN A O 1
ATOM 5851 N N . SER A 1 722 ? 7.748 -4.620 -25.496 1.00 93.50 722 SER A N 1
ATOM 5852 C CA . SER A 1 722 ? 8.308 -5.707 -26.312 1.00 93.50 722 SER A CA 1
ATOM 5853 C C . SER A 1 722 ? 7.878 -5.607 -27.779 1.00 93.50 722 SER A C 1
ATOM 5855 O O . SER A 1 722 ? 8.716 -5.793 -28.656 1.00 93.50 722 SER A O 1
ATOM 5857 N N . SER A 1 723 ? 6.634 -5.215 -28.069 1.00 96.56 723 SER A N 1
ATOM 5858 C CA . SER A 1 723 ? 6.135 -4.952 -29.427 1.00 96.56 723 SER A CA 1
ATOM 5859 C C . SER A 1 723 ? 6.902 -3.817 -30.112 1.00 96.56 723 SER A C 1
ATOM 5861 O O . SER A 1 723 ? 7.406 -3.992 -31.221 1.00 96.56 723 SER A O 1
ATOM 5863 N N . THR A 1 724 ? 7.087 -2.676 -29.441 1.00 95.06 724 THR A N 1
ATOM 5864 C CA . THR A 1 724 ? 7.887 -1.556 -29.970 1.00 95.06 724 THR A CA 1
ATOM 5865 C C . THR A 1 724 ? 9.349 -1.946 -30.195 1.00 95.06 724 THR A C 1
ATOM 5867 O O . THR A 1 724 ? 9.908 -1.603 -31.240 1.00 95.06 724 THR A O 1
ATOM 5870 N N . LYS A 1 725 ? 9.950 -2.743 -29.298 1.00 96.06 725 LYS A N 1
ATOM 5871 C CA . LYS A 1 725 ? 11.299 -3.302 -29.489 1.00 96.06 725 LYS A CA 1
ATOM 5872 C C . LYS A 1 725 ? 11.379 -4.277 -30.671 1.00 96.06 725 LYS A C 1
ATOM 5874 O O . LYS A 1 725 ? 12.318 -4.185 -31.456 1.00 96.06 725 LYS A O 1
ATOM 5879 N N . ILE A 1 726 ? 10.395 -5.162 -30.844 1.00 93.44 726 ILE A N 1
ATOM 5880 C CA . ILE A 1 726 ? 10.299 -6.066 -32.005 1.00 93.44 726 ILE A CA 1
ATOM 5881 C C . ILE A 1 726 ? 10.176 -5.255 -33.298 1.00 93.44 726 ILE A C 1
ATOM 5883 O O . ILE A 1 726 ? 10.889 -5.531 -34.257 1.00 93.44 726 ILE A O 1
ATOM 5887 N N . GLN A 1 727 ? 9.348 -4.207 -33.327 1.00 94.50 727 GLN A N 1
ATOM 5888 C CA . GLN A 1 727 ? 9.274 -3.310 -34.483 1.00 94.50 727 GLN A CA 1
ATOM 5889 C C . GLN A 1 727 ? 10.602 -2.583 -34.752 1.00 94.50 727 GLN A C 1
ATOM 5891 O O . GLN A 1 727 ? 10.919 -2.333 -35.910 1.00 94.50 727 GLN A O 1
ATOM 5896 N N . GLY A 1 728 ? 11.368 -2.223 -33.715 1.00 95.50 728 GLY A N 1
ATOM 5897 C CA . GLY A 1 728 ? 12.730 -1.689 -33.852 1.00 95.50 728 GLY A CA 1
ATOM 5898 C C . GLY A 1 728 ? 13.636 -2.669 -34.596 1.00 95.50 728 GLY A C 1
ATOM 5899 O O . GLY A 1 728 ? 14.083 -2.373 -35.701 1.00 95.50 728 GLY A O 1
ATOM 5900 N N . LEU A 1 729 ? 13.762 -3.886 -34.063 1.00 93.06 729 LEU A N 1
ATOM 5901 C CA . LEU A 1 729 ? 14.551 -4.970 -34.658 1.00 93.06 729 LEU A CA 1
ATOM 5902 C C . LEU A 1 729 ? 14.094 -5.337 -36.084 1.00 93.06 729 LEU A C 1
ATOM 5904 O O . LEU A 1 729 ? 14.921 -5.668 -36.925 1.00 93.06 729 LEU A O 1
ATOM 5908 N N . VAL A 1 730 ? 12.796 -5.243 -36.397 1.00 95.88 730 VAL A N 1
ATOM 5909 C CA . VAL A 1 730 ? 12.269 -5.462 -37.760 1.00 95.88 730 VAL A CA 1
ATOM 5910 C C . VAL A 1 730 ? 12.639 -4.321 -38.719 1.00 95.88 730 VAL A C 1
ATOM 5912 O O . VAL A 1 730 ? 12.843 -4.579 -39.904 1.00 95.88 730 VAL A O 1
ATOM 5915 N N . ARG A 1 731 ? 12.755 -3.071 -38.249 1.00 95.81 731 ARG A N 1
ATOM 5916 C CA . ARG A 1 731 ? 13.278 -1.957 -39.067 1.00 95.81 731 ARG A CA 1
ATOM 5917 C C . ARG A 1 731 ? 14.779 -2.120 -39.307 1.00 95.81 731 ARG A C 1
ATOM 5919 O O . ARG A 1 731 ? 15.207 -2.001 -40.448 1.00 95.81 731 ARG A O 1
ATOM 5926 N N . GLU A 1 732 ? 15.540 -2.457 -38.267 1.00 94.25 732 GLU A N 1
ATOM 5927 C CA . GLU A 1 732 ? 16.984 -2.732 -38.345 1.00 94.25 732 GLU A CA 1
ATOM 5928 C C . GLU A 1 732 ? 17.289 -3.905 -39.292 1.00 94.25 732 GLU A C 1
ATOM 5930 O O . GLU A 1 732 ? 18.147 -3.788 -40.165 1.00 94.25 732 GLU A O 1
ATOM 5935 N N . LEU A 1 733 ? 16.532 -5.007 -39.194 1.00 92.56 733 LEU A N 1
ATOM 5936 C CA . LEU A 1 733 ? 16.658 -6.153 -40.097 1.00 92.56 733 LEU A CA 1
ATOM 5937 C C . LEU A 1 733 ? 16.365 -5.763 -41.550 1.00 92.56 733 LEU A C 1
ATOM 5939 O O . LEU A 1 733 ? 17.173 -6.061 -42.423 1.00 92.56 733 LEU A O 1
ATOM 5943 N N . ARG A 1 734 ? 15.264 -5.045 -41.812 1.00 93.44 734 ARG A N 1
ATOM 5944 C CA . ARG A 1 734 ? 14.931 -4.563 -43.165 1.00 93.44 734 ARG A CA 1
ATOM 5945 C C . ARG A 1 734 ? 15.993 -3.622 -43.725 1.00 93.44 734 ARG A C 1
ATOM 5947 O O . ARG A 1 734 ? 16.302 -3.696 -44.910 1.00 93.44 734 ARG A O 1
ATOM 5954 N N . GLN A 1 735 ? 16.572 -2.760 -42.889 1.00 94.81 735 GLN A N 1
ATOM 5955 C CA . GLN A 1 735 ? 17.684 -1.909 -43.297 1.00 94.81 735 GLN A CA 1
ATOM 5956 C C . GLN A 1 735 ? 18.888 -2.769 -43.716 1.00 94.81 735 GLN A C 1
ATOM 5958 O O . GLN A 1 735 ? 19.352 -2.633 -44.846 1.00 94.81 735 GLN A O 1
ATOM 5963 N N . ALA A 1 736 ? 19.313 -3.730 -42.890 1.00 88.88 736 ALA A N 1
ATOM 5964 C CA . ALA A 1 736 ? 20.400 -4.655 -43.227 1.00 88.88 736 ALA A CA 1
ATOM 5965 C C . ALA A 1 736 ? 20.097 -5.529 -44.470 1.00 88.88 736 ALA A C 1
ATOM 5967 O O . ALA A 1 736 ? 20.988 -5.823 -45.272 1.00 88.88 736 ALA A O 1
ATOM 5968 N N . GLU A 1 737 ? 18.840 -5.918 -44.691 1.00 91.81 737 GLU A N 1
ATOM 5969 C CA . GLU A 1 737 ? 18.391 -6.588 -45.920 1.00 91.81 737 GLU A CA 1
ATOM 5970 C C . GLU A 1 737 ? 18.558 -5.676 -47.146 1.00 91.81 737 GLU A C 1
ATOM 5972 O O . GLU A 1 737 ? 19.098 -6.118 -48.164 1.00 91.81 737 GLU A O 1
ATOM 5977 N N . THR A 1 738 ? 18.189 -4.391 -47.053 1.00 93.44 738 THR A N 1
ATOM 5978 C CA . THR A 1 738 ? 18.416 -3.428 -48.146 1.00 93.44 738 THR A CA 1
ATOM 5979 C C . THR A 1 738 ? 19.898 -3.130 -48.379 1.00 93.44 738 THR A C 1
ATOM 5981 O O . THR A 1 738 ? 20.330 -3.144 -49.530 1.00 93.44 738 THR A O 1
ATOM 5984 N N . GLU A 1 739 ? 20.701 -2.957 -47.326 1.00 93.75 739 GLU A N 1
ATOM 5985 C CA . GLU A 1 739 ? 22.149 -2.717 -47.409 1.00 93.75 739 GLU A CA 1
ATOM 5986 C C . GLU A 1 739 ? 22.876 -3.915 -48.032 1.00 93.75 739 GLU A C 1
ATOM 5988 O O . GLU A 1 739 ? 23.618 -3.762 -49.000 1.00 93.75 739 GLU A O 1
ATOM 5993 N N . THR A 1 740 ? 22.590 -5.141 -47.582 1.00 89.19 740 THR A N 1
ATOM 5994 C CA . THR A 1 740 ? 23.135 -6.349 -48.227 1.00 89.19 740 THR A CA 1
ATOM 5995 C C . THR A 1 740 ? 22.575 -6.574 -49.636 1.00 89.19 740 THR A C 1
ATOM 5997 O O . THR A 1 740 ? 23.197 -7.283 -50.427 1.00 89.19 740 THR A O 1
ATOM 6000 N N . GLY A 1 741 ? 21.421 -5.996 -49.981 1.00 92.75 741 GLY A N 1
ATOM 6001 C CA . GLY A 1 741 ? 20.894 -5.943 -51.346 1.00 92.75 741 GLY A CA 1
ATOM 6002 C C . GLY A 1 741 ? 21.635 -4.945 -52.245 1.00 92.75 741 GLY A C 1
ATOM 6003 O O . GLY A 1 741 ? 21.822 -5.226 -53.428 1.00 92.75 741 GLY A O 1
ATOM 6004 N N . VAL A 1 742 ? 22.090 -3.813 -51.696 1.00 93.94 742 VAL A N 1
ATOM 6005 C CA . VAL A 1 742 ? 22.961 -2.835 -52.375 1.00 93.94 742 VAL A CA 1
ATOM 6006 C C . VAL A 1 742 ? 24.352 -3.427 -52.590 1.00 93.94 742 VAL A C 1
ATOM 6008 O O . VAL A 1 742 ? 24.771 -3.558 -53.736 1.00 93.94 742 VAL A O 1
ATOM 6011 N N . LEU A 1 743 ? 24.999 -3.921 -51.531 1.00 91.31 743 LEU A N 1
ATOM 6012 C CA . LEU A 1 743 ? 26.331 -4.539 -51.595 1.00 91.31 743 LEU A CA 1
ATOM 6013 C C . LEU A 1 743 ? 26.391 -5.729 -52.572 1.00 91.31 743 LEU A C 1
ATOM 6015 O O . LEU A 1 743 ? 27.418 -5.971 -53.202 1.00 91.31 743 LEU A O 1
ATOM 6019 N N . ARG A 1 744 ? 25.287 -6.476 -52.742 1.00 92.31 744 ARG A N 1
ATOM 6020 C CA . ARG A 1 744 ? 25.188 -7.552 -53.747 1.00 92.31 744 ARG A CA 1
ATOM 6021 C C . ARG A 1 744 ? 25.117 -7.039 -55.188 1.00 92.31 744 ARG A C 1
ATOM 6023 O O . ARG A 1 744 ? 25.638 -7.716 -56.070 1.00 92.31 744 ARG A O 1
ATOM 6030 N N . ARG A 1 745 ? 24.509 -5.872 -55.430 1.00 93.88 745 ARG A N 1
ATOM 6031 C CA . ARG A 1 745 ? 24.511 -5.212 -56.748 1.00 93.88 745 ARG A CA 1
ATOM 6032 C C . ARG A 1 745 ? 25.885 -4.624 -57.060 1.00 93.88 745 ARG A C 1
ATOM 6034 O O . ARG A 1 745 ? 26.442 -4.958 -58.097 1.00 93.88 745 ARG A O 1
ATOM 6041 N N . GLU A 1 746 ? 26.481 -3.895 -56.119 1.00 92.88 746 GLU A N 1
ATOM 6042 C CA . GLU A 1 746 ? 27.843 -3.352 -56.245 1.00 92.88 746 GLU A CA 1
ATOM 6043 C C . GLU A 1 746 ? 28.885 -4.454 -56.515 1.00 92.88 746 GLU A C 1
ATOM 6045 O O . GLU A 1 746 ? 29.721 -4.322 -57.408 1.00 92.88 746 GLU A O 1
ATOM 6050 N N . LEU A 1 747 ? 28.807 -5.587 -55.805 1.00 90.19 747 LEU A N 1
ATOM 6051 C CA . LEU A 1 747 ? 29.691 -6.735 -56.036 1.00 90.19 747 LEU A CA 1
ATOM 6052 C C . LEU A 1 747 ? 29.528 -7.333 -57.444 1.00 90.19 747 LEU A C 1
ATOM 6054 O O . LEU A 1 747 ? 30.520 -7.725 -58.062 1.00 90.19 747 LEU A O 1
ATOM 6058 N N . GLU A 1 748 ? 28.301 -7.408 -57.961 1.00 92.19 748 GLU A N 1
ATOM 6059 C CA . GLU A 1 748 ? 28.030 -7.912 -59.311 1.00 92.19 748 GLU A CA 1
ATOM 6060 C C . GLU A 1 748 ? 28.475 -6.913 -60.392 1.00 92.19 748 GLU A C 1
ATOM 6062 O O . GLU A 1 748 ? 29.066 -7.322 -61.391 1.00 92.19 748 GLU A O 1
ATOM 6067 N N . GLU A 1 749 ? 28.303 -5.609 -60.171 1.00 92.50 749 GLU A N 1
ATOM 6068 C CA . GLU A 1 749 ? 28.838 -4.548 -61.033 1.00 92.50 749 GLU A CA 1
ATOM 6069 C C . GLU A 1 749 ? 30.372 -4.591 -61.094 1.00 92.50 749 GLU A C 1
ATOM 6071 O O . GLU A 1 749 ? 30.946 -4.594 -62.185 1.00 92.50 749 GLU A O 1
ATOM 6076 N N . VAL A 1 750 ? 31.051 -4.736 -59.948 1.00 89.69 750 VAL A N 1
ATOM 6077 C CA . VAL A 1 750 ? 32.511 -4.928 -59.877 1.00 89.69 750 VAL A CA 1
ATOM 6078 C C . VAL A 1 750 ? 32.937 -6.224 -60.580 1.00 89.69 750 VAL A C 1
ATOM 6080 O O . VAL A 1 750 ? 33.933 -6.232 -61.308 1.00 89.69 750 VAL A O 1
ATOM 6083 N N . ARG A 1 751 ? 32.170 -7.315 -60.447 1.00 95.62 751 ARG A N 1
ATOM 6084 C CA . ARG A 1 751 ? 32.425 -8.581 -61.158 1.00 95.62 751 ARG A CA 1
ATOM 6085 C C . ARG A 1 751 ? 32.294 -8.427 -62.677 1.00 95.62 751 ARG A C 1
ATOM 6087 O O . ARG A 1 751 ? 33.094 -8.991 -63.427 1.00 95.62 751 ARG A O 1
ATOM 6094 N N . LEU A 1 752 ? 31.304 -7.668 -63.147 1.00 92.62 752 LEU A N 1
ATOM 6095 C CA . LEU A 1 752 ? 31.111 -7.360 -64.566 1.00 92.62 752 LEU A CA 1
ATOM 6096 C C . LEU A 1 752 ? 32.202 -6.413 -65.091 1.00 92.62 752 LEU A C 1
ATOM 6098 O O . LEU A 1 752 ? 32.716 -6.636 -66.188 1.00 92.62 752 LEU A O 1
ATOM 6102 N N . ALA A 1 753 ? 32.626 -5.423 -64.304 1.00 90.62 753 ALA A N 1
ATOM 6103 C CA . ALA A 1 753 ? 33.764 -4.563 -64.626 1.00 90.62 753 ALA A CA 1
ATOM 6104 C C . ALA A 1 753 ? 35.072 -5.367 -64.748 1.00 90.62 753 ALA A C 1
ATOM 6106 O O . ALA A 1 753 ? 35.798 -5.200 -65.727 1.00 90.62 753 ALA A O 1
ATOM 6107 N N . GLY A 1 754 ? 35.325 -6.311 -63.832 1.00 90.00 754 GLY A N 1
ATOM 6108 C CA . GLY A 1 754 ? 36.464 -7.234 -63.904 1.00 90.00 754 GLY A CA 1
ATOM 6109 C C . GLY A 1 754 ? 36.461 -8.091 -65.176 1.00 90.00 754 GLY A C 1
ATOM 6110 O O . GLY A 1 754 ? 37.476 -8.178 -65.864 1.00 90.00 754 GLY A O 1
ATOM 6111 N N . LYS A 1 755 ? 35.303 -8.641 -65.567 1.00 93.38 755 LYS A N 1
ATOM 6112 C CA . LYS A 1 755 ? 35.153 -9.362 -66.847 1.00 93.38 755 LYS A CA 1
ATOM 6113 C C . LYS A 1 755 ? 35.430 -8.481 -68.068 1.00 93.38 755 LYS A C 1
ATOM 6115 O O . LYS A 1 755 ? 36.024 -8.958 -69.032 1.00 93.38 755 LYS A O 1
ATOM 6120 N N . ARG A 1 756 ? 35.005 -7.213 -68.052 1.00 93.62 756 ARG A N 1
ATOM 6121 C CA . ARG A 1 756 ? 35.303 -6.259 -69.136 1.00 93.62 756 ARG A CA 1
ATOM 6122 C C . ARG A 1 756 ? 36.801 -5.951 -69.202 1.00 93.62 756 ARG A C 1
ATOM 6124 O O . ARG A 1 756 ? 37.356 -5.941 -70.295 1.00 93.62 756 ARG A O 1
ATOM 6131 N N . LEU A 1 757 ? 37.461 -5.784 -68.054 1.00 89.62 757 LEU A N 1
ATOM 6132 C CA . LEU A 1 757 ? 38.912 -5.599 -67.979 1.00 89.62 757 LEU A CA 1
ATOM 6133 C C . LEU A 1 757 ? 39.671 -6.814 -68.539 1.00 89.62 757 LEU A C 1
ATOM 6135 O O . LEU A 1 757 ? 40.571 -6.640 -69.351 1.00 89.62 757 LEU A O 1
ATOM 6139 N N . GLU A 1 758 ? 39.262 -8.040 -68.197 1.00 91.56 758 GLU A N 1
ATOM 6140 C CA . GLU A 1 758 ? 39.837 -9.270 -68.765 1.00 91.56 758 GLU A CA 1
ATOM 6141 C C . GLU A 1 758 ? 39.779 -9.333 -70.301 1.00 91.56 758 GLU A C 1
ATOM 6143 O O . GLU A 1 758 ? 40.676 -9.910 -70.922 1.00 91.56 758 GLU A O 1
ATOM 6148 N N . VAL A 1 759 ? 38.711 -8.809 -70.913 1.00 93.31 759 VAL A N 1
ATOM 6149 C CA . VAL A 1 759 ? 38.558 -8.745 -72.376 1.00 93.31 759 VAL A CA 1
ATOM 6150 C C . VAL A 1 759 ? 39.512 -7.702 -72.956 1.00 93.31 759 VAL A C 1
ATOM 6152 O O . VAL A 1 759 ? 40.325 -8.053 -73.808 1.00 93.31 759 VAL A O 1
ATOM 6155 N N . VAL A 1 760 ? 39.523 -6.485 -72.403 1.00 90.75 760 VAL A N 1
ATOM 6156 C CA . VAL A 1 760 ? 40.439 -5.407 -72.823 1.00 90.75 760 VAL A CA 1
ATOM 6157 C C . VAL A 1 760 ? 41.910 -5.814 -72.667 1.00 90.75 760 VAL A C 1
ATOM 6159 O O . VAL A 1 760 ? 42.739 -5.488 -73.512 1.00 90.75 760 VAL A O 1
ATOM 6162 N N . GLU A 1 761 ? 42.271 -6.591 -71.641 1.00 91.19 761 GLU A N 1
ATOM 6163 C CA . GLU A 1 761 ? 43.625 -7.144 -71.534 1.00 91.19 761 GLU A CA 1
ATOM 6164 C C . GLU A 1 761 ? 43.940 -8.211 -72.599 1.00 91.19 761 GLU A C 1
ATOM 6166 O O . GLU A 1 761 ? 45.098 -8.362 -72.992 1.00 91.19 761 GLU A O 1
ATOM 6171 N N . LYS A 1 762 ? 42.957 -9.012 -73.035 1.00 93.19 762 LYS A N 1
ATOM 6172 C CA . LYS A 1 762 ? 43.143 -10.000 -74.117 1.00 93.19 762 LYS A CA 1
ATOM 6173 C C . LYS A 1 762 ? 43.329 -9.279 -75.455 1.00 93.19 762 LYS A C 1
ATOM 6175 O O . LYS A 1 762 ? 44.280 -9.596 -76.163 1.00 93.19 762 LYS A O 1
ATOM 6180 N N . GLU A 1 763 ? 42.510 -8.267 -75.731 1.00 92.25 763 GLU A N 1
ATOM 6181 C CA . GLU A 1 763 ? 42.626 -7.381 -76.898 1.00 92.25 763 GLU A CA 1
ATOM 6182 C C . GLU A 1 763 ? 43.976 -6.655 -76.914 1.00 92.25 763 GLU A C 1
ATOM 6184 O O . GLU A 1 763 ? 44.719 -6.760 -77.888 1.00 92.25 763 GLU A O 1
ATOM 6189 N N . LYS A 1 764 ? 44.370 -6.026 -75.796 1.00 90.88 764 LYS A N 1
ATOM 6190 C CA . LYS A 1 764 ? 45.687 -5.393 -75.640 1.00 90.88 764 LYS A CA 1
ATOM 6191 C C . LYS A 1 764 ? 46.834 -6.366 -75.937 1.00 90.88 764 LYS A C 1
ATOM 6193 O O . LYS A 1 764 ? 47.731 -6.018 -76.699 1.00 90.88 764 LYS A O 1
ATOM 6198 N N . ARG A 1 765 ? 46.808 -7.584 -75.378 1.00 92.44 765 ARG A N 1
ATOM 6199 C CA . ARG A 1 765 ? 47.840 -8.610 -75.639 1.00 92.44 765 ARG A CA 1
ATOM 6200 C C . ARG A 1 765 ? 47.857 -9.084 -77.097 1.00 92.44 765 ARG A C 1
ATOM 6202 O O . ARG A 1 765 ? 48.902 -9.549 -77.547 1.00 92.44 765 ARG A O 1
ATOM 6209 N N . GLY A 1 766 ? 46.737 -8.989 -77.819 1.00 92.69 766 GLY A N 1
ATOM 6210 C CA . GLY A 1 766 ? 46.665 -9.199 -79.268 1.00 92.69 766 GLY A CA 1
ATOM 6211 C C . GLY A 1 766 ? 47.343 -8.062 -80.034 1.00 92.69 766 GLY A C 1
ATOM 6212 O O . GLY A 1 766 ? 48.298 -8.304 -80.767 1.00 92.69 766 GLY A O 1
ATOM 6213 N N . LEU A 1 767 ? 46.944 -6.817 -79.766 1.00 88.31 767 LEU A N 1
ATOM 6214 C CA . LEU A 1 767 ? 47.522 -5.615 -80.381 1.00 88.31 767 LEU A CA 1
ATOM 6215 C C . LEU A 1 767 ? 49.037 -5.486 -80.125 1.00 88.31 767 LEU A C 1
ATOM 6217 O O . LEU A 1 767 ? 49.785 -5.096 -81.018 1.00 88.31 767 LEU A O 1
ATOM 6221 N N . GLU A 1 768 ? 49.525 -5.868 -78.940 1.00 91.19 768 GLU A N 1
ATOM 6222 C CA . GLU A 1 768 ? 50.964 -5.930 -78.629 1.00 91.19 768 GLU A CA 1
ATOM 6223 C C . GLU A 1 768 ? 51.711 -6.972 -79.491 1.00 91.19 768 GLU A C 1
ATOM 6225 O O . GLU A 1 768 ? 52.868 -6.755 -79.862 1.00 91.19 768 GLU A O 1
ATOM 6230 N N . GLN A 1 769 ? 51.061 -8.082 -79.864 1.00 92.69 769 GLN A N 1
ATOM 6231 C CA . GLN A 1 769 ? 51.626 -9.090 -80.772 1.00 92.69 769 GLN A CA 1
ATOM 6232 C C . GLN A 1 769 ? 51.586 -8.631 -82.236 1.00 92.69 769 GLN A C 1
ATOM 6234 O O . GLN A 1 769 ? 52.586 -8.785 -82.937 1.00 92.69 769 GLN A O 1
ATOM 6239 N N . GLU A 1 770 ? 50.484 -8.025 -82.680 1.00 91.31 770 GLU A N 1
ATOM 6240 C CA . GLU A 1 770 ? 50.318 -7.475 -84.034 1.00 91.31 770 GLU A CA 1
ATOM 6241 C C . GLU A 1 770 ? 51.290 -6.318 -84.302 1.00 91.31 770 GLU A C 1
ATOM 6243 O O . GLU A 1 770 ? 51.970 -6.301 -85.332 1.00 91.31 770 GLU A O 1
ATOM 6248 N N . LEU A 1 771 ? 51.460 -5.404 -83.341 1.00 88.31 771 LEU A N 1
ATOM 6249 C CA . LEU A 1 771 ? 52.490 -4.363 -83.374 1.00 88.31 771 LEU A CA 1
ATOM 6250 C C . LEU A 1 771 ? 53.896 -4.984 -83.405 1.00 88.31 771 LEU A C 1
ATOM 6252 O O . LEU A 1 771 ? 54.726 -4.620 -84.239 1.00 88.31 771 LEU A O 1
ATOM 6256 N N . GLY A 1 772 ? 54.148 -5.979 -82.548 1.00 91.12 772 GLY A N 1
ATOM 6257 C CA . GLY A 1 772 ? 55.408 -6.723 -82.498 1.00 91.12 772 GLY A CA 1
ATOM 6258 C C . GLY A 1 772 ? 55.693 -7.599 -83.728 1.00 91.12 772 GLY A C 1
ATOM 6259 O O . GLY A 1 772 ? 56.821 -8.081 -83.882 1.00 91.12 772 GLY A O 1
ATOM 6260 N N . GLN A 1 773 ? 54.714 -7.832 -84.604 1.00 92.94 773 GLN A N 1
ATOM 6261 C CA . GLN A 1 773 ? 54.901 -8.435 -85.925 1.00 92.94 773 GLN A CA 1
ATOM 6262 C C . GLN A 1 773 ? 55.097 -7.362 -87.002 1.00 92.94 773 GLN A C 1
ATOM 6264 O O . GLN A 1 773 ? 56.095 -7.420 -87.723 1.00 92.94 773 GLN A O 1
ATOM 6269 N N . SER A 1 774 ? 54.249 -6.334 -87.022 1.00 86.25 774 SER A N 1
ATOM 6270 C CA . SER A 1 774 ? 54.362 -5.169 -87.911 1.00 86.25 774 SER A CA 1
ATOM 6271 C C . SER A 1 774 ? 55.745 -4.513 -87.816 1.00 86.25 774 SER A C 1
ATOM 6273 O O . SER A 1 774 ? 56.346 -4.147 -88.824 1.00 86.25 774 SER A O 1
ATOM 6275 N N . GLU A 1 775 ? 56.327 -4.439 -86.614 1.00 92.75 775 GLU A N 1
ATOM 6276 C CA . GLU A 1 775 ? 57.706 -3.986 -86.414 1.00 92.75 775 GLU A CA 1
ATOM 6277 C C . GLU A 1 775 ? 58.761 -4.866 -87.101 1.00 92.75 775 GLU A C 1
ATOM 6279 O O . GLU A 1 775 ? 59.762 -4.340 -87.590 1.00 92.75 775 GLU A O 1
ATOM 6284 N N . LYS A 1 776 ? 58.589 -6.195 -87.108 1.00 94.38 776 LYS A N 1
ATOM 6285 C CA . LYS A 1 776 ? 59.532 -7.133 -87.743 1.00 94.38 776 LYS A CA 1
ATOM 6286 C C . LYS A 1 776 ? 59.459 -7.007 -89.258 1.00 94.38 776 LYS A C 1
ATOM 6288 O O . LYS A 1 776 ? 60.502 -6.941 -89.901 1.00 94.38 776 LYS A O 1
ATOM 6293 N N . GLU A 1 777 ? 58.247 -6.910 -89.793 1.00 91.75 777 GLU A N 1
ATOM 6294 C CA . GLU A 1 777 ? 57.982 -6.700 -91.216 1.00 91.75 777 GLU A CA 1
ATOM 6295 C C . GLU A 1 777 ? 58.541 -5.342 -91.668 1.00 91.75 777 GLU A C 1
ATOM 6297 O O . GLU A 1 777 ? 59.325 -5.290 -92.615 1.00 91.75 777 GLU A O 1
ATOM 6302 N N . ARG A 1 778 ? 58.312 -4.263 -90.903 1.00 93.62 778 ARG A N 1
ATOM 6303 C CA . ARG A 1 778 ? 58.952 -2.954 -91.131 1.00 93.62 778 ARG A CA 1
ATOM 6304 C C . ARG A 1 778 ? 60.484 -3.054 -91.130 1.00 93.62 778 ARG A C 1
ATOM 6306 O O . ARG A 1 778 ? 61.126 -2.530 -92.035 1.00 93.62 778 ARG A O 1
ATOM 6313 N N . LYS A 1 779 ? 61.078 -3.761 -90.158 1.00 94.06 779 LYS A N 1
ATOM 6314 C CA . LYS A 1 779 ? 62.536 -4.002 -90.052 1.00 94.06 779 LYS A CA 1
ATOM 6315 C C . LYS A 1 779 ? 63.089 -4.949 -91.131 1.00 94.06 779 LYS A C 1
ATOM 6317 O O . LYS A 1 779 ? 64.309 -5.026 -91.289 1.00 94.06 779 LYS A O 1
ATOM 6322 N N . GLN A 1 780 ? 62.240 -5.688 -91.848 1.00 93.12 780 GLN A N 1
ATOM 6323 C CA . GLN A 1 780 ? 62.616 -6.452 -93.039 1.00 93.12 780 GLN A CA 1
ATOM 6324 C C . GLN A 1 780 ? 62.570 -5.558 -94.281 1.00 93.12 780 GLN A C 1
ATOM 6326 O O . GLN A 1 780 ? 63.584 -5.444 -94.968 1.00 93.12 780 GLN A O 1
ATOM 6331 N N . LEU A 1 781 ? 61.455 -4.859 -94.510 1.00 89.56 781 LEU A N 1
ATOM 6332 C CA . LEU A 1 781 ? 61.287 -3.916 -95.621 1.00 89.56 781 LEU A CA 1
ATOM 6333 C C . LEU A 1 781 ? 62.356 -2.811 -95.604 1.00 89.56 781 LEU A C 1
ATOM 6335 O O . LEU A 1 781 ? 62.891 -2.456 -96.645 1.00 89.56 781 LEU A O 1
ATOM 6339 N N . GLU A 1 782 ? 62.751 -2.331 -94.423 1.00 90.44 782 GLU A N 1
ATOM 6340 C CA . GLU A 1 782 ? 63.849 -1.371 -94.233 1.00 90.44 782 GLU A CA 1
ATOM 6341 C C . GLU A 1 782 ? 65.209 -1.917 -94.721 1.00 90.44 782 GLU A C 1
ATOM 6343 O O . GLU A 1 782 ? 65.977 -1.195 -95.355 1.00 90.44 782 GLU A O 1
ATOM 6348 N N . LYS A 1 783 ? 65.487 -3.214 -94.521 1.00 94.38 783 LYS A N 1
ATOM 6349 C CA . LYS A 1 783 ? 66.700 -3.880 -95.042 1.00 94.38 783 LYS A CA 1
ATOM 6350 C C . LYS A 1 783 ? 66.612 -4.155 -96.541 1.00 94.38 783 LYS A C 1
ATOM 6352 O O . LYS A 1 783 ? 67.631 -4.147 -97.229 1.00 94.38 783 LYS A O 1
ATOM 6357 N N . GLU A 1 784 ? 65.419 -4.434 -97.054 1.00 92.12 784 GLU A N 1
ATOM 6358 C CA . GLU A 1 784 ? 65.186 -4.636 -98.485 1.00 92.12 784 GLU A CA 1
ATOM 6359 C C . GLU A 1 784 ? 65.309 -3.312 -99.251 1.00 92.12 784 GLU A C 1
ATOM 6361 O O . GLU A 1 784 ? 66.002 -3.270 -100.265 1.00 92.12 784 GLU A O 1
ATOM 6366 N N . ALA A 1 785 ? 64.790 -2.211 -98.702 1.00 87.25 785 ALA A N 1
ATOM 6367 C CA . ALA A 1 785 ? 65.007 -0.859 -99.209 1.00 87.25 785 ALA A CA 1
ATOM 6368 C C . ALA A 1 785 ? 66.498 -0.473 -99.211 1.00 87.25 785 ALA A C 1
ATOM 6370 O O . ALA A 1 785 ? 66.997 -0.005 -100.231 1.00 87.25 785 ALA A O 1
ATOM 6371 N N . GLN A 1 786 ? 67.240 -0.741 -98.127 1.00 91.94 786 GLN A N 1
ATOM 6372 C CA . GLN A 1 786 ? 68.695 -0.514 -98.078 1.00 91.94 786 GLN A CA 1
ATOM 6373 C C . GLN A 1 786 ? 69.454 -1.308 -99.157 1.00 91.94 786 GLN A C 1
ATOM 6375 O O . GLN A 1 786 ? 70.331 -0.758 -99.820 1.00 91.94 786 GLN A O 1
ATOM 6380 N N . ARG A 1 787 ? 69.091 -2.579 -99.389 1.00 93.38 787 ARG A N 1
ATOM 6381 C CA . ARG A 1 787 ? 69.669 -3.398 -100.473 1.00 93.38 787 ARG A CA 1
ATOM 6382 C C . ARG A 1 787 ? 69.334 -2.852 -101.860 1.00 93.38 787 ARG A C 1
ATOM 6384 O O . ARG A 1 787 ? 70.198 -2.859 -102.731 1.00 93.38 787 ARG A O 1
ATOM 6391 N N . LEU A 1 788 ? 68.096 -2.410 -102.082 1.00 90.06 788 LEU A N 1
ATOM 6392 C CA . LEU A 1 788 ? 67.673 -1.825 -103.357 1.00 90.06 788 LEU A CA 1
ATOM 6393 C C . LEU A 1 788 ? 68.383 -0.495 -103.625 1.00 90.06 788 LEU A C 1
ATOM 6395 O O . LEU A 1 788 ? 68.789 -0.258 -104.756 1.00 90.06 788 LEU A O 1
ATOM 6399 N N . TRP A 1 789 ? 68.600 0.322 -102.593 1.00 93.56 789 TRP A N 1
ATOM 6400 C CA . TRP A 1 789 ? 69.346 1.575 -102.696 1.00 93.56 789 TRP A CA 1
ATOM 6401 C C . TRP A 1 789 ? 70.824 1.333 -103.044 1.00 93.56 789 TRP A C 1
ATOM 6403 O O . TRP A 1 789 ? 71.323 1.902 -104.008 1.00 93.56 789 TRP A O 1
ATOM 6413 N N . GLN A 1 790 ? 71.485 0.369 -102.390 1.00 90.88 790 GLN A N 1
ATOM 6414 C CA . GLN A 1 790 ? 72.835 -0.081 -102.775 1.00 90.88 790 GLN A CA 1
ATOM 6415 C C . GLN A 1 790 ? 72.896 -0.634 -104.215 1.00 90.88 790 GLN A C 1
ATOM 6417 O O . GLN A 1 790 ? 73.887 -0.450 -104.914 1.00 90.88 790 GLN A O 1
ATOM 6422 N N . GLN A 1 791 ? 71.834 -1.296 -104.691 1.00 90.12 791 GLN A N 1
ATOM 6423 C CA . GLN A 1 791 ? 71.723 -1.738 -106.088 1.00 90.12 791 GLN A CA 1
ATOM 6424 C C . GLN A 1 791 ? 71.405 -0.611 -107.084 1.00 90.12 791 GLN A C 1
ATOM 6426 O O . GLN A 1 791 ? 71.470 -0.866 -108.289 1.00 90.12 791 GLN A O 1
ATOM 6431 N N . LEU A 1 792 ? 71.006 0.576 -106.622 1.00 86.62 792 LEU A N 1
ATOM 6432 C CA . LEU A 1 792 ? 70.834 1.766 -107.455 1.00 86.62 792 LEU A CA 1
ATOM 6433 C C . LEU A 1 792 ? 72.153 2.531 -107.548 1.00 86.62 792 LEU A C 1
ATOM 6435 O O . LEU A 1 792 ? 72.618 2.719 -108.664 1.00 86.62 792 LEU A O 1
ATOM 6439 N N . GLU A 1 793 ? 72.818 2.815 -106.425 1.00 91.12 793 GLU A N 1
ATOM 6440 C CA . GLU A 1 793 ? 74.109 3.527 -106.405 1.00 91.12 793 GLU A CA 1
ATOM 6441 C C . GLU A 1 793 ? 75.165 2.800 -107.271 1.00 91.12 793 GLU A C 1
ATOM 6443 O O . GLU A 1 793 ? 75.764 3.400 -108.157 1.00 91.12 793 GLU A O 1
ATOM 6448 N N . VAL A 1 794 ? 75.278 1.467 -107.165 1.00 92.81 794 VAL A N 1
ATOM 6449 C CA . VAL A 1 794 ? 76.170 0.657 -108.032 1.00 92.81 794 VAL A CA 1
ATOM 6450 C C . VAL A 1 794 ? 75.755 0.672 -109.517 1.00 92.81 794 VAL A C 1
ATOM 6452 O O . VAL A 1 794 ? 76.592 0.494 -110.403 1.00 92.81 794 VAL A O 1
ATOM 6455 N N . LYS A 1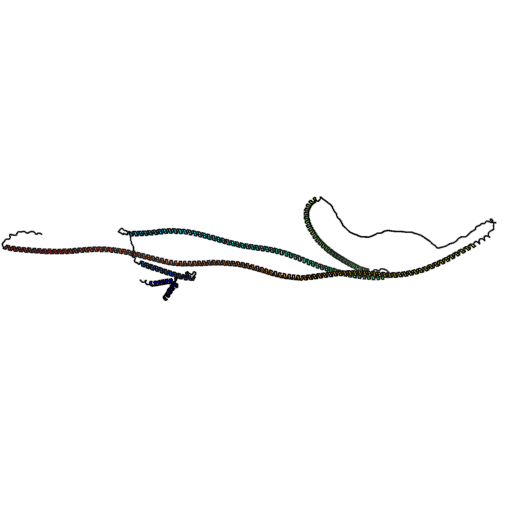 795 ? 74.470 0.871 -109.841 1.00 89.44 795 LYS A N 1
ATOM 6456 C CA . LYS A 1 795 ? 74.033 1.054 -111.241 1.00 89.44 795 LYS A CA 1
ATOM 6457 C C . LYS A 1 795 ? 74.320 2.464 -111.739 1.00 89.44 795 LYS A C 1
ATOM 6459 O O . LYS A 1 795 ? 74.603 2.615 -112.921 1.00 89.44 795 LYS A O 1
ATOM 6464 N N . GLU A 1 796 ? 74.245 3.461 -110.868 1.00 91.19 796 GLU A N 1
ATOM 6465 C CA . GLU A 1 796 ? 74.569 4.853 -111.169 1.00 91.19 796 GLU A CA 1
ATOM 6466 C C . GLU A 1 796 ? 76.076 4.993 -111.432 1.00 91.19 796 GLU A C 1
ATOM 6468 O O . GLU A 1 796 ? 76.433 5.478 -112.502 1.00 91.19 796 GLU A O 1
ATOM 6473 N N . GLU A 1 797 ? 76.948 4.400 -110.605 1.00 91.44 797 GLU A N 1
ATOM 6474 C CA . GLU A 1 797 ? 78.395 4.274 -110.879 1.00 91.44 797 GLU A CA 1
ATOM 6475 C C . GLU A 1 797 ? 78.678 3.632 -112.256 1.00 91.44 797 GLU A C 1
ATOM 6477 O O . GLU A 1 797 ? 79.470 4.142 -113.052 1.00 91.44 797 GLU A O 1
ATOM 6482 N N . VAL A 1 798 ? 77.996 2.526 -112.585 1.00 92.31 798 VAL A N 1
ATOM 6483 C CA . VAL A 1 798 ? 78.143 1.840 -113.885 1.00 92.31 798 VAL A CA 1
ATOM 6484 C C . VAL A 1 798 ? 77.610 2.684 -115.053 1.00 92.31 798 VAL A C 1
ATOM 6486 O O . VAL A 1 798 ? 78.170 2.636 -116.154 1.00 92.31 798 VAL A O 1
ATOM 6489 N N . LEU A 1 799 ? 76.551 3.470 -114.840 1.00 87.81 799 LEU A N 1
ATOM 6490 C CA . LEU A 1 799 ? 76.017 4.396 -115.838 1.00 87.81 799 LEU A CA 1
ATOM 6491 C C . LEU A 1 799 ? 76.962 5.582 -116.060 1.00 87.81 799 LEU A C 1
ATOM 6493 O O . LEU A 1 799 ? 77.224 5.907 -117.219 1.00 87.81 799 LEU A O 1
ATOM 6497 N N . GLU A 1 800 ? 77.544 6.162 -115.009 1.00 91.56 800 GLU A N 1
ATOM 6498 C CA . GLU A 1 800 ? 78.574 7.202 -115.112 1.00 91.56 800 GLU A CA 1
ATOM 6499 C C . GLU A 1 800 ? 79.826 6.688 -115.832 1.00 91.56 800 GLU A C 1
ATOM 6501 O O . GLU A 1 800 ? 80.291 7.317 -116.787 1.00 91.56 800 GLU A O 1
ATOM 6506 N N . GLU A 1 801 ? 80.320 5.494 -115.479 1.00 91.81 801 GLU A N 1
ATOM 6507 C CA . GLU A 1 801 ? 81.388 4.825 -116.229 1.00 91.81 801 GLU A CA 1
ATOM 6508 C C . GLU A 1 801 ? 81.032 4.673 -117.718 1.00 91.81 801 GLU A C 1
ATOM 6510 O O . GLU A 1 801 ? 81.890 4.863 -118.586 1.00 91.81 801 GLU A O 1
ATOM 6515 N N . SER A 1 802 ? 79.783 4.317 -118.038 1.00 88.25 802 SER A N 1
ATOM 6516 C CA . SER A 1 802 ? 79.329 4.165 -119.425 1.00 88.25 802 SER A CA 1
ATOM 6517 C C . SER A 1 802 ? 79.264 5.505 -120.167 1.00 88.25 802 SER A C 1
ATOM 6519 O O . SER A 1 802 ? 79.706 5.586 -121.314 1.00 88.25 802 SER A O 1
ATOM 6521 N N . ALA A 1 803 ? 78.817 6.574 -119.501 1.00 90.50 803 ALA A N 1
ATOM 6522 C CA . ALA A 1 803 ? 78.762 7.925 -120.048 1.00 90.50 803 ALA A CA 1
ATOM 6523 C C . ALA A 1 803 ? 80.169 8.493 -120.297 1.00 90.50 803 ALA A C 1
ATOM 6525 O O . ALA A 1 803 ? 80.422 9.077 -121.351 1.00 90.50 803 ALA A O 1
ATOM 6526 N N . LEU A 1 804 ? 81.119 8.251 -119.387 1.00 92.69 804 LEU A N 1
ATOM 6527 C CA . LEU A 1 804 ? 82.528 8.619 -119.567 1.00 92.69 804 LEU A CA 1
ATOM 6528 C C . LEU A 1 804 ? 83.172 7.870 -120.746 1.00 92.69 804 LEU A C 1
ATOM 6530 O O . LEU A 1 804 ? 83.905 8.475 -121.533 1.00 92.69 804 LEU A O 1
ATOM 6534 N N . LYS A 1 805 ? 82.867 6.575 -120.917 1.00 92.12 805 LYS A N 1
ATOM 6535 C CA . LYS A 1 805 ? 83.331 5.774 -122.065 1.00 92.12 805 LYS A CA 1
ATOM 6536 C C . LYS A 1 805 ? 82.737 6.283 -123.382 1.00 92.12 805 LYS A C 1
ATOM 6538 O O . LYS A 1 805 ? 83.484 6.464 -124.343 1.00 92.12 805 LYS A O 1
ATOM 6543 N N . LEU A 1 806 ? 81.438 6.593 -123.417 1.00 87.56 806 LEU A N 1
ATOM 6544 C CA . LEU A 1 806 ? 80.778 7.211 -124.574 1.00 87.56 806 LEU A CA 1
ATOM 6545 C C . LEU A 1 806 ? 81.405 8.569 -124.923 1.00 87.56 806 LEU A C 1
ATOM 6547 O O . LEU A 1 806 ? 81.832 8.761 -126.057 1.00 87.56 806 LEU A O 1
ATOM 6551 N N . ALA A 1 807 ? 81.587 9.462 -123.947 1.00 89.94 807 ALA A N 1
ATOM 6552 C CA . ALA A 1 807 ? 82.218 10.768 -124.154 1.00 89.94 807 ALA A CA 1
ATOM 6553 C C . ALA A 1 807 ? 83.700 10.681 -124.586 1.00 89.94 807 ALA A C 1
ATOM 6555 O O . ALA A 1 807 ? 84.239 11.636 -125.154 1.00 89.94 807 ALA A O 1
ATOM 6556 N N . SER A 1 808 ? 84.385 9.560 -124.326 1.00 89.06 808 SER A N 1
ATOM 6557 C CA . SER A 1 808 ? 85.712 9.273 -124.889 1.00 89.06 808 SER A CA 1
ATOM 6558 C C . SER A 1 808 ? 85.615 8.850 -126.357 1.00 89.06 808 SER A C 1
ATOM 6560 O O . SER A 1 808 ? 86.307 9.415 -127.204 1.00 89.06 808 SER A O 1
ATOM 6562 N N . LEU A 1 809 ? 84.708 7.924 -126.683 1.00 87.75 809 LEU A N 1
ATOM 6563 C CA . LEU A 1 809 ? 84.466 7.466 -128.057 1.00 87.75 809 LEU A CA 1
ATOM 6564 C C . LEU A 1 809 ? 83.963 8.598 -128.968 1.00 87.75 809 LEU A C 1
ATOM 6566 O O . LEU A 1 809 ? 84.369 8.679 -130.125 1.00 87.75 809 LEU A O 1
ATOM 6570 N N . GLU A 1 810 ? 83.160 9.530 -128.452 1.00 87.38 810 GLU A N 1
ATOM 6571 C CA . GLU A 1 810 ? 82.760 10.742 -129.175 1.00 87.38 810 GLU A CA 1
ATOM 6572 C C . GLU A 1 810 ? 83.957 11.651 -129.491 1.00 87.38 810 GLU A C 1
ATOM 6574 O O . GLU A 1 810 ? 84.044 12.189 -130.596 1.00 87.38 810 GLU A O 1
ATOM 6579 N N . LYS A 1 811 ? 84.918 11.808 -128.569 1.00 91.25 811 LYS A N 1
ATOM 6580 C CA . LYS A 1 811 ? 86.156 12.576 -128.816 1.00 91.25 811 LYS A CA 1
ATOM 6581 C C . LYS A 1 811 ? 87.050 11.887 -129.849 1.00 91.25 811 LYS A C 1
ATOM 6583 O O . LYS A 1 811 ? 87.643 12.564 -130.693 1.00 91.25 811 LYS A O 1
ATOM 6588 N N . GLU A 1 812 ? 87.121 10.560 -129.830 1.00 88.94 812 GLU A N 1
ATOM 6589 C CA . GLU A 1 812 ? 87.814 9.778 -130.859 1.00 88.94 812 GLU A CA 1
ATOM 6590 C C . GLU A 1 812 ? 87.123 9.909 -132.225 1.00 88.94 812 GLU A C 1
ATOM 6592 O O . GLU A 1 812 ? 87.785 10.228 -133.211 1.00 88.94 812 GLU A O 1
ATOM 6597 N N . GLY A 1 813 ? 85.791 9.816 -132.286 1.00 84.44 813 GLY A N 1
ATOM 6598 C CA . GLY A 1 813 ? 85.012 10.087 -133.499 1.00 84.44 813 GLY A CA 1
ATOM 6599 C C . GLY A 1 813 ? 85.284 11.486 -134.064 1.00 84.44 813 GLY A C 1
ATOM 6600 O O . GLY A 1 813 ? 85.681 11.624 -135.219 1.00 84.44 813 GLY A O 1
ATOM 6601 N N . ASN A 1 814 ? 85.203 12.517 -133.218 1.00 89.31 814 ASN A N 1
ATOM 6602 C CA . ASN A 1 814 ? 85.494 13.912 -133.573 1.00 89.31 814 ASN A CA 1
ATOM 6603 C C . ASN A 1 814 ? 86.945 14.153 -134.038 1.00 89.31 814 ASN A C 1
ATOM 6605 O O . ASN A 1 814 ? 87.204 15.107 -134.776 1.00 89.31 814 ASN A O 1
ATOM 6609 N N . THR A 1 815 ? 87.921 13.354 -133.592 1.00 88.44 815 THR A N 1
ATOM 6610 C CA . THR A 1 815 ? 89.309 13.461 -134.084 1.00 88.44 815 THR A CA 1
ATOM 6611 C C . THR A 1 815 ? 89.504 12.700 -135.391 1.00 88.44 815 THR A C 1
ATOM 6613 O O . THR A 1 815 ? 90.161 13.226 -136.290 1.00 88.44 815 THR A O 1
ATOM 6616 N N . LYS A 1 816 ? 88.865 11.535 -135.558 1.00 86.00 816 LYS A N 1
ATOM 6617 C CA . LYS A 1 816 ? 88.860 10.782 -136.821 1.00 86.00 816 LYS A CA 1
ATOM 6618 C C . LYS A 1 816 ? 88.121 11.512 -137.940 1.00 86.00 816 LYS A C 1
ATOM 6620 O O . LYS A 1 816 ? 88.589 11.497 -139.073 1.00 86.00 816 LYS A O 1
ATOM 6625 N N . GLU A 1 817 ? 87.051 12.235 -137.629 1.00 88.44 817 GLU A N 1
ATOM 6626 C CA . GLU A 1 817 ? 86.369 13.112 -138.585 1.00 88.44 817 GLU A CA 1
ATOM 6627 C C . GLU A 1 817 ? 87.278 14.265 -139.047 1.00 88.44 817 GLU A C 1
ATOM 6629 O O . GLU A 1 817 ? 87.387 14.521 -140.243 1.00 88.44 817 GLU A O 1
ATOM 6634 N N . LYS A 1 818 ? 88.047 14.881 -138.138 1.00 90.19 818 LYS A N 1
ATOM 6635 C CA . LYS A 1 818 ? 89.044 15.917 -138.485 1.00 90.19 818 LYS A CA 1
ATOM 6636 C C . LYS A 1 818 ? 90.242 15.371 -139.271 1.00 90.19 818 LYS A C 1
ATOM 6638 O O . LYS A 1 818 ? 90.816 16.092 -140.083 1.00 90.19 818 LYS A O 1
ATOM 6643 N N . GLU A 1 819 ? 90.641 14.119 -139.053 1.00 86.88 819 GLU A N 1
ATOM 6644 C CA . GLU A 1 819 ? 91.616 13.433 -139.916 1.00 86.88 819 GLU A CA 1
ATOM 6645 C C . GLU A 1 819 ? 91.039 13.169 -141.315 1.00 86.88 819 GLU A C 1
ATOM 6647 O O . GLU A 1 819 ? 91.708 13.439 -142.311 1.00 86.88 819 GLU A O 1
ATOM 6652 N N . LEU A 1 820 ? 89.788 12.708 -141.398 1.00 85.88 820 LEU A N 1
ATOM 6653 C CA . LEU A 1 820 ? 89.069 12.493 -142.653 1.00 85.88 820 LEU A CA 1
ATOM 6654 C C . LEU A 1 820 ? 88.907 13.804 -143.443 1.00 85.88 820 LEU A C 1
ATOM 6656 O O . LEU A 1 820 ? 89.102 13.802 -144.656 1.00 85.88 820 LEU A O 1
ATOM 6660 N N . GLU A 1 821 ? 88.616 14.924 -142.776 1.00 87.44 821 GLU A N 1
ATOM 6661 C CA . GLU A 1 821 ? 88.545 16.260 -143.384 1.00 87.44 821 GLU A CA 1
ATOM 6662 C C . GLU A 1 821 ? 89.874 16.641 -144.060 1.00 87.44 821 GLU A C 1
ATOM 6664 O O . GLU A 1 821 ? 89.910 16.902 -145.262 1.00 87.44 821 GLU A O 1
ATOM 6669 N N . ARG A 1 822 ? 90.996 16.534 -143.333 1.00 87.88 822 ARG A N 1
ATOM 6670 C CA . ARG A 1 822 ? 92.349 16.782 -143.871 1.00 87.88 822 ARG A CA 1
ATOM 6671 C C . ARG A 1 822 ? 92.690 15.863 -145.045 1.00 87.88 822 ARG A C 1
ATOM 6673 O O . ARG A 1 822 ? 93.353 16.277 -145.994 1.00 87.88 822 ARG A O 1
ATOM 6680 N N . LEU A 1 823 ? 92.236 14.609 -145.014 1.00 84.06 823 LEU A N 1
ATOM 6681 C CA . LEU A 1 823 ? 92.421 13.678 -146.130 1.00 84.06 823 LEU A CA 1
ATOM 6682 C C . LEU A 1 823 ? 91.591 14.076 -147.364 1.00 84.06 823 LEU A C 1
ATOM 6684 O O . LEU A 1 823 ? 92.077 13.899 -148.483 1.00 84.06 823 LEU A O 1
ATOM 6688 N N . LYS A 1 824 ? 90.397 14.673 -147.200 1.00 88.75 824 LYS A N 1
ATOM 6689 C CA . LYS A 1 824 ? 89.644 15.286 -148.315 1.00 88.75 824 LYS A CA 1
ATOM 6690 C C . LYS A 1 824 ? 90.402 16.484 -148.898 1.00 88.75 824 LYS A C 1
ATOM 6692 O O . LYS A 1 824 ? 90.506 16.576 -150.119 1.00 88.75 824 LYS A O 1
ATOM 6697 N N . GLU A 1 825 ? 90.955 17.361 -148.055 1.00 87.06 825 GLU A N 1
ATOM 6698 C CA . GLU A 1 825 ? 91.751 18.529 -148.477 1.00 87.06 825 GLU A CA 1
ATOM 6699 C C . GLU A 1 825 ? 92.983 18.105 -149.296 1.00 87.06 825 GLU A C 1
ATOM 6701 O O . GLU A 1 825 ? 93.191 18.580 -150.415 1.00 87.06 825 GLU A O 1
ATOM 6706 N N . VAL A 1 826 ? 93.757 17.133 -148.796 1.00 86.00 826 VAL A N 1
ATOM 6707 C CA . VAL A 1 826 ? 94.918 16.568 -149.508 1.00 86.00 826 VAL A CA 1
ATOM 6708 C C . VAL A 1 826 ? 94.501 15.896 -150.821 1.00 86.00 826 VAL A C 1
ATOM 6710 O O . VAL A 1 826 ? 95.145 16.106 -151.851 1.00 86.00 826 VAL A O 1
ATOM 6713 N N . ALA A 1 827 ? 93.392 15.150 -150.838 1.00 84.62 827 ALA A N 1
ATOM 6714 C CA . ALA A 1 827 ? 92.841 14.582 -152.070 1.00 84.62 827 ALA A CA 1
ATOM 6715 C C . ALA A 1 827 ? 92.327 15.652 -153.060 1.00 84.62 827 ALA A C 1
ATOM 6717 O O . ALA A 1 827 ? 92.249 15.381 -154.260 1.00 84.62 827 ALA A O 1
ATOM 6718 N N . GLY A 1 828 ? 91.993 16.856 -152.583 1.00 86.31 828 GLY A N 1
ATOM 6719 C CA . GLY A 1 828 ? 91.740 18.045 -153.398 1.00 86.31 828 GLY A CA 1
ATOM 6720 C C . GLY A 1 828 ? 93.016 18.544 -154.074 1.00 86.31 828 GLY A C 1
ATOM 6721 O O . GLY A 1 828 ? 93.093 18.543 -155.302 1.00 86.31 828 GLY A O 1
ATOM 6722 N N . MET A 1 829 ? 94.053 18.853 -153.289 1.00 85.81 829 MET A N 1
ATOM 6723 C CA . MET A 1 829 ? 95.350 19.329 -153.802 1.00 85.81 829 MET A CA 1
ATOM 6724 C C . MET A 1 829 ? 95.975 18.362 -154.825 1.00 85.81 829 MET A C 1
ATOM 6726 O O . MET A 1 829 ? 96.500 18.787 -155.853 1.00 85.81 829 MET A O 1
ATOM 6730 N N . VAL A 1 830 ? 95.863 17.045 -154.611 1.00 84.12 830 VAL A N 1
ATOM 6731 C CA . VAL A 1 830 ? 96.344 16.033 -155.573 1.00 84.12 830 VAL A CA 1
ATOM 6732 C C . VAL A 1 830 ? 95.587 16.090 -156.911 1.00 84.12 830 VAL A C 1
ATOM 6734 O O . VAL A 1 830 ? 96.197 15.883 -157.962 1.00 84.12 830 VAL A O 1
ATOM 6737 N N . LYS A 1 831 ? 94.284 16.412 -156.917 1.00 86.75 831 LYS A N 1
ATOM 6738 C CA . LYS A 1 831 ? 93.516 16.606 -158.163 1.00 86.75 831 LYS A CA 1
ATOM 6739 C C . LYS A 1 831 ? 93.950 17.870 -158.901 1.00 86.75 831 LYS A C 1
ATOM 6741 O O . LYS A 1 831 ? 94.084 17.826 -160.121 1.00 86.75 831 LYS A O 1
ATOM 6746 N N . GLU A 1 832 ? 94.204 18.964 -158.186 1.00 84.38 832 GLU A N 1
ATOM 6747 C CA . GLU A 1 832 ? 94.687 20.218 -158.780 1.00 84.38 832 GLU A CA 1
ATOM 6748 C C . GLU A 1 832 ? 96.065 20.037 -159.429 1.00 84.38 832 GLU A C 1
ATOM 6750 O O . GLU A 1 832 ? 96.241 20.370 -160.601 1.00 84.38 832 GLU A O 1
ATOM 6755 N N . LEU A 1 833 ? 97.007 19.397 -158.728 1.00 83.06 833 LEU A N 1
ATOM 6756 C CA . LEU A 1 833 ? 98.323 19.043 -159.274 1.00 83.06 833 LEU A CA 1
ATOM 6757 C C . LEU A 1 833 ? 98.214 18.122 -160.504 1.00 83.06 833 LEU A C 1
ATOM 6759 O O . LEU A 1 833 ? 98.950 18.293 -161.477 1.00 83.06 833 LEU A O 1
ATOM 6763 N N . ALA A 1 834 ? 97.270 17.175 -160.513 1.00 84.25 834 ALA A N 1
ATOM 6764 C CA . ALA A 1 834 ? 97.023 16.310 -161.669 1.00 84.25 834 ALA A CA 1
ATOM 6765 C C . ALA A 1 834 ? 96.431 17.062 -162.880 1.00 84.25 834 ALA A C 1
ATOM 6767 O O . ALA A 1 834 ? 96.697 16.683 -164.025 1.00 84.25 834 ALA A O 1
ATOM 6768 N N . ILE A 1 835 ? 95.658 18.131 -162.655 1.00 88.31 835 ILE A N 1
ATOM 6769 C CA . ILE A 1 835 ? 95.174 19.032 -163.714 1.00 88.31 835 ILE A CA 1
ATOM 6770 C C . ILE A 1 835 ? 96.333 19.884 -164.247 1.00 88.31 835 ILE A C 1
ATOM 6772 O O . ILE A 1 835 ? 96.557 19.904 -165.456 1.00 88.31 835 ILE A O 1
ATOM 6776 N N . GLN A 1 836 ? 97.124 20.507 -163.367 1.00 84.19 836 GLN A N 1
ATOM 6777 C CA . GLN A 1 836 ? 98.292 21.312 -163.751 1.00 84.19 836 GLN A CA 1
ATOM 6778 C C . GLN A 1 836 ? 99.306 20.502 -164.574 1.00 84.19 836 GLN A C 1
ATOM 6780 O O . GLN A 1 836 ? 99.782 20.972 -165.606 1.00 84.19 836 GLN A O 1
ATOM 6785 N N . ASN A 1 837 ? 99.586 19.255 -164.179 1.00 85.06 837 ASN A N 1
ATOM 6786 C CA . ASN A 1 837 ? 100.492 18.364 -164.909 1.00 85.06 837 ASN A CA 1
ATOM 6787 C C . ASN A 1 837 ? 99.962 18.035 -166.324 1.00 85.06 837 ASN A C 1
ATOM 6789 O O . ASN A 1 837 ? 100.711 18.094 -167.299 1.00 85.06 837 ASN A O 1
ATOM 6793 N N . LYS A 1 838 ? 98.648 17.798 -166.477 1.00 87.25 838 LYS A N 1
ATOM 6794 C CA . LYS A 1 838 ? 98.021 17.660 -167.806 1.00 87.25 838 LYS A CA 1
ATOM 6795 C C . LYS A 1 838 ? 98.144 18.932 -168.648 1.00 87.25 838 LYS A C 1
ATOM 6797 O O . LYS A 1 838 ? 98.354 18.824 -169.855 1.00 87.25 838 LYS A O 1
ATOM 6802 N N . GLU A 1 839 ? 98.033 20.113 -168.045 1.00 84.12 839 GLU A N 1
ATOM 6803 C CA . GLU A 1 839 ? 98.159 21.388 -168.761 1.00 84.12 839 GLU A CA 1
ATOM 6804 C C . GLU A 1 839 ? 99.595 21.631 -169.249 1.00 84.12 839 GLU A C 1
ATOM 6806 O O . GLU A 1 839 ? 99.809 21.928 -170.425 1.00 84.12 839 GLU A O 1
ATOM 6811 N N . LEU A 1 840 ? 100.593 21.370 -168.399 1.00 81.50 840 LEU A N 1
ATOM 6812 C CA . LEU A 1 840 ? 102.011 21.388 -168.779 1.00 81.50 840 LEU A CA 1
ATOM 6813 C C . LEU A 1 840 ? 102.319 20.377 -169.898 1.00 81.50 840 LEU A C 1
ATOM 6815 O O . LEU A 1 840 ? 103.077 20.676 -170.821 1.00 81.50 840 LEU A O 1
ATOM 6819 N N . GLN A 1 841 ? 101.694 19.195 -169.871 1.00 82.94 841 GLN A N 1
ATOM 6820 C CA . GLN A 1 841 ? 101.872 18.175 -170.907 1.00 82.94 841 GLN A CA 1
ATOM 6821 C C . GLN A 1 841 ? 101.216 18.556 -172.252 1.00 82.94 841 GLN A C 1
ATOM 6823 O O . GLN A 1 841 ? 101.741 18.189 -173.311 1.00 82.94 841 GLN A O 1
ATOM 6828 N N . LYS A 1 842 ? 100.123 19.341 -172.246 1.00 85.31 842 LYS A N 1
ATOM 6829 C CA . LYS A 1 842 ? 99.596 19.998 -173.460 1.00 85.31 842 LYS A CA 1
ATOM 6830 C C . LYS A 1 842 ? 100.595 21.024 -173.996 1.00 85.31 842 LYS A C 1
ATOM 6832 O O . LYS A 1 842 ? 100.916 20.976 -175.180 1.00 85.31 842 LYS A O 1
ATOM 6837 N N . GLN A 1 843 ? 101.129 21.902 -173.143 1.00 83.88 843 GLN A N 1
ATOM 6838 C CA . GLN A 1 843 ? 102.091 22.925 -173.571 1.00 83.88 843 GLN A CA 1
ATOM 6839 C C . GLN A 1 843 ? 103.323 22.285 -174.229 1.00 83.88 843 GLN A C 1
ATOM 6841 O O . GLN A 1 843 ? 103.618 22.563 -175.388 1.00 83.88 843 GLN A O 1
ATOM 6846 N N . ALA A 1 844 ? 103.930 21.288 -173.579 1.00 80.62 844 ALA A N 1
ATOM 6847 C CA . ALA A 1 844 ? 105.077 20.557 -174.122 1.00 80.62 844 ALA A CA 1
ATOM 6848 C C . ALA A 1 844 ? 104.786 19.776 -175.428 1.00 80.62 844 ALA A C 1
ATOM 6850 O O . ALA A 1 844 ? 105.719 19.397 -176.144 1.00 80.62 844 ALA A O 1
ATOM 6851 N N . THR A 1 845 ? 103.515 19.510 -175.764 1.00 83.50 845 THR A N 1
ATOM 6852 C CA . THR A 1 845 ? 103.125 18.947 -177.073 1.00 83.50 845 THR A CA 1
ATOM 6853 C C . THR A 1 845 ? 102.786 20.009 -178.121 1.00 83.50 845 THR A C 1
ATOM 6855 O O . THR A 1 845 ? 102.938 19.725 -179.310 1.00 83.50 845 THR A O 1
ATOM 6858 N N . ILE A 1 846 ? 102.422 21.230 -177.719 1.00 83.12 846 ILE A N 1
ATOM 6859 C CA . ILE A 1 846 ? 102.377 22.407 -178.599 1.00 83.12 846 ILE A CA 1
ATOM 6860 C C . ILE A 1 846 ? 103.806 22.790 -179.000 1.00 83.12 846 ILE A C 1
ATOM 6862 O O . ILE A 1 846 ? 104.110 22.797 -180.189 1.00 83.12 846 ILE A O 1
ATOM 6866 N N . ASP A 1 847 ? 104.710 22.977 -178.036 1.00 79.62 847 ASP A N 1
ATOM 6867 C CA . ASP A 1 847 ? 106.096 23.407 -178.284 1.00 79.62 847 ASP A CA 1
ATOM 6868 C C . ASP A 1 847 ? 106.845 22.438 -179.218 1.00 79.62 847 ASP A C 1
ATOM 6870 O O . ASP A 1 847 ? 107.585 22.853 -180.113 1.00 79.62 847 ASP A O 1
ATOM 6874 N N . LYS A 1 848 ? 106.590 21.127 -179.082 1.00 83.75 848 LYS A N 1
ATOM 6875 C CA . LYS A 1 848 ? 107.101 20.094 -180.001 1.00 83.75 848 LYS A CA 1
ATOM 6876 C C . LYS A 1 848 ? 106.590 20.226 -181.438 1.00 83.75 848 LYS A C 1
ATOM 6878 O O . LYS A 1 848 ? 107.319 19.845 -182.349 1.00 83.75 848 LYS A O 1
ATOM 6883 N N . ARG A 1 849 ? 105.366 20.721 -181.654 1.00 82.31 849 ARG A N 1
ATOM 6884 C CA . ARG A 1 849 ? 104.828 20.995 -182.999 1.00 82.31 849 ARG A CA 1
ATOM 6885 C C . ARG A 1 849 ? 105.444 22.263 -183.577 1.00 82.31 849 ARG A C 1
ATOM 6887 O O . ARG A 1 849 ? 105.885 22.224 -184.718 1.00 82.31 849 ARG A O 1
ATOM 6894 N N . THR A 1 850 ? 105.573 23.326 -182.785 1.00 78.81 850 THR A N 1
ATOM 6895 C CA . THR A 1 850 ? 106.233 24.574 -183.206 1.00 78.81 850 THR A CA 1
ATOM 6896 C C . THR A 1 850 ? 107.696 24.331 -183.597 1.00 78.81 850 THR A C 1
ATOM 6898 O O . THR A 1 850 ? 108.165 24.822 -184.618 1.00 78.81 850 THR A O 1
ATOM 6901 N N . LEU A 1 851 ? 108.413 23.488 -182.844 1.00 79.50 851 LEU A N 1
ATOM 6902 C CA . LEU A 1 851 ? 109.767 23.041 -183.194 1.00 79.50 851 LEU A CA 1
ATOM 6903 C C . LEU A 1 851 ? 109.823 22.112 -184.419 1.00 79.50 851 LEU A C 1
ATOM 6905 O O . LEU A 1 851 ? 110.900 21.948 -184.989 1.00 79.50 851 LEU A O 1
ATOM 6909 N N . ALA A 1 852 ? 108.714 21.482 -184.816 1.00 77.81 852 ALA A N 1
ATOM 6910 C CA . ALA A 1 852 ? 108.645 20.682 -186.036 1.00 77.81 852 ALA A CA 1
ATOM 6911 C C . ALA A 1 852 ? 108.422 21.572 -187.268 1.00 77.81 852 ALA A C 1
ATOM 6913 O O . ALA A 1 852 ? 109.185 21.453 -188.222 1.00 77.81 852 ALA A O 1
ATOM 6914 N N . THR A 1 853 ? 107.473 22.515 -187.217 1.00 76.00 853 THR A N 1
ATOM 6915 C CA . THR A 1 853 ? 107.233 23.463 -188.321 1.00 76.00 853 THR A CA 1
ATOM 6916 C C . THR A 1 853 ? 108.458 24.338 -188.577 1.00 76.00 853 THR A C 1
ATOM 6918 O O . THR A 1 853 ? 108.937 24.387 -189.701 1.00 76.00 853 THR A O 1
ATOM 6921 N N . LEU A 1 854 ? 109.092 24.884 -187.530 1.00 76.81 854 LEU A N 1
ATOM 6922 C CA . LEU A 1 854 ? 110.330 25.668 -187.674 1.00 76.81 854 LEU A CA 1
ATOM 6923 C C . LEU A 1 854 ? 111.504 24.871 -188.282 1.00 76.81 854 LEU A C 1
ATOM 6925 O O . LEU A 1 854 ? 112.418 25.462 -188.853 1.00 76.81 854 LEU A O 1
ATOM 6929 N N . ARG A 1 855 ? 111.507 23.533 -188.176 1.00 77.56 855 ARG A N 1
ATOM 6930 C CA . ARG A 1 855 ? 112.489 22.674 -188.866 1.00 77.56 855 ARG A CA 1
ATOM 6931 C C . ARG A 1 855 ? 112.129 22.445 -190.331 1.00 77.56 855 ARG A C 1
ATOM 6933 O O . ARG A 1 855 ? 113.034 22.350 -191.153 1.00 77.56 855 ARG A O 1
ATOM 6940 N N . GLU A 1 856 ? 110.843 22.342 -190.642 1.00 79.75 856 GLU A N 1
ATOM 6941 C CA . GLU A 1 856 ? 110.325 22.209 -192.004 1.00 79.75 856 GLU A CA 1
ATOM 6942 C C . GLU A 1 856 ? 110.570 23.500 -192.803 1.00 79.75 856 GLU A C 1
ATOM 6944 O O . GLU A 1 856 ? 111.173 23.451 -193.874 1.00 79.75 856 GLU A O 1
ATOM 6949 N N . ASP A 1 857 ? 110.257 24.663 -192.224 1.00 78.31 857 ASP A N 1
ATOM 6950 C CA . ASP A 1 857 ? 110.532 25.989 -192.793 1.00 78.31 857 ASP A CA 1
ATOM 6951 C C . ASP A 1 857 ? 112.032 26.197 -193.079 1.00 78.31 857 ASP A C 1
ATOM 6953 O O . ASP A 1 857 ? 112.412 26.607 -194.178 1.00 78.31 857 ASP A O 1
ATOM 6957 N N . LEU A 1 858 ? 112.908 25.831 -192.132 1.00 78.00 858 LEU A N 1
ATOM 6958 C CA . LEU A 1 858 ? 114.364 25.929 -192.296 1.00 78.00 858 LEU A CA 1
ATOM 6959 C C . LEU A 1 858 ? 114.898 25.028 -193.428 1.00 78.00 858 LEU A C 1
ATOM 6961 O O . LEU A 1 858 ? 115.850 25.394 -194.120 1.00 78.00 858 LEU A O 1
ATOM 6965 N N . VAL A 1 859 ? 114.300 23.849 -193.632 1.00 81.06 859 VAL A N 1
ATOM 6966 C CA . VAL A 1 859 ? 114.640 22.954 -194.752 1.00 81.06 859 VAL A CA 1
ATOM 6967 C C . VAL A 1 859 ? 114.135 23.523 -196.082 1.00 81.06 859 VAL A C 1
ATOM 6969 O O . VAL A 1 859 ? 114.865 23.475 -197.073 1.00 81.06 859 VAL A O 1
ATOM 6972 N N . ASN A 1 860 ? 112.940 24.117 -196.097 1.00 75.56 860 ASN A N 1
ATOM 6973 C CA . ASN A 1 860 ? 112.352 24.739 -197.283 1.00 75.56 860 ASN A CA 1
ATOM 6974 C C . ASN A 1 860 ? 113.163 25.956 -197.768 1.00 75.56 860 ASN A C 1
ATOM 6976 O O . ASN A 1 860 ? 113.453 26.053 -198.961 1.00 75.56 860 ASN A O 1
ATOM 6980 N N . GLU A 1 861 ? 113.607 26.844 -196.872 1.00 75.88 861 GLU A N 1
ATOM 6981 C CA . GLU A 1 861 ? 114.502 27.953 -197.249 1.00 75.88 861 GLU A CA 1
ATOM 6982 C C . GLU A 1 861 ? 115.866 27.453 -197.740 1.00 75.88 861 GLU A C 1
ATOM 6984 O O . GLU A 1 861 ? 116.379 27.926 -198.757 1.00 75.88 861 GLU A O 1
ATOM 6989 N N . LYS A 1 862 ? 116.434 26.426 -197.094 1.00 71.06 862 LYS A N 1
ATOM 6990 C CA . LYS A 1 862 ? 117.707 25.840 -197.536 1.00 71.06 862 LYS A CA 1
ATOM 6991 C C . LYS A 1 862 ? 117.621 25.247 -198.951 1.00 71.06 862 LYS A C 1
ATOM 6993 O O . LYS A 1 862 ? 118.595 25.329 -199.699 1.00 71.06 862 LYS A O 1
ATOM 6998 N N . LEU A 1 863 ? 116.464 24.701 -199.336 1.00 70.50 863 LEU A N 1
ATOM 6999 C CA . LEU A 1 863 ? 116.194 24.238 -200.701 1.00 70.50 863 LEU A CA 1
ATOM 7000 C C . LEU A 1 863 ? 116.086 25.396 -201.710 1.00 70.50 863 LEU A C 1
ATOM 7002 O O . LEU A 1 863 ? 116.663 25.289 -202.792 1.00 70.50 863 LEU A O 1
ATOM 7006 N N . LYS A 1 864 ? 115.424 26.513 -201.365 1.00 74.38 864 LYS A N 1
ATOM 7007 C CA . LYS A 1 864 ? 115.344 27.704 -202.239 1.00 74.38 864 LYS A CA 1
ATOM 7008 C C . LYS A 1 864 ? 116.722 28.287 -202.552 1.00 74.38 864 LYS A C 1
ATOM 7010 O O . LYS A 1 864 ? 117.044 28.503 -203.719 1.00 74.38 864 LYS A O 1
ATOM 7015 N N . VAL A 1 865 ? 117.553 28.490 -201.527 1.00 70.44 865 VAL A N 1
ATOM 7016 C CA . VAL A 1 865 ? 118.915 29.035 -201.688 1.00 70.44 865 VAL A CA 1
ATOM 7017 C C . VAL A 1 865 ? 119.759 28.141 -202.605 1.00 70.44 865 VAL A C 1
ATOM 7019 O O . VAL A 1 865 ? 120.520 28.636 -203.435 1.00 70.44 865 VAL A O 1
ATOM 7022 N N . GLN A 1 866 ? 119.586 26.818 -202.516 1.00 67.81 866 GLN A N 1
ATOM 7023 C CA . GLN A 1 866 ? 120.296 25.870 -203.374 1.00 67.81 866 GLN A CA 1
ATOM 7024 C C . GLN A 1 866 ? 119.788 25.864 -204.830 1.00 67.81 866 GLN A C 1
ATOM 7026 O O . GLN A 1 866 ? 120.570 25.591 -205.737 1.00 67.81 866 GLN A O 1
ATOM 7031 N N . GLN A 1 867 ? 118.520 26.207 -205.086 1.00 68.38 867 GLN A N 1
ATOM 7032 C CA . GLN A 1 867 ? 118.007 26.410 -206.450 1.00 68.38 867 GLN A CA 1
ATOM 7033 C C . GLN A 1 867 ? 118.583 27.685 -207.086 1.00 68.38 867 GLN A C 1
ATOM 7035 O O . GLN A 1 867 ? 119.099 27.627 -208.201 1.00 68.38 867 GLN A O 1
ATOM 7040 N N . GLN A 1 868 ? 118.587 28.801 -206.349 1.00 67.69 868 GLN A N 1
ATOM 7041 C CA . GLN A 1 868 ? 119.132 30.089 -206.808 1.00 67.69 868 GLN A CA 1
ATOM 7042 C C . GLN A 1 868 ? 120.625 30.011 -207.173 1.00 67.69 868 GLN A C 1
ATOM 7044 O O . GLN A 1 868 ? 121.081 30.681 -208.101 1.00 67.69 868 GLN A O 1
ATOM 7049 N N . TRP A 1 869 ? 121.394 29.169 -206.474 1.00 68.50 869 TRP A N 1
ATOM 7050 C CA . TRP A 1 869 ? 122.813 28.957 -206.774 1.00 68.50 869 TRP A CA 1
ATOM 7051 C C . TRP A 1 869 ? 123.036 28.283 -208.140 1.00 68.50 869 TRP A C 1
ATOM 7053 O O . TRP A 1 869 ? 123.936 28.670 -208.882 1.00 68.50 869 TRP A O 1
ATOM 7063 N N . ASN A 1 870 ? 122.173 27.332 -208.512 1.00 68.06 870 ASN A N 1
ATOM 7064 C CA . ASN A 1 870 ? 122.256 26.637 -209.801 1.00 68.06 870 ASN A CA 1
ATOM 7065 C C . ASN A 1 870 ? 121.889 27.563 -210.980 1.00 68.06 870 ASN A C 1
ATOM 7067 O O . ASN A 1 870 ? 122.480 27.465 -212.054 1.00 68.06 870 ASN A O 1
ATOM 7071 N N . GLU A 1 871 ? 120.941 28.488 -210.791 1.00 68.62 871 GLU A N 1
ATOM 7072 C CA . GLU A 1 871 ? 120.572 29.484 -211.813 1.00 68.62 871 GLU A CA 1
ATOM 7073 C C . GLU A 1 871 ? 121.725 30.465 -212.100 1.00 68.62 871 GLU A C 1
ATOM 7075 O O . GLU A 1 871 ? 122.000 30.791 -213.259 1.00 68.62 871 GLU A O 1
ATOM 7080 N N . LEU A 1 872 ? 122.463 30.872 -211.058 1.00 60.06 872 LEU A N 1
ATOM 7081 C CA . LEU A 1 872 ? 123.683 31.680 -211.183 1.00 60.06 872 LEU A CA 1
ATOM 7082 C C . LEU A 1 872 ? 124.793 30.966 -211.970 1.00 60.06 872 LEU A C 1
ATOM 7084 O O . LEU A 1 872 ? 125.511 31.613 -212.737 1.00 60.06 872 LEU A O 1
ATOM 7088 N N . GLU A 1 873 ? 124.936 29.651 -211.805 1.00 63.94 873 GLU A N 1
ATOM 7089 C CA . GLU A 1 873 ? 125.953 28.853 -212.501 1.00 63.94 873 GLU A CA 1
ATOM 7090 C C . GLU A 1 873 ? 125.653 28.718 -214.008 1.00 63.94 873 GLU A C 1
ATOM 7092 O O . GLU A 1 873 ? 126.561 28.826 -214.834 1.00 63.94 873 GLU A O 1
ATOM 7097 N N . ILE A 1 874 ? 124.374 28.611 -214.390 1.00 65.06 874 ILE A N 1
ATOM 7098 C CA . ILE A 1 874 ? 123.943 28.610 -215.800 1.00 65.06 874 ILE A CA 1
ATOM 7099 C C . ILE A 1 874 ? 124.223 29.972 -216.457 1.00 65.06 874 ILE A C 1
ATOM 7101 O O . ILE A 1 874 ? 124.896 30.033 -217.489 1.00 65.06 874 ILE A O 1
ATOM 7105 N N . LEU A 1 875 ? 123.788 31.073 -215.831 1.00 59.16 875 LEU A N 1
ATOM 7106 C CA . LEU A 1 875 ? 124.024 32.440 -216.328 1.00 59.16 875 LEU A CA 1
ATOM 7107 C C . LEU A 1 875 ? 125.522 32.778 -216.434 1.00 59.16 875 LEU A C 1
ATOM 7109 O O . LEU A 1 875 ? 125.943 33.509 -217.333 1.00 59.16 875 LEU A O 1
ATOM 7113 N N . SER A 1 876 ? 126.346 32.206 -215.550 1.00 57.25 876 SER A N 1
ATOM 7114 C CA . SER A 1 876 ? 127.805 32.321 -215.599 1.00 57.25 876 SER A CA 1
ATOM 7115 C C . SER A 1 876 ? 128.400 31.774 -216.905 1.00 57.25 876 SER A C 1
ATOM 7117 O O . SER A 1 876 ? 129.356 32.350 -217.424 1.00 57.25 876 SER A O 1
ATOM 7119 N N . HIS A 1 877 ? 127.831 30.697 -217.454 1.00 60.47 877 HIS A N 1
ATOM 7120 C CA . HIS A 1 877 ? 128.380 29.981 -218.610 1.00 60.47 877 HIS A CA 1
ATOM 7121 C C . HIS A 1 877 ? 127.875 30.505 -219.972 1.00 60.47 877 HIS A C 1
ATOM 7123 O O . HIS A 1 877 ? 128.474 30.229 -221.014 1.00 60.47 877 HIS A O 1
ATOM 7129 N N . GLU A 1 878 ? 126.797 31.297 -219.993 1.00 58.38 878 GLU A N 1
ATOM 7130 C CA . GLU A 1 878 ? 126.335 31.984 -221.210 1.00 58.38 878 GLU A CA 1
ATOM 7131 C C . GLU A 1 878 ? 127.147 33.253 -221.509 1.00 58.38 878 GLU A C 1
ATOM 7133 O O . GLU A 1 878 ? 127.512 33.494 -222.662 1.00 58.38 878 GLU A O 1
ATOM 7138 N N . LEU A 1 879 ? 127.508 34.026 -220.477 1.00 53.00 879 LEU A N 1
ATOM 7139 C CA . LEU A 1 879 ? 128.303 35.256 -220.616 1.00 53.00 879 LEU A CA 1
ATOM 7140 C C . LEU A 1 879 ? 129.705 35.001 -221.198 1.00 53.00 879 LEU A C 1
ATOM 7142 O O . LEU A 1 879 ? 130.218 35.804 -221.979 1.00 53.00 879 LEU A O 1
ATOM 7146 N N . GLU A 1 880 ? 130.302 33.856 -220.870 1.00 53.53 880 GLU A N 1
ATOM 7147 C CA . GLU A 1 880 ? 131.645 33.463 -221.312 1.00 53.53 880 GLU A CA 1
ATOM 7148 C C . GLU A 1 880 ? 131.738 33.262 -222.841 1.00 53.53 880 GLU A C 1
ATOM 7150 O O . GLU A 1 880 ? 132.788 33.492 -223.443 1.00 53.53 880 GLU A O 1
ATOM 7155 N N . LYS A 1 881 ? 130.620 32.932 -223.509 1.00 54.72 881 LYS A N 1
ATOM 7156 C CA . LYS A 1 881 ? 130.560 32.696 -224.966 1.00 54.72 881 LYS A CA 1
ATOM 7157 C C . LYS A 1 881 ? 130.546 33.964 -225.825 1.00 54.72 881 LYS A C 1
ATOM 7159 O O . LYS A 1 881 ? 130.704 33.856 -227.039 1.00 54.72 881 LYS A O 1
ATOM 7164 N N . ILE A 1 882 ? 130.349 35.146 -225.233 1.00 49.56 882 ILE A N 1
ATOM 7165 C CA . ILE A 1 882 ? 130.196 36.420 -225.970 1.00 49.56 882 ILE A CA 1
ATOM 7166 C C . ILE A 1 882 ? 131.476 37.285 -225.902 1.00 49.56 882 ILE A C 1
ATOM 7168 O O . ILE A 1 882 ? 131.588 38.300 -226.586 1.00 49.56 882 ILE A O 1
ATOM 7172 N N . GLY A 1 883 ? 132.501 36.855 -225.155 1.00 44.78 883 GLY A N 1
ATOM 7173 C CA . GLY A 1 883 ? 133.844 37.454 -225.216 1.00 44.78 883 GLY A CA 1
ATOM 7174 C C . GLY A 1 883 ? 134.006 38.799 -224.495 1.00 44.78 883 GLY A C 1
ATOM 7175 O O . GLY A 1 883 ? 134.947 39.537 -224.784 1.00 44.78 883 GLY A O 1
ATOM 7176 N N . LEU A 1 884 ? 133.119 39.123 -223.549 1.00 39.56 884 LEU A N 1
ATOM 7177 C CA . LEU A 1 884 ? 133.238 40.290 -222.668 1.00 39.56 884 LEU A CA 1
ATOM 7178 C C . LEU A 1 884 ? 133.690 39.842 -221.272 1.00 39.56 884 LEU A C 1
ATOM 7180 O O . LEU A 1 884 ? 132.980 39.109 -220.589 1.00 39.56 884 LEU A O 1
ATOM 7184 N N . ASN A 1 885 ? 134.888 40.264 -220.857 1.00 41.16 885 ASN A N 1
ATOM 7185 C CA . ASN A 1 885 ? 135.503 39.783 -219.619 1.00 41.16 885 ASN A CA 1
ATOM 7186 C C . ASN A 1 885 ? 134.959 40.507 -218.365 1.00 41.16 885 ASN A C 1
ATOM 7188 O O . ASN A 1 885 ? 134.666 41.702 -218.388 1.00 41.16 885 ASN A O 1
ATOM 7192 N N . ARG A 1 886 ? 134.832 39.761 -217.264 1.00 49.16 886 ARG A N 1
ATOM 7193 C CA . ARG A 1 886 ? 133.874 39.967 -216.158 1.00 49.16 886 ARG A CA 1
ATOM 7194 C C . ARG A 1 886 ? 134.371 40.859 -215.008 1.00 49.16 886 ARG A C 1
ATOM 7196 O O . ARG A 1 886 ? 133.733 40.958 -213.970 1.00 49.16 886 ARG A O 1
ATOM 7203 N N . GLU A 1 887 ? 135.523 41.500 -215.164 1.00 44.56 887 GLU A N 1
ATOM 7204 C CA . GLU A 1 887 ? 136.330 42.007 -214.042 1.00 44.56 887 GLU A CA 1
ATOM 7205 C C . GLU A 1 887 ? 135.921 43.391 -213.485 1.00 44.56 887 GLU A C 1
ATOM 7207 O O . GLU A 1 887 ? 136.671 43.996 -212.717 1.00 44.56 887 GLU A O 1
ATOM 7212 N N . LYS A 1 888 ? 134.768 43.951 -213.887 1.00 43.16 888 LYS A N 1
ATOM 7213 C CA . LYS A 1 888 ? 134.330 45.302 -213.483 1.00 43.16 888 LYS A CA 1
ATOM 7214 C C . LYS A 1 888 ? 132.826 45.369 -213.225 1.00 43.16 888 LYS A C 1
ATOM 7216 O O . LYS A 1 888 ? 132.043 45.042 -214.109 1.00 43.16 888 LYS A O 1
ATOM 7221 N N . LEU 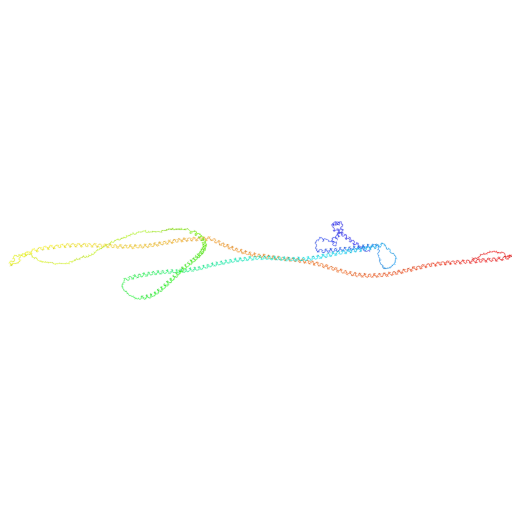A 1 889 ? 132.480 45.925 -212.056 1.00 38.19 889 LEU A N 1
ATOM 7222 C CA . LEU A 1 889 ? 131.150 45.965 -211.423 1.00 38.19 889 LEU A CA 1
ATOM 7223 C C . LEU A 1 889 ? 130.719 44.573 -210.893 1.00 38.19 889 LEU A C 1
ATOM 7225 O O . LEU A 1 889 ? 130.786 43.590 -211.616 1.00 38.19 889 LEU A O 1
ATOM 7229 N N . LEU A 1 890 ? 130.292 44.408 -209.636 1.00 37.53 890 LEU A N 1
ATOM 7230 C CA . LEU A 1 890 ? 129.892 45.404 -208.630 1.00 37.53 890 LEU A CA 1
ATOM 7231 C C . LEU A 1 890 ? 130.701 45.297 -207.323 1.00 37.53 890 LEU A C 1
ATOM 7233 O O . LEU A 1 890 ? 130.852 44.223 -206.750 1.00 37.53 890 LEU A O 1
ATOM 7237 N N . GLN A 1 891 ? 131.149 46.451 -206.825 1.00 40.12 891 GLN A N 1
ATOM 7238 C CA . GLN A 1 891 ? 131.373 46.692 -205.396 1.00 40.12 891 GLN A CA 1
ATOM 7239 C C . GLN A 1 891 ? 130.069 47.261 -204.810 1.00 40.12 891 GLN A C 1
ATOM 7241 O O . GLN A 1 891 ? 129.338 47.930 -205.541 1.00 40.12 891 GLN A O 1
ATOM 7246 N N . GLY A 1 892 ? 129.807 47.070 -203.515 1.00 36.56 892 GLY A N 1
ATOM 7247 C CA . GLY A 1 892 ? 128.697 47.751 -202.833 1.00 36.56 892 GLY A CA 1
ATOM 7248 C C . GLY A 1 892 ? 127.984 46.897 -201.789 1.00 36.56 892 GLY A C 1
ATOM 7249 O O . GLY A 1 892 ? 126.973 46.284 -202.094 1.00 36.56 892 GLY A O 1
ATOM 7250 N N . GLU A 1 893 ? 128.552 46.882 -200.583 1.00 40.34 893 GLU A N 1
ATOM 7251 C CA . GLU A 1 893 ? 127.862 46.900 -199.281 1.00 40.34 893 GLU A CA 1
ATOM 7252 C C . GLU A 1 893 ? 126.528 46.139 -199.114 1.00 40.34 893 GLU A C 1
ATOM 7254 O O . GLU A 1 893 ? 125.493 46.524 -199.647 1.00 40.34 893 GLU A O 1
ATOM 7259 N N . ASN A 1 894 ? 126.515 45.178 -198.184 1.00 33.28 894 ASN A N 1
ATOM 7260 C CA . ASN A 1 894 ? 125.551 45.190 -197.076 1.00 33.28 894 ASN A CA 1
ATOM 7261 C C . ASN A 1 894 ? 126.031 44.281 -195.934 1.00 33.28 894 ASN A C 1
ATOM 7263 O O . ASN A 1 894 ? 126.482 43.161 -196.164 1.00 33.28 894 ASN A O 1
ATOM 7267 N N . SER A 1 895 ? 125.929 44.766 -194.697 1.00 42.41 895 SER A N 1
ATOM 7268 C CA . SER A 1 895 ? 126.303 44.031 -193.485 1.00 42.41 895 SER A CA 1
ATOM 7269 C C . SER A 1 895 ? 125.381 44.412 -192.332 1.00 42.41 895 SER A C 1
ATOM 7271 O O . SER A 1 895 ? 125.277 45.605 -192.053 1.00 42.41 895 SER A O 1
ATOM 7273 N N . CYS A 1 896 ? 124.769 43.417 -191.674 1.00 38.56 896 CYS A N 1
ATOM 7274 C CA . CYS A 1 896 ? 124.510 43.328 -190.223 1.00 38.56 896 CYS A CA 1
ATOM 7275 C C . CYS A 1 896 ? 123.411 42.290 -189.919 1.00 38.56 896 CYS A C 1
ATOM 7277 O O . CYS A 1 896 ? 122.229 42.613 -189.961 1.00 38.56 896 CYS A O 1
ATOM 7279 N N . GLU A 1 897 ? 123.810 41.081 -189.518 1.00 37.16 897 GLU A N 1
ATOM 7280 C CA . GLU A 1 897 ? 122.970 40.135 -188.767 1.00 37.16 897 GLU A CA 1
ATOM 7281 C C . GLU A 1 897 ? 123.833 39.446 -187.700 1.00 37.16 897 GLU A C 1
ATOM 7283 O O . GLU A 1 897 ? 124.823 38.817 -188.053 1.00 37.16 897 GLU A O 1
ATOM 7288 N N . GLU A 1 898 ? 123.472 39.589 -186.421 1.00 40.81 898 GLU A N 1
ATOM 7289 C CA . GLU A 1 898 ? 123.784 38.715 -185.268 1.00 40.81 898 GLU A CA 1
ATOM 7290 C C . GLU A 1 898 ? 123.114 39.341 -184.020 1.00 40.81 898 GLU A C 1
ATOM 7292 O O . GLU A 1 898 ? 123.397 40.497 -183.708 1.00 40.81 898 GLU A O 1
ATOM 7297 N N . LYS A 1 899 ? 122.243 38.677 -183.248 1.00 44.62 899 LYS A N 1
ATOM 7298 C CA . LYS A 1 899 ? 121.514 37.405 -183.426 1.00 44.62 899 LYS A CA 1
ATOM 7299 C C . LYS A 1 899 ? 120.112 37.538 -182.819 1.00 44.62 899 LYS A C 1
ATOM 7301 O O . LYS A 1 899 ? 119.977 38.355 -181.882 1.00 44.62 899 LYS A O 1
#

Foldseek 3Di:
DPPVPVVVVVVVVVVVVVVLVVLLCCCPDPPNVVVVVVLVPDDPVSNVVSVVSNCVNPVPLLRDDDPVVVVDPDDDPVVVVVSVVSVVVSVVVVVVVVVVVVVVVVVVVVVVVVVVVVPDDDDDDDDDDDDDDDDDDDDDDDDDPVVVVVVVVVVVVVVVVVVVVVVVVVVVVVVVVVVVVVVVVVVVVVVVVVVVVVVVVVVVVVVVVVVVVVVVVVVVVVVVVVVVVVVVVVVVVVVVVVVVVVVVVVVVVVVVVVVVVVVVVVVVVVVVVVVVVVVVVVVVVVVVVVVVVVVVVVVVVVVVVVVVVVVVVVVVVVVVVVVVVVVVVVVVVVVVVVVVDDDDDDDDDDDPVVVVVVVCVVVVVVVCVVVVVVVVVVVVVVVVVVVVVVVVVVVVVVVVVVVVVVVVVVVVVVVVVVVVVVVVVVVVVVVVVVVVVVVVVVVVVVVVVPVPDYDDDDDDDDDYDDDDDDDDDDDDDDDDDDDDDDDDDDDYDDDDDDDDDDDDDDDDDDDDDDDPPDPDVPDDDDDDPPPDPPPPPVVVVVVVVVVVVVVVVVVVVVVVVVVVVVVVVVVVVVVVVVVVVVVVVVVVVVVVVVVVVVVVVVVVVVVVVVVVVVVVVVVVVVVVVVVVVVVVVVVVVVVVVVVVVVVVVVVVVVVVCVVCVVVVVVVVVVVVVVVVVVVVVVVVVVVVVVVVVVVVVVVVVVVVVVVVVVVVVVVVVVVVVVVVVVVVVVVVVVVVVVVVVVVVVVVVVVVVVVVVVVVVVVVVVVVVVVVVVVVVVVVVVVVVVVVVVVVVVVVVVVVVVVVVVVVVVVVVVVVVVVVVVVVVVVVVVVVVVVVVVVVVVVVVVVVVVVVVVVVVVVVVVVVVVVVVVVVVVVVVVVVVVVPDDDPDDDDDDDDDDDD

Organism: Oncorhynchus mykiss (NCBI:txid8022)

pLDDT: mean 76.79, std 20.46, range [23.48, 98.31]

Sequence (899 aa):
MSSSFSSTGKSMEEVKRLLLLILGCAVQCERKEEIIEKIKLLDIERQAAIVSHIQEVTQNQENVLDLQWLELPDMPTEELDPLSRNMALHLRKLIDERDECAEAIVELTQERDYLQSQQPSNHLGYPNPERTDLGLGGPICRLSKEDRQHLAVELADTKAKLRRSRQELEEKTEQLMDNKHEVERLDLEMQKLKQENMQLLAEARSVRAYRDEVDALREKAAKVDRLDTELSRCKERLHDVHFYKTRVEELREDNATLMETKTLLEEQLGASRGRCDKLHELEKENLQLRSKLHDVEMDRDTDKKHLEGLIEENMLLEISQKQSMNESAHLGWELEQLAKNNDNNDMHKSFVFELNESASSRLLKLEKENQGLQSAIQELREASLSLEEDQLNAMELERENQGLSKKLERMQTLLDQEKQTTQDMEGLKEDLLKDEQKLEKTLERLHVDKNRQAGTKCTSTFTHAKCTISWPGGKLSRVLTVALVPLMSSFCHLTVFMCVRQISELEQEKEHLSQAVSSLRQHAQVDSEARFREVETENRVLHQTIINTGTKLARLEAQGKQATKELETLRERGEELERKTTHLERSKEQLQREVASLKITCDRAEALERDNTSLEQDNRRLKKQVDTTQNVSLRLATLENDHSLLDEENLELRRTVESLRPAAVRLAQLQQENSELEREREDLTSSVEELRSQRKRAERLELSIGSLGQENQRLQQSLENSSTKIQGLVRELRQAETETGVLRRELEEVRLAGKRLEVVEKEKRGLEQELGQSEKERKQLEKEAQRLWQQLEVKEEVLEESALKLASLEKEGNTKEKELERLKEVAGMVKELAIQNKELQKQATIDKRTLATLREDLVNEKLKVQQQWNELEILSHELEKIGLNREKLLQGENSCEEK

Secondary structure (DSSP, 8-state):
--STTSHHHHHHHHHHHHHHHHHHHHHHSTTHHHHHHHHHTS-HHHHHHHHHHHHHTTT-TTT----GGGS-S---HHHHHHHHHHHHHHHHHHHHHHHHHHHHHHHHHHHHHHHHHTS-------------------------HHHHHHHHHHHHHHHHHHHHHHHHHHHHHHHHHHHHHHHHHHHHHHHHHHHHHHHHHHHHHHHHHHHHHHHHHHHHHHHHHHHHHHHHHHHHHHHHHHHHHHHHHHHHHHHHHHHHHHHHHHHHHHHHHHHHHHHHHHHHHHHHHHHHHHHHHHHHHHHHHHHHHHHHHHHHHHHHHHHHHHHHHHHHHHHHHHTTS---------SHHHHHHHHHHHHHHHHHHHHHHHHHHHHHHHHHHHHHHHHHHHHHHHHHHHHHHHHHHHHHHHHHHHHHHHHHHHHHHHHHHHHHHHHHHHHHHHHHHHTTS---------------------------------------------------------------SSS-SSS----TTGGGSSHHHHHHHHHHHHHHHHHHHHHHHHHHHHHHHHHHHHHHHHHHHHHHHHHHHHHHHHHHHHHHHHHHHHHHHHHHHHHHHHHHHHHHHHHHHHHHHHHHHHHHHHHHHHHHHHHHHHHHHHHHHHHHHHHHHHHHHHHHHHHHHHHHHHHHHHHHHHHHHHHHHHHHHHHHHHHHHHHHHHHHHHHHHHHHHHHHHHHHHHHHHHHHHHHHHHHHHHHHHHHHHHHHHHHHHHHHHHHHHHHHHHHHHHHHHHHHHHHHHHHHHHHHHHHHHHHHHHHHHHHHHHHHHHHHHHHHHHHHHHHHHHHHHHHHHHHHHHHHHHHHHHHHHHHHHHHHHHHHHHHHHHHGGGT----S-----------

Radius of gyration: 133.85 Å; chains: 1; bounding box: 256×114×478 Å